Protein AF-0000000080409643 (afdb_homodimer)

Solvent-accessible surface area (backbone atoms only — not comparable to full-atom values): 53930 Å² total; per-residue (Å²): 129,81,74,78,46,47,53,56,42,57,51,46,26,50,49,46,37,49,52,47,44,53,49,33,52,52,52,39,49,53,45,35,53,53,47,36,52,54,44,49,50,52,54,33,50,47,38,15,47,49,12,43,49,51,27,49,50,52,28,45,50,51,31,52,52,51,40,51,53,56,36,53,59,74,39,71,50,64,76,38,48,70,49,26,20,55,49,41,38,46,46,30,71,54,40,66,46,41,69,40,41,34,34,28,36,69,79,25,32,22,63,22,12,35,90,51,59,64,45,72,39,73,44,48,86,36,62,57,41,61,55,4,65,86,41,68,30,77,46,67,78,41,71,47,68,83,50,52,81,72,46,91,54,88,82,68,56,83,54,39,27,30,36,43,12,34,41,33,67,55,98,89,39,74,45,20,27,43,30,32,32,28,40,47,64,50,57,54,49,51,52,52,57,53,38,56,71,48,53,92,51,34,86,59,46,47,56,33,35,25,37,57,84,71,39,28,21,72,40,48,60,77,92,47,43,74,34,62,58,93,64,83,86,58,74,37,54,53,75,46,68,48,94,85,70,50,48,27,38,33,6,22,22,68,35,75,32,37,90,93,33,70,52,78,38,39,27,20,39,30,33,23,44,38,76,66,66,41,40,68,43,54,53,48,41,51,51,38,50,51,52,32,52,54,50,37,54,54,49,38,53,51,38,45,53,53,27,47,64,64,35,49,51,55,51,50,50,48,51,46,52,56,34,32,75,70,64,76,41,87,71,64,87,76,80,66,65,29,34,63,58,44,51,44,40,49,52,50,42,52,49,52,52,52,31,53,53,30,45,52,50,22,54,52,22,42,47,53,30,32,30,30,86,84,54,64,33,30,15,53,58,29,47,52,50,50,50,59,59,45,40,75,36,97,52,50,33,34,35,36,29,34,37,51,40,60,47,66,57,45,25,73,72,64,29,61,70,52,38,47,54,49,49,33,51,47,42,53,56,50,66,63,55,87,50,66,75,53,47,54,28,44,64,49,97,61,32,33,35,37,35,26,54,38,86,82,60,48,57,67,54,53,50,48,52,47,51,52,48,32,54,60,60,32,43,75,40,82,48,98,91,49,74,46,66,34,40,28,22,26,1,26,17,50,35,51,28,92,47,67,65,68,59,27,54,50,41,4,47,52,17,22,52,49,14,51,72,72,70,38,67,36,69,26,72,20,75,75,46,62,118,131,82,76,78,47,48,52,56,41,56,53,46,27,52,50,46,36,51,52,47,44,53,49,32,52,50,51,38,48,54,45,37,53,54,47,36,53,54,43,49,49,51,52,32,49,46,36,15,45,50,12,42,50,50,26,49,50,51,26,44,50,50,32,53,52,51,40,51,53,55,37,54,59,75,41,71,50,65,77,38,48,69,48,25,21,54,49,40,38,46,45,30,72,54,40,64,45,42,68,39,40,35,33,26,36,69,79,24,31,22,62,21,12,35,88,53,60,63,45,72,39,71,42,46,88,36,61,56,42,61,54,5,66,86,41,68,30,76,45,66,77,39,70,47,67,83,51,53,82,72,46,91,55,89,83,70,54,82,55,38,27,32,35,42,13,34,40,32,67,55,100,88,37,75,45,22,28,43,29,33,32,27,38,45,63,50,56,54,49,52,49,52,57,52,40,58,70,49,52,92,51,33,86,58,46,48,57,31,35,26,38,57,85,72,38,29,21,71,40,48,60,78,93,47,44,75,34,62,57,92,63,84,87,60,74,37,53,51,76,46,69,47,95,85,70,49,48,26,38,34,6,23,22,68,35,75,31,36,90,91,32,68,53,78,39,38,27,20,38,29,33,23,44,38,75,65,67,42,40,67,44,54,54,50,42,51,50,38,50,51,52,33,52,54,50,36,54,54,51,39,53,50,38,42,53,52,26,47,65,64,37,47,54,54,52,51,52,50,50,45,52,56,33,33,74,70,64,75,41,87,71,62,87,74,79,67,65,29,33,64,57,42,51,43,41,48,52,50,42,52,49,51,52,52,31,52,53,32,46,53,51,24,55,53,21,41,47,52,30,31,30,30,85,84,56,62,34,30,14,54,60,30,47,52,49,50,49,61,59,45,39,75,37,97,53,51,31,35,36,37,31,33,37,52,38,60,47,66,58,44,24,72,72,65,29,60,68,55,38,47,54,50,49,34,52,48,42,52,58,52,65,64,53,88,50,67,74,52,47,56,28,44,65,49,96,61,32,33,34,37,34,27,52,38,87,83,61,48,56,68,53,53,51,47,53,46,50,51,46,32,55,60,59,32,44,74,42,84,48,96,89,50,76,45,67,34,42,28,22,26,1,26,18,50,33,50,29,92,47,64,67,66,60,29,53,51,41,5,47,52,18,22,51,50,14,52,72,72,69,38,66,36,70,27,73,20,75,76,46,64,116

Foldseek 3Di:
DPPPDDQLLVVLLVVLLVVLLVVLVVVLVVVLVVVLVVLLQVLQQVQQVLQVVLLVVVLVVVVVVLVVQVVVLPDCLCVDQVSVQVVQQVVCVVPVQWQKKFWAFPQQATCHMHVCPRHRHGPNVPCLFVVAQPAKDKADKDFDDSCQVPGDDPVPDTWIWIKIKHFRADPRHTTTMIITTGTCVVVVVSVVVSLVVVPPCSVFKWKFKAAQPQQATCDTDPVRHRHHAQDDQDATWDWDQGPVRFIKIKHKDWHCHDDVGRDRGIMMIMIGGPCSSSVVSVVVSVVSVVVSVVSSVVSSVVSSVVSCLVSVLVVQLVVLLVCVVVPNHQARDQPSPDDVSNVVRVVSNVVSVVVVVVVVVVVVVVQVQFADPLQRAGEPRVVVVVLVVCLVPQFKKKKKKKFKACLVVCCVPPNVVQSSQLQNVLSVLQVPDDAAPWGKYDYDRRIIMIMGTCVVPALVRVQVSVLVSQVSSQPWDDTVPGIDGIGMFIFMFMDGSPDDPVVRVVQRVVQSVVCVVVPHRGYGYGPRRVD/DPPPDDALLVVLLVVLLVVLLVVLVVVLVVVLVVVLVVLLQVLQQVQQVLQVVLLVVVLVVVVVVLVVQVVVLPDCLCVDQVSNQVVQQVVCVVPVQWQKKFWAFPQQATCHMHVCPRHRHGPCVPCLFVVAQPAKDKADKDFDDSCQVPGDDPVPDTWIWIKIKHFRDDPRDTTTMIITTGTCVVVVVSVVVSLVVVPPCSVFKWKFKAQQPQQATCDTDPVRHRHHAQDDQDATWDWDQGPVRFIKIKHKDWHCHDDPGRDRGIMMIMIGGPCSSSVVSVVVSVVSVVVSVVSSVVSSVVSSVVSCLVSVLVVQLVVLLVCVVVPNHQARDQPSPDDVSNVVRVVSNVVSVVVVVVVVVVVVVVQVQFADPLQRAGEPRVVVVVLVVCLVPQFKKKKKKKFKACLVVCCVVPNVVQSSVLVNVLSVLQVPDDAAPWGKYDYDRRIIMIMGTCVVPALVRVQVSVLVSQVSSQPWDDTVPGIDGIGMFIFMFMDRSPDDPVVRVVQRVVQSVVCVVVPHRGYGYGPRRVD

Secondary structure (DSSP, 8-state):
-----B-HHHHHHHHHHHHHHHHHHHHHHHHHHHHHHHHHHHHHHHHHHHHHHHHHHHHHHHHHHHHHHHHHHT-GGGGSHHHHHHHHHHHHHH-TTEEEEEEE-TTSBEEEEGGGTTTT-B-TTSHHHHTTSSS-EEEEEEE-SGGGTTS--TT-SPPEEEEEEEEEEETTEEEEEEEEEEETHHHHHHHHHHHHHTGGGGGG-EEEEE-TTT-BEEESSTTTTTSB-SS---SEEEEEE-TTS-EEEEEEEE---BTTB-----EEEEEEEHHHHTHHHHHHHHHHHHHHHHHHHHHHHHHHHHHHHHHHHHHHHHHHHHHHHTT-------TT-BHHHHHHHHHHHHHHHHHHHHHHHHHHHHHHHHB-TTT-SB-HHHHHHHHHHHTTS--EEEEEEEEEETHHHHHHHH-HHHHHHHHHHHHHHHHT---TT-EEEEEETTEEEEEEE-TT--HHHHHHHHHHHHHHHTS-EEETTEEE--EEEEEEEEEETTS-HHHHHHHHHHHHHHHHHTTSSSEEE-HHHH-/-----B-HHHHHHHHHHHHHHHHHHHHHHHHHHHHHHHHHHHHHHHHHHHHHHHHHHHHHHHHHHHHHHHHHHT-GGGGSHHHHHHHHHHHHHH-TTEEEEEEE-TTSBEEEEGGGTTTT-B-TTSHHHHTSSSS-EEEEEEE-SGGGTTS--TT-SPPEEEEEEEEEEETTEEEEEEEEEEETHHHHHHHHHHHHHTGGGGGG-EEEEE-TTT-BEEESSTTTTTSB-SS---SEEEEEE-TTS-EEEEEEEE---BTTB-----EEEEEEEHHHHTHHHHHHHHHHHHHHHHHHHHHHHHHHHHHHHHHHHHHHHHHHHHHHHTT-------TT-BHHHHHHHHHHHHHHHHHHHHHHHHHHHHHHHHB-TTT-SB-HHHHHHHHHHHTTS--EEEEEEEEEETHHHHHHHH-HHHHHHHHHHHHHHHHT---TT-EEEEEETTEEEEEEE-TT--HHHHHHHHHHHHHHHTS-EEETTEEE--EEEEEEEEEETTS-HHHHHHHHHHHHHHHHHTTSSSEEE-HHHH-

Structure (mmCIF, N/CA/C/O backbone):
data_AF-0000000080409643-model_v1
#
loop_
_entity.id
_entity.type
_entity.pdbx_description
1 polymer 'GGDEF domain-containing protein'
#
loop_
_atom_site.group_PDB
_atom_site.id
_atom_site.type_symbol
_atom_site.label_atom_id
_atom_site.label_alt_id
_atom_site.label_comp_id
_atom_site.label_asym_id
_atom_site.label_entity_id
_atom_site.label_seq_id
_atom_site.pdbx_PDB_ins_code
_atom_site.Cartn_x
_atom_site.Cartn_y
_atom_site.Cartn_z
_atom_site.occupancy
_atom_site.B_iso_or_equiv
_atom_site.auth_seq_id
_atom_site.auth_comp_id
_atom_site.auth_asym_id
_atom_site.auth_atom_id
_atom_site.pdbx_PDB_model_num
ATOM 1 N N . MET A 1 1 ? -25.953 35.125 15.586 1 29.91 1 MET A N 1
ATOM 2 C CA . MET A 1 1 ? -25.531 33.75 15.336 1 29.91 1 MET A CA 1
ATOM 3 C C . MET A 1 1 ? -24.062 33.562 15.727 1 29.91 1 MET A C 1
ATOM 5 O O . MET A 1 1 ? -23.188 34.281 15.242 1 29.91 1 MET A O 1
ATOM 9 N N . LYS A 1 2 ? -23.906 33.031 16.766 1 43.56 2 LYS A N 1
ATOM 10 C CA . LYS A 1 2 ? -22.641 32.844 17.484 1 43.56 2 LYS A CA 1
ATOM 11 C C . LYS A 1 2 ? -21.656 32.031 16.672 1 43.56 2 LYS A C 1
ATOM 13 O O . LYS A 1 2 ? -21.922 30.859 16.375 1 43.56 2 LYS A O 1
ATOM 18 N N . SER A 1 3 ? -21.062 32.531 15.719 1 44.47 3 SER A N 1
ATOM 19 C CA . SER A 1 3 ? -20.141 31.891 14.797 1 44.47 3 SER A CA 1
ATOM 20 C C . SER A 1 3 ? -19.219 30.938 15.531 1 44.47 3 SER A C 1
ATOM 22 O O . SER A 1 3 ? -18.578 31.297 16.531 1 44.47 3 SER A O 1
ATOM 24 N N . PHE A 1 4 ? -19.578 29.734 15.547 1 43.56 4 PHE A N 1
ATOM 25 C CA . PHE A 1 4 ? -18.891 28.609 16.141 1 43.56 4 PHE A CA 1
ATOM 26 C C . PHE A 1 4 ? -17.406 28.625 15.805 1 43.56 4 PHE A C 1
ATOM 28 O O . PHE A 1 4 ? -17.031 28.469 14.641 1 43.56 4 PHE A O 1
ATOM 35 N N . SER A 1 5 ? -16.578 29.359 16.406 1 57.09 5 SER A N 1
ATOM 36 C CA . SER A 1 5 ? -15.141 29.391 16.203 1 57.09 5 SER A CA 1
ATOM 37 C C . SER A 1 5 ? -14.461 28.172 16.797 1 57.09 5 SER A C 1
ATOM 39 O O . SER A 1 5 ? -14.773 27.766 17.922 1 57.09 5 SER A O 1
ATOM 41 N N . MET A 1 6 ? -13.945 27.156 15.914 1 63.22 6 MET A N 1
ATOM 42 C CA . MET A 1 6 ? -13.25 25.953 16.359 1 63.22 6 MET A CA 1
ATOM 43 C C . MET A 1 6 ? -11.82 26.281 16.781 1 63.22 6 MET A C 1
ATOM 45 O O . MET A 1 6 ? -11.211 27.219 16.266 1 63.22 6 MET A O 1
ATOM 49 N N . ARG A 1 7 ? -11.422 25.5 17.797 1 71.44 7 ARG A N 1
ATOM 50 C CA . ARG A 1 7 ? -10.055 25.641 18.281 1 71.44 7 ARG A CA 1
ATOM 51 C C . ARG A 1 7 ? -9.055 25.281 17.172 1 71.44 7 ARG A C 1
ATOM 53 O O . ARG A 1 7 ? -9.25 24.312 16.438 1 71.44 7 ARG A O 1
ATOM 60 N N . LEU A 1 8 ? -8.164 26.109 16.875 1 71.81 8 LEU A N 1
ATOM 61 C CA . LEU A 1 8 ? -7.152 25.938 15.836 1 71.81 8 LEU A CA 1
ATOM 62 C C . LEU A 1 8 ? -6.488 24.578 15.945 1 71.81 8 LEU A C 1
ATOM 64 O O . LEU A 1 8 ? -6.262 23.906 14.93 1 71.81 8 LEU A O 1
ATOM 68 N N . GLY A 1 9 ? -6.258 24.172 17.156 1 69.19 9 GLY A N 1
ATOM 69 C CA . GLY A 1 9 ? -5.625 22.875 17.375 1 69.19 9 GLY A CA 1
ATOM 70 C C . GLY A 1 9 ? -6.465 21.719 16.875 1 69.19 9 GLY A C 1
ATOM 71 O O . GLY A 1 9 ? -5.941 20.797 16.25 1 69.19 9 GLY A O 1
ATOM 72 N N . LEU A 1 10 ? -7.738 21.75 17.141 1 70.81 10 LEU A N 1
ATOM 73 C CA . LEU A 1 10 ? -8.648 20.688 16.719 1 70.81 10 LEU A CA 1
ATOM 74 C C . LEU A 1 10 ? -8.812 20.672 15.203 1 70.81 10 LEU A C 1
ATOM 76 O O . LEU A 1 10 ? -8.828 19.594 14.586 1 70.81 10 LEU A O 1
ATOM 80 N N . ILE A 1 11 ? -8.875 21.844 14.664 1 73.25 11 ILE A N 1
ATOM 81 C CA . ILE A 1 11 ? -9.023 21.938 13.211 1 73.25 11 ILE A CA 1
ATOM 82 C C . ILE A 1 11 ? -7.785 21.359 12.531 1 73.25 11 ILE A C 1
ATOM 84 O O . ILE A 1 11 ? -7.895 20.594 11.578 1 73.25 11 ILE A O 1
ATOM 88 N N . LEU A 1 12 ? -6.641 21.781 13.078 1 76.81 12 LEU A N 1
ATOM 89 C CA . LEU A 1 12 ? -5.391 21.297 12.5 1 76.81 12 LEU A CA 1
ATOM 90 C C . LEU A 1 12 ? -5.262 19.781 12.68 1 76.81 12 LEU A C 1
ATOM 92 O O . LEU A 1 12 ? -4.895 19.078 11.742 1 76.81 12 LEU A O 1
ATOM 96 N N . ALA A 1 13 ? -5.621 19.359 13.836 1 74.69 13 ALA A N 1
ATOM 97 C CA . ALA A 1 13 ? -5.535 17.922 14.125 1 74.69 13 ALA A CA 1
ATOM 98 C C . ALA A 1 13 ? -6.48 17.125 13.234 1 74.69 13 ALA A C 1
ATOM 100 O O . ALA A 1 13 ? -6.09 16.109 12.656 1 74.69 13 ALA A O 1
ATOM 101 N N . LEU A 1 14 ? -7.707 17.562 13.086 1 76.25 14 LEU A N 1
ATOM 102 C CA . LEU A 1 14 ? -8.703 16.859 12.281 1 76.25 14 LEU A CA 1
ATOM 103 C C . LEU A 1 14 ? -8.328 16.891 10.805 1 76.25 14 LEU A C 1
ATOM 105 O O . LEU A 1 14 ? -8.539 15.922 10.078 1 76.25 14 LEU A O 1
ATOM 109 N N . SER A 1 15 ? -7.801 18.062 10.43 1 78.81 15 SER A N 1
ATOM 110 C CA . SER A 1 15 ? -7.41 18.172 9.031 1 78.81 15 SER A CA 1
ATOM 111 C C . SER A 1 15 ? -6.266 17.219 8.695 1 78.81 15 SER A C 1
ATOM 113 O O . SER A 1 15 ? -6.281 16.562 7.656 1 78.81 15 SER A O 1
ATOM 115 N N . ILE A 1 16 ? -5.312 17.203 9.555 1 80.19 16 ILE A N 1
ATOM 116 C CA . ILE A 1 16 ? -4.18 16.312 9.352 1 80.19 16 ILE A CA 1
ATOM 117 C C . ILE A 1 16 ? -4.656 14.859 9.375 1 80.19 16 ILE A C 1
ATOM 119 O O . ILE A 1 16 ? -4.273 14.062 8.523 1 80.19 16 ILE A O 1
ATOM 123 N N . ALA A 1 17 ? -5.527 14.547 10.336 1 78.31 17 ALA A N 1
ATOM 124 C CA . ALA A 1 17 ? -6.066 13.195 10.461 1 78.31 17 ALA A CA 1
ATOM 125 C C . ALA A 1 17 ? -6.832 12.789 9.203 1 78.31 17 ALA A C 1
ATOM 127 O O . ALA A 1 17 ? -6.684 11.664 8.711 1 78.31 17 ALA A O 1
ATOM 128 N N . THR A 1 18 ? -7.602 13.672 8.742 1 78.94 18 THR A N 1
ATOM 129 C CA . THR A 1 18 ? -8.391 13.391 7.543 1 78.94 18 THR A CA 1
ATOM 130 C C . THR A 1 18 ? -7.484 13.188 6.336 1 78.94 18 THR A C 1
ATOM 132 O O . THR A 1 18 ? -7.719 12.289 5.52 1 78.94 18 THR A O 1
ATOM 135 N N . LEU A 1 19 ? -6.488 14.008 6.223 1 82.44 19 LEU A N 1
ATOM 136 C CA . LEU A 1 19 ? -5.555 13.891 5.109 1 82.44 19 LEU A CA 1
ATOM 137 C C . LEU A 1 19 ? -4.82 12.555 5.156 1 82.44 19 LEU A C 1
ATOM 139 O O . LEU A 1 19 ? -4.695 11.875 4.137 1 82.44 19 LEU A O 1
ATOM 143 N N . VAL A 1 20 ? -4.387 12.211 6.273 1 81.5 20 VAL A N 1
ATOM 144 C CA . VAL A 1 20 ? -3.662 10.961 6.473 1 81.5 20 VAL A CA 1
ATOM 145 C C . VAL A 1 20 ? -4.582 9.781 6.184 1 81.5 20 VAL A C 1
ATOM 147 O O . VAL A 1 20 ? -4.176 8.812 5.535 1 81.5 20 VAL A O 1
ATOM 150 N N . PHE A 1 21 ? -5.781 9.828 6.633 1 83.06 21 PHE A N 1
ATOM 151 C CA . PHE A 1 21 ? -6.758 8.766 6.43 1 83.06 21 PHE A CA 1
ATOM 152 C C . PHE A 1 21 ? -7.051 8.578 4.945 1 83.06 21 PHE A C 1
ATOM 154 O O . PHE A 1 21 ? -7.082 7.453 4.449 1 83.06 21 PHE A O 1
ATOM 161 N N . LEU A 1 22 ? -7.277 9.641 4.332 1 81.19 22 LEU A N 1
ATOM 162 C CA . LEU A 1 22 ? -7.578 9.586 2.904 1 81.19 22 LEU A CA 1
ATOM 163 C C . LEU A 1 22 ? -6.402 9.008 2.123 1 81.19 22 LEU A C 1
ATOM 165 O O . LEU A 1 22 ? -6.594 8.203 1.205 1 81.19 22 LEU A O 1
ATOM 169 N N . LEU A 1 23 ? -5.207 9.406 2.5 1 85.75 23 LEU A N 1
ATOM 170 C CA . LEU A 1 23 ? -4.012 8.883 1.845 1 85.75 23 LEU A CA 1
ATOM 171 C C . LEU A 1 23 ? -3.871 7.387 2.09 1 85.75 23 LEU A C 1
ATOM 173 O O . LEU A 1 23 ? -3.607 6.621 1.158 1 85.75 23 LEU A O 1
ATOM 177 N N . THR A 1 24 ? -4.074 7.004 3.264 1 86.19 24 THR A N 1
ATOM 178 C CA . THR A 1 24 ? -3.92 5.602 3.629 1 86.19 24 THR A CA 1
ATOM 179 C C . THR A 1 24 ? -4.949 4.738 2.906 1 86.19 24 THR A C 1
ATOM 181 O O . THR A 1 24 ? -4.609 3.688 2.355 1 86.19 24 THR A O 1
ATOM 184 N N . ILE A 1 25 ? -6.195 5.195 2.891 1 84.94 25 ILE A N 1
ATOM 185 C CA . ILE A 1 25 ? -7.27 4.43 2.271 1 84.94 25 ILE A CA 1
ATOM 186 C C . ILE A 1 25 ? -7.02 4.309 0.77 1 84.94 25 ILE A C 1
ATOM 188 O O . ILE A 1 25 ? -7.184 3.232 0.191 1 84.94 25 ILE A O 1
ATOM 192 N N . THR A 1 26 ? -6.598 5.375 0.203 1 86 26 THR A N 1
ATOM 193 C CA . THR A 1 26 ? -6.363 5.379 -1.237 1 86 26 THR A CA 1
ATOM 194 C C . THR A 1 26 ? -5.184 4.48 -1.594 1 86 26 THR A C 1
ATOM 196 O O . THR A 1 26 ? -5.27 3.666 -2.514 1 86 26 THR A O 1
ATOM 199 N N . LEU A 1 27 ? -4.117 4.605 -0.861 1 89.06 27 LEU A N 1
ATOM 200 C CA . LEU A 1 27 ? -2.922 3.812 -1.123 1 89.06 27 LEU A CA 1
ATOM 201 C C . LEU A 1 27 ? -3.186 2.332 -0.876 1 89.06 27 LEU A C 1
ATOM 203 O O . LEU A 1 27 ? -2.797 1.484 -1.683 1 89.06 27 LEU A O 1
ATOM 207 N N . THR A 1 28 ? -3.812 2.086 0.246 1 88.75 28 THR A N 1
ATOM 208 C CA . THR A 1 28 ? -4.117 0.701 0.586 1 88.75 28 THR A CA 1
ATOM 209 C C . THR A 1 28 ? -5.059 0.085 -0.448 1 88.75 28 THR A C 1
ATOM 211 O O . THR A 1 28 ? -4.852 -1.05 -0.882 1 88.75 28 THR A O 1
ATOM 214 N N . TYR A 1 29 ? -6.008 0.827 -0.921 1 89.25 29 TYR A N 1
ATOM 215 C CA . TYR A 1 29 ? -6.969 0.329 -1.901 1 89.25 29 TYR A CA 1
ATOM 216 C C . TYR A 1 29 ? -6.293 0.072 -3.244 1 89.25 29 TYR A C 1
ATOM 218 O O . TYR A 1 29 ? -6.449 -1.002 -3.83 1 89.25 29 TYR A O 1
ATOM 226 N N . MET A 1 30 ? -5.543 1.009 -3.707 1 89.12 30 MET A N 1
ATOM 227 C CA . MET A 1 30 ? -4.902 0.9 -5.016 1 89.12 30 MET A CA 1
ATOM 228 C C . MET A 1 30 ? -3.875 -0.227 -5.027 1 89.12 30 MET A C 1
ATOM 230 O O . MET A 1 30 ? -3.82 -1.016 -5.973 1 89.12 30 MET A O 1
ATOM 234 N N . THR A 1 31 ? -3.094 -0.301 -4.02 1 91.25 31 THR A N 1
ATOM 235 C CA . THR A 1 31 ? -2.086 -1.351 -3.936 1 91.25 31 THR A CA 1
ATOM 236 C C . THR A 1 31 ? -2.742 -2.721 -3.787 1 91.25 31 THR A C 1
ATOM 238 O O . THR A 1 31 ? -2.271 -3.705 -4.363 1 91.25 31 THR A O 1
ATOM 241 N N . SER A 1 32 ? -3.814 -2.754 -3.004 1 91.25 32 SER A N 1
ATOM 242 C CA . SER A 1 32 ? -4.547 -4.004 -2.82 1 91.25 32 SER A CA 1
ATOM 243 C C . SER A 1 32 ? -5.121 -4.508 -4.141 1 91.25 32 SER A C 1
ATOM 245 O O . SER A 1 32 ? -4.98 -5.684 -4.477 1 91.25 32 SER A O 1
ATOM 247 N N . GLN A 1 33 ? -5.707 -3.617 -4.891 1 92.19 33 GLN A N 1
ATOM 248 C CA . GLN A 1 33 ? -6.309 -4 -6.164 1 92.19 33 GLN A CA 1
ATOM 249 C C . GLN A 1 33 ? -5.25 -4.5 -7.145 1 92.19 33 GLN A C 1
ATOM 251 O O . GLN A 1 33 ? -5.449 -5.516 -7.812 1 92.19 33 GLN A O 1
ATOM 256 N N . ARG A 1 34 ? -4.18 -3.848 -7.246 1 91.38 34 ARG A N 1
ATOM 257 C CA . ARG A 1 34 ? -3.111 -4.227 -8.164 1 91.38 34 ARG A CA 1
ATOM 258 C C . ARG A 1 34 ? -2.486 -5.559 -7.762 1 91.38 34 ARG A C 1
ATOM 260 O O . ARG A 1 34 ? -2.252 -6.422 -8.609 1 91.38 34 ARG A O 1
ATOM 267 N N . SER A 1 35 ? -2.18 -5.707 -6.488 1 93 35 SER A N 1
ATOM 268 C CA . SER A 1 35 ? -1.594 -6.941 -5.98 1 93 35 SER A CA 1
ATOM 269 C C . SER A 1 35 ? -2.547 -8.117 -6.164 1 93 35 SER A C 1
ATOM 271 O O . SER A 1 35 ? -2.123 -9.211 -6.547 1 93 35 SER A O 1
ATOM 273 N N . ALA A 1 36 ? -3.783 -7.848 -5.891 1 93.19 36 ALA A N 1
ATOM 274 C CA . ALA A 1 36 ? -4.797 -8.891 -6.059 1 93.19 36 ALA A CA 1
ATOM 275 C C . ALA A 1 36 ? -4.875 -9.344 -7.512 1 93.19 36 ALA A C 1
ATOM 277 O O . ALA A 1 36 ? -4.875 -10.547 -7.793 1 93.19 36 ALA A O 1
ATOM 278 N N . ALA A 1 37 ? -4.91 -8.398 -8.398 1 93.38 37 ALA A N 1
ATOM 279 C CA . ALA A 1 37 ? -5.004 -8.711 -9.82 1 93.38 37 ALA A CA 1
ATOM 280 C C . ALA A 1 37 ? -3.805 -9.539 -10.289 1 93.38 37 ALA A C 1
ATOM 282 O O . ALA A 1 37 ? -3.957 -10.492 -11.047 1 93.38 37 ALA A O 1
ATOM 283 N N . SER A 1 38 ? -2.641 -9.148 -9.852 1 93.62 38 SER A N 1
ATOM 284 C CA . SER A 1 38 ? -1.425 -9.867 -10.227 1 93.62 38 SER A CA 1
ATOM 285 C C . SER A 1 38 ? -1.421 -11.281 -9.672 1 93.62 38 SER A C 1
ATOM 287 O O . SER A 1 38 ? -1.05 -12.227 -10.367 1 93.62 38 SER A O 1
ATOM 289 N N . LEU A 1 39 ? -1.793 -11.422 -8.469 1 92.75 39 LEU A N 1
ATOM 290 C CA . LEU A 1 39 ? -1.83 -12.734 -7.828 1 92.75 39 LEU A CA 1
ATOM 291 C C . LEU A 1 39 ? -2.902 -13.617 -8.461 1 92.75 39 LEU A C 1
ATOM 293 O O . LEU A 1 39 ? -2.672 -14.797 -8.711 1 92.75 39 LEU A O 1
ATOM 297 N N . GLU A 1 40 ? -4.035 -13.055 -8.734 1 94.56 40 GLU A N 1
ATOM 298 C CA . GLU A 1 40 ? -5.105 -13.781 -9.414 1 94.56 40 GLU A CA 1
ATOM 299 C C . GLU A 1 40 ? -4.652 -14.281 -10.781 1 94.56 40 GLU A C 1
ATOM 301 O O . GLU A 1 40 ? -4.957 -15.414 -11.164 1 94.56 40 GLU A O 1
ATOM 306 N N . ALA A 1 41 ? -3.977 -13.461 -11.484 1 92.69 41 ALA A N 1
ATOM 307 C CA . ALA A 1 41 ? -3.477 -13.836 -12.805 1 92.69 41 ALA A CA 1
ATOM 308 C C . ALA A 1 41 ? -2.512 -15.016 -12.711 1 92.69 41 ALA A C 1
ATOM 310 O O . ALA A 1 41 ? -2.564 -15.938 -13.523 1 92.69 41 ALA A O 1
ATOM 311 N N . GLU A 1 42 ? -1.661 -14.938 -11.75 1 91.38 42 GLU A N 1
ATOM 312 C CA . GLU A 1 42 ? -0.703 -16.016 -11.562 1 91.38 42 GLU A CA 1
ATOM 313 C C . GLU A 1 42 ? -1.41 -17.328 -11.203 1 91.38 42 GLU A C 1
ATOM 315 O O . GLU A 1 42 ? -1.053 -18.391 -11.711 1 91.38 42 GLU A O 1
ATOM 320 N N . ILE A 1 43 ? -2.383 -17.281 -10.352 1 93 43 ILE A N 1
ATOM 321 C CA . ILE A 1 43 ? -3.16 -18.453 -9.953 1 93 43 ILE A CA 1
ATOM 322 C C . ILE A 1 43 ? -3.92 -19 -11.164 1 93 43 ILE A C 1
ATOM 324 O O . ILE A 1 43 ? -3.967 -20.203 -11.375 1 93 43 ILE A O 1
ATOM 328 N N . GLY A 1 44 ? -4.504 -18.078 -11.875 1 92.88 44 GLY A N 1
ATOM 329 C CA . GLY A 1 44 ? -5.191 -18.484 -13.086 1 92.88 44 GLY A CA 1
ATOM 330 C C . GLY A 1 44 ? -4.277 -19.172 -14.086 1 92.88 44 GLY A C 1
ATOM 331 O O . GLY A 1 44 ? -4.641 -20.203 -14.656 1 92.88 44 GLY A O 1
ATOM 332 N N . GLU A 1 45 ? -3.113 -18.609 -14.305 1 89.69 45 GLU A N 1
ATOM 333 C CA . GLU A 1 45 ? -2.141 -19.203 -15.211 1 89.69 45 GLU A CA 1
ATOM 334 C C . GLU A 1 45 ? -1.72 -20.594 -14.742 1 89.69 45 GLU A C 1
ATOM 336 O O . GLU A 1 45 ? -1.509 -21.5 -15.555 1 89.69 45 GLU A O 1
ATOM 341 N N . ARG A 1 46 ? -1.547 -20.75 -13.492 1 89.19 46 ARG A N 1
ATOM 342 C CA . ARG A 1 46 ? -1.212 -22.047 -12.93 1 89.19 46 ARG A CA 1
ATOM 343 C C . ARG A 1 46 ? -2.285 -23.078 -13.266 1 89.19 46 ARG A C 1
ATOM 345 O O . ARG A 1 46 ? -1.971 -24.203 -13.664 1 89.19 46 ARG A O 1
ATOM 352 N N . LEU A 1 47 ? -3.498 -22.656 -13.094 1 91.25 47 LEU A N 1
ATOM 353 C CA . LEU A 1 47 ? -4.59 -23.578 -13.383 1 91.25 47 LEU A CA 1
ATOM 354 C C . LEU A 1 47 ? -4.652 -23.906 -14.867 1 91.25 47 LEU A C 1
ATOM 356 O O . LEU A 1 47 ? -4.906 -25.047 -15.25 1 91.25 47 LEU A O 1
ATOM 360 N N . SER A 1 48 ? -4.465 -22.938 -15.672 1 91.5 48 SER A N 1
ATOM 361 C CA . SER A 1 48 ? -4.418 -23.156 -17.109 1 91.5 48 SER A CA 1
ATOM 362 C C . SER A 1 48 ? -3.301 -24.109 -17.5 1 91.5 48 SER A C 1
ATOM 364 O O . SER A 1 48 ? -3.502 -25.016 -18.328 1 91.5 48 SER A O 1
ATOM 366 N N . MET A 1 49 ? -2.18 -23.938 -16.906 1 87.69 49 MET A N 1
ATOM 367 C CA . MET A 1 49 ? -1.048 -24.828 -17.172 1 87.69 49 MET A CA 1
ATOM 368 C C . MET A 1 49 ? -1.363 -26.25 -16.75 1 87.69 49 MET A C 1
ATOM 370 O O . MET A 1 49 ? -0.958 -27.203 -17.422 1 87.69 49 MET A O 1
ATOM 374 N N . THR A 1 50 ? -1.994 -26.328 -15.664 1 89.38 50 THR A N 1
ATOM 375 C CA . THR A 1 50 ? -2.416 -27.656 -15.195 1 89.38 50 THR A CA 1
ATOM 376 C C . THR A 1 50 ? -3.297 -28.344 -16.234 1 89.38 50 THR A C 1
ATOM 378 O O . THR A 1 50 ? -3.125 -29.531 -16.516 1 89.38 50 THR A O 1
ATOM 381 N N . SER A 1 51 ? -4.195 -27.641 -16.797 1 92.56 51 SER A N 1
ATOM 382 C CA . SER A 1 51 ? -5.055 -28.172 -17.859 1 92.56 51 SER A CA 1
ATOM 383 C C . SER A 1 51 ? -4.234 -28.609 -19.062 1 92.56 51 SER A C 1
ATOM 385 O O . SER A 1 51 ? -4.484 -29.672 -19.641 1 92.56 51 SER A O 1
ATOM 387 N N . HIS A 1 52 ? -3.275 -27.812 -19.391 1 90 52 HIS A N 1
ATOM 388 C CA . HIS A 1 52 ? -2.424 -28.141 -20.531 1 90 52 HIS A CA 1
ATOM 389 C C . HIS A 1 52 ? -1.63 -29.422 -20.266 1 90 52 HIS A C 1
ATOM 391 O O . HIS A 1 52 ? -1.482 -30.25 -21.172 1 90 52 HIS A O 1
ATOM 397 N N . GLN A 1 53 ? -1.204 -29.547 -19.094 1 87 53 GLN A N 1
ATOM 398 C CA . GLN A 1 53 ? -0.42 -30.719 -18.734 1 87 53 GLN A CA 1
ATOM 399 C C . GLN A 1 53 ? -1.288 -31.984 -18.734 1 87 53 GLN A C 1
ATOM 401 O O . GLN A 1 53 ? -0.854 -33.031 -19.172 1 87 53 GLN A O 1
ATOM 406 N N . LEU A 1 54 ? -2.434 -31.828 -18.25 1 90.06 54 LEU A N 1
ATOM 407 C CA . LEU A 1 54 ? -3.33 -32.969 -18.188 1 90.06 54 LEU A CA 1
ATOM 408 C C . LEU A 1 54 ? -3.736 -33.406 -19.578 1 90.06 54 LEU A C 1
ATOM 410 O O . LEU A 1 54 ? -3.756 -34.625 -19.875 1 90.06 54 LEU A O 1
ATOM 414 N N . VAL A 1 55 ? -4.062 -32.469 -20.406 1 91.81 55 VAL A N 1
ATOM 415 C CA . VAL A 1 55 ? -4.473 -32.875 -21.75 1 91.81 55 VAL A CA 1
ATOM 416 C C . VAL A 1 55 ? -3.291 -33.5 -22.484 1 91.81 55 VAL A C 1
ATOM 418 O O . VAL A 1 55 ? -3.465 -34.438 -23.266 1 91.81 55 VAL A O 1
ATOM 421 N N . ASP A 1 56 ? -2.139 -32.969 -22.266 1 87.81 56 ASP A N 1
ATOM 422 C CA . ASP A 1 56 ? -0.939 -33.562 -22.844 1 87.81 56 ASP A CA 1
ATOM 423 C C . ASP A 1 56 ? -0.743 -35 -22.359 1 87.81 56 ASP A C 1
ATOM 425 O O . ASP A 1 56 ? -0.34 -35.875 -23.141 1 87.81 56 ASP A O 1
ATOM 429 N N . LYS A 1 57 ? -0.962 -35.188 -21.109 1 86.94 57 LYS A N 1
ATOM 430 C CA . LYS A 1 57 ? -0.858 -36.531 -20.547 1 86.94 57 LYS A CA 1
ATOM 431 C C . LYS A 1 57 ? -1.864 -37.469 -21.203 1 86.94 57 LYS A C 1
ATOM 433 O O . LYS A 1 57 ? -1.537 -38.625 -21.516 1 86.94 57 LYS A O 1
ATOM 438 N N . LEU A 1 58 ? -3.037 -37.031 -21.406 1 90.69 58 LEU A N 1
ATOM 439 C CA . LEU A 1 58 ? -4.062 -37.844 -22.062 1 90.69 58 LEU A CA 1
ATOM 440 C C . LEU A 1 58 ? -3.658 -38.188 -23.5 1 90.69 58 LEU A C 1
ATOM 442 O O . LEU A 1 58 ? -3.793 -39.312 -23.938 1 90.69 58 LEU A O 1
ATOM 446 N N . ASP A 1 59 ? -3.197 -37.188 -24.156 1 90.06 59 ASP A N 1
ATOM 447 C CA . ASP A 1 59 ? -2.742 -37.406 -25.531 1 90.06 59 ASP A CA 1
ATOM 448 C C . ASP A 1 59 ? -1.6 -38.406 -25.594 1 90.06 59 ASP A C 1
ATOM 450 O O . ASP A 1 59 ? -1.556 -39.25 -26.484 1 90.06 59 ASP A O 1
ATOM 454 N N . PHE A 1 60 ? -0.767 -38.281 -24.641 1 85.12 60 PHE A N 1
ATOM 455 C CA . PHE A 1 60 ? 0.353 -39.219 -24.562 1 85.12 60 PHE A CA 1
ATOM 456 C C . PHE A 1 60 ? -0.14 -40.625 -24.328 1 85.12 60 PHE A C 1
ATOM 458 O O . PHE A 1 60 ? 0.377 -41.594 -24.938 1 85.12 60 PHE A O 1
ATOM 465 N N . TYR A 1 61 ? -1.026 -40.781 -23.5 1 86.06 61 TYR A N 1
ATOM 466 C CA . TYR A 1 61 ? -1.599 -42.094 -23.219 1 86.06 61 TYR A CA 1
ATOM 467 C C . TYR A 1 61 ? -2.223 -42.688 -24.469 1 86.06 61 TYR A C 1
ATOM 469 O O . TYR A 1 61 ? -1.979 -43.844 -24.812 1 86.06 61 TYR A O 1
ATOM 477 N N . MET A 1 62 ? -2.984 -41.938 -25.141 1 90.56 62 MET A N 1
ATOM 478 C CA . MET A 1 62 ? -3.639 -42.406 -26.359 1 90.56 62 MET A CA 1
ATOM 479 C C . MET A 1 62 ? -2.611 -42.781 -27.422 1 90.56 62 MET A C 1
ATOM 481 O O . MET A 1 62 ? -2.762 -43.781 -28.109 1 90.56 62 MET A O 1
ATOM 485 N N . TRP A 1 63 ? -1.68 -41.938 -27.484 1 87.12 63 TRP A N 1
ATOM 486 C CA . TRP A 1 63 ? -0.603 -42.219 -28.438 1 87.12 63 TRP A CA 1
ATOM 487 C C . TRP A 1 63 ? 0.078 -43.531 -28.109 1 87.12 63 TRP A C 1
ATOM 489 O O . TRP A 1 63 ? 0.375 -44.312 -29.016 1 87.12 63 TRP A O 1
ATOM 499 N N . SER A 1 64 ? 0.32 -43.75 -26.844 1 83.62 64 SER A N 1
ATOM 500 C CA . SER A 1 64 ? 0.963 -44.969 -26.422 1 83.62 64 SER A CA 1
ATOM 501 C C . SER A 1 64 ? 0.119 -46.188 -26.781 1 83.62 64 SER A C 1
ATOM 503 O O . SER A 1 64 ? 0.64 -47.188 -27.281 1 83.62 64 SER A O 1
ATOM 505 N N . ARG A 1 65 ? -1.138 -46.156 -26.578 1 88.25 65 ARG A N 1
ATOM 506 C CA . ARG A 1 65 ? -2.037 -47.25 -26.922 1 88.25 65 ARG A CA 1
ATOM 507 C C . ARG A 1 65 ? -2.1 -47.469 -28.422 1 88.25 65 ARG A C 1
ATOM 509 O O . ARG A 1 65 ? -2.129 -48.594 -28.906 1 88.25 65 ARG A O 1
ATOM 516 N N . TYR A 1 66 ? -2.164 -46.406 -29.078 1 89.69 66 TYR A N 1
ATOM 517 C CA . TYR A 1 66 ? -2.174 -46.469 -30.531 1 89.69 66 TYR A CA 1
ATOM 518 C C . TYR A 1 66 ? -0.935 -47.188 -31.062 1 89.69 66 TYR A C 1
ATOM 520 O O . TYR A 1 66 ? -1.03 -48.031 -31.953 1 89.69 66 TYR A O 1
ATOM 528 N N . GLN A 1 67 ? 0.196 -46.875 -30.484 1 83.62 67 GLN A N 1
ATOM 529 C CA . GLN A 1 67 ? 1.449 -47.5 -30.891 1 83.62 67 GLN A CA 1
ATOM 530 C C . GLN A 1 67 ? 1.441 -49 -30.578 1 83.62 67 GLN A C 1
ATOM 532 O O . GLN A 1 67 ? 1.987 -49.812 -31.344 1 83.62 67 GLN A O 1
ATOM 537 N N . GLU A 1 68 ? 0.838 -49.312 -29.562 1 84.5 68 GLU A N 1
ATOM 538 C CA . GLU A 1 68 ? 0.75 -50.719 -29.188 1 84.5 68 GLU A CA 1
ATOM 539 C C . GLU A 1 68 ? -0.104 -51.5 -30.188 1 84.5 68 GLU A C 1
ATOM 541 O O . GLU A 1 68 ? 0.255 -52.625 -30.578 1 84.5 68 GLU A O 1
ATOM 546 N N . VAL A 1 69 ? -1.171 -50.969 -30.562 1 90.94 69 VAL A N 1
ATOM 547 C CA . VAL A 1 69 ? -2.037 -51.625 -31.547 1 90.94 69 VAL A CA 1
ATOM 548 C C . VAL A 1 69 ? -1.308 -51.719 -32.875 1 90.94 69 VAL A C 1
ATOM 550 O O . VAL A 1 69 ? -1.39 -52.75 -33.562 1 90.94 69 VAL A O 1
ATOM 553 N N . GLN A 1 70 ? -0.611 -50.75 -33.219 1 87.25 70 GLN A N 1
ATOM 554 C CA . GLN A 1 70 ? 0.164 -50.781 -34.469 1 87.25 70 GLN A CA 1
ATOM 555 C C . GLN A 1 70 ? 1.229 -51.875 -34.406 1 87.25 70 GLN A C 1
ATOM 557 O O . GLN A 1 70 ? 1.505 -52.5 -35.438 1 87.25 70 GLN A O 1
ATOM 562 N N . LEU A 1 71 ? 1.76 -52 -33.25 1 81.69 71 LEU A N 1
ATOM 563 C CA . LEU A 1 71 ? 2.748 -53.062 -33.062 1 81.69 71 LEU A CA 1
ATOM 564 C C . LEU A 1 71 ? 2.135 -54.438 -33.344 1 81.69 71 LEU A C 1
ATOM 566 O O . LEU A 1 71 ? 2.746 -55.281 -34 1 81.69 71 LEU A O 1
ATOM 570 N N . LEU A 1 72 ? 0.973 -54.656 -32.906 1 86.56 72 LEU A N 1
ATOM 571 C CA . LEU A 1 72 ? 0.301 -55.969 -33.062 1 86.56 72 LEU A CA 1
ATOM 572 C C . LEU A 1 72 ? -0.004 -56.219 -34.531 1 86.56 72 LEU A C 1
ATOM 574 O O . LEU A 1 72 ? 0.027 -57.375 -34.969 1 86.56 72 LEU A O 1
ATOM 578 N N . GLN A 1 73 ? -0.291 -55.188 -35.188 1 85.19 73 GLN A N 1
ATOM 579 C CA . GLN A 1 73 ? -0.618 -55.281 -36.594 1 85.19 73 GLN A CA 1
ATOM 580 C C . GLN A 1 73 ? 0.463 -56.031 -37.375 1 85.19 73 GLN A C 1
ATOM 582 O O . GLN A 1 73 ? 0.164 -56.781 -38.312 1 85.19 73 GLN A O 1
ATOM 587 N N . GLY A 1 74 ? 1.669 -55.938 -37.031 1 77.12 74 GLY A N 1
ATOM 588 C CA . GLY A 1 74 ? 2.785 -56.5 -37.75 1 77.12 74 GLY A CA 1
ATOM 589 C C . GLY A 1 74 ? 3.15 -57.906 -37.281 1 77.12 74 GLY A C 1
ATOM 590 O O . GLY A 1 74 ? 4.047 -58.531 -37.844 1 77.12 74 GLY A O 1
ATOM 591 N N . LEU A 1 75 ? 2.359 -58.406 -36.406 1 80.62 75 LEU A N 1
ATOM 592 C CA . LEU A 1 75 ? 2.73 -59.719 -35.844 1 80.62 75 LEU A CA 1
ATOM 593 C C . LEU A 1 75 ? 2.086 -60.844 -36.625 1 80.62 75 LEU A C 1
ATOM 595 O O . LEU A 1 75 ? 0.886 -60.812 -36.906 1 80.62 75 LEU A O 1
ATOM 599 N N . ASP A 1 76 ? 2.799 -61.906 -36.938 1 79.19 76 ASP A N 1
ATOM 600 C CA . ASP A 1 76 ? 2.336 -63.031 -37.688 1 79.19 76 ASP A CA 1
ATOM 601 C C . ASP A 1 76 ? 1.308 -63.844 -36.906 1 79.19 76 ASP A C 1
ATOM 603 O O . ASP A 1 76 ? 0.524 -64.625 -37.5 1 79.19 76 ASP A O 1
ATOM 607 N N . ALA A 1 77 ? 1.362 -63.688 -35.625 1 78.88 77 ALA A N 1
ATOM 608 C CA . ALA A 1 77 ? 0.43 -64.438 -34.781 1 78.88 77 ALA A CA 1
ATOM 609 C C . ALA A 1 77 ? -1.016 -64.125 -35.125 1 78.88 77 ALA A C 1
ATOM 611 O O . ALA A 1 77 ? -1.929 -64.875 -34.844 1 78.88 77 ALA A O 1
ATOM 612 N N . LEU A 1 78 ? -1.231 -63.062 -35.844 1 87.06 78 LEU A N 1
ATOM 613 C CA . LEU A 1 78 ? -2.588 -62.625 -36.156 1 87.06 78 LEU A CA 1
ATOM 614 C C . LEU A 1 78 ? -3.098 -63.312 -37.438 1 87.06 78 LEU A C 1
ATOM 616 O O . LEU A 1 78 ? -4.254 -63.125 -37.812 1 87.06 78 LEU A O 1
ATOM 620 N N . ASN A 1 79 ? -2.273 -64.125 -37.969 1 84.44 79 ASN A N 1
ATOM 621 C CA . ASN A 1 79 ? -2.643 -64.75 -39.219 1 84.44 79 ASN A CA 1
ATOM 622 C C . ASN A 1 79 ? -3.482 -66 -39 1 84.44 79 ASN A C 1
ATOM 624 O O . ASN A 1 79 ? -4.137 -66.5 -39.906 1 84.44 79 ASN A O 1
ATOM 628 N N . ASP A 1 80 ? -3.375 -66.562 -37.781 1 88.75 80 ASP A N 1
ATOM 629 C CA . ASP A 1 80 ? -4.141 -67.75 -37.406 1 88.75 80 ASP A CA 1
ATOM 630 C C . ASP A 1 80 ? -5.094 -67.438 -36.25 1 88.75 80 ASP A C 1
ATOM 632 O O . ASP A 1 80 ? -4.711 -66.75 -35.281 1 88.75 80 ASP A O 1
ATOM 636 N N . PRO A 1 81 ? -6.359 -67.875 -36.344 1 91.44 81 PRO A N 1
ATOM 637 C CA . PRO A 1 81 ? -7.355 -67.5 -35.344 1 91.44 81 PRO A CA 1
ATOM 638 C C . PRO A 1 81 ? -6.949 -67.938 -33.938 1 91.44 81 PRO A C 1
ATOM 640 O O . PRO A 1 81 ? -7.102 -67.188 -32.969 1 91.44 81 PRO A O 1
ATOM 643 N N . ALA A 1 82 ? -6.434 -69.125 -33.844 1 89.69 82 ALA A N 1
ATOM 644 C CA . ALA A 1 82 ? -6.074 -69.625 -32.531 1 89.69 82 ALA A CA 1
ATOM 645 C C . ALA A 1 82 ? -4.93 -68.812 -31.922 1 89.69 82 ALA A C 1
ATOM 647 O O . ALA A 1 82 ? -4.992 -68.438 -30.75 1 89.69 82 ALA A O 1
ATOM 648 N N . SER A 1 83 ? -3.947 -68.562 -32.75 1 88.81 83 SER A N 1
ATOM 649 C CA . SER A 1 83 ? -2.812 -67.812 -32.25 1 88.81 83 SER A CA 1
ATOM 650 C C . SER A 1 83 ? -3.211 -66.375 -31.984 1 88.81 83 SER A C 1
ATOM 652 O O . SER A 1 83 ? -2.695 -65.75 -31.062 1 88.81 83 SER A O 1
ATOM 654 N N . SER A 1 84 ? -4.117 -65.938 -32.781 1 92.81 84 SER A N 1
ATOM 655 C CA . SER A 1 84 ? -4.617 -64.562 -32.594 1 92.81 84 SER A CA 1
ATOM 656 C C . SER A 1 84 ? -5.309 -64.438 -31.234 1 92.81 84 SER A C 1
ATOM 658 O O . SER A 1 84 ? -5.031 -63.5 -30.484 1 92.81 84 SER A O 1
ATOM 660 N N . ARG A 1 85 ? -6.137 -65.312 -30.938 1 93.62 85 ARG A N 1
ATOM 661 C CA . ARG A 1 85 ? -6.863 -65.25 -29.672 1 93.62 85 ARG A CA 1
ATOM 662 C C . ARG A 1 85 ? -5.902 -65.312 -28.484 1 93.62 85 ARG A C 1
ATOM 664 O O . ARG A 1 85 ? -6.043 -64.5 -27.531 1 93.62 85 ARG A O 1
ATOM 671 N N . ALA A 1 86 ? -5 -66.188 -28.578 1 87.88 86 ALA A N 1
ATOM 672 C CA . ALA A 1 86 ? -4.031 -66.312 -27.484 1 87.88 86 ALA A CA 1
ATOM 673 C C . ALA A 1 86 ? -3.248 -65.062 -27.281 1 87.88 86 ALA A C 1
ATOM 675 O O . ALA A 1 86 ? -3.033 -64.625 -26.141 1 87.88 86 ALA A O 1
ATOM 676 N N . LEU A 1 87 ? -2.875 -64.5 -28.391 1 87.06 87 LEU A N 1
ATOM 677 C CA . LEU A 1 87 ? -2.137 -63.219 -28.328 1 87.06 87 LEU A CA 1
ATOM 678 C C . LEU A 1 87 ? -2.994 -62.125 -27.734 1 87.06 87 LEU A C 1
ATOM 680 O O . LEU A 1 87 ? -2.547 -61.406 -26.844 1 87.06 87 LEU A O 1
ATOM 684 N N . LEU A 1 88 ? -4.168 -61.969 -28.172 1 93.69 88 LEU A N 1
ATOM 685 C CA . LEU A 1 88 ? -5.062 -60.906 -27.719 1 93.69 88 LEU A CA 1
ATOM 686 C C . LEU A 1 88 ? -5.395 -61.094 -26.25 1 93.69 88 LEU A C 1
ATOM 688 O O . LEU A 1 88 ? -5.473 -60.094 -25.5 1 93.69 88 LEU A O 1
ATOM 692 N N . ASP A 1 89 ? -5.559 -62.312 -25.859 1 91.25 89 ASP A N 1
ATOM 693 C CA . ASP A 1 89 ? -5.809 -62.594 -24.438 1 91.25 89 ASP A CA 1
ATOM 694 C C . ASP A 1 89 ? -4.613 -62.156 -23.578 1 91.25 89 ASP A C 1
ATOM 696 O O . ASP A 1 89 ? -4.789 -61.594 -22.5 1 91.25 89 ASP A O 1
ATOM 700 N N . GLN A 1 90 ? -3.494 -62.438 -24.078 1 83.62 90 GLN A N 1
ATOM 701 C CA . GLN A 1 90 ? -2.281 -62.062 -23.344 1 83.62 90 GLN A CA 1
ATOM 702 C C . GLN A 1 90 ? -2.139 -60.531 -23.25 1 83.62 90 GLN A C 1
ATOM 704 O O . GLN A 1 90 ? -1.763 -60.031 -22.188 1 83.62 90 GLN A O 1
ATOM 709 N N . VAL A 1 91 ? -2.396 -59.875 -24.359 1 87.5 91 VAL A N 1
ATOM 710 C CA . VAL A 1 91 ? -2.322 -58.406 -24.375 1 87.5 91 VAL A CA 1
ATOM 711 C C . VAL A 1 91 ? -3.318 -57.812 -23.375 1 87.5 91 VAL A C 1
ATOM 713 O O . VAL A 1 91 ? -2.975 -56.938 -22.578 1 87.5 91 VAL A O 1
ATOM 716 N N . GLN A 1 92 ? -4.484 -58.281 -23.359 1 88.44 92 GLN A N 1
ATOM 717 C CA . GLN A 1 92 ? -5.52 -57.781 -22.469 1 88.44 92 GLN A CA 1
ATOM 718 C C . GLN A 1 92 ? -5.137 -58 -21 1 88.44 92 GLN A C 1
ATOM 720 O O . GLN A 1 92 ? -5.406 -57.156 -20.156 1 88.44 92 GLN A O 1
ATOM 725 N N . THR A 1 93 ? -4.566 -59.125 -20.719 1 82.81 93 THR A N 1
ATOM 726 C CA . THR A 1 93 ? -4.16 -59.438 -19.359 1 82.81 93 THR A CA 1
ATOM 727 C C . THR A 1 93 ? -3.07 -58.5 -18.875 1 82.81 93 THR A C 1
ATOM 729 O O . THR A 1 93 ? -3.066 -58.094 -17.703 1 82.81 93 THR A O 1
ATOM 732 N N . ASN A 1 94 ? -2.229 -58.094 -19.734 1 76.44 94 ASN A N 1
ATOM 733 C CA . ASN A 1 94 ? -1.095 -57.25 -19.375 1 76.44 94 ASN A CA 1
ATOM 734 C C . ASN A 1 94 ? -1.466 -55.781 -19.391 1 76.44 94 ASN A C 1
ATOM 736 O O . ASN A 1 94 ? -0.919 -55 -18.625 1 76.44 94 ASN A O 1
ATOM 740 N N . ILE A 1 95 ? -2.32 -55.438 -20.312 1 80.81 95 ILE A N 1
ATOM 741 C CA . ILE A 1 95 ? -2.795 -54.062 -20.438 1 80.81 95 ILE A CA 1
ATOM 742 C C . ILE A 1 95 ? -4.316 -54.031 -20.281 1 80.81 95 ILE A C 1
ATOM 744 O O . ILE A 1 95 ? -5.039 -54.031 -21.281 1 80.81 95 ILE A O 1
ATOM 748 N N . PRO A 1 96 ? -4.68 -53.844 -19.094 1 77 96 PRO A N 1
ATOM 749 C CA . PRO A 1 96 ? -6.109 -54 -18.812 1 77 96 PRO A CA 1
ATOM 750 C C . PRO A 1 96 ? -6.941 -52.875 -19.438 1 77 96 PRO A C 1
ATOM 752 O O . PRO A 1 96 ? -8.172 -52.969 -19.484 1 77 96 PRO A O 1
ATOM 755 N N . ALA A 1 97 ? -6.273 -51.906 -19.938 1 82.5 97 ALA A N 1
ATOM 756 C CA . ALA A 1 97 ? -7.012 -50.812 -20.609 1 82.5 97 ALA A CA 1
ATOM 757 C C . ALA A 1 97 ? -7.75 -51.344 -21.844 1 82.5 97 ALA A C 1
ATOM 759 O O . ALA A 1 97 ? -8.781 -50.812 -22.234 1 82.5 97 ALA A O 1
ATOM 760 N N . PHE A 1 98 ? -7.262 -52.375 -22.438 1 89.19 98 PHE A N 1
ATOM 761 C CA . PHE A 1 98 ? -7.938 -53 -23.562 1 89.19 98 PHE A CA 1
ATOM 762 C C . PHE A 1 98 ? -9.086 -53.906 -23.078 1 89.19 98 PHE A C 1
ATOM 764 O O . PHE A 1 98 ? -8.867 -55 -22.625 1 89.19 98 PHE A O 1
ATOM 771 N N . SER A 1 99 ? -10.234 -53.469 -23.25 1 89.25 99 SER A N 1
ATOM 772 C CA . SER A 1 99 ? -11.414 -54.219 -22.828 1 89.25 99 SER A CA 1
ATOM 773 C C . SER A 1 99 ? -11.742 -55.344 -23.812 1 89.25 99 SER A C 1
ATOM 775 O O . SER A 1 99 ? -12.242 -56.375 -23.422 1 89.25 99 SER A O 1
ATOM 777 N N . TRP A 1 100 ? -11.516 -55 -25.094 1 93.38 100 TRP A N 1
ATOM 778 C CA . TRP A 1 100 ? -11.812 -55.969 -26.141 1 93.38 100 TRP A CA 1
ATOM 779 C C . TRP A 1 100 ? -10.945 -55.75 -27.375 1 93.38 100 TRP A C 1
ATOM 781 O O . TRP A 1 100 ? -10.734 -54.594 -27.766 1 93.38 100 TRP A O 1
ATOM 791 N N . MET A 1 101 ? -10.445 -56.781 -27.844 1 95.94 101 MET A N 1
ATOM 792 C CA . MET A 1 101 ? -9.727 -56.75 -29.125 1 95.94 101 MET A CA 1
ATOM 793 C C . MET A 1 101 ? -10.227 -57.875 -30.031 1 95.94 101 MET A C 1
ATOM 795 O O . MET A 1 101 ? -10.508 -59 -29.562 1 95.94 101 MET A O 1
ATOM 799 N N . GLY A 1 102 ? -10.359 -57.625 -31.312 1 96.25 102 GLY A N 1
ATOM 800 C CA . GLY A 1 102 ? -10.828 -58.594 -32.25 1 96.25 102 GLY A CA 1
ATOM 801 C C . GLY A 1 102 ? -10.203 -58.469 -33.625 1 96.25 102 GLY A C 1
ATOM 802 O O . GLY A 1 102 ? -9.977 -57.344 -34.094 1 96.25 102 GLY A O 1
ATOM 803 N N . VAL A 1 103 ? -9.93 -59.625 -34.219 1 97 103 VAL A N 1
ATOM 804 C CA . VAL A 1 103 ? -9.461 -59.688 -35.594 1 97 103 VAL A CA 1
ATOM 805 C C . VAL A 1 103 ? -10.609 -60.125 -36.5 1 97 103 VAL A C 1
ATOM 807 O O . VAL A 1 103 ? -11.32 -61.094 -36.219 1 97 103 VAL A O 1
ATOM 810 N N . THR A 1 104 ? -10.742 -59.375 -37.531 1 96.81 104 THR A N 1
ATOM 811 C CA . THR A 1 104 ? -11.812 -59.719 -38.469 1 96.81 104 THR A CA 1
ATOM 812 C C . THR A 1 104 ? -11.242 -60.25 -39.781 1 96.81 104 THR A C 1
ATOM 814 O O . THR A 1 104 ? -10.055 -60.062 -40.062 1 96.81 104 THR A O 1
ATOM 817 N N . ASP A 1 105 ? -12.133 -60.906 -40.562 1 95.94 105 ASP A N 1
ATOM 818 C CA . ASP A 1 105 ? -11.805 -61.219 -41.938 1 95.94 105 ASP A CA 1
ATOM 819 C C . ASP A 1 105 ? -12.156 -60.031 -42.844 1 95.94 105 ASP A C 1
ATOM 821 O O . ASP A 1 105 ? -12.523 -58.969 -42.375 1 95.94 105 ASP A O 1
ATOM 825 N N . ALA A 1 106 ? -11.945 -60.219 -44.188 1 95.69 106 ALA A N 1
ATOM 826 C CA . ALA A 1 106 ? -12.133 -59.156 -45.156 1 95.69 106 ALA A CA 1
ATOM 827 C C . ALA A 1 106 ? -13.602 -58.719 -45.219 1 95.69 106 ALA A C 1
ATOM 829 O O . ALA A 1 106 ? -13.914 -57.625 -45.656 1 95.69 106 ALA A O 1
ATOM 830 N N . SER A 1 107 ? -14.492 -59.594 -44.75 1 95.38 107 SER A N 1
ATOM 831 C CA . SER A 1 107 ? -15.922 -59.312 -44.844 1 95.38 107 SER A CA 1
ATOM 832 C C . SER A 1 107 ? -16.438 -58.688 -43.531 1 95.38 107 SER A C 1
ATOM 834 O O . SER A 1 107 ? -17.609 -58.344 -43.438 1 95.38 107 SER A O 1
ATOM 836 N N . GLY A 1 108 ? -15.578 -58.594 -42.5 1 96 108 GLY A N 1
ATOM 837 C CA . GLY A 1 108 ? -15.969 -57.938 -41.281 1 96 108 GLY A CA 1
ATOM 838 C C . GLY A 1 108 ? -16.438 -58.906 -40.188 1 96 108 GLY A C 1
ATOM 839 O O . GLY A 1 108 ? -17 -58.5 -39.188 1 96 108 GLY A O 1
ATOM 840 N N . ASN A 1 109 ? -16.234 -60.25 -40.406 1 96.62 109 ASN A N 1
ATOM 841 C CA . ASN A 1 109 ? -16.562 -61.219 -39.406 1 96.62 109 ASN A CA 1
ATOM 842 C C . ASN A 1 109 ? -15.414 -61.438 -38.406 1 96.62 109 ASN A C 1
ATOM 844 O O . ASN A 1 109 ? -14.258 -61.562 -38.812 1 96.62 109 ASN A O 1
ATOM 848 N N . VAL A 1 110 ? -15.742 -61.438 -37.156 1 96.75 110 VAL A N 1
ATOM 849 C CA . VAL A 1 110 ? -14.719 -61.625 -36.125 1 96.75 110 VAL A CA 1
ATOM 850 C C . VAL A 1 110 ? -14.234 -63.062 -36.125 1 96.75 110 VAL A C 1
ATOM 852 O O . VAL A 1 110 ? -15.008 -63.969 -35.875 1 96.75 110 VAL A O 1
ATOM 855 N N . VAL A 1 111 ? -13 -63.25 -36.375 1 96.94 111 VAL A N 1
ATOM 856 C CA . VAL A 1 111 ? -12.438 -64.625 -36.5 1 96.94 111 VAL A CA 1
ATOM 857 C C . VAL A 1 111 ? -11.781 -65 -35.188 1 96.94 111 VAL A C 1
ATOM 859 O O . VAL A 1 111 ? -11.742 -66.188 -34.812 1 96.94 111 VAL A O 1
ATOM 862 N N . ALA A 1 112 ? -11.258 -64.062 -34.469 1 96.88 112 ALA A N 1
ATOM 863 C CA . ALA A 1 112 ? -10.641 -64.25 -33.156 1 96.88 112 ALA A CA 1
ATOM 864 C C . ALA A 1 112 ? -10.797 -62.969 -32.281 1 96.88 112 ALA A C 1
ATOM 866 O O . ALA A 1 112 ? -10.742 -61.844 -32.812 1 96.88 112 ALA A O 1
ATOM 867 N N . SER A 1 113 ? -11.016 -63.188 -31.094 1 96.19 113 SER A N 1
ATOM 868 C CA . SER A 1 113 ? -11.172 -62.062 -30.172 1 96.19 113 SER A CA 1
ATOM 869 C C . SER A 1 113 ? -10.773 -62.438 -28.75 1 96.19 113 SER A C 1
ATOM 871 O O . SER A 1 113 ? -10.539 -63.625 -28.469 1 96.19 113 SER A O 1
ATOM 873 N N . THR A 1 114 ? -10.633 -61.438 -27.969 1 94.5 114 THR A N 1
ATOM 874 C CA . THR A 1 114 ? -10.328 -61.656 -26.562 1 94.5 114 THR A CA 1
ATOM 875 C C . THR A 1 114 ? -11.398 -62.531 -25.906 1 94.5 114 THR A C 1
ATOM 877 O O . THR A 1 114 ? -12.578 -62.188 -25.922 1 94.5 114 THR A O 1
ATOM 880 N N . ASN A 1 115 ? -10.961 -63.656 -25.359 1 91.88 115 ASN A N 1
ATOM 881 C CA . ASN A 1 115 ? -11.812 -64.625 -24.656 1 91.88 115 ASN A CA 1
ATOM 882 C C . ASN A 1 115 ? -12.906 -65.188 -25.547 1 91.88 115 ASN A C 1
ATOM 884 O O . ASN A 1 115 ? -13.938 -65.625 -25.062 1 91.88 115 ASN A O 1
ATOM 888 N N . GLY A 1 116 ? -12.805 -64.938 -26.797 1 93.75 116 GLY A N 1
ATOM 889 C CA . GLY A 1 116 ? -13.742 -65.5 -27.766 1 93.75 116 GLY A CA 1
ATOM 890 C C . GLY A 1 116 ? -15.023 -64.688 -27.891 1 93.75 116 GLY A C 1
ATOM 891 O O . GLY A 1 116 ? -15.977 -65.125 -28.531 1 93.75 116 GLY A O 1
ATOM 892 N N . ILE A 1 117 ? -15.031 -63.594 -27.281 1 92.56 117 ILE A N 1
ATOM 893 C CA . ILE A 1 117 ? -16.234 -62.781 -27.234 1 92.56 117 ILE A CA 1
ATOM 894 C C . ILE A 1 117 ? -16.5 -62.188 -28.625 1 92.56 117 ILE A C 1
ATOM 896 O O . ILE A 1 117 ? -15.648 -61.531 -29.203 1 92.56 117 ILE A O 1
ATOM 900 N N . LEU A 1 118 ? -17.703 -62.438 -29.219 1 92.12 118 LEU A N 1
ATOM 901 C CA . LEU A 1 118 ? -18.203 -61.906 -30.484 1 92.12 118 LEU A CA 1
ATOM 902 C C . LEU A 1 118 ? -17.578 -62.656 -31.656 1 92.12 118 LEU A C 1
ATOM 904 O O . LEU A 1 118 ? -17.641 -62.188 -32.781 1 92.12 118 LEU A O 1
ATOM 908 N N . GLU A 1 119 ? -16.859 -63.719 -31.422 1 94.69 119 GLU A N 1
ATOM 909 C CA . GLU A 1 119 ? -16.359 -64.5 -32.531 1 94.69 119 GLU A CA 1
ATOM 910 C C . GLU A 1 119 ? -17.5 -65.062 -33.406 1 94.69 119 GLU A C 1
ATOM 912 O O . GLU A 1 119 ? -18.5 -65.562 -32.875 1 94.69 119 GLU A O 1
ATOM 917 N N . GLY A 1 120 ? -17.359 -64.938 -34.625 1 93.81 120 GLY A N 1
ATOM 918 C CA . GLY A 1 120 ? -18.406 -65.375 -35.531 1 93.81 120 GLY A CA 1
ATOM 919 C C . GLY A 1 120 ? -19.406 -64.25 -35.875 1 93.81 120 GLY A C 1
ATOM 920 O O . GLY A 1 120 ? -20.094 -64.312 -36.875 1 93.81 120 GLY A O 1
ATOM 921 N N . ALA A 1 121 ? -19.453 -63.25 -35.062 1 93.56 121 ALA A N 1
ATOM 922 C CA . ALA A 1 121 ? -20.344 -62.125 -35.312 1 93.56 121 ALA A CA 1
ATOM 923 C C . ALA A 1 121 ? -19.75 -61.156 -36.375 1 93.56 121 ALA A C 1
ATOM 925 O O . ALA A 1 121 ? -18.531 -61.094 -36.5 1 93.56 121 ALA A O 1
ATOM 926 N N . SER A 1 122 ? -20.625 -60.5 -37.031 1 94.81 122 SER A N 1
ATOM 927 C CA . SER A 1 122 ? -20.188 -59.5 -38.031 1 94.81 122 SER A CA 1
ATOM 928 C C . SER A 1 122 ? -20.188 -58.094 -37.438 1 94.81 122 SER A C 1
ATOM 930 O O . SER A 1 122 ? -21.156 -57.688 -36.812 1 94.81 122 SER A O 1
ATOM 932 N N . ILE A 1 123 ? -19.094 -57.406 -37.594 1 93.81 123 ILE A N 1
ATOM 933 C CA . ILE A 1 123 ? -19.031 -56.031 -37.219 1 93.81 123 ILE A CA 1
ATOM 934 C C . ILE A 1 123 ? -18.75 -55.125 -38.438 1 93.81 123 ILE A C 1
ATOM 936 O O . ILE A 1 123 ? -18.094 -54.094 -38.312 1 93.81 123 ILE A O 1
ATOM 940 N N . LYS A 1 124 ? -19.188 -55.562 -39.562 1 94.06 124 LYS A N 1
ATOM 941 C CA . LYS A 1 124 ? -18.953 -54.906 -40.844 1 94.06 124 LYS A CA 1
ATOM 942 C C . LYS A 1 124 ? -19.531 -53.5 -40.875 1 94.06 124 LYS A C 1
ATOM 944 O O . LYS A 1 124 ? -19 -52.625 -41.562 1 94.06 124 LYS A O 1
ATOM 949 N N . GLU A 1 125 ? -20.562 -53.281 -40.094 1 92.44 125 GLU A N 1
ATOM 950 C CA . GLU A 1 125 ? -21.25 -52 -40.125 1 92.44 125 GLU A CA 1
ATOM 951 C C . GLU A 1 125 ? -20.734 -51.062 -39.062 1 92.44 125 GLU A C 1
ATOM 953 O O . GLU A 1 125 ? -21.141 -49.906 -38.969 1 92.44 125 GLU A O 1
ATOM 958 N N . ARG A 1 126 ? -19.859 -51.531 -38.281 1 92 126 ARG A N 1
ATOM 959 C CA . ARG A 1 126 ? -19.344 -50.75 -37.188 1 92 126 ARG A CA 1
ATOM 960 C C . ARG A 1 126 ? -18.172 -49.875 -37.625 1 92 126 ARG A C 1
ATOM 962 O O . ARG A 1 126 ? -17.344 -50.312 -38.438 1 92 126 ARG A O 1
ATOM 969 N N . PRO A 1 127 ? -18.031 -48.719 -37.094 1 92.38 127 PRO A N 1
ATOM 970 C CA . PRO A 1 127 ? -16.953 -47.812 -37.5 1 92.38 127 PRO A CA 1
ATOM 971 C C . PRO A 1 127 ? -15.57 -48.438 -37.375 1 92.38 127 PRO A C 1
ATOM 973 O O . PRO A 1 127 ? -14.672 -48.156 -38.156 1 92.38 127 PRO A O 1
ATOM 976 N N . VAL A 1 128 ? -15.328 -49.281 -36.375 1 93 128 VAL A N 1
ATOM 977 C CA . VAL A 1 128 ? -14.016 -49.875 -36.125 1 93 128 VAL A CA 1
ATOM 978 C C . VAL A 1 128 ? -13.578 -50.688 -37.344 1 93 128 VAL A C 1
ATOM 980 O O . VAL A 1 128 ? -12.375 -50.906 -37.562 1 93 128 VAL A O 1
ATOM 983 N N . PHE A 1 129 ? -14.523 -51.219 -38.094 1 95.06 129 PHE A N 1
ATOM 984 C CA . PHE A 1 129 ? -14.195 -51.938 -39.312 1 95.06 129 PHE A CA 1
ATOM 985 C C . PHE A 1 129 ? -14.266 -51.031 -40.531 1 95.06 129 PHE A C 1
ATOM 987 O O . PHE A 1 129 ? -13.336 -50.969 -41.312 1 95.06 129 PHE A O 1
ATOM 994 N N . LEU A 1 130 ? -15.32 -50.219 -40.625 1 94.5 130 LEU A N 1
ATOM 995 C CA . LEU A 1 130 ? -15.609 -49.375 -41.781 1 94.5 130 LEU A CA 1
ATOM 996 C C . LEU A 1 130 ? -14.5 -48.375 -42 1 94.5 130 LEU A C 1
ATOM 998 O O . LEU A 1 130 ? -14.094 -48.125 -43.156 1 94.5 130 LEU A O 1
ATOM 1002 N N . GLU A 1 131 ? -14.039 -47.812 -40.969 1 94.38 131 GLU A N 1
ATOM 1003 C CA . GLU A 1 131 ? -13.125 -46.688 -41.062 1 94.38 131 GLU A CA 1
ATOM 1004 C C . GLU A 1 131 ? -11.672 -47.156 -41.031 1 94.38 131 GLU A C 1
ATOM 1006 O O . GLU A 1 131 ? -10.758 -46.375 -41.312 1 94.38 131 GLU A O 1
ATOM 1011 N N . ALA A 1 132 ? -11.383 -48.438 -40.781 1 95.38 132 ALA A N 1
ATOM 1012 C CA . ALA A 1 132 ? -10.016 -48.906 -40.562 1 95.38 132 ALA A CA 1
ATOM 1013 C C . ALA A 1 132 ? -9.57 -49.781 -41.719 1 95.38 132 ALA A C 1
ATOM 1015 O O . ALA A 1 132 ? -8.633 -50.594 -41.594 1 95.38 132 ALA A O 1
ATOM 1016 N N . GLN A 1 133 ? -10.25 -49.719 -42.812 1 93.81 133 GLN A N 1
ATOM 1017 C CA . GLN A 1 133 ? -9.945 -50.625 -43.906 1 93.81 133 GLN A CA 1
ATOM 1018 C C . GLN A 1 133 ? -8.688 -50.188 -44.656 1 93.81 133 GLN A C 1
ATOM 1020 O O . GLN A 1 133 ? -7.938 -51 -45.188 1 93.81 133 GLN A O 1
ATOM 1025 N N . THR A 1 134 ? -8.422 -48.875 -44.719 1 91.31 134 THR A N 1
ATOM 1026 C CA . THR A 1 134 ? -7.285 -48.375 -45.469 1 91.31 134 THR A CA 1
ATOM 1027 C C . THR A 1 134 ? -6.25 -47.75 -44.531 1 91.31 134 THR A C 1
ATOM 1029 O O . THR A 1 134 ? -5.051 -47.812 -44.812 1 91.31 134 THR A O 1
ATOM 1032 N N . GLU A 1 135 ? -6.703 -47.094 -43.5 1 92.5 135 GLU A N 1
ATOM 1033 C CA . GLU A 1 135 ? -5.836 -46.438 -42.531 1 92.5 135 GLU A CA 1
ATOM 1034 C C . GLU A 1 135 ? -6.328 -46.656 -41.125 1 92.5 135 GLU A C 1
ATOM 1036 O O . GLU A 1 135 ? -7.484 -47.031 -40.906 1 92.5 135 GLU A O 1
ATOM 1041 N N . PRO A 1 136 ? -5.422 -46.531 -40.25 1 94.75 136 PRO A N 1
ATOM 1042 C CA . PRO A 1 136 ? -5.852 -46.719 -38.875 1 94.75 136 PRO A CA 1
ATOM 1043 C C . PRO A 1 136 ? -6.984 -45.75 -38.469 1 94.75 136 PRO A C 1
ATOM 1045 O O . PRO A 1 136 ? -7.066 -44.656 -39 1 94.75 136 PRO A O 1
ATOM 1048 N N . PHE A 1 137 ? -7.805 -46.219 -37.594 1 94.88 137 PHE A N 1
ATOM 1049 C CA . PHE A 1 137 ? -8.961 -45.438 -37.125 1 94.88 137 PHE A CA 1
ATOM 1050 C C . PHE A 1 137 ? -8.93 -45.312 -35.594 1 94.88 137 PHE A C 1
ATOM 1052 O O . PHE A 1 137 ? -8.703 -46.281 -34.906 1 94.88 137 PHE A O 1
ATOM 1059 N N . ILE A 1 138 ? -9.055 -44.062 -35.188 1 94.31 138 ILE A N 1
ATOM 1060 C CA . ILE A 1 138 ? -9.242 -43.812 -33.75 1 94.31 138 ILE A CA 1
ATOM 1061 C C . ILE A 1 138 ? -10.594 -43.125 -33.531 1 94.31 138 ILE A C 1
ATOM 1063 O O . ILE A 1 138 ? -10.844 -42.031 -34.031 1 94.31 138 ILE A O 1
ATOM 1067 N N . GLY A 1 139 ? -11.43 -43.844 -32.844 1 91.81 139 GLY A N 1
ATOM 1068 C CA . GLY A 1 139 ? -12.773 -43.344 -32.594 1 91.81 139 GLY A CA 1
ATOM 1069 C C . GLY A 1 139 ? -12.938 -42.75 -31.203 1 91.81 139 GLY A C 1
ATOM 1070 O O . GLY A 1 139 ? -12.344 -43.219 -30.234 1 91.81 139 GLY A O 1
ATOM 1071 N N . ASP A 1 140 ? -13.75 -41.781 -31.094 1 89.81 140 ASP A N 1
ATOM 1072 C CA . ASP A 1 140 ? -13.992 -41.062 -29.859 1 89.81 140 ASP A CA 1
ATOM 1073 C C . ASP A 1 140 ? -14.82 -41.875 -28.891 1 89.81 140 ASP A C 1
ATOM 1075 O O . ASP A 1 140 ? -15.328 -42.938 -29.25 1 89.81 140 ASP A O 1
ATOM 1079 N N . VAL A 1 141 ? -14.875 -41.375 -27.703 1 87.94 141 VAL A N 1
ATOM 1080 C CA . VAL A 1 141 ? -15.578 -42.062 -26.625 1 87.94 141 VAL A CA 1
ATOM 1081 C C . VAL A 1 141 ? -17.031 -42.344 -27.031 1 87.94 141 VAL A C 1
ATOM 1083 O O . VAL A 1 141 ? -17.688 -41.438 -27.562 1 87.94 141 VAL A O 1
ATOM 1086 N N . HIS A 1 142 ? -17.516 -43.469 -26.906 1 83.81 142 HIS A N 1
ATOM 1087 C CA . HIS A 1 142 ? -18.891 -43.844 -27.188 1 83.81 142 HIS A CA 1
ATOM 1088 C C . HIS A 1 142 ? -19.359 -45 -26.281 1 83.81 142 HIS A C 1
ATOM 1090 O O . HIS A 1 142 ? -18.547 -45.688 -25.688 1 83.81 142 HIS A O 1
ATOM 1096 N N . GLU A 1 143 ? -20.625 -45.156 -26.172 1 80.38 143 GLU A N 1
ATOM 1097 C CA . GLU A 1 143 ? -21.203 -46.188 -25.344 1 80.38 143 GLU A CA 1
ATOM 1098 C C . GLU A 1 143 ? -21 -47.562 -25.984 1 80.38 143 GLU A C 1
ATOM 1100 O O . GLU A 1 143 ? -20.984 -47.688 -27.219 1 80.38 143 GLU A O 1
ATOM 1105 N N . ALA A 1 144 ? -20.859 -48.438 -25.031 1 74.56 144 ALA A N 1
ATOM 1106 C CA . ALA A 1 144 ? -20.781 -49.812 -25.531 1 74.56 144 ALA A CA 1
ATOM 1107 C C . ALA A 1 144 ? -22.109 -50.281 -26.109 1 74.56 144 ALA A C 1
ATOM 1109 O O . ALA A 1 144 ? -23.156 -50.062 -25.5 1 74.56 144 ALA A O 1
ATOM 1110 N N . VAL A 1 145 ? -22.141 -50.75 -27.281 1 73.69 145 VAL A N 1
ATOM 1111 C CA . VAL A 1 145 ? -23.375 -51.219 -27.922 1 73.69 145 VAL A CA 1
ATOM 1112 C C . VAL A 1 145 ? -23.453 -52.75 -27.828 1 73.69 145 VAL A C 1
ATOM 1114 O O . VAL A 1 145 ? -24.109 -53.281 -26.938 1 73.69 145 VAL A O 1
ATOM 1117 N N . LEU A 1 146 ? -22.625 -53.438 -28.609 1 72.12 146 LEU A N 1
ATOM 1118 C CA . LEU A 1 146 ? -22.656 -54.906 -28.656 1 72.12 146 LEU A CA 1
ATOM 1119 C C . LEU A 1 146 ? -22.016 -55.5 -27.406 1 72.12 146 LEU A C 1
ATOM 1121 O O . LEU A 1 146 ? -22.469 -56.531 -26.922 1 72.12 146 LEU A O 1
ATOM 1125 N N . LEU A 1 147 ? -21.109 -54.719 -26.859 1 76.62 147 LEU A N 1
ATOM 1126 C CA . LEU A 1 147 ? -20.281 -55.281 -25.797 1 76.62 147 LEU A CA 1
ATOM 1127 C C . LEU A 1 147 ? -20.891 -54.969 -24.422 1 76.62 147 LEU A C 1
ATOM 1129 O O . LEU A 1 147 ? -20.453 -55.5 -23.422 1 76.62 147 LEU A O 1
ATOM 1133 N N . ALA A 1 148 ? -21.906 -54.156 -24.375 1 72.81 148 ALA A N 1
ATOM 1134 C CA . ALA A 1 148 ? -22.484 -53.688 -23.109 1 72.81 148 ALA A CA 1
ATOM 1135 C C . ALA A 1 148 ? -22.984 -54.875 -22.281 1 72.81 148 ALA A C 1
ATOM 1137 O O . ALA A 1 148 ? -22.828 -54.906 -21.062 1 72.81 148 ALA A O 1
ATOM 1138 N N . GLU A 1 149 ? -23.453 -55.906 -23.016 1 71.88 149 GLU A N 1
ATOM 1139 C CA . GLU A 1 149 ? -24.047 -57.031 -22.312 1 71.88 149 GLU A CA 1
ATOM 1140 C C . GLU A 1 149 ? -23.031 -58.188 -22.125 1 71.88 149 GLU A C 1
ATOM 1142 O O . GLU A 1 149 ? -23.234 -59.062 -21.297 1 71.88 149 GLU A O 1
ATOM 1147 N N . LEU A 1 150 ? -21.953 -58 -22.844 1 76.38 150 LEU A N 1
ATOM 1148 C CA . LEU A 1 150 ? -21.062 -59.156 -22.875 1 76.38 150 LEU A CA 1
ATOM 1149 C C . LEU A 1 150 ? -19.875 -58.938 -21.938 1 76.38 150 LEU A C 1
ATOM 1151 O O . LEU A 1 150 ? -19.234 -59.906 -21.516 1 76.38 150 LEU A O 1
ATOM 1155 N N . LEU A 1 151 ? -19.594 -57.75 -21.594 1 77.25 151 LEU A N 1
ATOM 1156 C CA . LEU A 1 151 ? -18.438 -57.469 -20.75 1 77.25 151 LEU A CA 1
ATOM 1157 C C . LEU A 1 151 ? -18.891 -57.188 -19.312 1 77.25 151 LEU A C 1
ATOM 1159 O O . LEU A 1 151 ? -19.969 -56.625 -19.094 1 77.25 151 LEU A O 1
ATOM 1163 N N . PRO A 1 152 ? -18 -57.625 -18.344 1 67.56 152 PRO A N 1
ATOM 1164 C CA . PRO A 1 152 ? -18.344 -57.344 -16.938 1 67.56 152 PRO A CA 1
ATOM 1165 C C . PRO A 1 152 ? -18.375 -55.844 -16.656 1 67.56 152 PRO A C 1
ATOM 1167 O O . PRO A 1 152 ? -17.578 -55.062 -17.219 1 67.56 152 PRO A O 1
ATOM 1170 N N . ASN A 1 153 ? -19.531 -55.5 -16.094 1 66.12 153 ASN A N 1
ATOM 1171 C CA . ASN A 1 153 ? -19.688 -54.094 -15.688 1 66.12 153 ASN A CA 1
ATOM 1172 C C . ASN A 1 153 ? -19.938 -53.969 -14.18 1 66.12 153 ASN A C 1
ATOM 1174 O O . ASN A 1 153 ? -21.047 -53.688 -13.75 1 66.12 153 ASN A O 1
ATOM 1178 N N . PRO A 1 154 ? -18.797 -54.125 -13.484 1 56.75 154 PRO A N 1
ATOM 1179 C CA . PRO A 1 154 ? -19.016 -54.156 -12.031 1 56.75 154 PRO A CA 1
ATOM 1180 C C . PRO A 1 154 ? -19.547 -52.844 -11.508 1 56.75 154 PRO A C 1
ATOM 1182 O O . PRO A 1 154 ? -20.281 -52.812 -10.508 1 56.75 154 PRO A O 1
ATOM 1185 N N . SER A 1 155 ? -19.234 -51.75 -12.031 1 60.66 155 SER A N 1
ATOM 1186 C CA . SER A 1 155 ? -19.594 -50.438 -11.484 1 60.66 155 SER A CA 1
ATOM 1187 C C . SER A 1 155 ? -21.016 -50.062 -11.883 1 60.66 155 SER A C 1
ATOM 1189 O O . SER A 1 155 ? -21.625 -49.188 -11.25 1 60.66 155 SER A O 1
ATOM 1191 N N . GLY A 1 156 ? -21.594 -50.875 -12.773 1 60.62 156 GLY A N 1
ATOM 1192 C CA . GLY A 1 156 ? -22.953 -50.594 -13.227 1 60.62 156 GLY A CA 1
ATOM 1193 C C . GLY A 1 156 ? -23.016 -49.375 -14.133 1 60.62 156 GLY A C 1
ATOM 1194 O O . GLY A 1 156 ? -24.062 -49.062 -14.695 1 60.62 156 GLY A O 1
ATOM 1195 N N . GLU A 1 157 ? -21.906 -48.719 -14.195 1 64.38 157 GLU A N 1
ATOM 1196 C CA . GLU A 1 157 ? -21.891 -47.531 -15.031 1 64.38 157 GLU A CA 1
ATOM 1197 C C . GLU A 1 157 ? -21.781 -47.875 -16.516 1 64.38 157 GLU A C 1
ATOM 1199 O O . GLU A 1 157 ? -21.328 -48.969 -16.844 1 64.38 157 GLU A O 1
ATOM 1204 N N . VAL A 1 158 ? -22.344 -47.031 -17.266 1 68.69 158 VAL A N 1
ATOM 1205 C CA . VAL A 1 158 ? -22.312 -47.25 -18.719 1 68.69 158 VAL A CA 1
ATOM 1206 C C . VAL A 1 158 ? -20.875 -47.406 -19.188 1 68.69 158 VAL A C 1
ATOM 1208 O O . VAL A 1 158 ? -20.047 -46.531 -18.922 1 68.69 158 VAL A O 1
ATOM 1211 N N . LEU A 1 159 ? -20.672 -48.594 -19.703 1 77.06 159 LEU A N 1
ATOM 1212 C CA . LEU A 1 159 ? -19.328 -48.844 -20.234 1 77.06 159 LEU A CA 1
ATOM 1213 C C . LEU A 1 159 ? -19.031 -47.938 -21.438 1 77.06 159 LEU A C 1
ATOM 1215 O O . LEU A 1 159 ? -19.844 -47.875 -22.359 1 77.06 159 LEU A O 1
ATOM 1219 N N . GLN A 1 160 ? -18.062 -47.156 -21.312 1 84.25 160 GLN A N 1
ATOM 1220 C CA . GLN A 1 160 ? -17.625 -46.312 -22.406 1 84.25 160 GLN A CA 1
ATOM 1221 C C . GLN A 1 160 ? -16.25 -46.75 -22.938 1 84.25 160 GLN A C 1
ATOM 1223 O O . GLN A 1 160 ? -15.414 -47.219 -22.172 1 84.25 160 GLN A O 1
ATOM 1228 N N . PHE A 1 161 ? -16.172 -46.688 -24.312 1 88.81 161 PHE A N 1
ATOM 1229 C CA . PHE A 1 161 ? -14.945 -47.125 -24.938 1 88.81 161 PHE A CA 1
ATOM 1230 C C . PHE A 1 161 ? -14.375 -46.062 -25.875 1 88.81 161 PHE A C 1
ATOM 1232 O O . PHE A 1 161 ? -15.117 -45.219 -26.359 1 88.81 161 PHE A O 1
ATOM 1239 N N . VAL A 1 162 ? -13.117 -46.125 -26 1 91.5 162 VAL A N 1
ATOM 1240 C CA . VAL A 1 162 ? -12.414 -45.469 -27.109 1 91.5 162 VAL A CA 1
ATOM 1241 C C . VAL A 1 162 ? -11.898 -46.531 -28.062 1 91.5 162 VAL A C 1
ATOM 1243 O O . VAL A 1 162 ? -11.422 -47.594 -27.641 1 91.5 162 VAL A O 1
ATOM 1246 N N . ASP A 1 163 ? -12.016 -46.281 -29.344 1 94 163 ASP A N 1
ATOM 1247 C CA . ASP A 1 163 ? -11.703 -47.312 -30.328 1 94 163 ASP A CA 1
ATOM 1248 C C . ASP A 1 163 ? -10.367 -47.031 -31.016 1 94 163 ASP A C 1
ATOM 1250 O O . ASP A 1 163 ? -10.031 -45.875 -31.281 1 94 163 ASP A O 1
ATOM 1254 N N . ILE A 1 164 ? -9.664 -48 -31.203 1 95.25 164 ILE A N 1
ATOM 1255 C CA . ILE A 1 164 ? -8.5 -48 -32.094 1 95.25 164 ILE A CA 1
ATOM 1256 C C . ILE A 1 164 ? -8.523 -49.219 -33 1 95.25 164 ILE A C 1
ATOM 1258 O O . ILE A 1 164 ? -8.602 -50.375 -32.5 1 95.25 164 ILE A O 1
ATOM 1262 N N . SER A 1 165 ? -8.453 -49.062 -34.281 1 97 165 SER A N 1
ATOM 1263 C CA . SER A 1 165 ? -8.43 -50.156 -35.219 1 97 165 SER A CA 1
ATOM 1264 C C . SER A 1 165 ? -7.406 -49.906 -36.344 1 97 165 SER A C 1
ATOM 1266 O O . SER A 1 165 ? -7.148 -48.781 -36.719 1 97 165 SER A O 1
ATOM 1268 N N . VAL A 1 166 ? -6.805 -50.969 -36.75 1 95.69 166 VAL A N 1
ATOM 1269 C CA . VAL A 1 166 ? -5.805 -50.875 -37.812 1 95.69 166 VAL A CA 1
ATOM 1270 C C . VAL A 1 166 ? -6.078 -51.938 -38.875 1 95.69 166 VAL A C 1
ATOM 1272 O O . VAL A 1 166 ? -6.582 -53.031 -38.562 1 95.69 166 VAL A O 1
ATOM 1275 N N . PRO A 1 167 ? -5.73 -51.688 -40.094 1 96.19 167 PRO A N 1
ATOM 1276 C CA . PRO A 1 167 ? -5.926 -52.688 -41.156 1 96.19 167 PRO A CA 1
ATOM 1277 C C . PRO A 1 167 ? -4.867 -53.781 -41.156 1 96.19 167 PRO A C 1
ATOM 1279 O O . PRO A 1 167 ? -3.703 -53.531 -40.844 1 96.19 167 PRO A O 1
ATOM 1282 N N . LEU A 1 168 ? -5.324 -54.906 -41.375 1 95 168 LEU A N 1
ATOM 1283 C CA . LEU A 1 168 ? -4.418 -56.062 -41.562 1 95 168 LEU A CA 1
ATOM 1284 C C . LEU A 1 168 ? -4.223 -56.344 -43.031 1 95 168 LEU A C 1
ATOM 1286 O O . LEU A 1 168 ? -5.164 -56.781 -43.719 1 95 168 LEU A O 1
ATOM 1290 N N . VAL A 1 169 ? -3.043 -56.094 -43.5 1 91.31 169 VAL A N 1
ATOM 1291 C CA . VAL A 1 169 ? -2.723 -56.281 -44.938 1 91.31 169 VAL A CA 1
ATOM 1292 C C . VAL A 1 169 ? -1.61 -57.344 -45.062 1 91.31 169 VAL A C 1
ATOM 1294 O O . VAL A 1 169 ? -0.614 -57.281 -44.344 1 91.31 169 VAL A O 1
ATOM 1297 N N . ARG A 1 170 ? -1.789 -58.312 -45.875 1 86.56 170 ARG A N 1
ATOM 1298 C CA . ARG A 1 170 ? -0.787 -59.312 -46.188 1 86.56 170 ARG A CA 1
ATOM 1299 C C . ARG A 1 170 ? -0.521 -59.375 -47.688 1 86.56 170 ARG A C 1
ATOM 1301 O O . ARG A 1 170 ? -1.439 -59.625 -48.469 1 86.56 170 ARG A O 1
ATOM 1308 N N . ASP A 1 171 ? 0.749 -59.281 -48 1 84.44 171 ASP A N 1
ATOM 1309 C CA . ASP A 1 171 ? 1.177 -59.312 -49.406 1 84.44 171 ASP A CA 1
ATOM 1310 C C . ASP A 1 171 ? 0.347 -58.375 -50.25 1 84.44 171 ASP A C 1
ATOM 1312 O O . ASP A 1 171 ? -0.13 -58.75 -51.312 1 84.44 171 ASP A O 1
ATOM 1316 N N . GLY A 1 172 ? -0.111 -57.188 -49.688 1 86.44 172 GLY A N 1
ATOM 1317 C CA . GLY A 1 172 ? -0.808 -56.125 -50.406 1 86.44 172 GLY A CA 1
ATOM 1318 C C . GLY A 1 172 ? -2.314 -56.312 -50.406 1 86.44 172 GLY A C 1
ATOM 1319 O O . GLY A 1 172 ? -3.041 -55.469 -50.969 1 86.44 172 GLY A O 1
ATOM 1320 N N . THR A 1 173 ? -2.744 -57.438 -49.875 1 91.19 173 THR A N 1
ATOM 1321 C CA . THR A 1 173 ? -4.18 -57.688 -49.875 1 91.19 173 THR A CA 1
ATOM 1322 C C . THR A 1 173 ? -4.781 -57.469 -48.5 1 91.19 173 THR A C 1
ATOM 1324 O O . THR A 1 173 ? -4.215 -57.906 -47.5 1 91.19 173 THR A O 1
ATOM 1327 N N . PHE A 1 174 ? -5.902 -56.844 -48.5 1 94.5 174 PHE A N 1
ATOM 1328 C CA . PHE A 1 174 ? -6.641 -56.594 -47.281 1 94.5 174 PHE A CA 1
ATOM 1329 C C . PHE A 1 174 ? -7.23 -57.875 -46.719 1 94.5 174 PHE A C 1
ATOM 1331 O O . PHE A 1 174 ? -8.008 -58.562 -47.406 1 94.5 174 PHE A O 1
ATOM 1338 N N . GLN A 1 175 ? -6.898 -58.25 -45.5 1 94.31 175 GLN A N 1
ATOM 1339 C CA . GLN A 1 175 ? -7.355 -59.5 -44.906 1 94.31 175 GLN A CA 1
ATOM 1340 C C . GLN A 1 175 ? -8.406 -59.25 -43.844 1 94.31 175 GLN A C 1
ATOM 1342 O O . GLN A 1 175 ? -9.172 -60.156 -43.469 1 94.31 175 GLN A O 1
ATOM 1347 N N . GLY A 1 176 ? -8.422 -57.969 -43.281 1 96.19 176 GLY A N 1
ATOM 1348 C CA . GLY A 1 176 ? -9.328 -57.594 -42.188 1 96.19 176 GLY A CA 1
ATOM 1349 C C . GLY A 1 176 ? -8.781 -56.469 -41.344 1 96.19 176 GLY A C 1
ATOM 1350 O O . GLY A 1 176 ? -7.973 -55.656 -41.781 1 96.19 176 GLY A O 1
ATOM 1351 N N . VAL A 1 177 ? -9.383 -56.375 -40.188 1 96.75 177 VAL A N 1
ATOM 1352 C CA . VAL A 1 177 ? -8.93 -55.312 -39.281 1 96.75 177 VAL A CA 1
ATOM 1353 C C . VAL A 1 177 ? -8.68 -55.875 -37.906 1 96.75 177 VAL A C 1
ATOM 1355 O O . VAL A 1 177 ? -9.234 -56.938 -37.531 1 96.75 177 VAL A O 1
ATOM 1358 N N . LEU A 1 178 ? -7.754 -55.312 -37.219 1 97.06 178 LEU A N 1
ATOM 1359 C CA . LEU A 1 178 ? -7.645 -55.469 -35.75 1 97.06 178 LEU A CA 1
ATOM 1360 C C . LEU A 1 178 ? -8.406 -54.375 -35.031 1 97.06 178 LEU A C 1
ATOM 1362 O O . LEU A 1 178 ? -7.977 -53.219 -35.031 1 97.06 178 LEU A O 1
ATOM 1366 N N . ALA A 1 179 ? -9.484 -54.688 -34.469 1 96.19 179 ALA A N 1
ATOM 1367 C CA . ALA A 1 179 ? -10.328 -53.719 -33.75 1 96.19 179 ALA A CA 1
ATOM 1368 C C . ALA A 1 179 ? -10.117 -53.812 -32.25 1 96.19 179 ALA A C 1
ATOM 1370 O O . ALA A 1 179 ? -10.094 -54.938 -31.688 1 96.19 179 ALA A O 1
ATOM 1371 N N . THR A 1 180 ? -9.953 -52.656 -31.672 1 95.38 180 THR A N 1
ATOM 1372 C CA . THR A 1 180 ? -9.742 -52.656 -30.219 1 95.38 180 THR A CA 1
ATOM 1373 C C . THR A 1 180 ? -10.664 -51.625 -29.547 1 95.38 180 THR A C 1
ATOM 1375 O O . THR A 1 180 ? -10.914 -50.562 -30.094 1 95.38 180 THR A O 1
ATOM 1378 N N . HIS A 1 181 ? -11.188 -52.031 -28.453 1 93.06 181 HIS A N 1
ATOM 1379 C CA . HIS A 1 181 ? -11.93 -51.125 -27.562 1 93.06 181 HIS A CA 1
ATOM 1380 C C . HIS A 1 181 ? -11.18 -50.906 -26.25 1 93.06 181 HIS A C 1
ATOM 1382 O O . HIS A 1 181 ? -10.891 -51.875 -25.516 1 93.06 181 HIS A O 1
ATOM 1388 N N . LEU A 1 182 ? -10.867 -49.688 -26.031 1 91.38 182 LEU A N 1
ATOM 1389 C CA . LEU A 1 182 ? -10.219 -49.281 -24.797 1 91.38 182 LEU A CA 1
ATOM 1390 C C . LEU A 1 182 ? -11.242 -48.844 -23.766 1 91.38 182 LEU A C 1
ATOM 1392 O O . LEU A 1 182 ? -12.109 -48 -24.062 1 91.38 182 LEU A O 1
ATOM 1396 N N . SER A 1 183 ? -11.07 -49.469 -22.578 1 86.75 183 SER A N 1
ATOM 1397 C CA . SER A 1 183 ? -11.953 -49 -21.5 1 86.75 183 SER A CA 1
ATOM 1398 C C . SER A 1 183 ? -11.703 -47.562 -21.156 1 86.75 183 SER A C 1
ATOM 1400 O O . SER A 1 183 ? -10.555 -47.125 -21.062 1 86.75 183 SER A O 1
ATOM 1402 N N . TRP A 1 184 ? -12.727 -46.812 -20.984 1 83.81 184 TRP A N 1
ATOM 1403 C CA . TRP A 1 184 ? -12.617 -45.406 -20.625 1 83.81 184 TRP A CA 1
ATOM 1404 C C . TRP A 1 184 ? -12.266 -45.25 -19.141 1 83.81 184 TRP A C 1
ATOM 1406 O O . TRP A 1 184 ? -11.922 -44.156 -18.688 1 83.81 184 TRP A O 1
ATOM 1416 N N . GLU A 1 185 ? -12.18 -46.344 -18.438 1 80.25 185 GLU A N 1
ATOM 1417 C CA . GLU A 1 185 ? -11.773 -46.344 -17.047 1 80.25 185 GLU A CA 1
ATOM 1418 C C . GLU A 1 185 ? -10.328 -45.844 -16.891 1 80.25 185 GLU A C 1
ATOM 1420 O O . GLU A 1 185 ? -9.961 -45.281 -15.859 1 80.25 185 GLU A O 1
ATOM 1425 N N . TRP A 1 186 ? -9.555 -46.031 -17.953 1 80.62 186 TRP A N 1
ATOM 1426 C CA . TRP A 1 186 ? -8.18 -45.562 -17.906 1 80.62 186 TRP A CA 1
ATOM 1427 C C . TRP A 1 186 ? -8.141 -44.031 -17.766 1 80.62 186 TRP A C 1
ATOM 1429 O O . TRP A 1 186 ? -7.223 -43.5 -17.141 1 80.62 186 TRP A O 1
ATOM 1439 N N . GLY A 1 187 ? -9.062 -43.344 -18.422 1 83.12 187 GLY A N 1
ATOM 1440 C CA . GLY A 1 187 ? -9.156 -41.906 -18.25 1 83.12 187 GLY A CA 1
ATOM 1441 C C . GLY A 1 187 ? -9.312 -41.5 -16.797 1 83.12 187 GLY A C 1
ATOM 1442 O O . GLY A 1 187 ? -8.664 -40.562 -16.344 1 83.12 187 GLY A O 1
ATOM 1443 N N . ASN A 1 188 ? -10.133 -42.25 -16.156 1 84.75 188 ASN A N 1
ATOM 1444 C CA . ASN A 1 188 ? -10.336 -41.969 -14.727 1 84.75 188 ASN A CA 1
ATOM 1445 C C . ASN A 1 188 ? -9.055 -42.219 -13.93 1 84.75 188 ASN A C 1
ATOM 1447 O O . ASN A 1 188 ? -8.773 -41.5 -12.977 1 84.75 188 ASN A O 1
ATOM 1451 N N . GLU A 1 189 ? -8.367 -43.188 -14.328 1 80.56 189 GLU A N 1
ATOM 1452 C CA . GLU A 1 189 ? -7.117 -43.5 -13.641 1 80.56 189 GLU A CA 1
ATOM 1453 C C . GLU A 1 189 ? -6.094 -42.375 -13.836 1 80.56 189 GLU A C 1
ATOM 1455 O O . GLU A 1 189 ? -5.387 -42 -12.898 1 80.56 189 GLU A O 1
ATOM 1460 N N . VAL A 1 190 ? -6.066 -41.906 -15.047 1 83.31 190 VAL A N 1
ATOM 1461 C CA . VAL A 1 190 ? -5.16 -40.812 -15.344 1 83.31 190 VAL A CA 1
ATOM 1462 C C . VAL A 1 190 ? -5.535 -39.594 -14.508 1 83.31 190 VAL A C 1
ATOM 1464 O O . VAL A 1 190 ? -4.668 -38.938 -13.906 1 83.31 190 VAL A O 1
ATOM 1467 N N . LEU A 1 191 ? -6.789 -39.281 -14.43 1 84.88 191 LEU A N 1
ATOM 1468 C CA . LEU A 1 191 ? -7.254 -38.125 -13.664 1 84.88 191 LEU A CA 1
ATOM 1469 C C . LEU A 1 191 ? -6.945 -38.312 -12.18 1 84.88 191 LEU A C 1
ATOM 1471 O O . LEU A 1 191 ? -6.52 -37.344 -11.516 1 84.88 191 LEU A O 1
ATOM 1475 N N . ARG A 1 192 ? -7.125 -39.5 -11.742 1 81.94 192 ARG A N 1
ATOM 1476 C CA . ARG A 1 192 ? -6.891 -39.75 -10.328 1 81.94 192 ARG A CA 1
ATOM 1477 C C . ARG A 1 192 ? -5.414 -39.594 -9.977 1 81.94 192 ARG A C 1
ATOM 1479 O O . ARG A 1 192 ? -5.078 -39 -8.953 1 81.94 192 ARG A O 1
ATOM 1486 N N . HIS A 1 193 ? -4.59 -40.156 -10.789 1 77.06 193 HIS A N 1
ATOM 1487 C CA . HIS A 1 193 ? -3.16 -40.031 -10.539 1 77.06 193 HIS A CA 1
ATOM 1488 C C . HIS A 1 193 ? -2.715 -38.562 -10.625 1 77.06 193 HIS A C 1
ATOM 1490 O O . HIS A 1 193 ? -1.897 -38.125 -9.828 1 77.06 193 HIS A O 1
ATOM 1496 N N . PHE A 1 194 ? -3.266 -37.938 -11.586 1 80.19 194 PHE A N 1
ATOM 1497 C CA . PHE A 1 194 ? -2.928 -36.531 -11.766 1 80.19 194 PHE A CA 1
ATOM 1498 C C . PHE A 1 194 ? -3.383 -35.688 -10.57 1 80.19 194 PHE A C 1
ATOM 1500 O O . PHE A 1 194 ? -2.66 -34.812 -10.109 1 80.19 194 PHE A O 1
ATOM 1507 N N . ASN A 1 195 ? -4.531 -36 -10.117 1 79.44 195 ASN A N 1
ATOM 1508 C CA . ASN A 1 195 ? -5.09 -35.281 -8.977 1 79.44 195 ASN A CA 1
ATOM 1509 C C . ASN A 1 195 ? -4.211 -35.438 -7.742 1 79.44 195 ASN A C 1
ATOM 1511 O O . ASN A 1 195 ? -4.078 -34.5 -6.953 1 79.44 195 ASN A O 1
ATOM 1515 N N . ARG A 1 196 ? -3.602 -36.469 -7.613 1 77.19 196 ARG A N 1
ATOM 1516 C CA . ARG A 1 196 ? -2.729 -36.719 -6.469 1 77.19 196 ARG A CA 1
ATOM 1517 C C . ARG A 1 196 ? -1.51 -35.812 -6.508 1 77.19 196 ARG A C 1
ATOM 1519 O O . ARG A 1 196 ? -0.989 -35.406 -5.461 1 77.19 196 ARG A O 1
ATOM 1526 N N . THR A 1 197 ? -1.162 -35.531 -7.715 1 73.5 197 THR A N 1
ATOM 1527 C CA . THR A 1 197 ? 0.009 -34.656 -7.863 1 73.5 197 THR A CA 1
ATOM 1528 C C . THR A 1 197 ? -0.315 -33.219 -7.457 1 73.5 197 THR A C 1
ATOM 1530 O O . THR A 1 197 ? 0.59 -32.438 -7.211 1 73.5 197 THR A O 1
ATOM 1533 N N . LEU A 1 198 ? -1.609 -32.969 -7.336 1 76.75 198 LEU A N 1
ATOM 1534 C CA . LEU A 1 198 ? -2.025 -31.609 -6.965 1 76.75 198 LEU A CA 1
ATOM 1535 C C . LEU A 1 198 ? -1.983 -31.422 -5.453 1 76.75 198 LEU A C 1
ATOM 1537 O O . LEU A 1 198 ? -2.176 -30.312 -4.953 1 76.75 198 LEU A O 1
ATOM 1541 N N . HIS A 1 199 ? -1.61 -32.5 -4.773 1 66.75 199 HIS A N 1
ATOM 1542 C CA . HIS A 1 199 ? -1.42 -32.5 -3.326 1 66.75 199 HIS A CA 1
ATOM 1543 C C . HIS A 1 199 ? -2.602 -31.859 -2.611 1 66.75 199 HIS A C 1
ATOM 1545 O O . HIS A 1 199 ? -3.742 -32.312 -2.764 1 66.75 199 HIS A O 1
ATOM 1551 N N . HIS A 1 200 ? -2.338 -30.719 -1.853 1 60.66 200 HIS A N 1
ATOM 1552 C CA . HIS A 1 200 ? -3.271 -30.078 -0.932 1 60.66 200 HIS A CA 1
ATOM 1553 C C . HIS A 1 200 ? -4.43 -29.438 -1.683 1 60.66 200 HIS A C 1
ATOM 1555 O O . HIS A 1 200 ? -5.484 -29.172 -1.1 1 60.66 200 HIS A O 1
ATOM 1561 N N . GLN A 1 201 ? -4.309 -29.375 -2.959 1 67.44 201 GLN A N 1
ATOM 1562 C CA . GLN A 1 201 ? -5.355 -28.672 -3.695 1 67.44 201 GLN A CA 1
ATOM 1563 C C . GLN A 1 201 ? -6.312 -29.656 -4.363 1 67.44 201 GLN A C 1
ATOM 1565 O O . GLN A 1 201 ? -7.324 -29.25 -4.941 1 67.44 201 GLN A O 1
ATOM 1570 N N . SER A 1 202 ? -6.109 -30.859 -4.062 1 69.88 202 SER A N 1
ATOM 1571 C CA . SER A 1 202 ? -6.844 -31.891 -4.785 1 69.88 202 SER A CA 1
ATOM 1572 C C . SER A 1 202 ? -8.297 -31.953 -4.332 1 69.88 202 SER A C 1
ATOM 1574 O O . SER A 1 202 ? -9.203 -32.188 -5.145 1 69.88 202 SER A O 1
ATOM 1576 N N . GLU A 1 203 ? -8.477 -31.641 -3.082 1 76.88 203 GLU A N 1
ATOM 1577 C CA . GLU A 1 203 ? -9.812 -31.828 -2.52 1 76.88 203 GLU A CA 1
ATOM 1578 C C . GLU A 1 203 ? -10.797 -30.812 -3.105 1 76.88 203 GLU A C 1
ATOM 1580 O O . GLU A 1 203 ? -11.984 -31.125 -3.25 1 76.88 203 GLU A O 1
ATOM 1585 N N . TYR A 1 204 ? -10.305 -29.766 -3.596 1 83.88 204 TYR A N 1
ATOM 1586 C CA . TYR A 1 204 ? -11.211 -28.719 -4.039 1 83.88 204 TYR A CA 1
ATOM 1587 C C . TYR A 1 204 ? -11.039 -28.438 -5.527 1 83.88 204 TYR A C 1
ATOM 1589 O O . TYR A 1 204 ? -11.43 -27.375 -6.012 1 83.88 204 TYR A O 1
ATOM 1597 N N . THR A 1 205 ? -10.414 -29.328 -6.176 1 90.88 205 THR A N 1
ATOM 1598 C CA . THR A 1 205 ? -10.188 -29.156 -7.605 1 90.88 205 THR A CA 1
ATOM 1599 C C . THR A 1 205 ? -10.984 -30.172 -8.414 1 90.88 205 THR A C 1
ATOM 1601 O O . THR A 1 205 ? -10.914 -31.375 -8.148 1 90.88 205 THR A O 1
ATOM 1604 N N . ASP A 1 206 ? -11.75 -29.719 -9.289 1 92.56 206 ASP A N 1
ATOM 1605 C CA . ASP A 1 206 ? -12.469 -30.578 -10.211 1 92.56 206 ASP A CA 1
ATOM 1606 C C . ASP A 1 206 ? -11.773 -30.656 -11.562 1 92.56 206 ASP A C 1
ATOM 1608 O O . ASP A 1 206 ? -11.336 -29.641 -12.102 1 92.56 206 ASP A O 1
ATOM 1612 N N . LEU A 1 207 ? -11.672 -31.844 -12.023 1 93.44 207 LEU A N 1
ATOM 1613 C CA . LEU A 1 207 ? -11.094 -32.062 -13.336 1 93.44 207 LEU A CA 1
ATOM 1614 C C . LEU A 1 207 ? -12.148 -32.594 -14.312 1 93.44 207 LEU A C 1
ATOM 1616 O O . LEU A 1 207 ? -12.953 -33.469 -13.969 1 93.44 207 LEU A O 1
ATOM 1620 N N . PHE A 1 208 ? -12.195 -31.984 -15.5 1 93.31 208 PHE A N 1
ATOM 1621 C CA . PHE A 1 208 ? -13.133 -32.406 -16.547 1 93.31 208 PHE A CA 1
ATOM 1622 C C . PHE A 1 208 ? -12.391 -32.75 -17.828 1 93.31 208 PHE A C 1
ATOM 1624 O O . PHE A 1 208 ? -11.422 -32.062 -18.188 1 93.31 208 PHE A O 1
ATOM 1631 N N . VAL A 1 209 ? -12.805 -33.781 -18.406 1 94.75 209 VAL A N 1
ATOM 1632 C CA . VAL A 1 209 ? -12.469 -34.031 -19.812 1 94.75 209 VAL A CA 1
ATOM 1633 C C . VAL A 1 209 ? -13.727 -33.906 -20.672 1 94.75 209 VAL A C 1
ATOM 1635 O O . VAL A 1 209 ? -14.742 -34.531 -20.422 1 94.75 209 VAL A O 1
ATOM 1638 N N . VAL A 1 210 ? -13.633 -33.062 -21.609 1 94.62 210 VAL A N 1
ATOM 1639 C CA . VAL A 1 210 ? -14.805 -32.719 -22.406 1 94.62 210 VAL A CA 1
ATOM 1640 C C . VAL A 1 210 ? -14.562 -33.062 -23.875 1 94.62 210 VAL A C 1
ATOM 1642 O O . VAL A 1 210 ? -13.461 -32.812 -24.406 1 94.62 210 VAL A O 1
ATOM 1645 N N . SER A 1 211 ? -15.594 -33.594 -24.484 1 91.81 211 SER A N 1
ATOM 1646 C CA . SER A 1 211 ? -15.516 -33.938 -25.891 1 91.81 211 SER A CA 1
ATOM 1647 C C . SER A 1 211 ? -15.477 -32.688 -26.766 1 91.81 211 SER A C 1
ATOM 1649 O O . SER A 1 211 ? -16.188 -31.719 -26.5 1 91.81 211 SER A O 1
ATOM 1651 N N . GLY A 1 212 ? -14.625 -32.656 -27.734 1 87 212 GLY A N 1
ATOM 1652 C CA . GLY A 1 212 ? -14.547 -31.562 -28.672 1 87 212 GLY A CA 1
ATOM 1653 C C . GLY A 1 212 ? -15.703 -31.531 -29.656 1 87 212 GLY A C 1
ATOM 1654 O O . GLY A 1 212 ? -15.945 -30.516 -30.297 1 87 212 GLY A O 1
ATOM 1655 N N . ARG A 1 213 ? -16.453 -32.5 -29.734 1 84.75 213 ARG A N 1
ATOM 1656 C CA . ARG A 1 213 ? -17.5 -32.656 -30.734 1 84.75 213 ARG A CA 1
ATOM 1657 C C . ARG A 1 213 ? -18.781 -31.953 -30.281 1 84.75 213 ARG A C 1
ATOM 1659 O O . ARG A 1 213 ? -19.406 -31.219 -31.047 1 84.75 213 ARG A O 1
ATOM 1666 N N . ASP A 1 214 ? -19.141 -32.219 -29.047 1 87.12 214 ASP A N 1
ATOM 1667 C CA . ASP A 1 214 ? -20.438 -31.703 -28.609 1 87.12 214 ASP A CA 1
ATOM 1668 C C . ASP A 1 214 ? -20.328 -31.094 -27.203 1 87.12 214 ASP A C 1
ATOM 1670 O O . ASP A 1 214 ? -21.344 -30.844 -26.547 1 87.12 214 ASP A O 1
ATOM 1674 N N . ASN A 1 215 ? -19.172 -30.984 -26.656 1 90.75 215 ASN A N 1
ATOM 1675 C CA . ASN A 1 215 ? -18.891 -30.391 -25.359 1 90.75 215 ASN A CA 1
ATOM 1676 C C . ASN A 1 215 ? -19.5 -31.219 -24.234 1 90.75 215 ASN A C 1
ATOM 1678 O O . ASN A 1 215 ? -19.875 -30.672 -23.188 1 90.75 215 ASN A O 1
ATOM 1682 N N . THR A 1 216 ? -19.656 -32.531 -24.516 1 91.25 216 THR A N 1
ATOM 1683 C CA . THR A 1 216 ? -20.156 -33.406 -23.469 1 91.25 216 THR A CA 1
ATOM 1684 C C . THR A 1 216 ? -19.031 -33.781 -22.516 1 91.25 216 THR A C 1
ATOM 1686 O O . THR A 1 216 ? -17.906 -34.062 -22.938 1 91.25 216 THR A O 1
ATOM 1689 N N . VAL A 1 217 ? -19.406 -33.812 -21.234 1 92.75 217 VAL A N 1
ATOM 1690 C CA . VAL A 1 217 ? -18.438 -34.188 -20.219 1 92.75 217 VAL A CA 1
ATOM 1691 C C . VAL A 1 217 ? -18.203 -35.688 -20.281 1 92.75 217 VAL A C 1
ATOM 1693 O O . VAL A 1 217 ? -19.125 -36.469 -20.031 1 92.75 217 VAL A O 1
ATOM 1696 N N . LEU A 1 218 ? -17 -36.031 -20.625 1 91.12 218 LEU A N 1
ATOM 1697 C CA . LEU A 1 218 ? -16.625 -37.438 -20.703 1 91.12 218 LEU A CA 1
ATOM 1698 C C . LEU A 1 218 ? -16.203 -37.969 -19.344 1 91.12 218 LEU A C 1
ATOM 1700 O O . LEU A 1 218 ? -16.531 -39.094 -18.969 1 91.12 218 LEU A O 1
ATOM 1704 N N . LEU A 1 219 ? -15.398 -37.156 -18.625 1 91.44 219 LEU A N 1
ATOM 1705 C CA . LEU A 1 219 ? -14.969 -37.469 -17.266 1 91.44 219 LEU A CA 1
ATOM 1706 C C . LEU A 1 219 ? -15.117 -36.25 -16.359 1 91.44 219 LEU A C 1
ATOM 1708 O O . LEU A 1 219 ? -14.93 -35.125 -16.812 1 91.44 219 LEU A O 1
ATOM 1712 N N . GLY A 1 220 ? -15.406 -36.438 -15.148 1 89.75 220 GLY A N 1
ATOM 1713 C CA . GLY A 1 220 ? -15.617 -35.406 -14.164 1 89.75 220 GLY A CA 1
ATOM 1714 C C . GLY A 1 220 ? -16.484 -35.844 -12.992 1 89.75 220 GLY A C 1
ATOM 1715 O O . GLY A 1 220 ? -16.625 -37.062 -12.75 1 89.75 220 GLY A O 1
ATOM 1716 N N . PRO A 1 221 ? -16.953 -34.875 -12.266 1 87.5 221 PRO A N 1
ATOM 1717 C CA . PRO A 1 221 ? -17.891 -35.281 -11.195 1 87.5 221 PRO A CA 1
ATOM 1718 C C . PRO A 1 221 ? -19.094 -36.031 -11.719 1 87.5 221 PRO A C 1
ATOM 1720 O O . PRO A 1 221 ? -19.625 -35.719 -12.781 1 87.5 221 PRO A O 1
ATOM 1723 N N . ASP A 1 222 ? -19.562 -37 -10.938 1 85.75 222 ASP A N 1
ATOM 1724 C CA . ASP A 1 222 ? -20.547 -37.969 -11.352 1 85.75 222 ASP A CA 1
ATOM 1725 C C . ASP A 1 222 ? -21.828 -37.312 -11.852 1 85.75 222 ASP A C 1
ATOM 1727 O O . ASP A 1 222 ? -22.406 -37.75 -12.852 1 85.75 222 ASP A O 1
ATOM 1731 N N . HIS A 1 223 ? -22.188 -36.25 -11.227 1 85.69 223 HIS A N 1
ATOM 1732 C CA . HIS A 1 223 ? -23.469 -35.656 -11.547 1 85.69 223 HIS A CA 1
ATOM 1733 C C . HIS A 1 223 ? -23.406 -34.844 -12.844 1 85.69 223 HIS A C 1
ATOM 1735 O O . HIS A 1 223 ? -24.438 -34.469 -13.398 1 85.69 223 HIS A O 1
ATOM 1741 N N . LEU A 1 224 ? -22.234 -34.719 -13.445 1 88.62 224 LEU A N 1
ATOM 1742 C CA . LEU A 1 224 ? -22.109 -33.906 -14.633 1 88.62 224 LEU A CA 1
ATOM 1743 C C . LEU A 1 224 ? -21.688 -34.719 -15.836 1 88.62 224 LEU A C 1
ATOM 1745 O O . LEU A 1 224 ? -21.781 -34.281 -16.984 1 88.62 224 LEU A O 1
ATOM 1749 N N . VAL A 1 225 ? -21.266 -35.906 -15.641 1 88.81 225 VAL A N 1
ATOM 1750 C CA . VAL A 1 225 ? -20.781 -36.781 -16.719 1 88.81 225 VAL A CA 1
ATOM 1751 C C . VAL A 1 225 ? -21.922 -37.094 -17.688 1 88.81 225 VAL A C 1
ATOM 1753 O O . VAL A 1 225 ? -23.031 -37.406 -17.25 1 88.81 225 VAL A O 1
ATOM 1756 N N . GLY A 1 226 ? -21.672 -36.969 -18.922 1 87.62 226 GLY A N 1
ATOM 1757 C CA . GLY A 1 226 ? -22.672 -37.25 -19.938 1 87.62 226 GLY A CA 1
ATOM 1758 C C . GLY A 1 226 ? -23.484 -36.031 -20.344 1 87.62 226 GLY A C 1
ATOM 1759 O O . GLY A 1 226 ? -24.266 -36.094 -21.297 1 87.62 226 GLY A O 1
ATOM 1760 N N . LYS A 1 227 ? -23.328 -35 -19.625 1 89.19 227 LYS A N 1
ATOM 1761 C CA . LYS A 1 227 ? -24.047 -33.75 -19.906 1 89.19 227 LYS A CA 1
ATOM 1762 C C . LYS A 1 227 ? -23.125 -32.719 -20.547 1 89.19 227 LYS A C 1
ATOM 1764 O O . LYS A 1 227 ? -21.906 -32.781 -20.359 1 89.19 227 LYS A O 1
ATOM 1769 N N . PRO A 1 228 ? -23.75 -31.906 -21.359 1 89.44 228 PRO A N 1
ATOM 1770 C CA . PRO A 1 228 ? -22.922 -30.828 -21.906 1 89.44 228 PRO A CA 1
ATOM 1771 C C . PRO A 1 228 ? -22.391 -29.891 -20.828 1 89.44 228 PRO A C 1
ATOM 1773 O O . PRO A 1 228 ? -23.078 -29.594 -19.844 1 89.44 228 PRO A O 1
ATOM 1776 N N . LEU A 1 229 ? -21.156 -29.438 -20.969 1 87.44 229 LEU A N 1
ATOM 1777 C CA . LEU A 1 229 ? -20.562 -28.5 -20.016 1 87.44 229 LEU A CA 1
ATOM 1778 C C . LEU A 1 229 ? -21.328 -27.172 -20 1 87.44 229 LEU A C 1
ATOM 1780 O O . LEU A 1 229 ? -21.578 -26.594 -21.062 1 87.44 229 LEU A O 1
ATOM 1784 N N . PRO A 1 230 ? -21.703 -26.656 -18.938 1 75.94 230 PRO A N 1
ATOM 1785 C CA . PRO A 1 230 ? -22.578 -25.5 -18.812 1 75.94 230 PRO A CA 1
ATOM 1786 C C . PRO A 1 230 ? -21.859 -24.188 -19.109 1 75.94 230 PRO A C 1
ATOM 1788 O O . PRO A 1 230 ? -22.453 -23.109 -18.984 1 75.94 230 PRO A O 1
ATOM 1791 N N . THR A 1 231 ? -20.578 -24.219 -19.469 1 75.44 231 THR A N 1
ATOM 1792 C CA . THR A 1 231 ? -19.828 -22.984 -19.656 1 75.44 231 THR A CA 1
ATOM 1793 C C . THR A 1 231 ? -19.016 -23.047 -20.953 1 75.44 231 THR A C 1
ATOM 1795 O O . THR A 1 231 ? -18.938 -24.094 -21.594 1 75.44 231 THR A O 1
ATOM 1798 N N . SER A 1 232 ? -18.438 -21.797 -21.219 1 76.88 232 SER A N 1
ATOM 1799 C CA . SER A 1 232 ? -17.641 -21.672 -22.422 1 76.88 232 SER A CA 1
ATOM 1800 C C . SER A 1 232 ? -16.266 -22.328 -22.25 1 76.88 232 SER A C 1
ATOM 1802 O O . SER A 1 232 ? -15.711 -22.328 -21.156 1 76.88 232 SER A O 1
ATOM 1804 N N . LEU A 1 233 ? -15.891 -22.984 -23.328 1 83.31 233 LEU A N 1
ATOM 1805 C CA . LEU A 1 233 ? -14.578 -23.641 -23.359 1 83.31 233 LEU A CA 1
ATOM 1806 C C . LEU A 1 233 ? -13.531 -22.719 -23.953 1 83.31 233 LEU A C 1
ATOM 1808 O O . LEU A 1 233 ? -12.852 -23.078 -24.922 1 83.31 233 LEU A O 1
ATOM 1812 N N . LYS A 1 234 ? -13.414 -21.578 -23.438 1 85.88 234 LYS A N 1
ATOM 1813 C CA . LYS A 1 234 ? -12.367 -20.672 -23.922 1 85.88 234 LYS A CA 1
ATOM 1814 C C . LYS A 1 234 ? -11.008 -21.047 -23.328 1 85.88 234 LYS A C 1
ATOM 1816 O O . LYS A 1 234 ? -10.875 -21.219 -22.109 1 85.88 234 LYS A O 1
ATOM 1821 N N . GLU A 1 235 ? -9.992 -21.203 -24.203 1 91.19 235 GLU A N 1
ATOM 1822 C CA . GLU A 1 235 ? -8.641 -21.562 -23.766 1 91.19 235 GLU A CA 1
ATOM 1823 C C . GLU A 1 235 ? -8.086 -20.516 -22.797 1 91.19 235 GLU A C 1
ATOM 1825 O O . GLU A 1 235 ? -8.352 -19.328 -22.953 1 91.19 235 GLU A O 1
ATOM 1830 N N . GLY A 1 236 ? -7.305 -21.031 -21.891 1 92 236 GLY A N 1
ATOM 1831 C CA . GLY A 1 236 ? -6.762 -20.141 -20.875 1 92 236 GLY A CA 1
ATOM 1832 C C . GLY A 1 236 ? -7.5 -20.219 -19.562 1 92 236 GLY A C 1
ATOM 1833 O O . GLY A 1 236 ? -8.039 -21.266 -19.203 1 92 236 GLY A O 1
ATOM 1834 N N . TRP A 1 237 ? -7.367 -19.188 -18.734 1 94.25 237 TRP A N 1
ATOM 1835 C CA . TRP A 1 237 ? -8.07 -19.188 -17.453 1 94.25 237 TRP A CA 1
ATOM 1836 C C . TRP A 1 237 ? -9.125 -18.094 -17.406 1 94.25 237 TRP A C 1
ATOM 1838 O O . TRP A 1 237 ? -8.953 -17.031 -18.031 1 94.25 237 TRP A O 1
ATOM 1848 N N . HIS A 1 238 ? -10.281 -18.328 -16.828 1 94.62 238 HIS A N 1
ATOM 1849 C CA . HIS A 1 238 ? -11.352 -17.359 -16.641 1 94.62 238 HIS A CA 1
ATOM 1850 C C . HIS A 1 238 ? -12.164 -17.656 -15.383 1 94.62 238 HIS A C 1
ATOM 1852 O O . HIS A 1 238 ? -12.141 -18.781 -14.883 1 94.62 238 HIS A O 1
ATOM 1858 N N . VAL A 1 239 ? -12.82 -16.734 -14.875 1 94.31 239 VAL A N 1
ATOM 1859 C CA . VAL A 1 239 ? -13.742 -16.891 -13.75 1 94.31 239 VAL A CA 1
ATOM 1860 C C . VAL A 1 239 ? -15.18 -16.875 -14.258 1 94.31 239 VAL A C 1
ATOM 1862 O O . VAL A 1 239 ? -15.602 -15.914 -14.922 1 94.31 239 VAL A O 1
ATOM 1865 N N . ASP A 1 240 ? -15.867 -17.906 -14.008 1 90.44 240 ASP A N 1
ATOM 1866 C CA . ASP A 1 240 ? -17.25 -18 -14.445 1 90.44 240 ASP A CA 1
ATOM 1867 C C . ASP A 1 240 ? -18.156 -18.531 -13.32 1 90.44 240 ASP A C 1
ATOM 1869 O O . ASP A 1 240 ? -17.688 -19.266 -12.445 1 90.44 240 ASP A O 1
ATOM 1873 N N . THR A 1 241 ? -19.375 -18.094 -13.375 1 91.75 241 THR A N 1
ATOM 1874 C CA . THR A 1 241 ? -20.391 -18.656 -12.477 1 91.75 241 THR A CA 1
ATOM 1875 C C . THR A 1 241 ? -21.094 -19.828 -13.133 1 91.75 241 THR A C 1
ATOM 1877 O O . THR A 1 241 ? -21.609 -19.719 -14.242 1 91.75 241 THR A O 1
ATOM 1880 N N . TRP A 1 242 ? -21.047 -20.922 -12.5 1 90.56 242 TRP A N 1
ATOM 1881 C CA . TRP A 1 242 ? -21.609 -22.156 -13.055 1 90.56 242 TRP A CA 1
ATOM 1882 C C . TRP A 1 242 ? -23.078 -22.297 -12.664 1 90.56 242 TRP A C 1
ATOM 1884 O O . TRP A 1 242 ? -23.641 -21.422 -12.008 1 90.56 242 TRP A O 1
ATOM 1894 N N . GLN A 1 243 ? -23.812 -23.297 -13.117 1 86.25 243 GLN A N 1
ATOM 1895 C CA . GLN A 1 243 ? -25.25 -23.5 -12.969 1 86.25 243 GLN A CA 1
ATOM 1896 C C . GLN A 1 243 ? -25.641 -23.672 -11.5 1 86.25 243 GLN A C 1
ATOM 1898 O O . GLN A 1 243 ? -26.766 -23.375 -11.109 1 86.25 243 GLN A O 1
ATOM 1903 N N . ASP A 1 244 ? -24.672 -24.016 -10.68 1 87.56 244 ASP A N 1
ATOM 1904 C CA . ASP A 1 244 ? -24.953 -24.203 -9.258 1 87.56 244 ASP A CA 1
ATOM 1905 C C . ASP A 1 244 ? -24.891 -22.875 -8.508 1 87.56 244 ASP A C 1
ATOM 1907 O O . ASP A 1 244 ? -25.078 -22.844 -7.293 1 87.56 244 ASP A O 1
ATOM 1911 N N . GLY A 1 245 ? -24.562 -21.844 -9.219 1 91.31 245 GLY A N 1
ATOM 1912 C CA . GLY A 1 245 ? -24.547 -20.531 -8.617 1 91.31 245 GLY A CA 1
ATOM 1913 C C . GLY A 1 245 ? -23.188 -20.156 -8.023 1 91.31 245 GLY A C 1
ATOM 1914 O O . GLY A 1 245 ? -23 -19.047 -7.539 1 91.31 245 GLY A O 1
ATOM 1915 N N . THR A 1 246 ? -22.297 -21.094 -8.031 1 92.31 246 THR A N 1
ATOM 1916 C CA . THR A 1 246 ? -20.984 -20.859 -7.465 1 92.31 246 THR A CA 1
ATOM 1917 C C . THR A 1 246 ? -20.016 -20.359 -8.531 1 92.31 246 THR A C 1
ATOM 1919 O O . THR A 1 246 ? -20.062 -20.797 -9.68 1 92.31 246 THR A O 1
ATOM 1922 N N . SER A 1 247 ? -19.172 -19.375 -8.141 1 94.19 247 SER A N 1
ATOM 1923 C CA . SER A 1 247 ? -18.141 -18.875 -9.047 1 94.19 247 SER A CA 1
ATOM 1924 C C . SER A 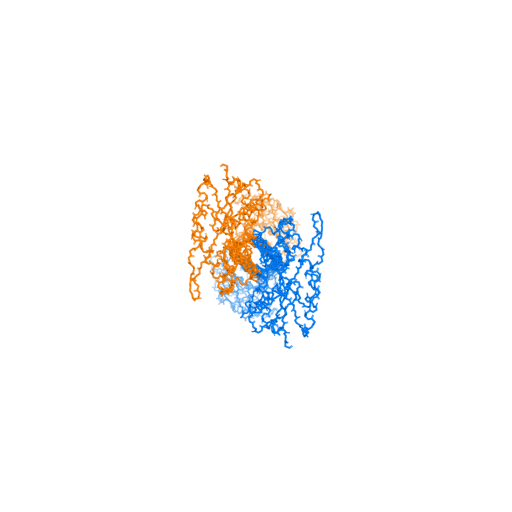1 247 ? -16.875 -19.734 -8.977 1 94.19 247 SER A C 1
ATOM 1926 O O . SER A 1 247 ? -16.391 -20.047 -7.887 1 94.19 247 SER A O 1
ATOM 1928 N N . TYR A 1 248 ? -16.438 -20.141 -10.148 1 94.31 248 TYR A N 1
ATOM 1929 C CA . TYR A 1 248 ? -15.25 -20.984 -10.219 1 94.31 248 TYR A CA 1
ATOM 1930 C C . TYR A 1 248 ? -14.164 -20.328 -11.062 1 94.31 248 TYR A C 1
ATOM 1932 O O . TYR A 1 248 ? -14.461 -19.656 -12.062 1 94.31 248 TYR A O 1
ATOM 1940 N N . LEU A 1 249 ? -12.945 -20.438 -10.57 1 95.25 249 LEU A N 1
ATOM 1941 C CA . LEU A 1 249 ? -11.805 -20.25 -11.461 1 95.25 249 LEU A CA 1
ATOM 1942 C C . LEU A 1 249 ? -11.57 -21.484 -12.32 1 95.25 249 LEU A C 1
ATOM 1944 O O . LEU A 1 249 ? -11.438 -22.594 -11.797 1 95.25 249 LEU A O 1
ATOM 1948 N N . THR A 1 250 ? -11.523 -21.281 -13.633 1 95.06 250 THR A N 1
ATOM 1949 C CA . THR A 1 250 ? -11.445 -22.422 -14.555 1 95.06 250 THR A CA 1
ATOM 1950 C C . THR A 1 250 ? -10.258 -22.266 -15.5 1 95.06 250 THR A C 1
ATOM 1952 O O . THR A 1 250 ? -10.008 -21.172 -16.016 1 95.06 250 THR A O 1
ATOM 1955 N N . GLY A 1 251 ? -9.445 -23.266 -15.586 1 94.56 251 GLY A N 1
ATOM 1956 C CA . GLY A 1 251 ? -8.438 -23.406 -16.625 1 94.56 251 GLY A CA 1
ATOM 1957 C C . GLY A 1 251 ? -8.82 -24.391 -17.719 1 94.56 251 GLY A C 1
ATOM 1958 O O . GLY A 1 251 ? -9.336 -25.469 -17.438 1 94.56 251 GLY A O 1
ATOM 1959 N N . VAL A 1 252 ? -8.648 -23.969 -18.938 1 94.94 252 VAL A N 1
ATOM 1960 C CA . VAL A 1 252 ? -9.086 -24.797 -20.062 1 94.94 252 VAL A CA 1
ATOM 1961 C C . VAL A 1 252 ? -7.938 -24.969 -21.047 1 94.94 252 VAL A C 1
ATOM 1963 O O . VAL A 1 252 ? -7.199 -24.031 -21.328 1 94.94 252 VAL A O 1
ATOM 1966 N N . ALA A 1 253 ? -7.762 -26.156 -21.5 1 93.44 253 ALA A N 1
ATOM 1967 C CA . ALA A 1 253 ? -6.816 -26.469 -22.562 1 93.44 253 ALA A CA 1
ATOM 1968 C C . ALA A 1 253 ? -7.367 -27.547 -23.5 1 93.44 253 ALA A C 1
ATOM 1970 O O . ALA A 1 253 ? -8.039 -28.484 -23.031 1 93.44 253 ALA A O 1
ATOM 1971 N N . THR A 1 254 ? -7.094 -27.438 -24.75 1 93.19 254 THR A N 1
ATOM 1972 C CA . THR A 1 254 ? -7.527 -28.406 -25.734 1 93.19 254 THR A CA 1
ATOM 1973 C C . THR A 1 254 ? -6.336 -29.203 -26.281 1 93.19 254 THR A C 1
ATOM 1975 O O . THR A 1 254 ? -5.27 -28.625 -26.531 1 93.19 254 THR A O 1
ATOM 1978 N N . GLY A 1 255 ? -6.562 -30.531 -26.406 1 90.88 255 GLY A N 1
ATOM 1979 C CA . GLY A 1 255 ? -5.5 -31.406 -26.891 1 90.88 255 GLY A CA 1
ATOM 1980 C C . GLY A 1 255 ? -5.184 -31.203 -28.359 1 90.88 255 GLY A C 1
ATOM 1981 O O . GLY A 1 255 ? -6.082 -30.953 -29.156 1 90.88 255 GLY A O 1
ATOM 1982 N N . GLU A 1 256 ? -3.891 -31.234 -28.672 1 87.5 256 GLU A N 1
ATOM 1983 C CA . GLU A 1 256 ? -3.445 -31.078 -30.047 1 87.5 256 GLU A CA 1
ATOM 1984 C C . GLU A 1 256 ? -2.811 -32.344 -30.578 1 87.5 256 GLU A C 1
ATOM 1986 O O . GLU A 1 256 ? -2.184 -32.344 -31.641 1 87.5 256 GLU A O 1
ATOM 1991 N N . GLY A 1 257 ? -2.996 -33.406 -29.828 1 89.38 257 GLY A N 1
ATOM 1992 C CA . GLY A 1 257 ? -2.398 -34.656 -30.234 1 89.38 257 GLY A CA 1
ATOM 1993 C C . GLY A 1 257 ? -0.98 -34.844 -29.734 1 89.38 257 GLY A C 1
ATOM 1994 O O . GLY A 1 257 ? -0.513 -34.094 -28.891 1 89.38 257 GLY A O 1
ATOM 1995 N N . TYR A 1 258 ? -0.356 -35.938 -30.109 1 86.56 258 TYR A N 1
ATOM 1996 C CA . TYR A 1 258 ? 1 -36.312 -29.719 1 86.56 258 TYR A CA 1
ATOM 1997 C C . TYR A 1 258 ? 1.688 -37.094 -30.828 1 86.56 258 TYR A C 1
ATOM 1999 O O . TYR A 1 258 ? 1.279 -38.219 -31.156 1 86.56 258 TYR A O 1
ATOM 2007 N N . GLU A 1 259 ? 2.686 -36.469 -31.469 1 83.25 259 GLU A N 1
ATOM 2008 C CA . GLU A 1 259 ? 3.42 -37.094 -32.562 1 83.25 259 GLU A CA 1
ATOM 2009 C C . GLU A 1 259 ? 2.479 -37.5 -33.688 1 83.25 259 GLU A C 1
ATOM 2011 O O . GLU A 1 259 ? 1.728 -36.656 -34.219 1 83.25 259 GLU A O 1
ATOM 2016 N N . ASP A 1 260 ? 2.285 -38.844 -33.938 1 85.94 260 ASP A N 1
ATOM 2017 C CA . ASP A 1 260 ? 1.473 -39.281 -35.062 1 85.94 260 ASP A CA 1
ATOM 2018 C C . ASP A 1 260 ? 0.023 -39.5 -34.656 1 85.94 260 ASP A C 1
ATOM 2020 O O . ASP A 1 260 ? -0.815 -39.875 -35.469 1 85.94 260 ASP A O 1
ATOM 2024 N N . TYR A 1 261 ? -0.25 -39.312 -33.406 1 90.06 261 TYR A N 1
ATOM 2025 C CA . TYR A 1 261 ? -1.627 -39.312 -32.938 1 90.06 261 TYR A CA 1
ATOM 2026 C C . TYR A 1 261 ? -2.23 -37.906 -33.031 1 90.06 261 TYR A C 1
ATOM 2028 O O . TYR A 1 261 ? -1.802 -37 -32.344 1 90.06 261 TYR A O 1
ATOM 2036 N N . ALA A 1 262 ? -3.166 -37.656 -33.844 1 90.69 262 ALA A N 1
ATOM 2037 C CA . ALA A 1 262 ? -3.721 -36.344 -34.156 1 90.69 262 ALA A CA 1
ATOM 2038 C C . ALA A 1 262 ? -4.586 -35.812 -33.031 1 90.69 262 ALA A C 1
ATOM 2040 O O . ALA A 1 262 ? -4.871 -34.594 -32.969 1 90.69 262 ALA A O 1
ATOM 2041 N N . GLY A 1 263 ? -4.953 -36.656 -32.156 1 91 263 GLY A N 1
ATOM 2042 C CA . GLY A 1 263 ? -5.816 -36.219 -31.062 1 91 263 GLY A CA 1
ATOM 2043 C C . GLY A 1 263 ? -7.293 -36.375 -31.375 1 91 263 GLY A C 1
ATOM 2044 O O . GLY A 1 263 ? -7.672 -36.5 -32.531 1 91 263 GLY A O 1
ATOM 2045 N N . LEU A 1 264 ? -8.172 -36.375 -30.422 1 91.69 264 LEU A N 1
ATOM 2046 C CA . LEU A 1 264 ? -9.617 -36.469 -30.578 1 91.69 264 LEU A CA 1
ATOM 2047 C C . LEU A 1 264 ? -10.312 -35.156 -30.234 1 91.69 264 LEU A C 1
ATOM 2049 O O . LEU A 1 264 ? -11.539 -35.094 -30.156 1 91.69 264 LEU A O 1
ATOM 2053 N N . GLY A 1 265 ? -9.43 -34.125 -29.969 1 91.69 265 GLY A N 1
ATOM 2054 C CA . GLY A 1 265 ? -9.977 -32.812 -29.656 1 91.69 265 GLY A CA 1
ATOM 2055 C C . GLY A 1 265 ? -10.555 -32.719 -28.266 1 91.69 265 GLY A C 1
ATOM 2056 O O . GLY A 1 265 ? -11.469 -31.906 -28.016 1 91.69 265 GLY A O 1
ATOM 2057 N N . TRP A 1 266 ? -10.125 -33.562 -27.359 1 94 266 TRP A N 1
ATOM 2058 C CA . TRP A 1 266 ? -10.578 -33.5 -25.969 1 94 266 TRP A CA 1
ATOM 2059 C C . TRP A 1 266 ? -10.102 -32.188 -25.312 1 94 266 TRP A C 1
ATOM 2061 O O . TRP A 1 266 ? -8.977 -31.75 -25.547 1 94 266 TRP A O 1
ATOM 2071 N N . SER A 1 267 ? -10.977 -31.594 -24.609 1 95 267 SER A N 1
ATOM 2072 C CA . SER A 1 267 ? -10.609 -30.453 -23.781 1 95 267 SER A CA 1
ATOM 2073 C C . SER A 1 267 ? -10.633 -30.812 -22.297 1 95 267 SER A C 1
ATOM 2075 O O . SER A 1 267 ? -11.492 -31.578 -21.859 1 95 267 SER A O 1
ATOM 2077 N N . VAL A 1 268 ? -9.648 -30.281 -21.656 1 95.19 268 VAL A N 1
ATOM 2078 C CA . VAL A 1 268 ? -9.594 -30.5 -20.219 1 95.19 268 VAL A CA 1
ATOM 2079 C C . VAL A 1 268 ? -9.945 -29.203 -19.484 1 95.19 268 VAL A C 1
ATOM 2081 O O . VAL A 1 268 ? -9.477 -28.125 -19.859 1 95.19 268 VAL A O 1
ATOM 2084 N N . VAL A 1 269 ? -10.797 -29.297 -18.516 1 95.12 269 VAL A N 1
ATOM 2085 C CA . VAL A 1 269 ? -11.203 -28.172 -17.688 1 95.12 269 VAL A CA 1
ATOM 2086 C C . VAL A 1 269 ? -10.859 -28.453 -16.219 1 95.12 269 VAL A C 1
ATOM 2088 O O . VAL A 1 269 ? -11.281 -29.469 -15.664 1 95.12 269 VAL A O 1
ATOM 2091 N N . VAL A 1 270 ? -10.062 -27.625 -15.711 1 93.94 270 VAL A N 1
ATOM 2092 C CA . VAL A 1 270 ? -9.742 -27.672 -14.289 1 93.94 270 VAL A CA 1
ATOM 2093 C C . VAL A 1 270 ? -10.383 -26.484 -13.57 1 93.94 270 VAL A C 1
ATOM 2095 O O . VAL A 1 270 ? -10.195 -25.344 -13.969 1 93.94 270 VAL A O 1
ATOM 2098 N N . ARG A 1 271 ? -11.156 -26.781 -12.531 1 94 271 ARG A N 1
ATOM 2099 C CA . ARG A 1 271 ? -11.812 -25.672 -11.867 1 94 271 ARG A CA 1
ATOM 2100 C C . ARG A 1 271 ? -11.688 -25.766 -10.352 1 94 271 ARG A C 1
ATOM 2102 O O . ARG A 1 271 ? -11.562 -26.875 -9.812 1 94 271 ARG A O 1
ATOM 2109 N N . GLN A 1 272 ? -11.695 -24.656 -9.719 1 94.25 272 GLN A N 1
ATOM 2110 C CA . GLN A 1 272 ? -11.703 -24.469 -8.273 1 94.25 272 GLN A CA 1
ATOM 2111 C C . GLN A 1 272 ? -12.648 -23.344 -7.867 1 94.25 272 GLN A C 1
ATOM 2113 O O . GLN A 1 272 ? -12.727 -22.312 -8.547 1 94.25 272 GLN A O 1
ATOM 2118 N N . PRO A 1 273 ? -13.406 -23.609 -6.773 1 94.62 273 PRO A N 1
ATOM 2119 C CA . PRO A 1 273 ? -14.18 -22.453 -6.289 1 94.62 273 PRO A CA 1
ATOM 2120 C C . PRO A 1 273 ? -13.305 -21.234 -6.016 1 94.62 273 PRO A C 1
ATOM 2122 O O . PRO A 1 273 ? -12.188 -21.375 -5.504 1 94.62 273 PRO A O 1
ATOM 2125 N N . THR A 1 274 ? -13.852 -20.141 -6.426 1 94.56 274 THR A N 1
ATOM 2126 C CA . THR A 1 274 ? -13.078 -18.922 -6.293 1 94.56 274 THR A CA 1
ATOM 2127 C C . THR A 1 274 ? -12.656 -18.703 -4.84 1 94.56 274 THR A C 1
ATOM 2129 O O . THR A 1 274 ? -11.578 -18.156 -4.578 1 94.56 274 THR A O 1
ATOM 2132 N N . GLU A 1 275 ? -13.508 -19.109 -3.861 1 92.06 275 GLU A N 1
ATOM 2133 C CA . GLU A 1 275 ? -13.195 -18.953 -2.445 1 92.06 275 GLU A CA 1
ATOM 2134 C C . GLU A 1 275 ? -11.93 -19.719 -2.064 1 92.06 275 GLU A C 1
ATOM 2136 O O . GLU A 1 275 ? -11.156 -19.281 -1.212 1 92.06 275 GLU A O 1
ATOM 2141 N N . VAL A 1 276 ? -11.742 -20.828 -2.738 1 91.25 276 VAL A N 1
ATOM 2142 C CA . VAL A 1 276 ? -10.578 -21.672 -2.467 1 91.25 276 VAL A CA 1
ATOM 2143 C C . VAL A 1 276 ? -9.398 -21.203 -3.311 1 91.25 276 VAL A C 1
ATOM 2145 O O . VAL A 1 276 ? -8.289 -21.016 -2.793 1 91.25 276 VAL A O 1
ATOM 2148 N N . ALA A 1 277 ? -9.648 -20.953 -4.586 1 92.44 277 ALA A N 1
ATOM 2149 C CA . ALA A 1 277 ? -8.586 -20.578 -5.523 1 92.44 277 ALA A CA 1
ATOM 2150 C C . ALA A 1 277 ? -7.949 -19.25 -5.129 1 92.44 277 ALA A C 1
ATOM 2152 O O . ALA A 1 277 ? -6.727 -19.094 -5.207 1 92.44 277 ALA A O 1
ATOM 2153 N N . PHE A 1 278 ? -8.742 -18.312 -4.656 1 93.44 278 PHE A N 1
ATOM 2154 C CA . PHE A 1 278 ? -8.25 -16.984 -4.379 1 93.44 278 PHE A CA 1
ATOM 2155 C C . PHE A 1 278 ? -8.047 -16.766 -2.881 1 93.44 278 PHE A C 1
ATOM 2157 O O . PHE A 1 278 ? -8 -15.641 -2.404 1 93.44 278 PHE A O 1
ATOM 2164 N N . ALA A 1 279 ? -7.984 -17.812 -2.133 1 91.88 279 ALA A N 1
ATOM 2165 C CA . ALA A 1 279 ? -7.711 -17.703 -0.702 1 91.88 279 ALA A CA 1
ATOM 2166 C C . ALA A 1 279 ? -6.449 -16.891 -0.443 1 91.88 279 ALA A C 1
ATOM 2168 O O . ALA A 1 279 ? -6.441 -15.992 0.406 1 91.88 279 ALA A O 1
ATOM 2169 N N . PRO A 1 280 ? -5.348 -17.094 -1.199 1 91.62 280 PRO A N 1
ATOM 2170 C CA . PRO A 1 280 ? -4.137 -16.297 -0.988 1 91.62 280 PRO A CA 1
ATOM 2171 C C . PRO A 1 280 ? -4.359 -14.812 -1.271 1 91.62 280 PRO A C 1
ATOM 2173 O O . PRO A 1 280 ? -3.719 -13.961 -0.649 1 91.62 280 PRO A O 1
ATOM 2176 N N . VAL A 1 281 ? -5.176 -14.523 -2.221 1 93.56 281 VAL A N 1
ATOM 2177 C CA . VAL A 1 281 ? -5.508 -13.141 -2.555 1 93.56 281 VAL A CA 1
ATOM 2178 C C . VAL A 1 281 ? -6.199 -12.477 -1.367 1 93.56 281 VAL A C 1
ATOM 2180 O O . VAL A 1 281 ? -5.844 -11.359 -0.981 1 93.56 281 VAL A O 1
ATOM 2183 N N . ILE A 1 282 ? -7.195 -13.141 -0.758 1 93.19 282 ILE A N 1
ATOM 2184 C CA . ILE A 1 282 ? -7.934 -12.617 0.389 1 93.19 282 ILE A CA 1
ATOM 2185 C C . ILE A 1 282 ? -6.977 -12.391 1.558 1 93.19 282 ILE A C 1
ATOM 2187 O O . ILE A 1 282 ? -7.055 -11.375 2.246 1 93.19 282 ILE A O 1
ATOM 2191 N N . GLU A 1 283 ? -6.105 -13.32 1.741 1 93.44 283 GLU A N 1
ATOM 2192 C CA . GLU A 1 283 ? -5.113 -13.188 2.805 1 93.44 283 GLU A CA 1
ATOM 2193 C C . GLU A 1 283 ? -4.223 -11.977 2.58 1 93.44 283 GLU A C 1
ATOM 2195 O O . GLU A 1 283 ? -3.926 -11.234 3.52 1 93.44 283 GLU A O 1
ATOM 2200 N N . LEU A 1 284 ? -3.826 -11.82 1.317 1 91.81 284 LEU A N 1
ATOM 2201 C CA . LEU A 1 284 ? -2.998 -10.672 0.969 1 91.81 284 LEU A CA 1
ATOM 2202 C C . LEU A 1 284 ? -3.758 -9.367 1.19 1 91.81 284 LEU A C 1
ATOM 2204 O O . LEU A 1 284 ? -3.225 -8.43 1.782 1 91.81 284 LEU A O 1
ATOM 2208 N N . GLU A 1 285 ? -4.949 -9.328 0.736 1 93.25 285 GLU A N 1
ATOM 2209 C CA . GLU A 1 285 ? -5.781 -8.141 0.908 1 93.25 285 GLU A CA 1
ATOM 2210 C C . GLU A 1 285 ? -5.957 -7.801 2.385 1 93.25 285 GLU A C 1
ATOM 2212 O O . GLU A 1 285 ? -5.883 -6.629 2.77 1 93.25 285 GLU A O 1
ATOM 2217 N N . ASN A 1 286 ? -6.238 -8.719 3.203 1 93.75 286 ASN A N 1
ATOM 2218 C CA . ASN A 1 286 ? -6.379 -8.516 4.641 1 93.75 286 ASN A CA 1
ATOM 2219 C C . ASN A 1 286 ? -5.09 -7.992 5.262 1 93.75 286 ASN A C 1
ATOM 2221 O O . ASN A 1 286 ? -5.121 -7.109 6.121 1 93.75 286 ASN A O 1
ATOM 2225 N N . SER A 1 287 ? -4.012 -8.562 4.844 1 93.94 287 SER A N 1
ATOM 2226 C CA . SER A 1 287 ? -2.723 -8.094 5.348 1 93.94 287 SER A CA 1
ATOM 2227 C C . SER A 1 287 ? -2.486 -6.633 4.996 1 93.94 287 SER A C 1
ATOM 2229 O O . SER A 1 287 ? -2.02 -5.855 5.832 1 93.94 287 SER A O 1
ATOM 2231 N N . ILE A 1 288 ? -2.777 -6.309 3.75 1 92.06 288 ILE A N 1
ATOM 2232 C CA . ILE A 1 288 ? -2.6 -4.934 3.287 1 92.06 288 ILE A CA 1
ATOM 2233 C C . ILE A 1 288 ? -3.514 -4.004 4.082 1 92.06 288 ILE A C 1
ATOM 2235 O O . ILE A 1 288 ? -3.104 -2.906 4.473 1 92.06 288 ILE A O 1
ATOM 2239 N N . LEU A 1 289 ? -4.758 -4.402 4.363 1 90.75 289 LEU A N 1
ATOM 2240 C CA . LEU A 1 289 ? -5.699 -3.609 5.145 1 90.75 289 LEU A CA 1
ATOM 2241 C C . LEU A 1 289 ? -5.164 -3.359 6.551 1 90.75 289 LEU A C 1
ATOM 2243 O O . LEU A 1 289 ? -5.242 -2.238 7.062 1 90.75 289 LEU A O 1
ATOM 2247 N N . TRP A 1 290 ? -4.617 -4.398 7.172 1 92 290 TRP A N 1
ATOM 2248 C CA . TRP A 1 290 ? -4.059 -4.258 8.516 1 92 290 TRP A CA 1
ATOM 2249 C C . TRP A 1 290 ? -2.865 -3.309 8.508 1 92 290 TRP A C 1
ATOM 2251 O O . TRP A 1 290 ? -2.707 -2.5 9.43 1 92 290 TRP A O 1
ATOM 2261 N N . ILE A 1 291 ? -2.031 -3.412 7.48 1 91.12 291 ILE A N 1
ATOM 2262 C CA . ILE A 1 291 ? -0.888 -2.518 7.352 1 91.12 291 ILE A CA 1
ATOM 2263 C C . ILE A 1 291 ? -1.373 -1.073 7.238 1 91.12 291 ILE A C 1
ATOM 2265 O O . ILE A 1 291 ? -0.848 -0.182 7.91 1 91.12 291 ILE A O 1
ATOM 2269 N N . GLY A 1 292 ? -2.375 -0.896 6.375 1 86.75 292 GLY A N 1
ATOM 2270 C CA . GLY A 1 292 ? -2.949 0.431 6.223 1 86.75 292 GLY A CA 1
ATOM 2271 C C . GLY A 1 292 ? -3.533 0.979 7.512 1 86.75 292 GLY A C 1
ATOM 2272 O O . GLY A 1 292 ? -3.312 2.143 7.852 1 86.75 292 GLY A O 1
ATOM 2273 N N . LEU A 1 293 ? -4.242 0.165 8.336 1 86.69 293 LEU A N 1
ATOM 2274 C CA . LEU A 1 293 ? -4.875 0.578 9.586 1 86.69 293 LEU A CA 1
ATOM 2275 C C . LEU A 1 293 ? -3.83 0.957 10.625 1 86.69 293 LEU A C 1
ATOM 2277 O O . LEU A 1 293 ? -3.947 1.995 11.281 1 86.69 293 LEU A O 1
ATOM 2281 N N . ILE A 1 294 ? -2.807 0.183 10.766 1 89.31 294 ILE A N 1
ATOM 2282 C CA . ILE A 1 294 ? -1.747 0.443 11.734 1 89.31 294 ILE A CA 1
ATOM 2283 C C . ILE A 1 294 ? -0.995 1.714 11.352 1 89.31 294 ILE A C 1
ATOM 2285 O O . ILE A 1 294 ? -0.736 2.572 12.195 1 89.31 294 ILE A O 1
ATOM 2289 N N . ALA A 1 295 ? -0.686 1.867 10.023 1 85.62 295 ALA A N 1
ATOM 2290 C CA . ALA A 1 295 ? 0.01 3.059 9.539 1 85.62 295 ALA A CA 1
ATOM 2291 C C . ALA A 1 295 ? -0.825 4.312 9.773 1 85.62 295 ALA A C 1
ATOM 2293 O O . ALA A 1 295 ? -0.295 5.355 10.172 1 85.62 295 ALA A O 1
ATOM 2294 N N . SER A 1 296 ? -2.098 4.211 9.555 1 82.44 296 SER A N 1
ATOM 2295 C CA . SER A 1 296 ? -3.006 5.336 9.766 1 82.44 296 SER A CA 1
ATOM 2296 C C . SER A 1 296 ? -3.045 5.742 11.234 1 82.44 296 SER A C 1
ATOM 2298 O O . SER A 1 296 ? -3.037 6.934 11.555 1 82.44 296 SER A O 1
ATOM 2300 N N . LEU A 1 297 ? -3.062 4.773 12.156 1 83.75 297 LEU A N 1
ATOM 2301 C CA . LEU A 1 297 ? -3.092 5.043 13.594 1 83.75 297 LEU A CA 1
ATOM 2302 C C . LEU A 1 297 ? -1.808 5.73 14.047 1 83.75 297 LEU A C 1
ATOM 2304 O O . LEU A 1 297 ? -1.854 6.715 14.789 1 83.75 297 LEU A O 1
ATOM 2308 N N . VAL A 1 298 ? -0.675 5.266 13.586 1 84.5 298 VAL A N 1
ATOM 2309 C CA . VAL A 1 298 ? 0.62 5.828 13.953 1 84.5 298 VAL A CA 1
ATOM 2310 C C . VAL A 1 298 ? 0.732 7.258 13.43 1 84.5 298 VAL A C 1
ATOM 2312 O O . VAL A 1 298 ? 1.113 8.172 14.172 1 84.5 298 VAL A O 1
ATOM 2315 N N . THR A 1 299 ? 0.361 7.461 12.164 1 82 299 THR A N 1
ATOM 2316 C CA . THR A 1 299 ? 0.494 8.781 11.555 1 82 299 THR A CA 1
ATOM 2317 C C . THR A 1 299 ? -0.492 9.766 12.18 1 82 299 THR A C 1
ATOM 2319 O O . THR A 1 299 ? -0.178 10.945 12.344 1 82 299 THR A O 1
ATOM 2322 N N . SER A 1 300 ? -1.664 9.25 12.484 1 79.5 300 SER A N 1
ATOM 2323 C CA . SER A 1 300 ? -2.645 10.094 13.156 1 79.5 300 SER A CA 1
ATOM 2324 C C . SER A 1 300 ? -2.139 10.555 14.516 1 79.5 300 SER A C 1
ATOM 2326 O O . SER A 1 300 ? -2.338 11.711 14.898 1 79.5 300 SER A O 1
ATOM 2328 N N . THR A 1 301 ? -1.511 9.734 15.258 1 83 301 THR A N 1
ATOM 2329 C CA . THR A 1 301 ? -0.941 10.062 16.562 1 83 301 THR A CA 1
ATOM 2330 C C . THR A 1 301 ? 0.187 11.078 16.406 1 83 301 THR A C 1
ATOM 2332 O O . THR A 1 301 ? 0.269 12.039 17.172 1 83 301 THR A O 1
ATOM 2335 N N . LEU A 1 302 ? 1 10.898 15.375 1 82.12 302 LEU A N 1
ATOM 2336 C CA . LEU A 1 302 ? 2.084 11.836 15.094 1 82.12 302 LEU A CA 1
ATOM 2337 C C . LEU A 1 302 ? 1.535 13.195 14.68 1 82.12 302 LEU A C 1
ATOM 2339 O O . LEU A 1 302 ? 2.064 14.234 15.078 1 82.12 302 LEU A O 1
ATOM 2343 N N . GLY A 1 303 ? 0.497 13.148 13.875 1 76.88 303 GLY A N 1
ATOM 2344 C CA . GLY A 1 303 ? -0.161 14.383 13.477 1 76.88 303 GLY A CA 1
ATOM 2345 C C . GLY A 1 303 ? -0.738 15.156 14.648 1 76.88 303 GLY A C 1
ATOM 2346 O O . GLY A 1 303 ? -0.623 16.375 14.703 1 76.88 303 GLY A O 1
ATOM 2347 N N . TRP A 1 304 ? -1.233 14.406 15.609 1 76.44 304 TRP A N 1
ATOM 2348 C CA . TRP A 1 304 ? -1.775 15.016 16.828 1 76.44 304 TRP A CA 1
ATOM 2349 C C . TRP A 1 304 ? -0.673 15.688 17.641 1 76.44 304 TRP A C 1
ATOM 2351 O O . TRP A 1 304 ? -0.853 16.797 18.141 1 76.44 304 TRP A O 1
ATOM 2361 N N . PHE A 1 305 ? 0.418 15.102 17.688 1 80.06 305 PHE A N 1
ATOM 2362 C CA . PHE A 1 305 ? 1.565 15.656 18.406 1 80.06 305 PHE A CA 1
ATOM 2363 C C . PHE A 1 305 ? 2.076 16.922 17.703 1 80.06 305 PHE A C 1
ATOM 2365 O O . PHE A 1 305 ? 2.402 17.906 18.375 1 80.06 305 PHE A O 1
ATOM 2372 N N . LEU A 1 306 ? 2.084 16.859 16.422 1 76.5 306 LEU A N 1
ATOM 2373 C CA . LEU A 1 306 ? 2.535 18.016 15.648 1 76.5 306 LEU A CA 1
ATOM 2374 C C . LEU A 1 306 ? 1.58 19.188 15.812 1 76.5 306 LEU A C 1
ATOM 2376 O O . LEU A 1 306 ? 2.018 20.328 15.945 1 76.5 306 LEU A O 1
ATOM 2380 N N . ALA A 1 307 ? 0.305 18.922 15.789 1 75 307 ALA A N 1
ATOM 2381 C CA . ALA A 1 307 ? -0.706 19.953 15.984 1 75 307 ALA A CA 1
ATOM 2382 C C . ALA A 1 307 ? -0.551 20.609 17.344 1 75 307 ALA A C 1
ATOM 2384 O O . ALA A 1 307 ? -0.675 21.844 17.469 1 75 307 ALA A O 1
ATOM 2385 N N . SER A 1 308 ? -0.119 19.875 18.297 1 74.88 308 SER A N 1
ATOM 2386 C CA . SER A 1 308 ? 0.012 20.375 19.656 1 74.88 308 SER A CA 1
ATOM 2387 C C . SER A 1 308 ? 1.228 21.281 19.797 1 74.88 308 SER A C 1
ATOM 2389 O O . SER A 1 308 ? 1.216 22.234 20.578 1 74.88 308 SER A O 1
ATOM 2391 N N . ILE A 1 309 ? 2.188 21.016 19.031 1 73 309 ILE A N 1
ATOM 2392 C CA . ILE A 1 309 ? 3.416 21.797 19.094 1 73 309 ILE A CA 1
ATOM 2393 C C . ILE A 1 309 ? 3.166 23.188 18.5 1 73 309 ILE A C 1
ATOM 2395 O O . ILE A 1 309 ? 3.705 24.188 19 1 73 309 ILE A O 1
ATOM 2399 N N . VAL A 1 310 ? 2.26 23.297 17.547 1 71.56 310 VAL A N 1
ATOM 2400 C CA . VAL A 1 310 ? 2.002 24.562 16.859 1 71.56 310 VAL A CA 1
ATOM 2401 C C . VAL A 1 310 ? 0.948 25.359 17.609 1 71.56 310 VAL A C 1
ATOM 2403 O O . VAL A 1 310 ? 1.031 26.578 17.703 1 71.56 310 VAL A O 1
ATOM 2406 N N . THR A 1 311 ? 0.039 24.703 18.297 1 72.62 311 THR A N 1
ATOM 2407 C CA . THR A 1 311 ? -1.107 25.391 18.891 1 72.62 311 THR A CA 1
ATOM 2408 C C . THR A 1 311 ? -0.822 25.781 20.328 1 72.62 311 THR A C 1
ATOM 2410 O O . THR A 1 311 ? -1.36 26.781 20.828 1 72.62 311 THR A O 1
ATOM 2413 N N . ARG A 1 312 ? 0.044 25.109 20.953 1 76.06 312 ARG A N 1
ATOM 2414 C CA . ARG A 1 312 ? 0.286 25.359 22.359 1 76.06 312 ARG A CA 1
ATOM 2415 C C . ARG A 1 312 ? 0.852 26.766 22.578 1 76.06 312 ARG A C 1
ATOM 2417 O O . ARG A 1 312 ? 0.367 27.516 23.438 1 76.06 312 ARG A O 1
ATOM 2424 N N . PRO A 1 313 ? 1.825 27.078 21.812 1 71.5 313 PRO A N 1
ATOM 2425 C CA . PRO A 1 313 ? 2.357 28.422 22.016 1 71.5 313 PRO A CA 1
ATOM 2426 C C . PRO A 1 313 ? 1.324 29.516 21.75 1 71.5 313 PRO A C 1
ATOM 2428 O O . PRO A 1 313 ? 1.305 30.531 22.422 1 71.5 313 PRO A O 1
ATOM 2431 N N . LEU A 1 314 ? 0.43 29.312 20.844 1 70.62 314 LEU A N 1
ATOM 2432 C CA . LEU A 1 314 ? -0.602 30.281 20.516 1 70.62 314 LEU A CA 1
ATOM 2433 C C . LEU A 1 314 ? -1.597 30.438 21.656 1 70.62 314 LEU A C 1
ATOM 2435 O O . LEU A 1 314 ? -2.043 31.547 21.953 1 70.62 314 LEU A O 1
ATOM 2439 N N . GLN A 1 315 ? -1.848 29.375 22.25 1 72.25 315 GLN A N 1
ATOM 2440 C CA . GLN A 1 315 ? -2.756 29.406 23.391 1 72.25 315 GLN A CA 1
ATOM 2441 C C . GLN A 1 315 ? -2.127 30.141 24.578 1 72.25 315 GLN A C 1
ATOM 2443 O O . GLN A 1 315 ? -2.809 30.891 25.281 1 72.25 315 GLN A O 1
ATOM 2448 N N . ARG A 1 316 ? -0.904 29.938 24.734 1 74.69 316 ARG A N 1
ATOM 2449 C CA . ARG A 1 316 ? -0.199 30.594 25.812 1 74.69 316 ARG A CA 1
ATOM 2450 C C . ARG A 1 316 ? -0.187 32.125 25.625 1 74.69 316 ARG A C 1
ATOM 2452 O O . ARG A 1 316 ? -0.354 32.875 26.578 1 74.69 316 ARG A O 1
ATOM 2459 N N . ILE A 1 317 ? -0.011 32.438 24.438 1 71.56 317 ILE A N 1
ATOM 2460 C CA . ILE A 1 317 ? 0.036 33.875 24.141 1 71.56 317 ILE A CA 1
ATOM 2461 C C . ILE A 1 317 ? -1.338 34.5 24.375 1 71.56 317 ILE A C 1
ATOM 2463 O O . ILE A 1 317 ? -1.441 35.594 24.922 1 71.56 317 ILE A O 1
ATOM 2467 N N . THR A 1 318 ? -2.373 33.781 24.031 1 68.81 318 THR A N 1
ATOM 2468 C CA . THR A 1 318 ? -3.729 34.281 24.219 1 68.81 318 THR A CA 1
ATOM 2469 C C . THR A 1 318 ? -4.055 34.406 25.703 1 68.81 318 THR A C 1
ATOM 2471 O O . THR A 1 318 ? -4.691 35.375 26.141 1 68.81 318 THR A O 1
ATOM 2474 N N . GLU A 1 319 ? -3.568 33.5 26.422 1 73.44 319 GLU A N 1
ATOM 2475 C CA . GLU A 1 319 ? -3.82 33.5 27.859 1 73.44 319 GLU A CA 1
ATOM 2476 C C . GLU A 1 319 ? -3.053 34.625 28.531 1 73.44 319 GLU A C 1
ATOM 2478 O O . GLU A 1 319 ? -3.584 35.312 29.422 1 73.44 319 GLU A O 1
ATOM 2483 N N . THR A 1 320 ? -1.867 34.812 28.125 1 73.19 320 THR A N 1
ATOM 2484 C CA . THR A 1 320 ? -1.054 35.875 28.719 1 73.19 320 THR A CA 1
ATOM 2485 C C . THR A 1 320 ? -1.622 37.25 28.359 1 73.19 320 THR A C 1
ATOM 2487 O O . THR A 1 320 ? -1.586 38.156 29.188 1 73.19 320 THR A O 1
ATOM 2490 N N . ALA A 1 321 ? -2.141 37.344 27.219 1 69.19 321 ALA A N 1
ATOM 2491 C CA . ALA A 1 321 ? -2.771 38.594 26.797 1 69.19 321 ALA A CA 1
ATOM 2492 C C . ALA A 1 321 ? -3.961 38.906 27.703 1 69.19 321 ALA A C 1
ATOM 2494 O O . ALA A 1 321 ? -4.168 40.094 28.062 1 69.19 321 ALA A O 1
ATOM 2495 N N . ALA A 1 322 ? -4.648 37.844 28.062 1 68.69 322 ALA A N 1
ATOM 2496 C CA . ALA A 1 322 ? -5.801 38.031 28.938 1 68.69 322 ALA A CA 1
ATOM 2497 C C . ALA A 1 322 ? -5.359 38.469 30.328 1 68.69 322 ALA A C 1
ATOM 2499 O O . ALA A 1 322 ? -6.008 39.312 30.953 1 68.69 322 ALA A O 1
ATOM 2500 N N . LEU A 1 323 ? -4.242 37.969 30.734 1 71.25 323 LEU A N 1
ATOM 2501 C CA . LEU A 1 323 ? -3.705 38.344 32.062 1 71.25 323 LEU A CA 1
ATOM 2502 C C . LEU A 1 323 ? -3.156 39.75 32.062 1 71.25 323 LEU A C 1
ATOM 2504 O O . LEU A 1 323 ? -3.262 40.469 33.062 1 71.25 323 LEU A O 1
ATOM 2508 N N . MET A 1 324 ? -2.648 40.156 30.984 1 66.81 324 MET A N 1
ATOM 2509 C CA . MET A 1 324 ? -2.098 41.5 30.844 1 66.81 324 MET A CA 1
ATOM 2510 C C . MET A 1 324 ? -3.205 42.531 30.891 1 66.81 324 MET A C 1
ATOM 2512 O O . MET A 1 324 ? -3.02 43.625 31.453 1 66.81 324 MET A O 1
ATOM 2516 N N . LYS A 1 325 ? -4.312 42.062 30.281 1 64.88 325 LYS A N 1
ATOM 2517 C CA . LYS A 1 325 ? -5.473 42.969 30.328 1 64.88 325 LYS A CA 1
ATOM 2518 C C . LYS A 1 325 ? -5.898 43.219 31.766 1 64.88 325 LYS A C 1
ATOM 2520 O O . LYS A 1 325 ? -6.383 44.312 32.062 1 64.88 325 LYS A O 1
ATOM 2525 N N . GLN A 1 326 ? -5.551 42.281 32.562 1 62.22 326 GLN A N 1
ATOM 2526 C CA . GLN A 1 326 ? -5.918 42.406 33.969 1 62.22 326 GLN A CA 1
ATOM 2527 C C . GLN A 1 326 ? -4.77 42.969 34.781 1 62.22 326 GLN A C 1
ATOM 2529 O O . GLN A 1 326 ? -4.902 43.188 35.969 1 62.22 326 GLN A O 1
ATOM 2534 N N . GLY A 1 327 ? -3.664 43.188 34.062 1 60.94 327 GLY A N 1
ATOM 2535 C CA . GLY A 1 327 ? -2.512 43.781 34.75 1 60.94 327 GLY A CA 1
ATOM 2536 C C . GLY A 1 327 ? -1.657 42.75 35.469 1 60.94 327 GLY A C 1
ATOM 2537 O O . GLY A 1 327 ? -0.792 43.125 36.25 1 60.94 327 GLY A O 1
ATOM 2538 N N . LYS A 1 328 ? -1.938 41.656 35.312 1 66.81 328 LYS A N 1
ATOM 2539 C CA . LYS A 1 328 ? -1.29 40.594 36.094 1 66.81 328 LYS A CA 1
ATOM 2540 C C . LYS A 1 328 ? -0.034 40.094 35.375 1 66.81 328 LYS A C 1
ATOM 2542 O O . LYS A 1 328 ? 0.729 39.281 35.938 1 66.81 328 LYS A O 1
ATOM 2547 N N . ALA A 1 329 ? 0.128 40.406 34.062 1 68.62 329 ALA A N 1
ATOM 2548 C CA . ALA A 1 329 ? 1.32 39.969 33.344 1 68.62 329 ALA A CA 1
ATOM 2549 C C . ALA A 1 329 ? 1.945 41.156 32.594 1 68.62 329 ALA A C 1
ATOM 2551 O O . ALA A 1 329 ? 1.232 42 32.062 1 68.62 329 ALA A O 1
ATOM 2552 N N . LYS A 1 330 ? 3.277 41.125 32.719 1 65.69 330 LYS A N 1
ATOM 2553 C CA . LYS A 1 330 ? 3.943 42.25 32.094 1 65.69 330 LYS A CA 1
ATOM 2554 C C . LYS A 1 330 ? 4.656 41.844 30.812 1 65.69 330 LYS A C 1
ATOM 2556 O O . LYS A 1 330 ? 4.859 42.656 29.922 1 65.69 330 LYS A O 1
ATOM 2561 N N . THR A 1 331 ? 4.996 40.531 30.703 1 68.19 331 THR A N 1
ATOM 2562 C CA . THR A 1 331 ? 5.793 40.125 29.562 1 68.19 331 THR A CA 1
ATOM 2563 C C . THR A 1 331 ? 5.258 38.844 28.953 1 68.19 331 THR A C 1
ATOM 2565 O O . THR A 1 331 ? 4.629 38.031 29.656 1 68.19 331 THR A O 1
ATOM 2568 N N . PHE A 1 332 ? 5.277 38.875 27.609 1 69 332 PHE A N 1
ATOM 2569 C CA . PHE A 1 332 ? 4.902 37.656 26.906 1 69 332 PHE A CA 1
ATOM 2570 C C . PHE A 1 332 ? 6.051 36.656 26.906 1 69 332 PHE A C 1
ATOM 2572 O O . PHE A 1 332 ? 7.219 37.031 26.875 1 69 332 PHE A O 1
ATOM 2579 N N . PRO A 1 333 ? 5.738 35.406 27.078 1 62.5 333 PRO A N 1
ATOM 2580 C CA . PRO A 1 333 ? 6.789 34.406 26.938 1 62.5 333 PRO A CA 1
ATOM 2581 C C . PRO A 1 333 ? 7.375 34.375 25.531 1 62.5 333 PRO A C 1
ATOM 2583 O O . PRO A 1 333 ? 6.629 34.438 24.547 1 62.5 333 PRO A O 1
ATOM 2586 N N . HIS A 1 334 ? 8.703 34.781 25.266 1 61.56 334 HIS A N 1
ATOM 2587 C CA . HIS A 1 334 ? 9.367 34.938 23.984 1 61.56 334 HIS A CA 1
ATOM 2588 C C . HIS A 1 334 ? 9.836 33.594 23.438 1 61.56 334 HIS A C 1
ATOM 2590 O O . HIS A 1 334 ? 10.469 33.531 22.391 1 61.56 334 HIS A O 1
ATOM 2596 N N . GLN A 1 335 ? 9.523 32.562 23.906 1 59.97 335 GLN A N 1
ATOM 2597 C CA . GLN A 1 335 ? 10.219 31.344 23.516 1 59.97 335 GLN A CA 1
ATOM 2598 C C . GLN A 1 335 ? 9.312 30.422 22.688 1 59.97 335 GLN A C 1
ATOM 2600 O O . GLN A 1 335 ? 9.086 29.266 23.062 1 59.97 335 GLN A O 1
ATOM 2605 N N . SER A 1 336 ? 8.664 30.844 21.609 1 61.09 336 SER A N 1
ATOM 2606 C CA . SER A 1 336 ? 7.84 29.906 20.859 1 61.09 336 SER A CA 1
ATOM 2607 C C . SER A 1 336 ? 8.602 29.328 19.672 1 61.09 336 SER A C 1
ATOM 2609 O O . SER A 1 336 ? 8.281 28.25 19.188 1 61.09 336 SER A O 1
ATOM 2611 N N . GLY A 1 337 ? 9.742 29.969 19.328 1 62.72 337 GLY A N 1
ATOM 2612 C CA . GLY A 1 337 ? 10.469 29.531 18.156 1 62.72 337 GLY A CA 1
ATOM 2613 C C . GLY A 1 337 ? 9.727 29.797 16.859 1 62.72 337 GLY A C 1
ATOM 2614 O O . GLY A 1 337 ? 10.234 29.516 15.773 1 62.72 337 GLY A O 1
ATOM 2615 N N . ILE A 1 338 ? 8.492 30.281 16.875 1 71.06 338 ILE A N 1
ATOM 2616 C CA . ILE A 1 338 ? 7.672 30.594 15.719 1 71.06 338 ILE A CA 1
ATOM 2617 C C . ILE A 1 338 ? 7.602 32.125 15.523 1 71.06 338 ILE A C 1
ATOM 2619 O O . ILE A 1 338 ? 7.121 32.844 16.406 1 71.06 338 ILE A O 1
ATOM 2623 N N . HIS A 1 339 ? 7.98 32.469 14.375 1 69.69 339 HIS A N 1
ATOM 2624 C CA . HIS A 1 339 ? 8.156 33.875 14.07 1 69.69 339 HIS A CA 1
ATOM 2625 C C . HIS A 1 339 ? 6.848 34.656 14.25 1 69.69 339 HIS A C 1
ATOM 2627 O O . HIS A 1 339 ? 6.828 35.719 14.852 1 69.69 339 HIS A O 1
ATOM 2633 N N . GLU A 1 340 ? 5.781 34.094 13.672 1 69.25 340 GLU A N 1
ATOM 2634 C CA . GLU A 1 340 ? 4.504 34.812 13.719 1 69.25 340 GLU A CA 1
ATOM 2635 C C . GLU A 1 340 ? 4.023 34.969 15.156 1 69.25 340 GLU A C 1
ATOM 2637 O O . GLU A 1 340 ? 3.479 36.031 15.516 1 69.25 340 GLU A O 1
ATOM 2642 N N . ILE A 1 341 ? 4.352 34.031 15.93 1 70.31 341 ILE A N 1
ATOM 2643 C CA . ILE A 1 341 ? 3.92 34.062 17.328 1 70.31 341 ILE A CA 1
ATOM 2644 C C . ILE A 1 341 ? 4.766 35.062 18.094 1 70.31 341 ILE A C 1
ATOM 2646 O O . ILE A 1 341 ? 4.238 35.844 18.906 1 70.31 341 ILE A O 1
ATOM 2650 N N . GLU A 1 342 ? 5.965 35.031 17.797 1 72.19 342 GLU A N 1
ATOM 2651 C CA . GLU A 1 342 ? 6.867 35.969 18.469 1 72.19 342 GLU A CA 1
ATOM 2652 C C . GLU A 1 342 ? 6.562 37.406 18.078 1 72.19 342 GLU A C 1
ATOM 2654 O O . GLU A 1 342 ? 6.566 38.312 18.938 1 72.19 342 GLU A O 1
ATOM 2659 N N . SER A 1 343 ? 6.293 37.5 16.844 1 71.12 343 SER A N 1
ATOM 2660 C CA . SER A 1 343 ? 5.98 38.844 16.359 1 71.12 343 SER A CA 1
ATOM 2661 C C . SER A 1 343 ? 4.703 39.375 17 1 71.12 343 SER A C 1
ATOM 2663 O O . SER A 1 343 ? 4.617 40.562 17.328 1 71.12 343 SER A O 1
ATOM 2665 N N . LEU A 1 344 ? 3.803 38.531 17.094 1 72.38 344 LEU A N 1
ATOM 2666 C CA . LEU A 1 344 ? 2.545 38.938 17.719 1 72.38 344 LEU A CA 1
ATOM 2667 C C . LEU A 1 344 ? 2.744 39.25 19.203 1 72.38 344 LEU A C 1
ATOM 2669 O O . LEU A 1 344 ? 2.174 40.219 19.719 1 72.38 344 LEU A O 1
ATOM 2673 N N . ALA A 1 345 ? 3.518 38.469 19.812 1 72.94 345 ALA A N 1
ATOM 2674 C CA . ALA A 1 345 ? 3.824 38.688 21.234 1 72.94 345 ALA A CA 1
ATOM 2675 C C . ALA A 1 345 ? 4.516 40.031 21.438 1 72.94 345 ALA A C 1
ATOM 2677 O O . ALA A 1 345 ? 4.172 40.75 22.359 1 72.94 345 ALA A O 1
ATOM 2678 N N . PHE A 1 346 ? 5.34 40.281 20.562 1 72.19 346 PHE A N 1
ATOM 2679 C CA . PHE A 1 346 ? 6.078 41.531 20.656 1 72.19 346 PHE A CA 1
ATOM 2680 C C . PHE A 1 346 ? 5.152 42.719 20.422 1 72.19 346 PHE A C 1
ATOM 2682 O O . PHE A 1 346 ? 5.277 43.75 21.094 1 72.19 346 PHE A O 1
ATOM 2689 N N . ALA A 1 347 ? 4.367 42.562 19.438 1 71.81 347 ALA A N 1
ATOM 2690 C CA . ALA A 1 347 ? 3.424 43.625 19.141 1 71.81 347 ALA A CA 1
ATOM 2691 C C . ALA A 1 347 ? 2.504 43.875 20.328 1 71.81 347 ALA A C 1
ATOM 2693 O O . ALA A 1 347 ? 2.248 45.031 20.688 1 71.81 347 ALA A O 1
ATOM 2694 N N . LEU A 1 348 ? 2.082 42.875 20.891 1 75.12 348 LEU A N 1
ATOM 2695 C CA . LEU A 1 348 ? 1.19 43 22.047 1 75.12 348 LEU A CA 1
ATOM 2696 C C . LEU A 1 348 ? 1.907 43.625 23.234 1 75.12 348 LEU A C 1
ATOM 2698 O O . LEU A 1 348 ? 1.335 44.438 23.938 1 75.12 348 LEU A O 1
ATOM 2702 N N . GLU A 1 349 ? 3.066 43.25 23.422 1 75.5 349 GLU A N 1
ATOM 2703 C CA . GLU A 1 349 ? 3.879 43.812 24.516 1 75.5 349 GLU A CA 1
ATOM 2704 C C . GLU A 1 349 ? 4.098 45.312 24.328 1 75.5 349 GLU A C 1
ATOM 2706 O O . GLU A 1 349 ? 4.043 46.062 25.297 1 75.5 349 GLU A O 1
ATOM 2711 N N . SER A 1 350 ? 4.383 45.594 23.141 1 76.81 350 SER A N 1
ATOM 2712 C CA . SER A 1 350 ? 4.605 47 22.828 1 76.81 350 SER A CA 1
ATOM 2713 C C . SER A 1 350 ? 3.355 47.844 23.094 1 76.81 350 SER A C 1
ATOM 2715 O O . SER A 1 350 ? 3.443 48.969 23.594 1 76.81 350 SER A O 1
ATOM 2717 N N . LEU A 1 351 ? 2.256 47.312 22.766 1 74.62 351 LEU A N 1
ATOM 2718 C CA . LEU A 1 351 ? 0.993 48 22.984 1 74.62 351 LEU A CA 1
ATOM 2719 C C . LEU A 1 351 ? 0.69 48.156 24.469 1 74.62 351 LEU A C 1
ATOM 2721 O O . LEU A 1 351 ? 0.236 49.219 24.906 1 74.62 351 LEU A O 1
ATOM 2725 N N . VAL A 1 352 ? 0.958 47.156 25.172 1 75.06 352 VAL A N 1
ATOM 2726 C CA . VAL A 1 352 ? 0.71 47.188 26.609 1 75.06 352 VAL A CA 1
ATOM 2727 C C . VAL A 1 352 ? 1.633 48.219 27.266 1 75.06 352 VAL A C 1
ATOM 2729 O O . VAL A 1 352 ? 1.209 48.938 28.156 1 75.06 352 VAL A O 1
ATOM 2732 N N . SER A 1 353 ? 2.84 48.188 26.844 1 76.19 353 SER A N 1
ATOM 2733 C CA . SER A 1 353 ? 3.801 49.156 27.391 1 76.19 353 SER A CA 1
ATOM 2734 C C . SER A 1 353 ? 3.377 50.594 27.109 1 76.19 353 SER A C 1
ATOM 2736 O O . SER A 1 353 ? 3.445 51.438 27.984 1 76.19 353 SER A O 1
ATOM 2738 N N . SER A 1 354 ? 2.947 50.812 25.891 1 76.62 354 SER A N 1
ATOM 2739 C CA . SER A 1 354 ? 2.502 52.125 25.5 1 76.62 354 SER A CA 1
ATOM 2740 C C . SER A 1 354 ? 1.278 52.562 26.297 1 76.62 354 SER A C 1
ATOM 2742 O O . SER A 1 354 ? 1.147 53.75 26.656 1 76.62 354 SER A O 1
ATOM 2744 N N . LEU A 1 355 ? 0.437 51.656 26.516 1 75.94 355 LEU A N 1
ATOM 2745 C CA . LEU A 1 355 ? -0.767 51.938 27.297 1 75.94 355 LEU A CA 1
ATOM 2746 C C . LEU A 1 355 ? -0.418 52.281 28.734 1 75.94 355 LEU A C 1
ATOM 2748 O O . LEU A 1 355 ? -0.988 53.219 29.297 1 75.94 355 LEU A O 1
ATOM 2752 N N . THR A 1 356 ? 0.481 51.594 29.312 1 75.88 356 THR A N 1
ATOM 2753 C CA . THR A 1 356 ? 0.903 51.812 30.688 1 75.88 356 THR A CA 1
ATOM 2754 C C . THR A 1 356 ? 1.555 53.188 30.812 1 75.88 356 THR A C 1
ATOM 2756 O O . THR A 1 356 ? 1.294 53.938 31.781 1 75.88 356 THR A O 1
ATOM 2759 N N . GLU A 1 357 ? 2.359 53.531 29.906 1 81.5 357 GLU A N 1
ATOM 2760 C CA . GLU A 1 357 ? 3.02 54.844 29.891 1 81.5 357 GLU A CA 1
ATOM 2761 C C . GLU A 1 357 ? 2.006 55.969 29.766 1 81.5 357 GLU A C 1
ATOM 2763 O O . GLU A 1 357 ? 2.094 56.969 30.469 1 81.5 357 GLU A O 1
ATOM 2768 N N . SER A 1 358 ? 1.062 55.781 28.844 1 80.94 358 SER A N 1
ATOM 2769 C CA . SER A 1 358 ? 0.037 56.781 28.625 1 80.94 358 SER A CA 1
ATOM 2770 C C . SER A 1 358 ? -0.827 56.969 29.875 1 80.94 358 SER A C 1
ATOM 2772 O O . SER A 1 358 ? -1.221 58.094 30.188 1 80.94 358 SER A O 1
ATOM 2774 N N . GLU A 1 359 ? -1.062 55.906 30.531 1 81.06 359 GLU A N 1
ATOM 2775 C CA . GLU A 1 359 ? -1.864 55.969 31.75 1 81.06 359 GLU A CA 1
ATOM 2776 C C . GLU A 1 359 ? -1.117 56.688 32.875 1 81.06 359 GLU A C 1
ATOM 2778 O O . GLU A 1 359 ? -1.712 57.469 33.625 1 81.06 359 GLU A O 1
ATOM 2783 N N . THR A 1 360 ? 0.125 56.531 33 1 79.75 360 THR A N 1
ATOM 2784 C CA . THR A 1 360 ? 0.944 57.188 34.031 1 79.75 360 THR A CA 1
ATOM 2785 C C . THR A 1 360 ? 0.995 58.688 33.75 1 79.75 360 THR A C 1
ATOM 2787 O O . THR A 1 360 ? 0.872 59.5 34.688 1 79.75 360 THR A O 1
ATOM 2790 N N . GLU A 1 361 ? 1.171 59 32.531 1 82.12 361 GLU A N 1
ATOM 2791 C CA . GLU A 1 361 ? 1.197 60.438 32.156 1 82.12 361 GLU A CA 1
ATOM 2792 C C . GLU A 1 361 ? -0.156 61.094 32.375 1 82.12 361 GLU A C 1
ATOM 2794 O O . GLU A 1 361 ? -0.222 62.219 32.812 1 82.12 361 GLU A O 1
ATOM 2799 N N . ARG A 1 362 ? -1.125 60.344 32.094 1 79.75 362 ARG A N 1
ATOM 2800 C CA . ARG A 1 362 ? -2.479 60.844 32.312 1 79.75 362 ARG A CA 1
ATOM 2801 C C . ARG A 1 362 ? -2.703 61.188 33.812 1 79.75 362 ARG A C 1
ATOM 2803 O O . ARG A 1 362 ? -3.225 62.25 34.125 1 79.75 362 ARG A O 1
ATOM 2810 N N . VAL A 1 363 ? -2.314 60.344 34.656 1 77.94 363 VAL A N 1
ATOM 2811 C CA . VAL A 1 363 ? -2.471 60.531 36.094 1 77.94 363 VAL A CA 1
ATOM 2812 C C . VAL A 1 363 ? -1.65 61.75 36.562 1 77.94 363 VAL A C 1
ATOM 2814 O O . VAL A 1 363 ? -2.107 62.562 37.375 1 77.94 363 VAL A O 1
ATOM 2817 N N . HIS A 1 364 ? -0.49 61.938 36 1 80.25 364 HIS A N 1
ATOM 2818 C CA . HIS A 1 364 ? 0.387 63.062 36.344 1 80.25 364 HIS A CA 1
ATOM 2819 C C . HIS A 1 364 ? -0.249 64.375 35.938 1 80.25 364 HIS A C 1
ATOM 2821 O O . HIS A 1 364 ? -0.351 65.312 36.75 1 80.25 364 HIS A O 1
ATOM 2827 N N . TYR A 1 365 ? -0.81 64.438 34.75 1 80 365 TYR A N 1
ATOM 2828 C CA . TYR A 1 365 ? -1.396 65.688 34.25 1 80 365 TYR A CA 1
ATOM 2829 C C . TYR A 1 365 ? -2.73 66 34.938 1 80 365 TYR A C 1
ATOM 2831 O O . TYR A 1 365 ? -3.084 67.125 35.156 1 80 365 TYR A O 1
ATOM 2839 N N . GLU A 1 366 ? -3.359 65 35.25 1 79.94 366 GLU A N 1
ATOM 2840 C CA . GLU A 1 366 ? -4.586 65.125 36.031 1 79.94 366 GLU A CA 1
ATOM 2841 C C . GLU A 1 366 ? -4.305 65.812 37.375 1 79.94 366 GLU A C 1
ATOM 2843 O O . GLU A 1 366 ? -5.031 66.688 37.812 1 79.94 366 GLU A O 1
ATOM 2848 N N . SER A 1 367 ? -3.262 65.375 38 1 78.31 367 SER A N 1
ATOM 2849 C CA . SER A 1 367 ? -2.865 65.938 39.281 1 78.31 367 SER A CA 1
ATOM 2850 C C . SER A 1 367 ? -2.455 67.375 39.125 1 78.31 367 SER A C 1
ATOM 2852 O O . SER A 1 367 ? -2.859 68.188 39.938 1 78.31 367 SER A O 1
ATOM 2854 N N . LEU A 1 368 ? -1.693 67.688 38.125 1 77.19 368 LEU A N 1
ATOM 2855 C CA . LEU A 1 368 ? -1.224 69.062 37.875 1 77.19 368 LEU A CA 1
ATOM 2856 C C . LEU A 1 368 ? -2.387 70 37.531 1 77.19 368 LEU A C 1
ATOM 2858 O O . LEU A 1 368 ? -2.361 71.188 37.875 1 77.19 368 LEU A O 1
ATOM 2862 N N . ALA A 1 369 ? -3.377 69.375 37 1 78.19 369 ALA A N 1
ATOM 2863 C CA . ALA A 1 369 ? -4.527 70.188 36.562 1 78.19 369 ALA A CA 1
ATOM 2864 C C . ALA A 1 369 ? -5.469 70.438 37.719 1 78.19 369 ALA A C 1
ATOM 2866 O O . ALA A 1 369 ? -6.176 71.5 37.719 1 78.19 369 ALA A O 1
ATOM 2867 N N . ASN A 1 370 ? -5.387 69.625 38.719 1 83.12 370 ASN A N 1
ATOM 2868 C CA . ASN A 1 370 ? -6.453 69.688 39.719 1 83.12 370 ASN A CA 1
ATOM 2869 C C . ASN A 1 370 ? -5.906 70.062 41.094 1 83.12 370 ASN A C 1
ATOM 2871 O O . ASN A 1 370 ? -6.664 70.125 42.062 1 83.12 370 ASN A O 1
ATOM 2875 N N . ARG A 1 371 ? -4.645 70.312 41.219 1 85.25 371 ARG A N 1
ATOM 2876 C CA . ARG A 1 371 ? -4.059 70.625 42.531 1 85.25 371 ARG A CA 1
ATOM 2877 C C . ARG A 1 371 ? -3.207 71.938 42.469 1 85.25 371 ARG A C 1
ATOM 2879 O O . ARG A 1 371 ? -2.607 72.188 41.438 1 85.25 371 ARG A O 1
ATOM 2886 N N . ASP A 1 372 ? -3.275 72.688 43.594 1 81.5 372 ASP A N 1
ATOM 2887 C CA . ASP A 1 372 ? -2.379 73.875 43.75 1 81.5 372 ASP A CA 1
ATOM 2888 C C . ASP A 1 372 ? -0.952 73.375 44.031 1 81.5 372 ASP A C 1
ATOM 2890 O O . ASP A 1 372 ? -0.717 72.625 45 1 81.5 372 ASP A O 1
ATOM 2894 N N . VAL A 1 373 ? -0.087 73.812 43.25 1 77.19 373 VAL A N 1
ATOM 2895 C CA . VAL A 1 373 ? 1.282 73.312 43.281 1 77.19 373 VAL A CA 1
ATOM 2896 C C . VAL A 1 373 ? 1.959 73.75 44.594 1 77.19 373 VAL A C 1
ATOM 2898 O O . VAL A 1 373 ? 2.781 73 45.125 1 77.19 373 VAL A O 1
ATOM 2901 N N . LEU A 1 374 ? 1.57 74.875 45.156 1 80.62 374 LEU A N 1
ATOM 2902 C CA . LEU A 1 374 ? 2.234 75.375 46.344 1 80.62 374 LEU A CA 1
ATOM 2903 C C . LEU A 1 374 ? 1.741 74.688 47.594 1 80.62 374 LEU A C 1
ATOM 2905 O O . LEU A 1 374 ? 2.545 74.188 48.438 1 80.62 374 LEU A O 1
ATOM 2909 N N . THR A 1 375 ? 0.487 74.562 47.75 1 89.88 375 THR A N 1
ATOM 2910 C CA . THR A 1 375 ? -0.09 74.125 49 1 89.88 375 THR A CA 1
ATOM 2911 C C . THR A 1 375 ? -0.567 72.688 48.906 1 89.88 375 THR A C 1
ATOM 2913 O O . THR A 1 375 ? -0.799 72 49.906 1 89.88 375 THR A O 1
ATOM 2916 N N . GLY A 1 376 ? -0.734 72.125 47.625 1 88.06 376 GLY A N 1
ATOM 2917 C CA . GLY A 1 376 ? -1.241 70.812 47.438 1 88.06 376 GLY A CA 1
ATOM 2918 C C . GLY A 1 376 ? -2.752 70.688 47.531 1 88.06 376 GLY A C 1
ATOM 2919 O O . GLY A 1 376 ? -3.336 69.688 47.25 1 88.06 376 GLY A O 1
ATOM 2920 N N . LEU A 1 377 ? -3.445 71.812 47.938 1 91.19 377 LEU A N 1
ATOM 2921 C CA . LEU A 1 377 ? -4.902 71.875 48 1 91.19 377 LEU A CA 1
ATOM 2922 C C . LEU A 1 377 ? -5.5 71.812 46.594 1 91.19 377 LEU A C 1
ATOM 2924 O O . LEU A 1 377 ? -4.793 72.062 45.594 1 91.19 377 LEU A O 1
ATOM 2928 N N . ALA A 1 378 ? -6.707 71.438 46.5 1 91.44 378 ALA A N 1
ATOM 2929 C CA . ALA A 1 378 ? -7.426 71.625 45.25 1 91.44 378 ALA A CA 1
ATOM 2930 C C . ALA A 1 378 ? -7.363 73.062 44.719 1 91.44 378 ALA A C 1
ATOM 2932 O O . ALA A 1 378 ? -7.309 74 45.531 1 91.44 378 ALA A O 1
ATOM 2933 N N . ASN A 1 379 ? -7.277 73.062 43.438 1 86.62 379 ASN A N 1
ATOM 2934 C CA . ASN A 1 379 ? -7.234 74.375 42.875 1 86.62 379 ASN A CA 1
ATOM 2935 C C . ASN A 1 379 ? -8.594 74.812 42.312 1 86.62 379 ASN A C 1
ATOM 2937 O O . ASN A 1 379 ? -9.594 74.125 42.531 1 86.62 379 ASN A O 1
ATOM 2941 N N . ARG A 1 380 ? -8.641 76 41.844 1 81.75 380 ARG A N 1
ATOM 2942 C CA . ARG A 1 380 ? -9.883 76.562 41.312 1 81.75 380 ARG A CA 1
ATOM 2943 C C . ARG A 1 380 ? -10.508 75.688 40.281 1 81.75 380 ARG A C 1
ATOM 2945 O O . ARG A 1 380 ? -11.727 75.5 40.219 1 81.75 380 ARG A O 1
ATOM 2952 N N . THR A 1 381 ? -9.617 75.062 39.469 1 80.44 381 THR A N 1
ATOM 2953 C CA . THR A 1 381 ? -10.102 74.188 38.438 1 80.44 381 THR A CA 1
ATOM 2954 C C . THR A 1 381 ? -10.75 72.938 39.062 1 80.44 381 THR A C 1
ATOM 2956 O O . THR A 1 381 ? -11.82 72.5 38.625 1 80.44 381 THR A O 1
ATOM 2959 N N . ALA A 1 382 ? -10.109 72.438 39.969 1 86.44 382 ALA A N 1
ATOM 2960 C CA . ALA A 1 382 ? -10.641 71.312 40.688 1 86.44 382 ALA A CA 1
ATOM 2961 C C . ALA A 1 382 ? -11.977 71.625 41.344 1 86.44 382 ALA A C 1
ATOM 2963 O O . ALA A 1 382 ? -12.883 70.75 41.375 1 86.44 382 ALA A O 1
ATOM 2964 N N . LEU A 1 383 ? -12 72.75 41.938 1 87.38 383 LEU A N 1
ATOM 2965 C CA . LEU A 1 383 ? -13.25 73.188 42.562 1 87.38 383 LEU A CA 1
ATOM 2966 C C . LEU A 1 383 ? -14.383 73.188 41.531 1 87.38 383 LEU A C 1
ATOM 2968 O O . LEU A 1 383 ? -15.484 72.75 41.812 1 87.38 383 LEU A O 1
ATOM 2972 N N . ARG A 1 384 ? -14.102 73.75 40.438 1 81.62 384 ARG A N 1
ATOM 2973 C CA . ARG A 1 384 ? -15.109 73.812 39.375 1 81.62 384 ARG A CA 1
ATOM 2974 C C . ARG A 1 384 ? -15.594 72.438 39 1 81.62 384 ARG A C 1
ATOM 2976 O O . ARG A 1 384 ? -16.797 72.188 38.812 1 81.62 384 ARG A O 1
ATOM 2983 N N . HIS A 1 385 ? -14.672 71.625 38.906 1 82.88 385 HIS A N 1
ATOM 2984 C CA . HIS A 1 385 ? -15.016 70.25 38.562 1 82.88 385 HIS A CA 1
ATOM 2985 C C . HIS A 1 385 ? -15.852 69.625 39.656 1 82.88 385 HIS A C 1
ATOM 2987 O O . HIS A 1 385 ? -16.828 68.938 39.375 1 82.88 385 HIS A O 1
ATOM 2993 N N . TYR A 1 386 ? -15.406 69.75 40.781 1 85.12 386 TYR A N 1
ATOM 2994 C CA . TYR A 1 386 ? -16.109 69.188 41.938 1 85.12 386 TYR A CA 1
ATOM 2995 C C . TYR A 1 386 ? -17.531 69.75 42.031 1 85.12 386 TYR A C 1
ATOM 2997 O O . TYR A 1 386 ? -18.469 69 42.281 1 85.12 386 TYR A O 1
ATOM 3005 N N . LEU A 1 387 ? -17.688 71 41.812 1 87.06 387 LEU A N 1
ATOM 3006 C CA . LEU A 1 387 ? -18.984 71.688 41.875 1 87.06 387 LEU A CA 1
ATOM 3007 C C . LEU A 1 387 ? -19.906 71.125 40.781 1 87.06 387 LEU A C 1
ATOM 3009 O O . LEU A 1 387 ? -21.094 70.938 41.031 1 87.06 387 LEU A O 1
ATOM 3013 N N . ASN A 1 388 ? -19.328 70.938 39.656 1 83.94 388 ASN A N 1
ATOM 3014 C CA . ASN A 1 388 ? -20.109 70.375 38.562 1 83.94 388 ASN A CA 1
ATOM 3015 C C . ASN A 1 388 ? -20.594 68.938 38.875 1 83.94 388 ASN A C 1
ATOM 3017 O O . ASN A 1 388 ? -21.719 68.625 38.531 1 83.94 388 ASN A O 1
ATOM 3021 N N . GLU A 1 389 ? -19.797 68.312 39.406 1 83.12 389 GLU A N 1
ATOM 3022 C CA . GLU A 1 389 ? -20.141 66.938 39.781 1 83.12 389 GLU A CA 1
ATOM 3023 C C . GLU A 1 389 ? -21.156 66.938 40.906 1 83.12 389 GLU A C 1
ATOM 3025 O O . GLU A 1 389 ? -22.062 66.062 40.938 1 83.12 389 GLU A O 1
ATOM 3030 N N . ALA A 1 390 ? -20.953 67.75 41.812 1 82.44 390 ALA A N 1
ATOM 3031 C CA . ALA A 1 390 ? -21.828 67.812 43 1 82.44 390 ALA A CA 1
ATOM 3032 C C . ALA A 1 390 ? -23.203 68.375 42.625 1 82.44 390 ALA A C 1
ATOM 3034 O O . ALA A 1 390 ? -24.172 68.125 43.344 1 82.44 390 ALA A O 1
ATOM 3035 N N . GLN A 1 391 ? -23.203 69.188 41.625 1 81.5 391 GLN A N 1
ATOM 3036 C CA . GLN A 1 391 ? -24.469 69.75 41.188 1 81.5 391 GLN A CA 1
ATOM 3037 C C . GLN A 1 391 ? -25.5 68.688 40.938 1 81.5 391 GLN A C 1
ATOM 3039 O O . GLN A 1 391 ? -26.703 68.875 41.094 1 81.5 391 GLN A O 1
ATOM 3044 N N . ALA A 1 392 ? -25.016 67.5 40.594 1 78.12 392 ALA A N 1
ATOM 3045 C CA . ALA A 1 392 ? -25.891 66.375 40.281 1 78.12 392 ALA A CA 1
ATOM 3046 C C . ALA A 1 392 ? -26.438 65.75 41.562 1 78.12 392 ALA A C 1
ATOM 3048 O O . ALA A 1 392 ? -27.438 65.062 41.531 1 78.12 392 ALA A O 1
ATOM 3049 N N . THR A 1 393 ? -25.828 66.25 42.625 1 77.62 393 THR A N 1
ATOM 3050 C CA . THR A 1 393 ? -26.266 65.688 43.875 1 77.62 393 THR A CA 1
ATOM 3051 C C . THR A 1 393 ? -27.297 66.625 44.531 1 77.62 393 THR A C 1
ATOM 3053 O O . THR A 1 393 ? -27.328 67.812 44.281 1 77.62 393 THR A O 1
ATOM 3056 N N . LYS A 1 394 ? -28.391 66.188 45.062 1 79.38 394 LYS A N 1
ATOM 3057 C CA . LYS A 1 394 ? -29.438 67 45.75 1 79.38 394 LYS A CA 1
ATOM 3058 C C . LYS A 1 394 ? -29.047 67.312 47.156 1 79.38 394 LYS A C 1
ATOM 3060 O O . LYS A 1 394 ? -29.859 67.25 48.094 1 79.38 394 LYS A O 1
ATOM 3065 N N . ASN A 1 395 ? -27.766 67.875 47.375 1 84.81 395 ASN A N 1
ATOM 3066 C CA . ASN A 1 395 ? -27.312 68.188 48.719 1 84.81 395 ASN A CA 1
ATOM 3067 C C . ASN A 1 395 ? -27.109 69.688 48.906 1 84.81 395 ASN A C 1
ATOM 3069 O O . ASN A 1 395 ? -27.094 70.438 47.906 1 84.81 395 ASN A O 1
ATOM 3073 N N . GLU A 1 396 ? -27.125 70.188 50.219 1 90.56 396 GLU A N 1
ATOM 3074 C CA . GLU A 1 396 ? -26.812 71.562 50.562 1 90.56 396 GLU A CA 1
ATOM 3075 C C . GLU A 1 396 ? -25.375 71.688 51.031 1 90.56 396 GLU A C 1
ATOM 3077 O O . GLU A 1 396 ? -24.922 70.875 51.875 1 90.56 396 GLU A O 1
ATOM 3082 N N . TYR A 1 397 ? -24.703 72.688 50.469 1 93.12 397 TYR A N 1
ATOM 3083 C CA . TYR A 1 397 ? -23.328 72.875 50.875 1 93.12 397 TYR A CA 1
ATOM 3084 C C . TYR A 1 397 ? -23.156 74.312 51.438 1 93.12 397 TYR A C 1
ATOM 3086 O O . TYR A 1 397 ? -23.875 75.25 51.062 1 93.12 397 TYR A O 1
ATOM 3094 N N . VAL A 1 398 ? -22.328 74.5 52.438 1 94.94 398 VAL A N 1
ATOM 3095 C CA . VAL A 1 398 ? -21.906 75.75 52.969 1 94.94 398 VAL A CA 1
ATOM 3096 C C . VAL A 1 398 ? -20.578 76.188 52.312 1 94.94 398 VAL A C 1
ATOM 3098 O O . VAL A 1 398 ? -19.672 75.312 52.156 1 94.94 398 VAL A O 1
ATOM 3101 N N . CYS A 1 399 ? -20.5 77.375 51.812 1 95.5 399 CYS A N 1
ATOM 3102 C CA . CYS A 1 399 ? -19.297 77.938 51.219 1 95.5 399 CYS A CA 1
ATOM 3103 C C . CYS A 1 399 ? -18.625 78.938 52.125 1 95.5 399 CYS A C 1
ATOM 3105 O O . CYS A 1 399 ? -19.25 79.938 52.5 1 95.5 399 CYS A O 1
ATOM 3107 N N . PHE A 1 400 ? -17.406 78.688 52.469 1 96.12 400 PHE A N 1
ATOM 3108 C CA . PHE A 1 400 ? -16.594 79.688 53.188 1 96.12 400 PHE A CA 1
ATOM 3109 C C . PHE A 1 400 ? -15.578 80.312 52.219 1 96.12 400 PHE A C 1
ATOM 3111 O O . PHE A 1 400 ? -14.711 79.625 51.688 1 96.12 400 PHE A O 1
ATOM 3118 N N . TYR A 1 401 ? -15.727 81.5 51.938 1 95.25 401 TYR A N 1
ATOM 3119 C CA . TYR A 1 401 ? -14.688 82.312 51.281 1 95.25 401 TYR A CA 1
ATOM 3120 C C . TYR A 1 401 ? -13.734 82.938 52.281 1 95.25 401 TYR A C 1
ATOM 3122 O O . TYR A 1 401 ? -14.164 83.688 53.125 1 95.25 401 TYR A O 1
ATOM 3130 N N . ILE A 1 402 ? -12.531 82.562 52.219 1 96 402 ILE A N 1
ATOM 3131 C CA . ILE A 1 402 ? -11.57 82.938 53.25 1 96 402 ILE A CA 1
ATOM 3132 C C . ILE A 1 402 ? -10.484 83.812 52.656 1 96 402 ILE A C 1
ATOM 3134 O O . ILE A 1 402 ? -9.93 83.5 51.594 1 96 402 ILE A O 1
ATOM 3138 N N . ASP A 1 403 ? -10.164 84.812 53.219 1 93.69 403 ASP A N 1
ATOM 3139 C CA . ASP A 1 403 ? -9.062 85.688 52.844 1 93.69 403 ASP A CA 1
ATOM 3140 C C . ASP A 1 403 ? -8.164 86 54.062 1 93.69 403 ASP A C 1
ATOM 3142 O O . ASP A 1 403 ? -8.648 86.188 55.156 1 93.69 403 ASP A O 1
ATOM 3146 N N . LEU A 1 404 ? -6.926 86.062 53.844 1 95.12 404 LEU A N 1
ATOM 3147 C CA . LEU A 1 404 ? -5.98 86.25 54.938 1 95.12 404 LEU A CA 1
ATOM 3148 C C . LEU A 1 404 ? -5.75 87.75 55.156 1 95.12 404 LEU A C 1
ATOM 3150 O O . LEU A 1 404 ? -5.449 88.5 54.219 1 95.12 404 LEU A O 1
ATOM 3154 N N . ASP A 1 405 ? -5.902 88.188 56.469 1 93.56 405 ASP A N 1
ATOM 315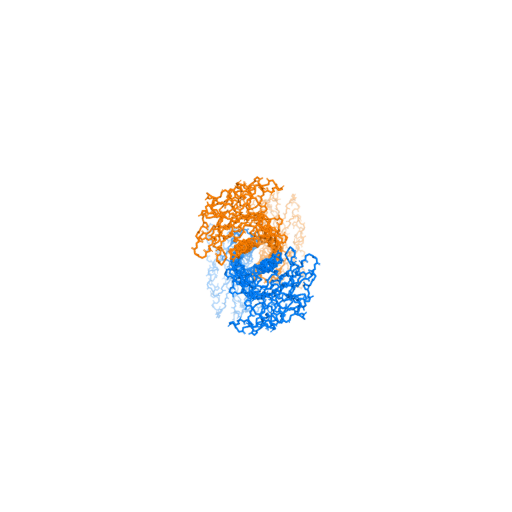5 C CA . ASP A 1 405 ? -5.684 89.562 56.844 1 93.56 405 ASP A CA 1
ATOM 3156 C C . ASP A 1 405 ? -4.215 89.812 57.188 1 93.56 405 ASP A C 1
ATOM 3158 O O . ASP A 1 405 ? -3.623 89.125 58 1 93.56 405 ASP A O 1
ATOM 3162 N N . GLY A 1 406 ? -3.66 90.812 56.5 1 90.31 406 GLY A N 1
ATOM 3163 C CA . GLY A 1 406 ? -2.297 91.188 56.812 1 90.31 406 GLY A CA 1
ATOM 3164 C C . GLY A 1 406 ? -1.254 90.375 56.094 1 90.31 406 GLY A C 1
ATOM 3165 O O . GLY A 1 406 ? -0.069 90.438 56.438 1 90.31 406 GLY A O 1
ATOM 3166 N N . PHE A 1 407 ? -1.687 89.562 55.156 1 90.56 407 PHE A N 1
ATOM 3167 C CA . PHE A 1 407 ? -0.749 88.75 54.438 1 90.56 407 PHE A CA 1
ATOM 3168 C C . PHE A 1 407 ? 0.228 89.562 53.625 1 90.56 407 PHE A C 1
ATOM 3170 O O . PHE A 1 407 ? 1.411 89.25 53.531 1 90.56 407 PHE A O 1
ATOM 3177 N N . LYS A 1 408 ? -0.278 90.5 53 1 80.75 408 LYS A N 1
ATOM 3178 C CA . LYS A 1 408 ? 0.589 91.375 52.219 1 80.75 408 LYS A CA 1
ATOM 3179 C C . LYS A 1 408 ? 1.688 91.938 53.094 1 80.75 408 LYS A C 1
ATOM 3181 O O . LYS A 1 408 ? 2.83 92.062 52.656 1 80.75 408 LYS A O 1
ATOM 3186 N N . ALA A 1 409 ? 1.341 92.375 54.281 1 86.31 409 ALA A N 1
ATOM 3187 C CA . ALA A 1 409 ? 2.311 92.938 55.219 1 86.31 409 ALA A CA 1
ATOM 3188 C C . ALA A 1 409 ? 3.404 91.875 55.531 1 86.31 409 ALA A C 1
ATOM 3190 O O . ALA A 1 409 ? 4.566 92.25 55.75 1 86.31 409 ALA A O 1
ATOM 3191 N N . VAL A 1 410 ? 3.01 90.688 55.594 1 90.44 410 VAL A N 1
ATOM 3192 C CA . VAL A 1 410 ? 3.973 89.625 55.844 1 90.44 410 VAL A CA 1
ATOM 3193 C C . VAL A 1 410 ? 4.945 89.562 54.656 1 90.44 410 VAL A C 1
ATOM 3195 O O . VAL A 1 410 ? 6.156 89.438 54.844 1 90.44 410 VAL 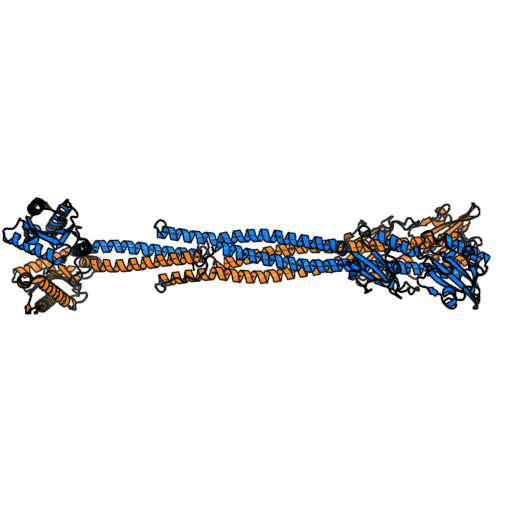A O 1
ATOM 3198 N N . ASN A 1 411 ? 4.449 89.562 53.5 1 81.75 411 ASN A N 1
ATOM 3199 C CA . ASN A 1 411 ? 5.285 89.562 52.312 1 81.75 411 ASN A CA 1
ATOM 3200 C C . ASN A 1 411 ? 6.234 90.75 52.25 1 81.75 411 ASN A C 1
ATOM 3202 O O . ASN A 1 411 ? 7.398 90.562 51.875 1 81.75 411 ASN A O 1
ATOM 3206 N N . ASP A 1 412 ? 5.672 91.812 52.562 1 75.75 412 ASP A N 1
ATOM 3207 C CA . ASP A 1 412 ? 6.438 93.062 52.469 1 75.75 412 ASP A CA 1
ATOM 3208 C C . ASP A 1 412 ? 7.551 93.062 53.531 1 75.75 412 ASP A C 1
ATOM 3210 O O . ASP A 1 412 ? 8.625 93.625 53.281 1 75.75 412 ASP A O 1
ATOM 3214 N N . THR A 1 413 ? 7.227 92.5 54.625 1 83.44 413 THR A N 1
ATOM 3215 C CA . THR A 1 413 ? 8.156 92.562 55.75 1 83.44 413 THR A CA 1
ATOM 3216 C C . THR A 1 413 ? 9.195 91.438 55.656 1 83.44 413 THR A C 1
ATOM 3218 O O . THR A 1 413 ? 10.383 91.688 55.875 1 83.44 413 THR A O 1
ATOM 3221 N N . TYR A 1 414 ? 8.688 90.312 55.219 1 86.25 414 TYR A N 1
ATOM 3222 C CA . TYR A 1 414 ? 9.57 89.125 55.375 1 86.25 414 TYR A CA 1
ATOM 3223 C C . TYR A 1 414 ? 9.922 88.562 54 1 86.25 414 TYR A C 1
ATOM 3225 O O . TYR A 1 414 ? 10.773 87.688 53.875 1 86.25 414 TYR A O 1
ATOM 3233 N N . GLY A 1 415 ? 9.234 88.938 53.094 1 79.44 415 GLY A N 1
ATOM 3234 C CA . GLY A 1 415 ? 9.492 88.438 51.75 1 79.44 415 GLY A CA 1
ATOM 3235 C C . GLY A 1 415 ? 8.469 87.438 51.281 1 79.44 415 GLY A C 1
ATOM 3236 O O . GLY A 1 415 ? 7.762 86.812 52.094 1 79.44 415 GLY A O 1
ATOM 3237 N N . HIS A 1 416 ? 8.453 87.125 50 1 77.56 416 HIS A N 1
ATOM 3238 C CA . HIS A 1 416 ? 7.457 86.25 49.375 1 77.56 416 HIS A CA 1
ATOM 3239 C C . HIS A 1 416 ? 7.691 84.812 49.75 1 77.56 416 HIS A C 1
ATOM 3241 O O . HIS A 1 416 ? 6.746 84 49.844 1 77.56 416 HIS A O 1
ATOM 3247 N N . ALA A 1 417 ? 8.859 84.438 49.906 1 81.5 417 ALA A N 1
ATOM 3248 C CA . ALA A 1 417 ? 9.164 83.062 50.312 1 81.5 417 ALA A CA 1
ATOM 3249 C C . ALA A 1 417 ? 8.523 82.75 51.656 1 81.5 417 ALA A C 1
ATOM 3251 O O . ALA A 1 417 ? 8 81.625 51.844 1 81.5 417 ALA A O 1
ATOM 3252 N N . THR A 1 418 ? 8.711 83.688 52.5 1 86.81 418 THR A N 1
ATOM 3253 C CA . THR A 1 418 ? 8.078 83.562 53.781 1 86.81 418 THR A CA 1
ATOM 3254 C C . THR A 1 418 ? 6.559 83.5 53.656 1 86.81 418 THR A C 1
ATOM 3256 O O . THR A 1 418 ? 5.879 82.812 54.375 1 86.81 418 THR A O 1
ATOM 3259 N N . GLY A 1 419 ? 6.078 84.312 52.75 1 88.94 419 GLY A N 1
ATOM 3260 C CA . GLY A 1 419 ? 4.652 84.25 52.469 1 88.94 419 GLY A CA 1
ATOM 3261 C C . GLY A 1 419 ? 4.18 82.875 52 1 88.94 419 GLY A C 1
ATOM 3262 O O . GLY A 1 419 ? 3.107 82.438 52.406 1 88.94 419 GLY A O 1
ATOM 3263 N N . ASP A 1 420 ? 4.965 82.312 51.281 1 87.5 420 ASP A N 1
ATOM 3264 C CA . ASP A 1 420 ? 4.648 80.938 50.781 1 87.5 420 ASP A CA 1
ATOM 3265 C C . ASP A 1 420 ? 4.559 79.938 51.938 1 87.5 420 ASP A C 1
ATOM 3267 O O . ASP A 1 420 ? 3.674 79.062 51.938 1 87.5 420 ASP A O 1
ATOM 3271 N N . ASP A 1 421 ? 5.469 80 52.75 1 91.94 421 ASP A N 1
ATOM 3272 C CA . ASP A 1 421 ? 5.465 79.125 53.906 1 91.94 421 ASP A CA 1
ATOM 3273 C C . ASP A 1 421 ? 4.195 79.312 54.75 1 91.94 421 ASP A C 1
ATOM 3275 O O . ASP A 1 421 ? 3.654 78.375 55.281 1 91.94 421 ASP A O 1
ATOM 3279 N N . VAL A 1 422 ? 3.805 80.562 54.844 1 94.06 422 VAL A N 1
ATOM 3280 C CA . VAL A 1 422 ? 2.584 80.938 55.562 1 94.06 422 VAL A CA 1
ATOM 3281 C C . VAL A 1 422 ? 1.383 80.25 54.875 1 94.06 422 VAL A C 1
ATOM 3283 O O . VAL A 1 422 ? 0.528 79.688 55.531 1 94.06 422 VAL A O 1
ATOM 3286 N N . LEU A 1 423 ? 1.392 80.375 53.594 1 93.81 423 LEU A N 1
ATOM 3287 C CA . LEU A 1 423 ? 0.294 79.812 52.812 1 93.81 423 LEU A CA 1
ATOM 3288 C C . LEU A 1 423 ? 0.25 78.312 53 1 93.81 423 LEU A C 1
ATOM 3290 O O . LEU A 1 423 ? -0.83 77.75 53.094 1 93.81 423 LEU A O 1
ATOM 3294 N N . ILE A 1 424 ? 1.339 77.75 53 1 94.38 424 ILE A N 1
ATOM 3295 C CA . ILE A 1 424 ? 1.443 76.25 53.156 1 94.38 424 ILE A CA 1
ATOM 3296 C C . ILE A 1 424 ? 0.883 75.875 54.531 1 94.38 424 ILE A C 1
ATOM 3298 O O . ILE A 1 424 ? 0.134 74.875 54.625 1 94.38 424 ILE A O 1
ATOM 3302 N N . GLU A 1 425 ? 1.295 76.562 55.469 1 95.06 425 GLU A N 1
ATOM 3303 C CA . GLU A 1 425 ? 0.817 76.25 56.812 1 95.06 425 GLU A CA 1
ATOM 3304 C C . GLU A 1 425 ? -0.692 76.438 56.906 1 95.06 425 GLU A C 1
ATOM 3306 O O . GLU A 1 425 ? -1.381 75.688 57.594 1 95.06 425 GLU A O 1
ATOM 3311 N N . ILE A 1 426 ? -1.178 77.5 56.375 1 95.25 426 ILE A N 1
ATOM 3312 C CA . ILE A 1 426 ? -2.613 77.75 56.344 1 95.25 426 ILE A CA 1
ATOM 3313 C C . ILE A 1 426 ? -3.344 76.562 55.688 1 95.25 426 ILE A C 1
ATOM 3315 O O . ILE A 1 426 ? -4.387 76.125 56.156 1 95.25 426 ILE A O 1
ATOM 3319 N N . ALA A 1 427 ? -2.77 76.125 54.594 1 95.38 427 ALA A N 1
ATOM 3320 C CA . ALA A 1 427 ? -3.357 75.062 53.875 1 95.38 427 ALA A CA 1
ATOM 3321 C C . ALA A 1 427 ? -3.404 73.75 54.75 1 95.38 427 ALA A C 1
ATOM 3323 O O . ALA A 1 427 ? -4.387 73.062 54.719 1 95.38 427 ALA A O 1
ATOM 3324 N N . GLU A 1 428 ? -2.432 73.562 55.406 1 95.25 428 GLU A N 1
ATOM 3325 C CA . GLU A 1 428 ? -2.373 72.375 56.312 1 95.25 428 GLU A CA 1
ATOM 3326 C C . GLU A 1 428 ? -3.439 72.5 57.406 1 95.25 428 GLU A C 1
ATOM 3328 O O . GLU A 1 428 ? -4.043 71.438 57.75 1 95.25 428 GLU A O 1
ATOM 3333 N N . ARG A 1 429 ? -3.59 73.625 57.906 1 95.25 429 ARG A N 1
ATOM 3334 C CA . ARG A 1 429 ? -4.613 73.812 58.938 1 95.25 429 ARG A CA 1
ATOM 3335 C C . ARG A 1 429 ? -6.012 73.625 58.375 1 95.25 429 ARG A C 1
ATOM 3337 O O . ARG A 1 429 ? -6.887 73.062 59.031 1 95.25 429 ARG A O 1
ATOM 3344 N N . LEU A 1 430 ? -6.133 74 57.188 1 94.56 430 LEU A N 1
ATOM 3345 C CA . LEU A 1 430 ? -7.422 73.812 56.531 1 94.56 430 LEU A CA 1
ATOM 3346 C C . LEU A 1 430 ? -7.691 72.375 56.281 1 94.56 430 LEU A C 1
ATOM 3348 O O . LEU A 1 430 ? -8.836 71.875 56.344 1 94.56 430 LEU A O 1
ATOM 3352 N N . LYS A 1 431 ? -6.695 71.688 55.969 1 92.69 431 LYS A N 1
ATOM 3353 C CA . LYS A 1 431 ? -6.812 70.312 55.688 1 92.69 431 LYS A CA 1
ATOM 3354 C C . LYS A 1 431 ? -7.211 69.5 56.938 1 92.69 431 LYS A C 1
ATOM 3356 O O . LYS A 1 431 ? -7.832 68.438 56.844 1 92.69 431 LYS A O 1
ATOM 3361 N N . ARG A 1 432 ? -6.879 69.938 57.906 1 90.06 432 ARG A N 1
ATOM 3362 C CA . ARG A 1 432 ? -7.117 69.312 59.188 1 90.06 432 ARG A CA 1
ATOM 3363 C C . ARG A 1 432 ? -8.531 69.562 59.688 1 90.06 432 ARG A C 1
ATOM 3365 O O . ARG A 1 432 ? -8.984 68.938 60.656 1 90.06 432 ARG A O 1
ATOM 3372 N N . VAL A 1 433 ? -9.195 70.438 59.062 1 87.25 433 VAL A N 1
ATOM 3373 C CA . VAL A 1 433 ? -10.57 70.75 59.469 1 87.25 433 VAL A CA 1
ATOM 3374 C C . VAL A 1 433 ? -11.438 69.5 59.25 1 87.25 433 VAL A C 1
ATOM 3376 O O . VAL A 1 433 ? -11.422 68.938 58.156 1 87.25 433 VAL A O 1
ATOM 3379 N N . THR A 1 434 ? -12.023 68.938 60.281 1 84.75 434 THR A N 1
ATOM 3380 C CA . THR A 1 434 ? -12.836 67.75 60.219 1 84.75 434 THR A CA 1
ATOM 3381 C C . THR A 1 434 ? -14.312 68.062 60.062 1 84.75 434 THR A C 1
ATOM 3383 O O . THR A 1 434 ? -15.008 68.312 61.031 1 84.75 434 THR A O 1
ATOM 3386 N N . LEU A 1 435 ? -14.812 68.5 59 1 88.19 435 LEU A N 1
ATOM 3387 C CA . LEU A 1 435 ? -16.203 68.688 58.625 1 88.19 435 LEU A CA 1
ATOM 3388 C C . LEU A 1 435 ? -16.656 67.688 57.594 1 88.19 435 LEU A C 1
ATOM 3390 O O . LEU A 1 435 ? -15.836 67.25 56.781 1 88.19 435 LEU A O 1
ATOM 3394 N N . ASP A 1 436 ? -17.812 67.188 57.688 1 87.5 436 ASP A N 1
ATOM 3395 C CA . ASP A 1 436 ? -18.344 66.25 56.719 1 87.5 436 ASP A CA 1
ATOM 3396 C C . ASP A 1 436 ? -18.234 66.812 55.281 1 87.5 436 ASP A C 1
ATOM 3398 O O . ASP A 1 436 ? -18.766 67.875 55 1 87.5 436 ASP A O 1
ATOM 3402 N N . GLY A 1 437 ? -17.453 66 54.469 1 86.75 437 GLY A N 1
ATOM 3403 C CA . GLY A 1 437 ? -17.359 66.375 53.062 1 86.75 437 GLY A CA 1
ATOM 3404 C C . GLY A 1 437 ? -16.547 67.688 52.844 1 86.75 437 GLY A C 1
ATOM 3405 O O . GLY A 1 437 ? -16.719 68.375 51.812 1 86.75 437 GLY A O 1
ATOM 3406 N N . ALA A 1 438 ? -15.742 68.125 53.75 1 92.12 438 ALA A N 1
ATOM 3407 C CA . ALA A 1 438 ? -14.93 69.312 53.625 1 92.12 438 ALA A CA 1
ATOM 3408 C C . ALA A 1 438 ? -14.023 69.188 52.406 1 92.12 438 ALA A C 1
ATOM 3410 O O . ALA A 1 438 ? -13.43 68.188 52.125 1 92.12 438 ALA A O 1
ATOM 3411 N N . TYR A 1 439 ? -14.023 70.188 51.656 1 93.06 439 TYR A N 1
ATOM 3412 C CA . TYR A 1 439 ? -13.227 70.312 50.438 1 93.06 439 TYR A CA 1
ATOM 3413 C C . TYR A 1 439 ? -12.484 71.625 50.406 1 93.06 439 TYR A C 1
ATOM 3415 O O . TYR A 1 439 ? -12.977 72.625 49.844 1 93.06 439 TYR A O 1
ATOM 3423 N N . PRO A 1 440 ? -11.328 71.688 50.969 1 95.5 440 PRO A N 1
ATOM 3424 C CA . PRO A 1 440 ? -10.539 72.938 51 1 95.5 440 PRO A CA 1
ATOM 3425 C C . PRO A 1 440 ? -9.898 73.188 49.625 1 95.5 440 PRO A C 1
ATOM 3427 O O . PRO A 1 440 ? -9.43 72.312 48.938 1 95.5 440 PRO A O 1
ATOM 3430 N N . VAL A 1 441 ? -9.938 74.438 49.281 1 94.69 441 VAL A N 1
ATOM 3431 C CA . VAL A 1 441 ? -9.445 74.875 47.969 1 94.69 441 VAL A CA 1
ATOM 3432 C C . VAL A 1 441 ? -8.625 76.125 48.156 1 94.69 441 VAL A C 1
ATOM 3434 O O . VAL A 1 441 ? -8.945 77 49 1 94.69 441 VAL A O 1
ATOM 3437 N N . ARG A 1 442 ? -7.562 76.25 47.438 1 93 442 ARG A N 1
ATOM 3438 C CA . ARG A 1 442 ? -6.883 77.562 47.312 1 93 442 ARG A CA 1
ATOM 3439 C C . ARG A 1 442 ? -7.238 78.25 46 1 93 442 ARG A C 1
ATOM 3441 O O . ARG A 1 442 ? -6.984 77.688 44.906 1 93 442 ARG A O 1
ATOM 3448 N N . LEU A 1 443 ? -7.883 79.375 46.094 1 85.38 443 LEU A N 1
ATOM 3449 C CA . LEU A 1 443 ? -8.352 80.062 44.906 1 85.38 443 LEU A CA 1
ATOM 3450 C C . LEU A 1 443 ? -7.23 80.875 44.25 1 85.38 443 LEU A C 1
ATOM 3452 O O . LEU A 1 443 ? -7.02 80.812 43.062 1 85.38 443 LEU A O 1
ATOM 3456 N N . SER A 1 444 ? -6.621 81.688 44.969 1 78.56 444 SER A N 1
ATOM 3457 C CA . SER A 1 444 ? -5.512 82.5 44.5 1 78.56 444 SER A CA 1
ATOM 3458 C C . SER A 1 444 ? -4.836 83.25 45.656 1 78.56 444 SER A C 1
ATOM 3460 O O . SER A 1 444 ? -5.488 83.625 46.656 1 78.56 444 SER A O 1
ATOM 3462 N N . GLY A 1 445 ? -3.566 83.438 45.531 1 81.12 445 GLY A N 1
ATOM 3463 C CA . GLY A 1 445 ? -2.838 84.25 46.531 1 81.12 445 GLY A CA 1
ATOM 3464 C C . GLY A 1 445 ? -3.127 83.875 47.938 1 81.12 445 GLY A C 1
ATOM 3465 O O . GLY A 1 445 ? -2.713 82.812 48.406 1 81.12 445 GLY A O 1
ATOM 3466 N N . ASP A 1 446 ? -3.891 84.812 48.562 1 89.19 446 ASP A N 1
ATOM 3467 C CA . ASP A 1 446 ? -4.223 84.625 49.969 1 89.19 446 ASP A CA 1
ATOM 3468 C C . ASP A 1 446 ? -5.695 84.25 50.156 1 89.19 446 ASP A C 1
ATOM 3470 O O . ASP A 1 446 ? -6.238 84.375 51.25 1 89.19 446 ASP A O 1
ATOM 3474 N N . GLU A 1 447 ? -6.312 83.875 49.031 1 90.94 447 GLU A N 1
ATOM 3475 C CA . GLU A 1 447 ? -7.73 83.5 49.062 1 90.94 447 GLU A CA 1
ATOM 3476 C C . GLU A 1 447 ? -7.926 82 49.062 1 90.94 447 GLU A C 1
ATOM 3478 O O . GLU A 1 447 ? -7.309 81.25 48.281 1 90.94 447 GLU A O 1
ATOM 3483 N N . PHE A 1 448 ? -8.68 81.562 50.031 1 95.56 448 PHE A N 1
ATOM 3484 C CA . PHE A 1 448 ? -9.016 80.125 50.188 1 95.56 448 PHE A CA 1
ATOM 3485 C C . PHE A 1 448 ? -10.523 79.938 50.156 1 95.56 448 PHE A C 1
ATOM 3487 O O . PHE A 1 448 ? -11.289 80.875 50.312 1 95.56 448 PHE A O 1
ATOM 3494 N N . PHE A 1 449 ? -10.898 78.75 49.875 1 94 449 PHE A N 1
ATOM 3495 C CA . PHE A 1 449 ? -12.305 78.375 49.812 1 94 449 PHE A CA 1
ATOM 3496 C C . PHE A 1 449 ? -12.516 77.062 50.531 1 94 449 PHE A C 1
ATOM 3498 O O . PHE A 1 449 ? -11.68 76.125 50.438 1 94 449 PHE A O 1
ATOM 3505 N N . LEU A 1 450 ? -13.492 76.938 51.312 1 95.88 450 LEU A N 1
ATOM 3506 C CA . LEU A 1 450 ? -13.844 75.688 52 1 95.88 450 LEU A CA 1
ATOM 3507 C C . LEU A 1 450 ? -15.312 75.375 51.781 1 95.88 450 LEU A C 1
ATOM 3509 O O . LEU A 1 450 ? -16.188 76.125 52.094 1 95.88 450 LEU A O 1
ATOM 3513 N N . LEU A 1 451 ? -15.508 74.25 51.188 1 94.12 451 LEU A N 1
ATOM 3514 C CA . LEU A 1 451 ? -16.859 73.75 50.938 1 94.12 451 LEU A CA 1
ATOM 3515 C C . LEU A 1 451 ? -17.141 72.562 51.875 1 94.12 451 LEU A C 1
ATOM 3517 O O . LEU A 1 451 ? -16.281 71.688 52.094 1 94.12 451 LEU A O 1
ATOM 3521 N N . PHE A 1 452 ? -18.25 72.5 52.562 1 94.06 452 PHE A N 1
ATOM 3522 C CA . PHE A 1 452 ? -18.641 71.375 53.344 1 94.06 452 PHE A CA 1
ATOM 3523 C C . PHE A 1 452 ? -20.172 71.25 53.375 1 94.06 452 PHE A C 1
ATOM 3525 O O . PHE A 1 452 ? -20.891 72.188 53.094 1 94.06 452 PHE A O 1
ATOM 3532 N N . GLU A 1 453 ? -20.672 70.125 53.719 1 93.62 453 GLU A N 1
ATOM 3533 C CA . GLU A 1 453 ? -22.109 69.812 53.75 1 93.62 453 GLU A CA 1
ATOM 3534 C C . GLU A 1 453 ? -22.797 70.562 54.906 1 93.62 453 GLU A C 1
ATOM 3536 O O . GLU A 1 453 ? -22.281 70.562 56.031 1 93.62 453 GLU A O 1
ATOM 3541 N N . ARG A 1 454 ? -23.844 71.188 54.656 1 92.69 454 ARG A N 1
ATOM 3542 C CA . ARG A 1 454 ? -24.609 71.812 55.688 1 92.69 454 ARG A CA 1
ATOM 3543 C C . ARG A 1 454 ? -25.156 70.812 56.688 1 92.69 454 ARG A C 1
ATOM 3545 O O . ARG A 1 454 ? -25.141 71.062 57.906 1 92.69 454 ARG A O 1
ATOM 3552 N N . ASN A 1 455 ? -25.609 69.625 56.219 1 89.69 455 ASN A N 1
ATOM 3553 C CA . ASN A 1 455 ? -26.188 68.562 57 1 89.69 455 ASN A CA 1
ATOM 3554 C C . ASN A 1 455 ? -27 69.062 58.188 1 89.69 455 ASN A C 1
ATOM 3556 O O . ASN A 1 455 ? -26.812 68.688 59.312 1 89.69 455 ASN A O 1
ATOM 3560 N N . GLY A 1 456 ? -27.812 70.062 57.969 1 85.88 456 GLY A N 1
ATOM 3561 C CA . GLY A 1 456 ? -28.75 70.562 58.969 1 85.88 456 GLY A CA 1
ATOM 3562 C C . GLY A 1 456 ? -28.094 71.5 59.938 1 85.88 456 GLY A C 1
ATOM 3563 O O . GLY A 1 456 ? -28.734 71.938 60.938 1 85.88 456 GLY A O 1
ATOM 3564 N N . LYS A 1 457 ? -26.875 71.875 59.781 1 89.62 457 LYS A N 1
ATOM 3565 C CA . LYS A 1 457 ? -26.188 72.812 60.688 1 89.62 457 LYS A CA 1
ATOM 3566 C C . LYS A 1 457 ? -26.875 74.125 60.75 1 89.62 457 LYS A C 1
ATOM 3568 O O . LYS A 1 457 ? -27.281 74.688 59.719 1 89.62 457 LYS A O 1
ATOM 3573 N N . SER A 1 458 ? -27.078 74.625 61.969 1 91.06 458 SER A N 1
ATOM 3574 C CA . SER A 1 458 ? -27.734 75.938 62.188 1 91.06 458 SER A CA 1
ATOM 3575 C C . SER A 1 458 ? -26.781 77.125 61.906 1 91.06 458 SER A C 1
ATOM 3577 O O . SER A 1 458 ? -25.578 76.938 61.812 1 91.06 458 SER A O 1
ATOM 3579 N N . GLU A 1 459 ? -27.438 78.25 61.812 1 91.62 459 GLU A N 1
ATOM 3580 C CA . GLU A 1 459 ? -26.672 79.5 61.625 1 91.62 459 GLU A CA 1
ATOM 3581 C C . GLU A 1 459 ? -25.641 79.688 62.719 1 91.62 459 GLU A C 1
ATOM 3583 O O . GLU A 1 459 ? -24.516 80.125 62.438 1 91.62 459 GLU A O 1
ATOM 3588 N N . ARG A 1 460 ? -26.047 79.438 63.938 1 93 460 ARG A N 1
ATOM 3589 C CA . ARG A 1 460 ? -25.156 79.625 65.062 1 93 460 ARG A CA 1
ATOM 3590 C C . ARG A 1 460 ? -23.953 78.688 65 1 93 460 ARG A C 1
ATOM 3592 O O . ARG A 1 460 ? -22.828 79.125 65.312 1 93 460 ARG A O 1
ATOM 3599 N N . LEU A 1 461 ? -24.312 77.562 64.562 1 93.25 461 LEU A N 1
ATOM 3600 C CA . LEU A 1 461 ? -23.234 76.562 64.5 1 93.25 461 LEU A CA 1
ATOM 3601 C C . LEU A 1 461 ? -22.266 76.938 63.344 1 93.25 461 LEU A C 1
ATOM 3603 O O . LEU A 1 461 ? -21.047 76.75 63.5 1 93.25 461 LEU A O 1
ATOM 3607 N N . ILE A 1 462 ? -22.719 77.312 62.219 1 95.12 462 ILE A N 1
ATOM 3608 C CA . ILE A 1 462 ? -21.891 77.688 61.094 1 95.12 462 ILE A CA 1
ATOM 3609 C C . ILE A 1 462 ? -21 78.875 61.5 1 95.12 462 ILE A C 1
ATOM 3611 O O . ILE A 1 462 ? -19.828 78.938 61.125 1 95.12 462 ILE A O 1
ATOM 3615 N N . THR A 1 463 ? -21.562 79.812 62.25 1 95.31 463 THR A N 1
ATOM 3616 C CA . THR A 1 463 ? -20.797 80.938 62.75 1 95.31 463 THR A CA 1
ATOM 3617 C C . THR A 1 463 ? -19.688 80.5 63.688 1 95.31 463 THR A C 1
ATOM 3619 O O . THR A 1 463 ? -18.562 81 63.625 1 95.31 463 THR A O 1
ATOM 3622 N N . GLN A 1 464 ? -20.047 79.5 64.5 1 94.94 464 GLN A N 1
ATOM 3623 C CA . GLN A 1 464 ? -19.047 79 65.438 1 94.94 464 GLN A CA 1
ATOM 3624 C C . GLN A 1 464 ? -17.922 78.312 64.688 1 94.94 464 GLN A C 1
ATOM 3626 O O . GLN A 1 464 ? -16.75 78.438 65.062 1 94.94 464 GLN A O 1
ATOM 3631 N N . ILE A 1 465 ? -18.281 77.562 63.625 1 94.62 465 ILE A N 1
ATOM 3632 C CA . ILE A 1 465 ? -17.281 76.875 62.812 1 94.62 465 ILE A CA 1
ATOM 3633 C C . ILE A 1 465 ? -16.344 77.938 62.188 1 94.62 465 ILE A C 1
ATOM 3635 O O . ILE A 1 465 ? -15.125 77.75 62.156 1 94.62 465 ILE A O 1
ATOM 3639 N N . GLY A 1 466 ? -16.875 78.938 61.656 1 96.38 466 GLY A N 1
ATOM 3640 C CA . GLY A 1 466 ? -16.078 80 61.062 1 96.38 466 GLY A CA 1
ATOM 3641 C C . GLY A 1 466 ? -15.164 80.688 62.062 1 96.38 466 GLY A C 1
ATOM 3642 O O . GLY A 1 466 ? -14 80.938 61.75 1 96.38 466 GLY A O 1
ATOM 3643 N N . GLN A 1 467 ? -15.711 80.938 63.25 1 95.56 467 GLN A N 1
ATOM 3644 C CA . GLN A 1 467 ? -14.914 81.562 64.312 1 95.56 467 GLN A CA 1
ATOM 3645 C C . GLN A 1 467 ? -13.766 80.688 64.75 1 95.56 467 GLN A C 1
ATOM 3647 O O . GLN A 1 467 ? -12.648 81.125 64.938 1 95.56 467 GLN A O 1
ATOM 3652 N N . ASP A 1 468 ? -14.102 79.438 64.875 1 95.5 468 ASP A N 1
ATOM 3653 C CA . ASP A 1 468 ? -13.062 78.438 65.25 1 95.5 468 ASP A CA 1
ATOM 3654 C C . ASP A 1 468 ? -11.969 78.438 64.188 1 95.5 468 ASP A C 1
ATOM 3656 O O . ASP A 1 468 ? -10.789 78.25 64.5 1 95.5 468 ASP A O 1
ATOM 3660 N N . LEU A 1 469 ? -12.398 78.438 62.938 1 95.75 469 LEU A N 1
ATOM 3661 C CA . LEU A 1 469 ? -11.453 78.375 61.844 1 95.75 469 LEU A CA 1
ATOM 3662 C C . LEU A 1 469 ? -10.562 79.625 61.844 1 95.75 469 LEU A C 1
ATOM 3664 O O . LEU A 1 469 ? -9.352 79.562 61.656 1 95.75 469 LEU A O 1
ATOM 3668 N N . ILE A 1 470 ? -11.141 80.812 62.062 1 96.31 470 ILE A N 1
ATOM 3669 C CA . ILE A 1 470 ? -10.383 82.062 62.125 1 96.31 470 ILE A CA 1
ATOM 3670 C C . ILE A 1 470 ? -9.344 81.938 63.219 1 96.31 470 ILE A C 1
ATOM 3672 O O . ILE A 1 470 ? -8.195 82.375 63.062 1 96.31 470 ILE A O 1
ATOM 3676 N N . THR A 1 471 ? -9.805 81.438 64.375 1 95.38 471 THR A N 1
ATOM 3677 C CA . THR A 1 471 ? -8.898 81.312 65.5 1 95.38 471 THR A CA 1
ATOM 3678 C C . THR A 1 471 ? -7.73 80.375 65.125 1 95.38 471 THR A C 1
ATOM 3680 O O . THR A 1 471 ? -6.574 80.688 65.438 1 95.38 471 THR A O 1
ATOM 3683 N N . SER A 1 472 ? -8.078 79.375 64.5 1 95.44 472 SER A N 1
ATOM 3684 C CA . SER A 1 472 ? -7.062 78.375 64.125 1 95.44 472 SER A CA 1
ATOM 3685 C C . SER A 1 472 ? -6.094 78.938 63.094 1 95.44 472 SER A C 1
ATOM 3687 O O . SER A 1 472 ? -4.883 78.75 63.188 1 95.44 472 SER A O 1
ATOM 3689 N N . LEU A 1 473 ? -6.551 79.625 62.094 1 95.75 473 LEU A N 1
ATOM 3690 C CA . LEU A 1 473 ? -5.742 80.188 61.031 1 95.75 473 LEU A CA 1
ATOM 3691 C C . LEU A 1 473 ? -4.887 81.375 61.531 1 95.75 473 LEU A C 1
ATOM 3693 O O . LEU A 1 473 ? -3.818 81.625 61 1 95.75 473 LEU A O 1
ATOM 3697 N N . SER A 1 474 ? -5.352 81.938 62.656 1 94.44 474 SER A N 1
ATOM 3698 C CA . SER A 1 474 ? -4.68 83.125 63.188 1 94.44 474 SER A CA 1
ATOM 3699 C C . SER A 1 474 ? -3.621 82.812 64.188 1 94.44 474 SER A C 1
ATOM 3701 O O . SER A 1 474 ? -2.945 83.688 64.75 1 94.44 474 SER A O 1
ATOM 3703 N N . GLU A 1 475 ? -3.555 81.562 64.438 1 94.81 475 GLU A N 1
ATOM 3704 C CA . GLU A 1 475 ? -2.504 81.125 65.375 1 94.81 475 GLU A CA 1
ATOM 3705 C C . GLU A 1 475 ? -1.122 81.5 64.875 1 94.81 475 GLU A C 1
ATOM 3707 O O . GLU A 1 475 ? -0.9 81.5 63.625 1 94.81 475 GLU A O 1
ATOM 3712 N N . PRO A 1 476 ? -0.232 81.812 65.688 1 94.81 476 PRO A N 1
ATOM 3713 C CA . PRO A 1 476 ? 1.117 82.188 65.25 1 94.81 476 PRO A CA 1
ATOM 3714 C C . PRO A 1 476 ? 1.786 81.062 64.438 1 94.81 476 PRO A C 1
ATOM 3716 O O . PRO A 1 476 ? 1.633 79.875 64.75 1 94.81 476 PRO A O 1
ATOM 3719 N N . ILE A 1 477 ? 2.48 81.5 63.406 1 94.12 477 ILE A N 1
ATOM 3720 C CA . ILE A 1 477 ? 3.168 80.625 62.5 1 94.12 477 ILE A CA 1
ATOM 3721 C C . ILE A 1 477 ? 4.676 80.812 62.625 1 94.12 477 ILE A C 1
ATOM 3723 O O . ILE A 1 477 ? 5.168 81.938 62.625 1 94.12 477 ILE A O 1
ATOM 3727 N N . ALA A 1 478 ? 5.406 79.688 62.656 1 92.69 478 ALA A N 1
ATOM 3728 C CA . ALA A 1 478 ? 6.863 79.75 62.75 1 92.69 478 ALA A CA 1
ATOM 3729 C C . ALA A 1 478 ? 7.484 80 61.375 1 92.69 478 ALA A C 1
ATOM 3731 O O . ALA A 1 478 ? 7.164 79.312 60.406 1 92.69 478 ALA A O 1
ATOM 3732 N N . ILE A 1 479 ? 8.164 81.062 61.25 1 89.25 479 ILE A N 1
ATOM 3733 C CA . ILE A 1 479 ? 8.883 81.312 60 1 89.25 479 ILE A CA 1
ATOM 3734 C C . ILE A 1 479 ? 10.383 81.438 60.312 1 89.25 479 ILE A C 1
ATOM 3736 O O . ILE A 1 479 ? 10.797 81.375 61.469 1 89.25 479 ILE A O 1
ATOM 3740 N N . GLU A 1 480 ? 11.133 81.438 59.219 1 82.56 480 GLU A N 1
ATOM 3741 C CA . GLU A 1 480 ? 12.57 81.625 59.438 1 82.56 480 GLU A CA 1
ATOM 3742 C C . GLU A 1 480 ? 12.875 83 60.062 1 82.56 480 GLU A C 1
ATOM 3744 O O . GLU A 1 480 ? 12.609 84.062 59.469 1 82.56 480 GLU A O 1
ATOM 3749 N N . GLY A 1 481 ? 13.281 83.062 61.25 1 79.38 481 GLY A N 1
ATOM 3750 C CA . GLY A 1 481 ? 13.688 84.25 61.938 1 79.38 481 GLY A CA 1
ATOM 3751 C C . GLY A 1 481 ? 12.688 84.688 62.969 1 79.38 481 GLY A C 1
ATOM 3752 O O . GLY A 1 481 ? 12.883 85.75 63.625 1 79.38 481 GLY A O 1
ATOM 3753 N N . GLY A 1 482 ? 11.547 84 63.188 1 86.56 482 GLY A N 1
ATOM 3754 C CA . GLY A 1 482 ? 10.625 84.375 64.25 1 86.56 482 GLY A CA 1
ATOM 3755 C C . GLY A 1 482 ? 9.242 83.812 64.062 1 86.56 482 GLY A C 1
ATOM 3756 O O . GLY A 1 482 ? 9.094 82.625 63.625 1 86.56 482 GLY A O 1
ATOM 3757 N N . MET A 1 483 ? 8.281 84.5 64.688 1 91.44 483 MET A N 1
ATOM 3758 C CA . MET A 1 483 ? 6.875 84.125 64.562 1 91.44 483 MET A CA 1
ATOM 3759 C C . MET A 1 483 ? 6.062 85.25 63.906 1 91.44 483 MET A C 1
ATOM 3761 O O . MET A 1 483 ? 6.355 86.438 64.062 1 91.44 483 MET A O 1
ATOM 3765 N N . THR A 1 484 ? 5.191 84.875 63.062 1 91.62 484 THR A N 1
ATOM 3766 C CA . THR A 1 484 ? 4.254 85.812 62.469 1 91.62 484 THR A CA 1
ATOM 3767 C C . THR A 1 484 ? 2.824 85.312 62.562 1 91.62 484 THR A C 1
ATOM 3769 O O . THR A 1 484 ? 2.607 84.125 62.938 1 91.62 484 THR A O 1
ATOM 3772 N N . SER A 1 485 ? 1.922 86.25 62.531 1 92.62 485 SER A N 1
ATOM 3773 C CA . SER A 1 485 ? 0.52 85.812 62.531 1 92.62 485 SER A CA 1
ATOM 3774 C C . SER A 1 485 ? -0.283 86.625 61.5 1 92.62 485 SER A C 1
ATOM 3776 O O . SER A 1 485 ? 0.035 87.75 61.156 1 92.62 485 SER A O 1
ATOM 3778 N N . VAL A 1 486 ? -1.158 85.875 60.875 1 93.56 486 VAL A N 1
ATOM 3779 C CA . VAL A 1 486 ? -2.111 86.5 59.969 1 93.56 486 VAL A CA 1
ATOM 3780 C C . VAL A 1 486 ? -3.533 86.25 60.469 1 93.56 486 VAL A C 1
ATOM 3782 O O . VAL A 1 486 ? -3.799 85.312 61.219 1 93.56 486 VAL A O 1
ATOM 3785 N N . GLY A 1 487 ? -4.418 87.188 60.281 1 93.5 487 GLY A N 1
ATOM 3786 C CA . GLY A 1 487 ? -5.832 87 60.562 1 93.5 487 GLY A CA 1
ATOM 3787 C C . GLY A 1 487 ? -6.586 86.438 59.375 1 93.5 487 GLY A C 1
ATOM 3788 O O . GLY A 1 487 ? -5.996 86.125 58.312 1 93.5 487 GLY A O 1
ATOM 3789 N N . ALA A 1 488 ? -7.777 86.25 59.594 1 96.12 488 ALA A N 1
ATOM 3790 C CA . ALA A 1 488 ? -8.625 85.75 58.5 1 96.12 488 ALA A CA 1
ATOM 3791 C C . ALA A 1 488 ? -10.023 86.375 58.594 1 96.12 488 ALA A C 1
ATOM 3793 O O . ALA A 1 488 ? -10.531 86.625 59.688 1 96.12 488 ALA A O 1
ATOM 3794 N N . SER A 1 489 ? -10.539 86.625 57.5 1 97.06 489 SER A N 1
ATOM 3795 C CA . SER A 1 489 ? -11.938 87.062 57.344 1 97.06 489 SER A CA 1
ATOM 3796 C C . SER A 1 489 ? -12.703 86.062 56.469 1 97.06 489 SER A C 1
ATOM 3798 O O . SER A 1 489 ? -12.164 85.5 55.5 1 97.06 489 SER A O 1
ATOM 3800 N N . ILE A 1 490 ? -13.891 85.75 56.875 1 96.75 490 ILE A N 1
ATOM 3801 C CA . ILE A 1 490 ? -14.656 84.75 56.188 1 96.75 490 ILE A CA 1
ATOM 3802 C C . ILE A 1 490 ? -16.016 85.312 55.75 1 96.75 490 ILE A C 1
ATOM 3804 O O . ILE A 1 490 ? -16.641 86.062 56.5 1 96.75 490 ILE A O 1
ATOM 3808 N N . GLY A 1 491 ? -16.359 85 54.5 1 96.25 491 GLY A N 1
ATOM 3809 C CA . GLY A 1 491 ? -17.734 85.125 54.031 1 96.25 491 GLY A CA 1
ATOM 3810 C C . GLY A 1 491 ? -18.406 83.812 53.75 1 96.25 491 GLY A C 1
ATOM 3811 O O . GLY A 1 491 ? -17.828 82.938 53.125 1 96.25 491 GLY A O 1
ATOM 3812 N N . ALA A 1 492 ? -19.578 83.625 54.281 1 96.44 492 ALA A N 1
ATOM 3813 C CA . ALA A 1 492 ? -20.266 82.375 54.188 1 96.44 492 ALA A CA 1
ATOM 3814 C C . ALA A 1 492 ? -21.562 82.5 53.406 1 96.44 492 ALA A C 1
ATOM 3816 O O . ALA A 1 492 ? -22.281 83.5 53.531 1 96.44 492 ALA A O 1
ATOM 3817 N N . SER A 1 493 ? -21.766 81.562 52.625 1 95.12 493 SER A N 1
ATOM 3818 C CA . SER A 1 493 ? -23.016 81.438 51.875 1 95.12 493 SER A CA 1
ATOM 3819 C C . SER A 1 493 ? -23.516 80 51.781 1 95.12 493 SER A C 1
ATOM 3821 O O . SER A 1 493 ? -22.781 79.062 52.062 1 95.12 493 SER A O 1
ATOM 3823 N N . LEU A 1 494 ? -24.797 79.875 51.469 1 93.62 494 LEU A N 1
ATOM 3824 C CA . LEU A 1 494 ? -25.406 78.562 51.25 1 93.62 494 LEU A CA 1
ATOM 3825 C C . LEU A 1 494 ? -25.516 78.25 49.75 1 93.62 494 LEU A C 1
ATOM 3827 O O . LEU A 1 494 ? -25.891 79.125 48.969 1 93.62 494 LEU A O 1
ATOM 3831 N N . TRP A 1 495 ? -25.031 77.125 49.469 1 91.56 495 TRP A N 1
ATOM 3832 C CA . TRP A 1 495 ? -25.203 76.625 48.094 1 91.56 495 TRP A CA 1
ATOM 3833 C C . TRP A 1 495 ? -26.156 75.438 48.031 1 91.56 495 TRP A C 1
ATOM 3835 O O . TRP A 1 495 ? -25.875 74.375 48.562 1 91.56 495 TRP A O 1
ATOM 3845 N N . GLN A 1 496 ? -27.312 75.688 47.406 1 86.25 496 GLN A N 1
ATOM 3846 C CA . GLN A 1 496 ? -28.219 74.625 47.062 1 86.25 496 GLN A CA 1
ATOM 3847 C C . GLN A 1 496 ? -27.953 74.062 45.656 1 86.25 496 GLN A C 1
ATOM 3849 O O . GLN A 1 496 ? -28.031 74.812 44.688 1 86.25 496 GLN A O 1
ATOM 3854 N N . THR A 1 497 ? -27.688 72.875 45.562 1 77.69 497 THR A N 1
ATOM 3855 C CA . THR A 1 497 ? -27.156 72.25 44.344 1 77.69 497 THR A CA 1
ATOM 3856 C C . THR A 1 497 ? -28.125 72.438 43.188 1 77.69 497 THR A C 1
ATOM 3858 O O . THR A 1 497 ? -27.734 72.312 42.031 1 77.69 497 THR A O 1
ATOM 3861 N N . GLU A 1 498 ? -29.297 72.812 43.469 1 75.44 498 GLU A N 1
ATOM 3862 C CA . GLU A 1 498 ? -30.266 73.062 42.406 1 75.44 498 GLU A CA 1
ATOM 3863 C C . GLU A 1 498 ? -29.938 74.375 41.688 1 75.44 498 GLU A C 1
ATOM 3865 O O . GLU A 1 498 ? -30.375 74.562 40.531 1 75.44 498 GLU A O 1
ATOM 3870 N N . THR A 1 499 ? -29.078 75.25 42.344 1 76.25 499 THR A N 1
ATOM 3871 C CA . THR A 1 499 ? -28.734 76.5 41.75 1 76.25 499 THR A CA 1
ATOM 3872 C C . THR A 1 499 ? -27.312 76.438 41.188 1 76.25 499 THR A C 1
ATOM 3874 O O . THR A 1 499 ? -26.547 75.562 41.469 1 76.25 499 THR A O 1
ATOM 3877 N N . VAL A 1 500 ? -27 77.375 40.438 1 80 500 VAL A N 1
ATOM 3878 C CA . VAL A 1 500 ? -25.672 77.438 39.844 1 80 500 VAL A CA 1
ATOM 3879 C C . VAL A 1 500 ? -24.641 77.75 40.906 1 80 500 VAL A C 1
ATOM 3881 O O . VAL A 1 500 ? -24.859 78.625 41.75 1 80 500 VAL A O 1
ATOM 3884 N N . PRO A 1 501 ? -23.578 77 40.906 1 83.25 501 PRO A N 1
ATOM 3885 C CA . PRO A 1 501 ? -22.562 77.125 41.938 1 83.25 501 PRO A CA 1
ATOM 3886 C C . PRO A 1 501 ? -21.938 78.562 41.969 1 83.25 501 PRO A C 1
ATOM 3888 O O . PRO A 1 501 ? -21.594 79.062 43.031 1 83.25 501 PRO A O 1
ATOM 3891 N N . HIS A 1 502 ? -21.828 79.188 40.875 1 80.06 502 HIS A N 1
ATOM 3892 C CA . HIS A 1 502 ? -21.188 80.5 40.75 1 80.06 502 HIS A CA 1
ATOM 3893 C C . HIS A 1 502 ? -21.891 81.562 41.594 1 80.06 502 HIS A C 1
ATOM 3895 O O . HIS A 1 502 ? -21.234 82.438 42.156 1 80.06 502 HIS A O 1
ATOM 3901 N N . ALA A 1 503 ? -23.188 81.438 41.719 1 82.62 503 ALA A N 1
ATOM 3902 C CA . ALA A 1 503 ? -23.953 82.375 42.531 1 82.62 503 ALA A CA 1
ATOM 3903 C C . ALA A 1 503 ? -23.609 82.25 44 1 82.62 503 ALA A C 1
ATOM 3905 O O . ALA A 1 503 ? -23.5 83.25 44.688 1 82.62 503 ALA A O 1
ATOM 3906 N N . ALA A 1 504 ? -23.453 81.125 44.438 1 87.75 504 ALA A N 1
ATOM 3907 C CA . ALA A 1 504 ? -23.109 80.875 45.844 1 87.75 504 ALA A CA 1
ATOM 3908 C C . ALA A 1 504 ? -21.719 81.438 46.156 1 87.75 504 ALA A C 1
ATOM 3910 O O . ALA A 1 504 ? -21.5 81.938 47.25 1 87.75 504 ALA A O 1
ATOM 3911 N N . ILE A 1 505 ? -20.828 81.25 45.25 1 87.31 505 ILE A N 1
ATOM 3912 C CA . ILE A 1 505 ? -19.469 81.688 45.438 1 87.31 505 ILE A CA 1
ATOM 3913 C C . ILE A 1 505 ? -19.453 83.25 45.469 1 87.31 505 ILE A C 1
ATOM 3915 O O . ILE A 1 505 ? -18.75 83.812 46.312 1 87.31 505 ILE A O 1
ATOM 3919 N N . GLU A 1 506 ? -20.172 83.812 44.656 1 82.62 506 GLU A N 1
ATOM 3920 C CA . GLU A 1 506 ? -20.281 85.25 44.625 1 82.62 506 GLU A CA 1
ATOM 3921 C C . GLU A 1 506 ? -20.859 85.812 45.906 1 82.62 506 GLU A C 1
ATOM 3923 O O . GLU A 1 506 ? -20.422 86.875 46.406 1 82.62 506 GLU A O 1
ATOM 3928 N N . ARG A 1 507 ? -21.875 85.188 46.406 1 89.31 507 ARG A N 1
ATOM 3929 C CA . ARG A 1 507 ? -22.5 85.625 47.656 1 89.31 507 ARG A CA 1
ATOM 3930 C C . ARG A 1 507 ? -21.516 85.5 48.812 1 89.31 507 ARG A C 1
ATOM 3932 O O . ARG A 1 507 ? -21.484 86.375 49.688 1 89.31 507 ARG A O 1
ATOM 3939 N N . ALA A 1 508 ? -20.797 84.438 48.812 1 93.06 508 ALA A N 1
ATOM 3940 C CA . ALA A 1 508 ? -19.781 84.312 49.844 1 93.06 508 ALA A CA 1
ATOM 3941 C C . ALA A 1 508 ? -18.703 85.375 49.75 1 93.06 508 ALA A C 1
ATOM 3943 O O . ALA A 1 508 ? -18.219 85.875 50.75 1 93.06 508 ALA A O 1
ATOM 3944 N N . ASP A 1 509 ? -18.344 85.688 48.562 1 86.56 509 ASP A N 1
ATOM 3945 C CA . ASP A 1 509 ? -17.359 86.75 48.312 1 86.56 509 ASP A CA 1
ATOM 3946 C C . ASP A 1 509 ? -17.875 88.125 48.812 1 86.56 509 ASP A C 1
ATOM 3948 O O . ASP A 1 509 ? -17.125 88.875 49.406 1 86.56 509 ASP A O 1
ATOM 3952 N N . GLN A 1 510 ? -19.109 88.312 48.531 1 85.62 510 GLN A N 1
ATOM 3953 C CA . GLN A 1 510 ? -19.734 89.562 49 1 85.62 510 GLN A CA 1
ATOM 3954 C C . GLN A 1 510 ? -19.766 89.625 50.531 1 85.62 510 GLN A C 1
ATOM 3956 O O . GLN A 1 510 ? -19.531 90.688 51.125 1 85.62 510 GLN A O 1
ATOM 3961 N N . ALA A 1 511 ? -20.094 88.562 51.062 1 93.44 511 ALA A N 1
ATOM 3962 C CA . ALA A 1 511 ? -20.094 88.438 52.531 1 93.44 511 ALA A CA 1
ATOM 3963 C C . ALA A 1 511 ? -18.688 88.688 53.094 1 93.44 511 ALA A C 1
ATOM 3965 O O . ALA A 1 511 ? -18.516 89.25 54.156 1 93.44 511 ALA A O 1
ATOM 3966 N N . LEU A 1 512 ? -17.734 88.188 52.406 1 93.44 512 LEU A N 1
ATOM 3967 C CA . LEU A 1 512 ? -16.344 88.375 52.812 1 93.44 512 LEU A CA 1
ATOM 3968 C C . LEU A 1 512 ? -16.016 89.875 52.781 1 93.44 512 LEU A C 1
ATOM 3970 O O . LEU A 1 512 ? -15.328 90.375 53.656 1 93.44 512 LEU A O 1
ATOM 3974 N N . TYR A 1 513 ? -16.406 90.5 51.75 1 86.5 513 TYR A N 1
ATOM 3975 C CA . TYR A 1 513 ? -16.188 91.938 51.625 1 86.5 513 TYR A CA 1
ATOM 3976 C C . TYR A 1 513 ? -16.766 92.688 52.844 1 86.5 513 TYR A C 1
ATOM 3978 O O . TYR A 1 513 ? -16.172 93.625 53.344 1 86.5 513 TYR A O 1
ATOM 3986 N N . ARG A 1 514 ? -17.891 92.25 53.312 1 92.12 514 ARG A N 1
ATOM 3987 C CA . ARG A 1 514 ? -18.516 92.875 54.5 1 92.12 514 ARG A CA 1
ATOM 3988 C C . ARG A 1 514 ? -17.703 92.562 55.75 1 92.12 514 ARG A C 1
ATOM 3990 O O . ARG A 1 514 ? -17.594 93.438 56.625 1 92.12 514 ARG A O 1
ATOM 3997 N N . SER A 1 515 ? -17.156 91.438 55.812 1 94.62 515 SER A N 1
ATOM 3998 C CA . SER A 1 515 ? -16.297 91.125 56.938 1 94.62 515 SER A CA 1
ATOM 3999 C C . SER A 1 515 ? -15.086 92 57 1 94.62 515 SER A C 1
ATOM 4001 O O . SER A 1 515 ? -14.703 92.5 58.062 1 94.62 515 SER A O 1
ATOM 4003 N N . LYS A 1 516 ? -14.484 92.25 55.844 1 90.75 516 LYS A N 1
ATOM 4004 C CA . LYS A 1 516 ? -13.312 93.125 55.781 1 90.75 516 LYS A CA 1
ATOM 4005 C C . LYS A 1 516 ? -13.688 94.562 56.094 1 90.75 516 LYS A C 1
ATOM 4007 O O . LYS A 1 516 ? -12.938 95.25 56.75 1 90.75 516 LYS A O 1
ATOM 4012 N N . ALA A 1 517 ? -14.836 95 55.625 1 88.5 517 ALA A N 1
ATOM 4013 C CA . ALA A 1 517 ? -15.305 96.312 55.844 1 88.5 517 ALA A CA 1
ATOM 4014 C C . ALA A 1 517 ? -15.656 96.562 57.312 1 88.5 517 ALA A C 1
ATOM 4016 O O . ALA A 1 517 ? -15.5 97.688 57.812 1 88.5 517 ALA A O 1
ATOM 4017 N N . ASN A 1 518 ? -16.062 95.625 58 1 91.81 518 ASN A N 1
ATOM 4018 C CA . ASN A 1 518 ? -16.516 95.75 59.375 1 91.81 518 ASN A CA 1
ATOM 4019 C C . ASN A 1 518 ? -15.383 95.5 60.375 1 91.81 518 ASN A C 1
ATOM 4021 O O . ASN A 1 518 ? -15.625 95.188 61.531 1 91.81 518 ASN A O 1
ATOM 4025 N N . GLY A 1 519 ? -14.117 95.562 59.906 1 88.88 519 GLY A N 1
ATOM 4026 C CA . GLY A 1 519 ? -13.008 95.562 60.844 1 88.88 519 GLY A CA 1
ATOM 4027 C C . GLY A 1 519 ? -12.148 94.312 60.719 1 88.88 519 GLY A C 1
ATOM 4028 O O . GLY A 1 519 ? -11.195 94.125 61.469 1 88.88 519 GLY A O 1
ATOM 4029 N N . LYS A 1 520 ? -12.406 93.438 59.844 1 92.69 520 LYS A N 1
ATOM 4030 C CA . LYS A 1 520 ? -11.609 92.25 59.594 1 92.69 520 LYS A CA 1
ATOM 4031 C C . LYS A 1 520 ? -11.648 91.312 60.75 1 92.69 520 LYS A C 1
ATOM 4033 O O . LYS A 1 520 ? -12.352 91.562 61.75 1 92.69 520 LYS A O 1
ATOM 4038 N N . HIS A 1 521 ? -11.211 90.125 60.625 1 93.81 521 HIS A N 1
ATOM 4039 C CA . HIS A 1 521 ? -11.078 89.062 61.656 1 93.81 521 HIS A CA 1
ATOM 4040 C C . HIS A 1 521 ? -12.445 88.625 62.156 1 93.81 521 HIS A C 1
ATOM 4042 O O . HIS A 1 521 ? -12.672 88.562 63.375 1 93.81 521 HIS A O 1
ATOM 4048 N N . GLN A 1 522 ? -13.32 88.438 61.219 1 95 522 GLN A N 1
ATOM 4049 C CA . GLN A 1 522 ? -14.656 88 61.594 1 95 522 GLN A CA 1
ATOM 4050 C C . GLN A 1 522 ? -15.328 87.25 60.438 1 95 522 GLN A C 1
ATOM 4052 O O . GLN A 1 522 ? -14.797 87.188 59.344 1 95 522 GLN A O 1
ATOM 4057 N N . ILE A 1 523 ? -16.422 86.562 60.688 1 96.38 523 ILE A N 1
ATOM 4058 C CA . ILE A 1 523 ? -17.234 85.875 59.719 1 96.38 523 ILE A CA 1
ATOM 4059 C C . ILE A 1 523 ? -18.562 86.625 59.531 1 96.38 523 ILE A C 1
ATOM 4061 O O . ILE A 1 523 ? -19.141 87.125 60.5 1 96.38 523 ILE A O 1
ATOM 4065 N N . THR A 1 524 ? -18.953 86.812 58.312 1 96.38 524 THR A N 1
ATOM 4066 C CA . THR A 1 524 ? -20.266 87.375 57.969 1 96.38 524 THR A CA 1
ATOM 4067 C C . THR A 1 524 ? -21.062 86.375 57.125 1 96.38 524 THR A C 1
ATOM 4069 O O . THR A 1 524 ? -20.531 85.812 56.219 1 96.38 524 THR A O 1
ATOM 4072 N N . LEU A 1 525 ? -22.281 86.125 57.562 1 95.5 525 LEU A N 1
ATOM 4073 C CA . LEU A 1 525 ? -23.156 85.188 56.812 1 95.5 525 LEU A CA 1
ATOM 4074 C C . LEU A 1 525 ? -23.969 85.938 55.781 1 95.5 525 LEU A C 1
ATOM 4076 O O . LEU A 1 525 ? -24.453 87.062 56.031 1 95.5 525 LEU A O 1
ATOM 4080 N N . ASP A 1 526 ? -24.016 85.312 54.625 1 91.56 526 ASP A N 1
ATOM 4081 C CA . ASP A 1 526 ? -24.906 85.875 53.562 1 91.56 526 ASP A CA 1
ATOM 4082 C C . ASP A 1 526 ? -26.375 85.625 53.969 1 91.56 526 ASP A C 1
ATOM 4084 O O . ASP A 1 526 ? -26.672 84.812 54.844 1 91.56 526 ASP A O 1
ATOM 4088 N N . GLU A 1 527 ? -27.281 86.312 53.375 1 85.94 527 GLU A N 1
ATOM 4089 C CA . GLU A 1 527 ? -28.703 86.25 53.688 1 85.94 527 GLU A CA 1
ATOM 4090 C C . GLU A 1 527 ? -29.25 84.875 53.562 1 85.94 527 GLU A C 1
ATOM 4092 O O . GLU A 1 527 ? -30.234 84.5 54.219 1 85.94 527 GLU A O 1
ATOM 4097 N N . THR A 1 528 ? -28.625 84.062 52.781 1 82.06 528 THR A N 1
ATOM 4098 C CA . THR A 1 528 ? -29.094 82.75 52.5 1 82.06 528 THR A CA 1
ATOM 4099 C C . THR A 1 528 ? -28.922 81.875 53.75 1 82.06 528 THR A C 1
ATOM 4101 O O . THR A 1 528 ? -29.562 80.812 53.875 1 82.06 528 THR A O 1
ATOM 4104 N N . LEU A 1 529 ? -28.047 82.188 54.594 1 82.94 529 LEU A N 1
ATOM 4105 C CA . LEU A 1 529 ? -27.75 81.375 55.812 1 82.94 529 LEU A CA 1
ATOM 4106 C C . LEU A 1 529 ? -28.469 82 57.031 1 82.94 529 LEU A C 1
ATOM 4108 O O . LEU A 1 529 ? -28.438 81.375 58.094 1 82.94 529 LEU A O 1
ATOM 4112 N N . ILE A 1 530 ? -28.969 83.25 56.938 1 75 530 ILE A N 1
ATOM 4113 C CA . ILE A 1 530 ? -29.625 83.938 58.062 1 75 530 ILE A CA 1
ATOM 4114 C C . ILE A 1 530 ? -31.109 83.625 58.031 1 75 530 ILE A C 1
ATOM 4116 O O . ILE A 1 530 ? -31.797 83.812 59.062 1 75 530 ILE A O 1
ATOM 4120 N N . ALA A 1 531 ? -31.688 82.75 57.719 1 53.66 531 ALA A N 1
ATOM 4121 C CA . ALA A 1 531 ? -33.125 82.625 57.906 1 53.66 531 ALA A CA 1
ATOM 4122 C C . ALA A 1 531 ? -33.438 82 59.25 1 53.66 531 ALA A C 1
ATOM 4124 O O . ALA A 1 531 ? -32.656 81.188 59.781 1 53.66 531 ALA A O 1
ATOM 4125 N N . MET B 1 1 ? 22.562 35.781 19.375 1 29.69 1 MET B N 1
ATOM 4126 C CA . MET B 1 1 ? 22.25 34.75 18.391 1 29.69 1 MET B CA 1
ATOM 4127 C C . MET B 1 1 ? 20.812 34.844 17.938 1 29.69 1 MET B C 1
ATOM 4129 O O . MET B 1 1 ? 19.891 34.812 18.766 1 29.69 1 MET B O 1
ATOM 4133 N N . LYS B 1 2 ? 20.656 35.312 16.875 1 43.78 2 LYS B N 1
ATOM 4134 C CA . LYS B 1 2 ? 19.391 35.688 16.25 1 43.78 2 LYS B CA 1
ATOM 4135 C C . LYS B 1 2 ? 18.5 34.469 16.031 1 43.78 2 LYS B C 1
ATOM 4137 O O . LYS B 1 2 ? 18.875 33.562 15.281 1 43.78 2 LYS B O 1
ATOM 4142 N N . SER B 1 3 ? 17.891 33.969 16.969 1 44.88 3 SER B N 1
ATOM 4143 C CA . SER B 1 3 ? 17.062 32.781 16.969 1 44.88 3 SER B CA 1
ATOM 4144 C C . SER B 1 3 ? 16.203 32.719 15.711 1 44.88 3 SER B C 1
ATOM 4146 O O . SER B 1 3 ? 15.508 33.688 15.375 1 44.88 3 SER B O 1
ATOM 4148 N N . PHE B 1 4 ? 16.672 32.062 14.75 1 43.59 4 PHE B N 1
ATOM 4149 C CA . PHE B 1 4 ? 16.062 31.812 13.453 1 43.59 4 PHE B CA 1
ATOM 4150 C C . PHE B 1 4 ? 14.602 31.422 13.609 1 43.59 4 PHE B C 1
ATOM 4152 O O . PHE B 1 4 ? 14.289 30.359 14.141 1 43.59 4 PHE B O 1
ATOM 4159 N N . SER B 1 5 ? 13.688 32.25 13.805 1 57.5 5 SER B N 1
ATOM 4160 C CA . SER B 1 5 ? 12.258 31.984 13.891 1 57.5 5 SER B CA 1
ATOM 4161 C C . SER B 1 5 ? 11.672 31.672 12.516 1 57.5 5 SER B C 1
ATOM 4163 O O . SER B 1 5 ? 11.961 32.375 11.539 1 57.5 5 SER B O 1
ATOM 4165 N N . MET B 1 6 ? 11.273 30.328 12.227 1 62.97 6 MET B N 1
ATOM 4166 C CA . MET B 1 6 ? 10.664 29.922 10.969 1 62.97 6 MET B CA 1
ATOM 4167 C C . MET B 1 6 ? 9.195 30.328 10.906 1 62.97 6 MET B C 1
ATOM 4169 O O . MET B 1 6 ? 8.531 30.406 11.938 1 62.97 6 MET B O 1
ATOM 4173 N N . ARG B 1 7 ? 8.828 30.625 9.648 1 71.62 7 ARG B N 1
ATOM 4174 C CA . ARG B 1 7 ? 7.43 30.969 9.414 1 71.62 7 ARG B CA 1
ATOM 4175 C C . ARG B 1 7 ? 6.512 29.797 9.75 1 71.62 7 ARG B C 1
ATOM 4177 O O . ARG B 1 7 ? 6.82 28.641 9.438 1 71.62 7 ARG B O 1
ATOM 4184 N N . LEU B 1 8 ? 5.566 29.984 10.547 1 71.88 8 LEU B N 1
ATOM 4185 C CA . LEU B 1 8 ? 4.613 28.969 11 1 71.88 8 LEU B CA 1
ATOM 4186 C C . LEU B 1 8 ? 4.066 28.172 9.812 1 71.88 8 LEU B C 1
ATOM 4188 O O . LEU B 1 8 ? 3.938 26.953 9.891 1 71.88 8 LEU B O 1
ATOM 4192 N N . GLY B 1 9 ? 3.834 28.875 8.75 1 69.12 9 GLY B N 1
ATOM 4193 C CA . GLY B 1 9 ? 3.309 28.219 7.562 1 69.12 9 GLY B CA 1
ATOM 4194 C C . GLY B 1 9 ? 4.262 27.188 6.98 1 69.12 9 GLY B C 1
ATOM 4195 O O . GLY B 1 9 ? 3.844 26.094 6.605 1 69.12 9 GLY B O 1
ATOM 4196 N N . LEU B 1 10 ? 5.512 27.516 6.898 1 71.06 10 LEU B N 1
ATOM 4197 C CA . LEU B 1 10 ? 6.527 26.625 6.355 1 71.06 10 LEU B CA 1
ATOM 4198 C C . LEU B 1 10 ? 6.746 25.422 7.27 1 71.06 10 LEU B C 1
ATOM 4200 O O . LEU B 1 10 ? 6.879 24.281 6.797 1 71.06 10 LEU B O 1
ATOM 4204 N N . ILE B 1 11 ? 6.723 25.703 8.531 1 73.25 11 ILE B N 1
ATOM 4205 C CA . ILE B 1 11 ? 6.926 24.625 9.484 1 73.25 11 ILE B CA 1
ATOM 4206 C C . ILE B 1 11 ? 5.766 23.641 9.398 1 73.25 11 ILE B C 1
ATOM 4208 O O . ILE B 1 11 ? 5.977 22.422 9.367 1 73.25 11 ILE B O 1
ATOM 4212 N N . LEU B 1 12 ? 4.57 24.234 9.336 1 76.69 12 LEU B N 1
ATOM 4213 C CA . LEU B 1 12 ? 3.395 23.375 9.25 1 76.69 12 LEU B CA 1
ATOM 4214 C C . LEU B 1 12 ? 3.387 22.594 7.938 1 76.69 12 LEU B C 1
ATOM 4216 O O . LEU B 1 12 ? 3.123 21.391 7.93 1 76.69 12 LEU B O 1
ATOM 4220 N N . ALA B 1 13 ? 3.73 23.281 6.91 1 74.75 13 ALA B N 1
ATOM 4221 C CA . ALA B 1 13 ? 3.758 22.641 5.598 1 74.75 13 ALA B CA 1
ATOM 4222 C C . ALA B 1 13 ? 4.805 21.531 5.547 1 74.75 13 ALA B C 1
ATOM 4224 O O . ALA B 1 13 ? 4.527 20.438 5.07 1 74.75 13 ALA B O 1
ATOM 4225 N N . LEU B 1 14 ? 5.996 21.781 6.023 1 76.38 14 LEU B N 1
ATOM 4226 C CA . LEU B 1 14 ? 7.082 20.797 6.008 1 76.38 14 LEU B CA 1
ATOM 4227 C C . LEU B 1 14 ? 6.762 19.609 6.914 1 76.38 14 LEU B C 1
ATOM 4229 O O . LEU B 1 14 ? 7.086 18.469 6.586 1 76.38 14 LEU B O 1
ATOM 4233 N N . SER B 1 15 ? 6.152 19.969 8.039 1 78.75 15 SER B N 1
ATOM 4234 C CA . SER B 1 15 ? 5.812 18.891 8.969 1 78.75 15 SER B CA 1
ATOM 4235 C C . SER B 1 15 ? 4.766 17.969 8.367 1 78.75 15 SER B C 1
ATOM 4237 O O . SER B 1 15 ? 4.883 16.734 8.469 1 78.75 15 SER B O 1
ATOM 4239 N N . ILE B 1 16 ? 3.791 18.562 7.797 1 80.25 16 ILE B N 1
ATOM 4240 C CA . ILE B 1 16 ? 2.75 17.766 7.16 1 80.25 16 ILE B CA 1
ATOM 4241 C C . ILE B 1 16 ? 3.348 16.953 6.012 1 80.25 16 ILE B C 1
ATOM 4243 O O . ILE B 1 16 ? 3.072 15.766 5.875 1 80.25 16 ILE B O 1
ATOM 4247 N N . ALA B 1 17 ? 4.195 17.609 5.207 1 78.38 17 ALA B N 1
ATOM 4248 C CA . ALA B 1 17 ? 4.84 16.938 4.086 1 78.38 17 ALA B CA 1
ATOM 4249 C C . ALA B 1 17 ? 5.688 15.758 4.562 1 78.38 17 ALA B C 1
ATOM 4251 O O . ALA B 1 17 ? 5.66 14.68 3.965 1 78.38 17 ALA B O 1
ATOM 4252 N N . THR B 1 18 ? 6.41 15.969 5.578 1 78.75 18 THR B N 1
ATOM 4253 C CA . THR B 1 18 ? 7.27 14.922 6.113 1 78.75 18 THR B CA 1
ATOM 4254 C C . THR B 1 18 ? 6.434 13.758 6.648 1 78.75 18 THR B C 1
ATOM 4256 O O . THR B 1 18 ? 6.781 12.594 6.441 1 78.75 18 THR B O 1
ATOM 4259 N N . LEU B 1 19 ? 5.379 14.086 7.324 1 82.44 19 LEU B N 1
ATOM 4260 C CA . LEU B 1 19 ? 4.508 13.047 7.863 1 82.44 19 LEU B CA 1
ATOM 4261 C C . LEU B 1 19 ? 3.887 12.219 6.746 1 82.44 19 LEU B C 1
ATOM 4263 O O . LEU B 1 19 ? 3.867 10.992 6.816 1 82.44 19 LEU B O 1
ATOM 4267 N N . VAL B 1 20 ? 3.436 12.875 5.777 1 81.38 20 VAL B N 1
ATOM 4268 C CA . VAL B 1 20 ? 2.812 12.219 4.633 1 81.38 20 VAL B CA 1
ATOM 4269 C C . VAL B 1 20 ? 3.842 11.352 3.908 1 81.38 20 VAL B C 1
ATOM 4271 O O . VAL B 1 20 ? 3.549 10.219 3.52 1 81.38 20 VAL B O 1
ATOM 4274 N N . PHE B 1 21 ? 5.012 11.828 3.727 1 82.94 21 PHE B N 1
ATOM 4275 C CA . PHE B 1 21 ? 6.082 11.102 3.049 1 82.94 21 PHE B CA 1
ATOM 4276 C C . PHE B 1 21 ? 6.453 9.836 3.818 1 82.94 21 PHE B C 1
ATOM 4278 O O . PHE B 1 21 ? 6.598 8.766 3.229 1 82.94 21 PHE B O 1
ATOM 4285 N N . LEU B 1 22 ? 6.609 10.016 5.043 1 81.12 22 LEU B N 1
ATOM 4286 C CA . LEU B 1 22 ? 6.977 8.883 5.879 1 81.12 22 LEU B CA 1
ATOM 4287 C C . LEU B 1 22 ? 5.887 7.812 5.852 1 81.12 22 LEU B C 1
ATOM 4289 O O . LEU B 1 22 ? 6.184 6.617 5.781 1 81.12 22 LEU B O 1
ATOM 4293 N N . LEU B 1 23 ? 4.645 8.258 5.895 1 85.69 23 LEU B N 1
ATOM 4294 C CA . LEU B 1 23 ? 3.531 7.316 5.832 1 85.69 23 LEU B CA 1
ATOM 4295 C C . LEU B 1 23 ? 3.506 6.594 4.488 1 85.69 23 LEU B C 1
ATOM 4297 O O . LEU B 1 23 ? 3.348 5.371 4.441 1 85.69 23 LEU B O 1
ATOM 4301 N N . THR B 1 24 ? 3.699 7.309 3.479 1 86.19 24 THR B N 1
ATOM 4302 C CA . THR B 1 24 ? 3.65 6.738 2.137 1 86.19 24 THR B CA 1
ATOM 4303 C C . THR B 1 24 ? 4.777 5.73 1.938 1 86.19 24 THR B C 1
ATOM 4305 O O . THR B 1 24 ? 4.551 4.629 1.429 1 86.19 24 THR B O 1
ATOM 4308 N N . ILE B 1 25 ? 5.98 6.098 2.359 1 85.06 25 ILE B N 1
ATOM 4309 C CA . ILE B 1 25 ? 7.145 5.234 2.176 1 85.06 25 ILE B CA 1
ATOM 4310 C C . ILE B 1 25 ? 6.965 3.949 2.984 1 85.06 25 ILE B C 1
ATOM 4312 O O . ILE B 1 25 ? 7.242 2.854 2.492 1 85.06 25 ILE B O 1
ATOM 4316 N N . THR B 1 26 ? 6.484 4.113 4.156 1 85.94 26 THR B N 1
ATOM 4317 C CA . THR B 1 26 ? 6.312 2.955 5.023 1 85.94 26 THR B CA 1
ATOM 4318 C C . THR B 1 26 ? 5.223 2.031 4.484 1 85.94 26 THR B C 1
ATOM 4320 O O . THR B 1 26 ? 5.418 0.817 4.398 1 85.94 26 THR B O 1
ATOM 4323 N N . LEU B 1 27 ? 4.117 2.598 4.102 1 89.12 27 LEU B N 1
ATOM 4324 C CA . LEU B 1 27 ? 3.006 1.81 3.582 1 89.12 27 LEU B CA 1
ATOM 4325 C C . LEU B 1 27 ? 3.383 1.131 2.271 1 89.12 27 LEU B C 1
ATOM 4327 O O . LEU B 1 27 ? 3.098 -0.052 2.074 1 89.12 27 LEU B O 1
ATOM 4331 N N . THR B 1 28 ? 3.992 1.93 1.416 1 88.75 28 THR B N 1
ATOM 4332 C CA . THR B 1 28 ? 4.398 1.387 0.124 1 88.75 28 THR B CA 1
ATOM 4333 C C . THR B 1 28 ? 5.43 0.276 0.305 1 88.75 28 THR B C 1
ATOM 4335 O O . THR B 1 28 ? 5.34 -0.772 -0.337 1 88.75 28 THR B O 1
ATOM 4338 N N . TYR B 1 29 ? 6.336 0.418 1.207 1 89.38 29 TYR B N 1
ATOM 4339 C CA . TYR B 1 29 ? 7.375 -0.576 1.448 1 89.38 29 TYR B CA 1
ATOM 4340 C C . TYR B 1 29 ? 6.785 -1.852 2.037 1 89.38 29 TYR B C 1
ATOM 4342 O O . TYR B 1 29 ? 7.059 -2.951 1.553 1 89.38 29 TYR B O 1
ATOM 4350 N N . MET B 1 30 ? 5.973 -1.713 3.025 1 89.31 30 MET B N 1
ATOM 4351 C CA . MET B 1 30 ? 5.402 -2.867 3.713 1 89.31 30 MET B CA 1
ATOM 4352 C C . MET B 1 30 ? 4.473 -3.646 2.789 1 89.31 30 MET B C 1
ATOM 4354 O O . MET B 1 30 ? 4.527 -4.875 2.738 1 89.31 30 MET B O 1
ATOM 4358 N N . THR B 1 31 ? 3.652 -2.961 2.098 1 91.25 31 THR B N 1
ATOM 4359 C CA . THR B 1 31 ? 2.73 -3.615 1.176 1 91.25 31 THR B CA 1
ATOM 4360 C C . THR B 1 31 ? 3.49 -4.27 0.026 1 91.25 31 THR B C 1
ATOM 4362 O O . THR B 1 31 ? 3.129 -5.359 -0.424 1 91.25 31 THR B O 1
ATOM 4365 N N . SER B 1 32 ? 4.531 -3.582 -0.444 1 91.25 32 SER B N 1
ATOM 4366 C CA . SER B 1 32 ? 5.355 -4.129 -1.516 1 91.25 32 SER B CA 1
ATOM 4367 C C . SER B 1 32 ? 6.027 -5.43 -1.087 1 91.25 32 SER B C 1
ATOM 4369 O O . SER B 1 32 ? 5.996 -6.422 -1.822 1 91.25 32 SER B O 1
ATOM 4371 N N . GLN B 1 33 ? 6.566 -5.441 0.11 1 92.31 33 GLN B N 1
ATOM 4372 C CA . GLN B 1 33 ? 7.25 -6.629 0.604 1 92.31 33 GLN B CA 1
ATOM 4373 C C . GLN B 1 33 ? 6.281 -7.797 0.767 1 92.31 33 GLN B C 1
ATOM 4375 O O . GLN B 1 33 ? 6.586 -8.922 0.38 1 92.31 33 GLN B O 1
ATOM 4380 N N . ARG B 1 34 ? 5.168 -7.562 1.296 1 91.44 34 ARG B N 1
ATOM 4381 C CA . ARG B 1 34 ? 4.176 -8.609 1.514 1 91.44 34 ARG B CA 1
ATOM 4382 C C . ARG B 1 34 ? 3.646 -9.148 0.188 1 91.44 34 ARG B C 1
ATOM 4384 O O . ARG B 1 34 ? 3.52 -10.359 0.011 1 91.44 34 ARG B O 1
ATOM 4391 N N . SER B 1 35 ? 3.301 -8.266 -0.719 1 92.94 35 SER B N 1
ATOM 4392 C CA . SER B 1 35 ? 2.801 -8.656 -2.031 1 92.94 35 SER B CA 1
ATOM 4393 C C . SER B 1 35 ? 3.852 -9.438 -2.814 1 92.94 35 SER B C 1
ATOM 4395 O O . SER B 1 35 ? 3.537 -10.438 -3.461 1 92.94 35 SER B O 1
ATOM 4397 N N . ALA B 1 36 ? 5.043 -8.961 -2.721 1 93.31 36 ALA B N 1
ATOM 4398 C CA . ALA B 1 36 ? 6.145 -9.641 -3.398 1 93.31 36 ALA B CA 1
ATOM 4399 C C . ALA B 1 36 ? 6.32 -11.062 -2.873 1 93.31 36 ALA B C 1
ATOM 4401 O O . ALA B 1 36 ? 6.43 -12.008 -3.652 1 93.31 36 ALA B O 1
ATOM 4402 N N . ALA B 1 37 ? 6.316 -11.188 -1.584 1 93.44 37 ALA B N 1
ATOM 4403 C CA . ALA B 1 37 ? 6.496 -12.5 -0.963 1 93.44 37 ALA B CA 1
ATOM 4404 C C . ALA B 1 37 ? 5.387 -13.461 -1.381 1 93.44 37 ALA B C 1
ATOM 4406 O O . ALA B 1 37 ? 5.648 -14.633 -1.667 1 93.44 37 ALA B O 1
ATOM 4407 N N . SER B 1 38 ? 4.172 -12.969 -1.389 1 93.62 38 SER B N 1
ATOM 4408 C CA . SER B 1 38 ? 3.037 -13.805 -1.773 1 93.62 38 SER B CA 1
ATOM 4409 C C . SER B 1 38 ? 3.127 -14.219 -3.236 1 93.62 38 SER B C 1
ATOM 4411 O O . SER B 1 38 ? 2.865 -15.375 -3.576 1 93.62 38 SER B O 1
ATOM 4413 N N . LEU B 1 39 ? 3.465 -13.32 -4.062 1 92.62 39 LEU B N 1
ATOM 4414 C CA . LEU B 1 39 ? 3.584 -13.609 -5.488 1 92.62 39 LEU B CA 1
ATOM 4415 C C . LEU B 1 39 ? 4.75 -14.555 -5.754 1 92.62 39 LEU B C 1
ATOM 4417 O O . LEU B 1 39 ? 4.629 -15.484 -6.555 1 92.62 39 LEU B O 1
ATOM 4421 N N . GLU B 1 40 ? 5.848 -14.336 -5.102 1 94.56 40 GLU B N 1
ATOM 4422 C CA . GLU B 1 40 ? 7 -15.227 -5.223 1 94.56 40 GLU B CA 1
ATOM 4423 C C . GLU B 1 40 ? 6.645 -16.641 -4.805 1 94.56 40 GLU B C 1
ATOM 4425 O O . GLU B 1 40 ? 7.062 -17.609 -5.449 1 94.56 40 GLU B O 1
ATOM 4430 N N . ALA B 1 41 ? 5.93 -16.766 -3.75 1 92.69 41 ALA B N 1
ATOM 4431 C CA . ALA B 1 41 ? 5.516 -18.078 -3.268 1 92.69 41 ALA B CA 1
ATOM 4432 C C . ALA B 1 41 ? 4.652 -18.797 -4.301 1 92.69 41 ALA B C 1
ATOM 4434 O O . ALA B 1 41 ? 4.816 -20 -4.531 1 92.69 41 ALA B O 1
ATOM 4435 N N . GLU B 1 42 ? 3.76 -18.062 -4.848 1 91.31 42 GLU B N 1
ATOM 4436 C CA . GLU B 1 42 ? 2.889 -18.656 -5.859 1 91.31 42 GLU B CA 1
ATOM 4437 C C . GLU B 1 42 ? 3.688 -19.094 -7.078 1 91.31 42 GLU B C 1
ATOM 4439 O O . GLU B 1 42 ? 3.441 -20.172 -7.629 1 91.31 42 GLU B O 1
ATOM 4444 N N . ILE B 1 43 ? 4.617 -18.312 -7.527 1 93.06 43 ILE B N 1
ATOM 4445 C CA . ILE B 1 43 ? 5.473 -18.641 -8.664 1 93.06 43 ILE B CA 1
ATOM 4446 C C . ILE B 1 43 ? 6.324 -19.859 -8.328 1 93.06 43 ILE B C 1
ATOM 4448 O O . ILE B 1 43 ? 6.477 -20.766 -9.156 1 93.06 43 ILE B O 1
ATOM 4452 N N . GLY B 1 44 ? 6.855 -19.828 -7.148 1 92.88 44 GLY B N 1
ATOM 4453 C CA . GLY B 1 44 ? 7.625 -20.984 -6.699 1 92.88 44 GLY B CA 1
ATOM 4454 C C . GLY B 1 44 ? 6.816 -22.266 -6.672 1 92.88 44 GLY B C 1
ATOM 4455 O O . GLY B 1 44 ? 7.285 -23.312 -7.129 1 92.88 44 GLY B O 1
ATOM 4456 N N . GLU B 1 45 ? 5.625 -22.188 -6.145 1 89.62 45 GLU B N 1
ATOM 4457 C CA . GLU B 1 45 ? 4.742 -23.359 -6.102 1 89.62 45 GLU B CA 1
ATOM 4458 C C . GLU B 1 45 ? 4.418 -23.859 -7.504 1 89.62 45 GLU B C 1
ATOM 4460 O O . GLU B 1 45 ? 4.312 -25.062 -7.73 1 89.62 45 GLU B O 1
ATOM 4465 N N . ARG B 1 46 ? 4.203 -22.969 -8.391 1 89.19 46 ARG B N 1
ATOM 4466 C CA . ARG B 1 46 ? 3.957 -23.344 -9.781 1 89.19 46 ARG B CA 1
ATOM 4467 C C . ARG B 1 46 ? 5.125 -24.141 -10.344 1 89.19 46 ARG B C 1
ATOM 4469 O O . ARG B 1 46 ? 4.922 -25.172 -11.008 1 89.19 46 ARG B O 1
ATOM 4476 N N . LEU B 1 47 ? 6.289 -23.656 -10.07 1 91.12 47 LEU B N 1
ATOM 4477 C CA . LEU B 1 47 ? 7.461 -24.344 -10.586 1 91.12 47 LEU B CA 1
ATOM 4478 C C . LEU B 1 47 ? 7.613 -25.719 -9.93 1 91.12 47 LEU B C 1
ATOM 4480 O O . LEU B 1 47 ? 7.977 -26.688 -10.586 1 91.12 47 LEU B O 1
ATOM 4484 N N . SER B 1 48 ? 7.387 -25.781 -8.688 1 91.5 48 SER B N 1
ATOM 4485 C CA . SER B 1 48 ? 7.422 -27.047 -7.973 1 91.5 48 SER B CA 1
ATOM 4486 C C . SER B 1 48 ? 6.402 -28.031 -8.547 1 91.5 48 SER B C 1
ATOM 4488 O O . SER B 1 48 ? 6.711 -29.203 -8.742 1 91.5 48 SER B O 1
ATOM 4490 N N . MET B 1 49 ? 5.246 -27.562 -8.805 1 87.69 49 MET B N 1
ATOM 4491 C CA . MET B 1 49 ? 4.207 -28.391 -9.391 1 87.69 49 MET B CA 1
ATOM 4492 C C . MET B 1 49 ? 4.621 -28.891 -10.766 1 87.69 49 MET B C 1
ATOM 4494 O O . MET B 1 49 ? 4.328 -30.031 -11.133 1 87.69 49 MET B O 1
ATOM 4498 N N . THR B 1 50 ? 5.207 -28.031 -11.477 1 89.31 50 THR B N 1
ATOM 4499 C CA . THR B 1 50 ? 5.715 -28.422 -12.781 1 89.31 50 THR B CA 1
ATOM 4500 C C . THR B 1 50 ? 6.695 -29.594 -12.656 1 89.31 50 THR B C 1
ATOM 4502 O O . THR B 1 50 ? 6.637 -30.547 -13.438 1 89.31 50 THR B O 1
ATOM 4505 N N . SER B 1 51 ? 7.555 -29.547 -11.719 1 92.62 51 SER B N 1
ATOM 4506 C CA . SER B 1 51 ? 8.5 -30.625 -11.461 1 92.62 51 SER B CA 1
ATOM 4507 C C . SER B 1 51 ? 7.77 -31.922 -11.109 1 92.62 51 SER B C 1
ATOM 4509 O O . SER B 1 51 ? 8.133 -33 -11.586 1 92.62 51 SER B O 1
ATOM 4511 N N . HIS B 1 52 ? 6.762 -31.781 -10.312 1 89.94 52 HIS B N 1
ATOM 4512 C CA . HIS B 1 52 ? 5.988 -32.938 -9.922 1 89.94 52 HIS B CA 1
ATOM 4513 C C . HIS B 1 52 ? 5.293 -33.594 -11.125 1 89.94 52 HIS B C 1
ATOM 4515 O O . HIS B 1 52 ? 5.254 -34.812 -11.25 1 89.94 52 HIS B O 1
ATOM 4521 N N . GLN B 1 53 ? 4.844 -32.75 -11.961 1 87 53 GLN B N 1
ATOM 4522 C CA . GLN B 1 53 ? 4.148 -33.25 -13.148 1 87 53 GLN B CA 1
ATOM 4523 C C . GLN B 1 53 ? 5.117 -33.938 -14.109 1 87 53 GLN B C 1
ATOM 4525 O O . GLN B 1 53 ? 4.793 -34.969 -14.703 1 87 53 GLN B O 1
ATOM 4530 N N . LEU B 1 54 ? 6.223 -33.375 -14.227 1 90.12 54 LEU B N 1
ATOM 4531 C CA . LEU B 1 54 ? 7.211 -33.938 -15.141 1 90.12 54 LEU B CA 1
ATOM 4532 C C . LEU B 1 54 ? 7.707 -35.281 -14.625 1 90.12 54 LEU B C 1
ATOM 4534 O O . LEU B 1 54 ? 7.84 -36.25 -15.391 1 90.12 54 LEU B O 1
ATOM 4538 N N . VAL B 1 55 ? 7.98 -35.344 -13.375 1 91.81 55 VAL B N 1
ATOM 4539 C CA . VAL B 1 55 ? 8.477 -36.594 -12.836 1 91.81 55 VAL B CA 1
ATOM 4540 C C . VAL B 1 55 ? 7.383 -37.656 -12.93 1 91.81 55 VAL B C 1
ATOM 4542 O O . VAL B 1 55 ? 7.668 -38.844 -13.188 1 91.81 55 VAL B O 1
ATOM 4545 N N . ASP B 1 56 ? 6.188 -37.25 -12.695 1 87.88 56 ASP B N 1
ATOM 4546 C CA . ASP B 1 56 ? 5.066 -38.188 -12.859 1 87.88 56 ASP B CA 1
ATOM 4547 C C . ASP B 1 56 ? 4.973 -38.688 -14.305 1 87.88 56 ASP B C 1
ATOM 4549 O O . ASP B 1 56 ? 4.676 -39.844 -14.539 1 87.88 56 ASP B O 1
ATOM 4553 N N . LYS B 1 57 ? 5.156 -37.781 -15.203 1 86.94 57 LYS B N 1
ATOM 4554 C CA . LYS B 1 57 ? 5.141 -38.156 -16.609 1 86.94 57 LYS B CA 1
ATOM 4555 C C . LYS B 1 57 ? 6.25 -39.156 -16.922 1 86.94 57 LYS B C 1
ATOM 4557 O O . LYS B 1 57 ? 6.031 -40.125 -17.656 1 86.94 57 LYS B O 1
ATOM 4562 N N . LEU B 1 58 ? 7.391 -38.969 -16.406 1 90.75 58 LEU B N 1
ATOM 4563 C CA . LEU B 1 58 ? 8.508 -39.906 -16.609 1 90.75 58 LEU B CA 1
ATOM 4564 C C . LEU B 1 58 ? 8.188 -41.25 -16.016 1 90.75 58 LEU B C 1
ATOM 4566 O O . LEU B 1 58 ? 8.438 -42.281 -16.656 1 90.75 58 LEU B O 1
ATOM 4570 N N . ASP B 1 59 ? 7.672 -41.219 -14.852 1 90.19 59 ASP B N 1
ATOM 4571 C CA . ASP B 1 59 ? 7.293 -42.469 -14.203 1 90.19 59 ASP B CA 1
ATOM 4572 C C . ASP B 1 59 ? 6.242 -43.219 -15.016 1 90.19 59 ASP B C 1
ATOM 4574 O O . ASP B 1 59 ? 6.309 -44.469 -15.148 1 90.19 59 ASP B O 1
ATOM 4578 N N . PHE B 1 60 ? 5.367 -42.469 -15.516 1 85.19 60 PHE B N 1
ATOM 4579 C CA . PHE B 1 60 ? 4.328 -43.062 -16.344 1 85.19 60 PHE B CA 1
ATOM 4580 C C . PHE B 1 60 ? 4.93 -43.719 -17.594 1 85.19 60 PHE B C 1
ATOM 4582 O O . PHE B 1 60 ? 4.52 -44.812 -18 1 85.19 60 PHE B O 1
ATOM 4589 N N . TYR B 1 61 ? 5.781 -43.062 -18.172 1 86.12 61 TYR B N 1
ATOM 4590 C CA . TYR B 1 61 ? 6.449 -43.594 -19.359 1 86.12 61 TYR B CA 1
ATOM 4591 C C . TYR B 1 61 ? 7.172 -44.875 -19.047 1 86.12 61 TYR B C 1
ATOM 4593 O O . TYR B 1 61 ? 7.039 -45.875 -19.766 1 86.12 61 TYR B O 1
ATOM 4601 N N . MET B 1 62 ? 7.902 -44.875 -18 1 90.56 62 MET B N 1
ATOM 4602 C CA . MET B 1 62 ? 8.641 -46.094 -17.609 1 90.56 62 MET B CA 1
ATOM 4603 C C . MET B 1 62 ? 7.695 -47.219 -17.297 1 90.56 62 MET B C 1
ATOM 4605 O O . MET B 1 62 ? 7.957 -48.375 -17.672 1 90.56 62 MET B O 1
ATOM 4609 N N . TRP B 1 63 ? 6.691 -46.875 -16.625 1 87 63 TRP B N 1
ATOM 4610 C CA . TRP B 1 63 ? 5.684 -47.875 -16.312 1 87 63 TRP B CA 1
ATOM 4611 C C . TRP B 1 63 ? 5.105 -48.469 -17.594 1 87 63 TRP B C 1
ATOM 4613 O O . TRP B 1 63 ? 4.914 -49.688 -17.672 1 87 63 TRP B O 1
ATOM 4623 N N . SER B 1 64 ? 4.824 -47.625 -18.547 1 83.69 64 SER B N 1
ATOM 4624 C CA . SER B 1 64 ? 4.273 -48.094 -19.812 1 83.69 64 SER B CA 1
ATOM 4625 C C . SER B 1 64 ? 5.23 -49.031 -20.516 1 83.69 64 SER B C 1
ATOM 4627 O O . SER B 1 64 ? 4.816 -50.094 -21.016 1 83.69 64 SER B O 1
ATOM 4629 N N . ARG B 1 65 ? 6.473 -48.75 -20.547 1 88.25 65 ARG B N 1
ATOM 4630 C CA . ARG B 1 65 ? 7.477 -49.594 -21.172 1 88.25 65 ARG B CA 1
ATOM 4631 C C . ARG B 1 65 ? 7.613 -50.906 -20.422 1 88.25 65 ARG B C 1
ATOM 4633 O O . ARG B 1 65 ? 7.762 -51.969 -21.031 1 88.25 65 ARG B O 1
ATOM 4640 N N . TYR B 1 66 ? 7.617 -50.781 -19.188 1 89.62 66 TYR B N 1
ATOM 4641 C CA . TYR B 1 66 ? 7.688 -51.969 -18.328 1 89.62 66 TYR B CA 1
ATOM 4642 C C . TYR B 1 66 ? 6.539 -52.938 -18.641 1 89.62 66 TYR B C 1
ATOM 4644 O O . TYR B 1 66 ? 6.742 -54.156 -18.766 1 89.62 66 TYR B O 1
ATOM 4652 N N . GLN B 1 67 ? 5.359 -52.406 -18.797 1 83.75 67 GLN B N 1
ATOM 4653 C CA . GLN B 1 67 ? 4.184 -53.188 -19.094 1 83.75 67 GLN B CA 1
ATOM 4654 C C . GLN B 1 67 ? 4.309 -53.844 -20.469 1 83.75 67 GLN B C 1
ATOM 4656 O O . GLN B 1 67 ? 3.865 -55 -20.656 1 83.75 67 GLN B O 1
ATOM 4661 N N . GLU B 1 68 ? 4.898 -53.188 -21.312 1 84.5 68 GLU B N 1
ATOM 4662 C CA . GLU B 1 68 ? 5.09 -53.75 -22.656 1 84.5 68 GLU B CA 1
ATOM 4663 C C . GLU B 1 68 ? 6.047 -54.938 -22.625 1 84.5 68 GLU B C 1
ATOM 4665 O O . GLU B 1 68 ? 5.805 -55.938 -23.281 1 84.5 68 GLU B O 1
ATOM 4670 N N . VAL B 1 69 ? 7.082 -54.812 -21.922 1 90.94 69 VAL B N 1
ATOM 4671 C CA . VAL B 1 69 ? 8.039 -55.906 -21.797 1 90.94 69 VAL B CA 1
ATOM 4672 C C . VAL B 1 69 ? 7.375 -57.094 -21.109 1 90.94 69 VAL B C 1
ATOM 4674 O O . VAL B 1 69 ? 7.574 -58.25 -21.516 1 90.94 69 VAL B O 1
ATOM 4677 N N . GLN B 1 70 ? 6.613 -56.812 -20.156 1 87.19 70 GLN B N 1
ATOM 4678 C CA . GLN B 1 70 ? 5.895 -57.875 -19.453 1 87.19 70 GLN B CA 1
ATOM 4679 C C . GLN B 1 70 ? 4.926 -58.594 -20.391 1 87.19 70 GLN B C 1
ATOM 4681 O O . GLN B 1 70 ? 4.746 -59.812 -20.297 1 87.19 70 GLN B O 1
ATOM 4686 N N . LEU B 1 71 ? 4.355 -57.812 -21.234 1 81.75 71 LEU B N 1
ATOM 4687 C CA . LEU B 1 71 ? 3.455 -58.406 -22.219 1 81.75 71 LEU B CA 1
ATOM 4688 C C . LEU B 1 71 ? 4.191 -59.375 -23.109 1 81.75 71 LEU B C 1
ATOM 4690 O O . LEU B 1 71 ? 3.682 -60.469 -23.406 1 81.75 71 LEU B O 1
ATOM 4694 N N . LEU B 1 72 ? 5.359 -59.094 -23.516 1 86.56 72 LEU B N 1
ATOM 4695 C CA . LEU B 1 72 ? 6.141 -59.938 -24.406 1 86.56 72 LEU B CA 1
ATOM 4696 C C . LEU B 1 72 ? 6.527 -61.219 -23.719 1 86.56 72 LEU B C 1
ATOM 4698 O O . LEU B 1 72 ? 6.617 -62.281 -24.359 1 86.56 72 LEU B O 1
ATOM 4702 N N . GLN B 1 73 ? 6.754 -61.094 -22.469 1 85.19 73 GLN B N 1
ATOM 4703 C CA . GLN B 1 73 ? 7.148 -62.25 -21.672 1 85.19 73 GLN B CA 1
ATOM 4704 C C . GLN B 1 73 ? 6.168 -63.406 -21.844 1 85.19 73 GLN B C 1
ATOM 4706 O O . GLN B 1 73 ? 6.57 -64.562 -21.844 1 85.19 73 GLN B O 1
ATOM 4711 N N . GLY B 1 74 ? 4.938 -63.188 -22.047 1 77.06 74 GLY B N 1
ATOM 4712 C CA . GLY B 1 74 ? 3.906 -64.188 -22.094 1 77.06 74 GLY B CA 1
ATOM 4713 C C . GLY B 1 74 ? 3.641 -64.688 -23.5 1 77.06 74 GLY B C 1
ATOM 4714 O O . GLY B 1 74 ? 2.828 -65.625 -23.688 1 77.06 74 GLY B O 1
ATOM 4715 N N . LEU B 1 75 ? 4.441 -64.25 -24.406 1 80.56 75 LEU B N 1
ATOM 4716 C CA . LEU B 1 75 ? 4.152 -64.625 -25.781 1 80.56 75 LEU B CA 1
ATOM 4717 C C . LEU B 1 75 ? 4.926 -65.875 -26.188 1 80.56 75 LEU B C 1
ATOM 4719 O O . LEU B 1 75 ? 6.133 -66 -25.938 1 80.56 75 LEU B O 1
ATOM 4723 N N . ASP B 1 76 ? 4.316 -66.812 -26.859 1 79.25 76 ASP B N 1
ATOM 4724 C CA . ASP B 1 76 ? 4.91 -68.062 -27.281 1 79.25 76 ASP B CA 1
ATOM 4725 C C . ASP B 1 76 ? 5.969 -67.875 -28.359 1 79.25 76 ASP B C 1
ATOM 4727 O O . ASP B 1 76 ? 6.836 -68.688 -28.562 1 79.25 76 ASP B O 1
ATOM 4731 N N . ALA B 1 77 ? 5.844 -66.75 -29 1 78.75 77 ALA B N 1
ATOM 4732 C CA . ALA B 1 77 ? 6.801 -66.438 -30.062 1 78.75 77 ALA B CA 1
ATOM 4733 C C . ALA B 1 77 ? 8.227 -66.375 -29.516 1 78.75 77 ALA B C 1
ATOM 4735 O O . ALA B 1 77 ? 9.188 -66.562 -30.266 1 78.75 77 ALA B O 1
ATOM 4736 N N . LEU B 1 78 ? 8.391 -66.312 -28.266 1 87.06 78 LEU B N 1
ATOM 4737 C CA . LEU B 1 78 ? 9.719 -66.188 -27.672 1 87.06 78 LEU B CA 1
ATOM 4738 C C . LEU B 1 78 ? 10.336 -67.562 -27.406 1 87.06 78 LEU B C 1
ATOM 4740 O O . LEU B 1 78 ? 11.484 -67.625 -26.969 1 87.06 78 LEU B O 1
ATOM 4744 N N . ASN B 1 79 ? 9.609 -68.562 -27.766 1 84.5 79 ASN B N 1
ATOM 4745 C CA . ASN B 1 79 ? 10.078 -69.875 -27.484 1 84.5 79 ASN B CA 1
ATOM 4746 C C . ASN B 1 79 ? 11.016 -70.375 -28.594 1 84.5 79 ASN B C 1
ATOM 4748 O O . ASN B 1 79 ? 11.75 -71.375 -28.391 1 84.5 79 ASN B O 1
ATOM 4752 N N . ASP B 1 80 ? 10.891 -69.75 -29.75 1 88.81 80 ASP B N 1
ATOM 4753 C CA . ASP B 1 80 ? 11.742 -70.125 -30.875 1 88.81 80 ASP B CA 1
ATOM 4754 C C . ASP B 1 80 ? 12.609 -68.938 -31.297 1 88.81 80 ASP B C 1
ATOM 4756 O O . ASP B 1 80 ? 12.133 -67.812 -31.406 1 88.81 80 ASP B O 1
ATOM 4760 N N . PRO B 1 81 ? 13.914 -69.188 -31.516 1 91.56 81 PRO B N 1
ATOM 4761 C CA . PRO B 1 81 ? 14.828 -68.062 -31.812 1 91.56 81 PRO B CA 1
ATOM 4762 C C . PRO B 1 81 ? 14.406 -67.25 -33.062 1 91.56 81 PRO B C 1
ATOM 4764 O O . PRO B 1 81 ? 14.453 -66.062 -33.031 1 91.56 81 PRO B O 1
ATOM 4767 N N . ALA B 1 82 ? 13.992 -67.938 -34.031 1 89.75 82 ALA B N 1
ATOM 4768 C CA . ALA B 1 82 ? 13.625 -67.25 -35.25 1 89.75 82 ALA B CA 1
ATOM 4769 C C . ALA B 1 82 ? 12.391 -66.375 -35.062 1 89.75 82 ALA B C 1
ATOM 4771 O O . ALA B 1 82 ? 12.375 -65.188 -35.469 1 89.75 82 ALA B O 1
ATOM 4772 N N . SER B 1 83 ? 11.43 -66.938 -34.406 1 88.75 83 SER B N 1
ATOM 4773 C CA . SER B 1 83 ? 10.211 -66.188 -34.156 1 88.75 83 SER B CA 1
ATOM 4774 C C . SER B 1 83 ? 10.469 -65.062 -33.156 1 88.75 83 SER B C 1
ATOM 4776 O O . SER B 1 83 ? 9.859 -64 -33.219 1 88.75 83 SER B O 1
ATOM 4778 N N . SER B 1 84 ? 11.367 -65.375 -32.281 1 92.75 84 SER B N 1
ATOM 4779 C CA . SER B 1 84 ? 11.734 -64.375 -31.312 1 92.75 84 SER B CA 1
ATOM 4780 C C . SER B 1 84 ? 12.359 -63.125 -31.984 1 92.75 84 SER B C 1
ATOM 4782 O O . SER B 1 84 ? 11.969 -62 -31.703 1 92.75 84 SER B O 1
ATOM 4784 N N . ARG B 1 85 ? 13.25 -63.344 -32.812 1 93.62 85 ARG B N 1
ATOM 4785 C CA . ARG B 1 85 ? 13.914 -62.25 -33.5 1 93.62 85 ARG B CA 1
ATOM 4786 C C . ARG B 1 85 ? 12.914 -61.438 -34.312 1 93.62 85 ARG B C 1
ATOM 4788 O O . ARG B 1 85 ? 12.953 -60.219 -34.281 1 93.62 85 ARG B O 1
ATOM 4795 N N . ALA B 1 86 ? 12.094 -62.125 -35.031 1 87.88 86 ALA B N 1
ATOM 4796 C CA . ALA B 1 86 ? 11.102 -61.438 -35.844 1 87.88 86 ALA B CA 1
ATOM 4797 C C . ALA B 1 86 ? 10.195 -60.562 -34.969 1 87.88 86 ALA B C 1
ATOM 4799 O O . ALA B 1 86 ? 9.906 -59.406 -35.344 1 87.88 86 ALA B O 1
ATOM 4800 N N . LEU B 1 87 ? 9.82 -61.125 -33.875 1 87.12 87 LEU B N 1
ATOM 4801 C CA . LEU B 1 87 ? 8.977 -60.375 -32.938 1 87.12 87 LEU B CA 1
ATOM 4802 C C . LEU B 1 87 ? 9.711 -59.156 -32.406 1 87.12 87 LEU B C 1
ATOM 4804 O O . LEU B 1 87 ? 9.172 -58.062 -32.406 1 87.12 87 LEU B O 1
ATOM 4808 N N . LEU B 1 88 ? 10.891 -59.344 -31.953 1 93.62 88 LEU B N 1
ATOM 4809 C CA . LEU B 1 88 ? 11.672 -58.25 -31.359 1 93.62 88 LEU B CA 1
ATOM 4810 C C . LEU B 1 88 ? 11.961 -57.156 -32.375 1 93.62 88 LEU B C 1
ATOM 4812 O O . LEU B 1 88 ? 11.922 -55.969 -32.062 1 93.62 88 LEU B O 1
ATOM 4816 N N . ASP B 1 89 ? 12.211 -57.594 -33.594 1 91.19 89 ASP B N 1
ATOM 4817 C CA . ASP B 1 89 ? 12.422 -56.594 -34.656 1 91.19 89 ASP B CA 1
ATOM 4818 C C . ASP B 1 89 ? 11.164 -55.781 -34.906 1 91.19 89 ASP B C 1
ATOM 4820 O O . ASP B 1 89 ? 11.25 -54.562 -35.094 1 91.19 89 ASP B O 1
ATOM 4824 N N . GLN B 1 90 ? 10.094 -56.406 -34.844 1 83.5 90 GLN B N 1
ATOM 4825 C CA . GLN B 1 90 ? 8.82 -55.719 -35.062 1 83.5 90 GLN B CA 1
ATOM 4826 C C . GLN B 1 90 ? 8.547 -54.719 -33.906 1 83.5 90 GLN B C 1
ATOM 4828 O O . GLN B 1 90 ? 8.094 -53.625 -34.156 1 83.5 90 GLN B O 1
ATOM 4833 N N . VAL B 1 91 ? 8.797 -55.188 -32.688 1 87.31 91 VAL B N 1
ATOM 4834 C CA . VAL B 1 91 ? 8.594 -54.312 -31.531 1 87.31 91 VAL B CA 1
ATOM 4835 C C . VAL B 1 91 ? 9.5 -53.094 -31.641 1 87.31 91 VAL B C 1
ATOM 4837 O O . VAL B 1 91 ? 9.047 -51.969 -31.438 1 87.31 91 VAL B O 1
ATOM 4840 N N . GLN B 1 92 ? 10.703 -53.281 -31.953 1 88.25 92 GLN B N 1
ATOM 4841 C CA . GLN B 1 92 ? 11.656 -52.156 -32.062 1 88.25 92 GLN B CA 1
ATOM 4842 C C . GLN B 1 92 ? 11.234 -51.188 -33.156 1 88.25 92 GLN B C 1
ATOM 4844 O O . GLN B 1 92 ? 11.398 -49.969 -33 1 88.25 92 GLN B O 1
ATOM 4849 N N . THR B 1 93 ? 10.742 -51.656 -34.25 1 82.69 93 THR B N 1
ATOM 4850 C CA . THR B 1 93 ? 10.312 -50.812 -35.344 1 82.69 93 THR B CA 1
ATOM 4851 C C . THR B 1 93 ? 9.125 -49.938 -34.938 1 82.69 93 THR B C 1
ATOM 4853 O O . THR B 1 93 ? 9.039 -48.781 -35.312 1 82.69 93 THR B O 1
ATOM 4856 N N . ASN B 1 94 ? 8.281 -50.469 -34.125 1 76.5 94 ASN B N 1
ATOM 4857 C CA . ASN B 1 94 ? 7.07 -49.781 -33.719 1 76.5 94 ASN B CA 1
ATOM 4858 C C . ASN B 1 94 ? 7.312 -48.875 -32.531 1 76.5 94 ASN B C 1
ATOM 4860 O O . ASN B 1 94 ? 6.672 -47.812 -32.375 1 76.5 94 ASN B O 1
ATOM 4864 N N . ILE B 1 95 ? 8.172 -49.312 -31.656 1 80.75 95 ILE B N 1
ATOM 4865 C CA . ILE B 1 95 ? 8.531 -48.531 -30.484 1 80.75 95 ILE B CA 1
ATOM 4866 C C . ILE B 1 95 ? 10.039 -48.281 -30.469 1 80.75 95 ILE B C 1
ATOM 4868 O O . ILE B 1 95 ? 10.797 -49 -29.812 1 80.75 95 ILE B O 1
ATOM 4872 N N . PRO B 1 96 ? 10.344 -47.188 -31.047 1 76.88 96 PRO B N 1
ATOM 4873 C CA . PRO B 1 96 ? 11.773 -46.938 -31.266 1 76.88 96 PRO B CA 1
ATOM 4874 C C . PRO B 1 96 ? 12.531 -46.688 -29.969 1 76.88 96 PRO B C 1
ATOM 4876 O O . PRO B 1 96 ? 13.766 -46.656 -29.969 1 76.88 96 PRO B O 1
ATOM 4879 N N . ALA B 1 97 ? 11.805 -46.531 -28.922 1 82.31 97 ALA B N 1
ATOM 4880 C CA . ALA B 1 97 ? 12.477 -46.344 -27.641 1 82.31 97 ALA B CA 1
ATOM 4881 C C . ALA B 1 97 ? 13.305 -47.562 -27.281 1 82.31 97 ALA B C 1
ATOM 4883 O O . ALA B 1 97 ? 14.297 -47.469 -26.547 1 82.31 97 ALA B O 1
ATOM 4884 N N . PHE B 1 98 ? 12.938 -48.719 -27.75 1 89 98 PHE B N 1
ATOM 4885 C CA . PHE B 1 98 ? 13.711 -49.938 -27.531 1 89 98 PHE B CA 1
ATOM 4886 C C . PHE B 1 98 ? 14.914 -50 -28.469 1 89 98 PHE B C 1
ATOM 4888 O O . PHE B 1 98 ? 14.766 -50.312 -29.656 1 89 98 PHE B O 1
ATOM 4895 N N . SER B 1 99 ? 16.016 -49.75 -27.984 1 89.19 99 SER B N 1
ATOM 4896 C CA . SER B 1 99 ? 17.234 -49.781 -28.781 1 89.19 99 SER B CA 1
ATOM 4897 C C . SER B 1 99 ? 17.703 -51.219 -29.047 1 89.19 99 SER B C 1
ATOM 4899 O O . SER B 1 99 ? 18.281 -51.5 -30.109 1 89.19 99 SER B O 1
ATOM 4901 N N . TRP B 1 100 ? 17.5 -52.031 -28.031 1 93.38 100 TRP B N 1
ATOM 4902 C CA . TRP B 1 100 ? 17.922 -53.438 -28.156 1 93.38 100 TRP B CA 1
ATOM 4903 C C . TRP B 1 100 ? 17.078 -54.344 -27.25 1 93.38 100 TRP B C 1
ATOM 4905 O O . TRP B 1 100 ? 16.797 -53.969 -26.094 1 93.38 100 TRP B O 1
ATOM 4915 N N . MET B 1 101 ? 16.688 -55.375 -27.781 1 95.94 101 MET B N 1
ATOM 4916 C CA . MET B 1 101 ? 16.031 -56.438 -27.031 1 95.94 101 MET B CA 1
ATOM 4917 C C . MET B 1 101 ? 16.656 -57.812 -27.344 1 95.94 101 MET B C 1
ATOM 4919 O O . MET B 1 101 ? 17 -58.094 -28.484 1 95.94 101 MET B O 1
ATOM 4923 N N . GLY B 1 102 ? 16.812 -58.656 -26.328 1 96.25 102 GLY B N 1
ATOM 4924 C CA . GLY B 1 102 ? 17.406 -59.969 -26.531 1 96.25 102 GLY B CA 1
ATOM 4925 C C . GLY B 1 102 ? 16.828 -61 -25.609 1 96.25 102 GLY B C 1
ATOM 4926 O O . GLY B 1 102 ? 16.531 -60.719 -24.438 1 96.25 102 GLY B O 1
ATOM 4927 N N . VAL B 1 103 ? 16.688 -62.188 -26.188 1 97 103 VAL B N 1
ATOM 4928 C CA . VAL B 1 103 ? 16.281 -63.375 -25.422 1 97 103 VAL B CA 1
ATOM 4929 C C . VAL B 1 103 ? 17.5 -64.25 -25.141 1 97 103 VAL B C 1
ATOM 4931 O O . VAL B 1 103 ? 18.281 -64.562 -26.062 1 97 103 VAL B O 1
ATOM 4934 N N . THR B 1 104 ? 17.609 -64.625 -23.938 1 96.81 104 THR B N 1
ATOM 4935 C CA . THR B 1 104 ? 18.734 -65.438 -23.578 1 96.81 104 THR B CA 1
ATOM 4936 C C . THR B 1 104 ? 18.281 -66.875 -23.234 1 96.81 104 THR B C 1
ATOM 4938 O O . THR B 1 104 ? 17.094 -67.062 -22.969 1 96.81 104 THR B O 1
ATOM 4941 N N . ASP B 1 105 ? 19.234 -67.812 -23.234 1 95.88 105 ASP B N 1
ATOM 4942 C CA . ASP B 1 105 ? 19 -69.125 -22.641 1 95.88 105 ASP B CA 1
ATOM 4943 C C . ASP B 1 105 ? 19.281 -69.125 -21.141 1 95.88 105 ASP B C 1
ATOM 4945 O O . ASP B 1 105 ? 19.531 -68.062 -20.562 1 95.88 105 ASP B O 1
ATOM 4949 N N . ALA B 1 106 ? 19.156 -70.312 -20.484 1 95.62 106 ALA B N 1
ATOM 4950 C CA . ALA B 1 106 ? 19.297 -70.375 -19.047 1 95.62 106 ALA B CA 1
ATOM 4951 C C . ALA B 1 106 ? 20.719 -70.062 -18.594 1 95.62 106 ALA B C 1
ATOM 4953 O O . ALA B 1 106 ? 20.953 -69.688 -17.438 1 95.62 106 ALA B O 1
ATOM 4954 N N . SER B 1 107 ? 21.672 -70.125 -19.531 1 95.38 107 SER B N 1
ATOM 4955 C CA . SER B 1 107 ? 23.062 -69.938 -19.203 1 95.38 107 SER B CA 1
ATOM 4956 C C . SER B 1 107 ? 23.469 -68.438 -19.484 1 95.38 107 SER B C 1
ATOM 4958 O O . SER B 1 107 ? 24.609 -68.062 -19.188 1 95.38 107 SER B O 1
ATOM 4960 N N . GLY B 1 108 ? 22.562 -67.688 -20.078 1 96.06 108 GLY B N 1
ATOM 4961 C CA . GLY B 1 108 ? 22.844 -66.25 -20.297 1 96.06 108 GLY B CA 1
ATOM 4962 C C . GLY B 1 108 ? 23.359 -65.938 -21.688 1 96.06 108 GLY B C 1
ATOM 4963 O O . GLY B 1 108 ? 23.828 -64.812 -21.953 1 96.06 108 GLY B O 1
ATOM 4964 N N . ASN B 1 109 ? 23.281 -66.938 -22.625 1 96.62 109 ASN B N 1
ATOM 4965 C CA . ASN B 1 109 ? 23.641 -66.688 -24.016 1 96.62 109 ASN B CA 1
ATOM 4966 C C . ASN B 1 109 ? 22.469 -66.125 -24.812 1 96.62 109 ASN B C 1
ATOM 4968 O O . ASN B 1 109 ? 21.359 -66.688 -24.734 1 96.62 109 ASN B O 1
ATOM 4972 N N . VAL B 1 110 ? 22.734 -65.125 -25.578 1 96.69 110 VAL B N 1
ATOM 4973 C CA . VAL B 1 110 ? 21.688 -64.5 -26.375 1 96.69 110 VAL B CA 1
ATOM 4974 C C . VAL B 1 110 ? 21.328 -65.438 -27.547 1 96.69 110 VAL B C 1
ATOM 4976 O O . VAL B 1 110 ? 22.172 -65.688 -28.406 1 96.69 110 VAL B O 1
ATOM 4979 N N . VAL B 1 111 ? 20.141 -65.875 -27.609 1 96.94 111 VAL B N 1
ATOM 4980 C CA . VAL B 1 111 ? 19.688 -66.812 -28.625 1 96.94 111 VAL B CA 1
ATOM 4981 C C . VAL B 1 111 ? 19.016 -66.062 -29.766 1 96.94 111 VAL B C 1
ATOM 4983 O O . VAL B 1 111 ? 19.062 -66.5 -30.922 1 96.94 111 VAL B O 1
ATOM 4986 N N . ALA B 1 112 ? 18.375 -64.938 -29.453 1 96.88 112 ALA B N 1
ATOM 4987 C CA . ALA B 1 112 ? 17.734 -64.062 -30.438 1 96.88 112 ALA B CA 1
ATOM 4988 C C . ALA B 1 112 ? 17.734 -62.625 -29.969 1 96.88 112 ALA B C 1
ATOM 4990 O O . ALA B 1 112 ? 17.609 -62.375 -28.766 1 96.88 112 ALA B O 1
ATOM 4991 N N . SER B 1 113 ? 17.922 -61.781 -30.844 1 96.19 113 SER B N 1
ATOM 4992 C CA . SER B 1 113 ? 17.953 -60.375 -30.5 1 96.19 113 SER B CA 1
ATOM 4993 C C . SER B 1 113 ? 17.531 -59.5 -31.688 1 96.19 113 SER B C 1
ATOM 4995 O O . SER B 1 113 ? 17.391 -60 -32.812 1 96.19 113 SER B O 1
ATOM 4997 N N . THR B 1 114 ? 17.281 -58.312 -31.391 1 94.5 114 THR B N 1
ATOM 4998 C CA . THR B 1 114 ? 16.938 -57.344 -32.438 1 94.5 114 THR B CA 1
ATOM 4999 C C . THR B 1 114 ? 18.047 -57.25 -33.469 1 94.5 114 THR B C 1
ATOM 5001 O O . THR B 1 114 ? 19.188 -56.969 -33.125 1 94.5 114 THR B O 1
ATOM 5004 N N . ASN B 1 115 ? 17.688 -57.562 -34.719 1 91.94 115 ASN B N 1
ATOM 5005 C CA . ASN B 1 115 ? 18.578 -57.469 -35.875 1 91.94 115 ASN B CA 1
ATOM 5006 C C . ASN B 1 115 ? 19.766 -58.438 -35.719 1 91.94 115 ASN B C 1
ATOM 5008 O O . ASN B 1 115 ? 20.812 -58.25 -36.344 1 91.94 115 ASN B O 1
ATOM 5012 N N . GLY B 1 116 ? 19.688 -59.312 -34.781 1 93.75 116 GLY B N 1
ATOM 5013 C CA . GLY B 1 116 ? 20.703 -60.312 -34.562 1 93.75 116 GLY B CA 1
ATOM 5014 C C . GLY B 1 116 ? 21.922 -59.812 -33.812 1 93.75 116 GLY B C 1
ATOM 5015 O O . GLY B 1 116 ? 22.922 -60.5 -33.688 1 93.75 116 GLY B O 1
ATOM 5016 N N . ILE B 1 117 ? 21.812 -58.688 -33.312 1 92.5 117 ILE B N 1
ATOM 5017 C CA . ILE B 1 117 ? 22.938 -58.031 -32.656 1 92.5 117 ILE B CA 1
ATOM 5018 C C . ILE B 1 117 ? 23.219 -58.75 -31.328 1 92.5 117 ILE B C 1
ATOM 5020 O O . ILE B 1 117 ? 22.328 -58.875 -30.484 1 92.5 117 ILE B O 1
ATOM 5024 N N . LEU B 1 118 ? 24.438 -59.281 -31.109 1 92.12 118 LEU B N 1
ATOM 5025 C CA . LEU B 1 118 ? 24.953 -59.938 -29.906 1 92.12 118 LEU B CA 1
ATOM 5026 C C . LEU B 1 118 ? 24.438 -61.344 -29.797 1 92.12 118 LEU B C 1
ATOM 5028 O O . LEU B 1 118 ? 24.516 -61.969 -28.719 1 92.12 118 LEU B O 1
ATOM 5032 N N . GLU B 1 119 ? 23.812 -61.875 -30.828 1 94.69 119 GLU B N 1
ATOM 5033 C CA . GLU B 1 119 ? 23.422 -63.281 -30.797 1 94.69 119 GLU B CA 1
ATOM 5034 C C . GLU B 1 119 ? 24.641 -64.188 -30.656 1 94.69 119 GLU B C 1
ATOM 5036 O O . GLU B 1 119 ? 25.656 -64 -31.312 1 94.69 119 GLU B O 1
ATOM 5041 N N . GLY B 1 120 ? 24.547 -65.125 -29.797 1 93.81 120 GLY B N 1
ATOM 5042 C CA . GLY B 1 120 ? 25.672 -66 -29.531 1 93.81 120 GLY B CA 1
ATOM 5043 C C . GLY B 1 120 ? 26.562 -65.5 -28.422 1 93.81 120 GLY B C 1
ATOM 5044 O O . GLY B 1 120 ? 27.312 -66.312 -27.828 1 93.81 120 GLY B O 1
ATOM 5045 N N . ALA B 1 121 ? 26.5 -64.25 -28.109 1 93.56 121 ALA B N 1
ATOM 5046 C CA . ALA B 1 121 ? 27.312 -63.719 -27.031 1 93.56 121 ALA B CA 1
ATOM 5047 C C . ALA B 1 121 ? 26.688 -64 -25.672 1 93.56 121 ALA B C 1
ATOM 5049 O O . ALA B 1 121 ? 25.469 -64.188 -25.562 1 93.56 121 ALA B O 1
ATOM 5050 N N . SER B 1 122 ? 27.516 -64.062 -24.688 1 94.81 122 SER B N 1
ATOM 5051 C CA . SER B 1 122 ? 27.047 -64.312 -23.312 1 94.81 122 SER B CA 1
ATOM 5052 C C . SER B 1 122 ? 26.891 -62.969 -22.562 1 94.81 122 SER B C 1
ATOM 5054 O O . SER B 1 122 ? 27.812 -62.125 -22.562 1 94.81 122 SER B O 1
ATOM 5056 N N . ILE B 1 123 ? 25.75 -62.781 -21.969 1 93.81 123 ILE B N 1
ATOM 5057 C CA . ILE B 1 123 ? 25.547 -61.625 -21.109 1 93.81 123 ILE B CA 1
ATOM 5058 C C . ILE B 1 123 ? 25.266 -62.062 -19.688 1 93.81 123 ILE B C 1
ATOM 5060 O O . ILE B 1 123 ? 24.516 -61.406 -18.953 1 93.81 123 ILE B O 1
ATOM 5064 N N . LYS B 1 124 ? 25.781 -63.188 -19.297 1 94 124 LYS B N 1
ATOM 5065 C CA . LYS B 1 124 ? 25.531 -63.844 -18.016 1 94 124 LYS B CA 1
ATOM 5066 C C . LYS B 1 124 ? 25.984 -62.938 -16.859 1 94 124 LYS B C 1
ATOM 5068 O O . LYS B 1 124 ? 25.422 -63 -15.766 1 94 124 LYS B O 1
ATOM 5073 N N . GLU B 1 125 ? 26.969 -62.094 -17.125 1 92.38 125 GLU B N 1
ATOM 5074 C CA . GLU B 1 125 ? 27.547 -61.312 -16.047 1 92.38 125 GLU B CA 1
ATOM 5075 C C . GLU B 1 125 ? 26.906 -59.906 -15.992 1 92.38 125 GLU B C 1
ATOM 5077 O O . GLU B 1 125 ? 27.219 -59.125 -15.102 1 92.38 125 GLU B O 1
ATOM 5082 N N . ARG B 1 126 ? 26.047 -59.688 -16.891 1 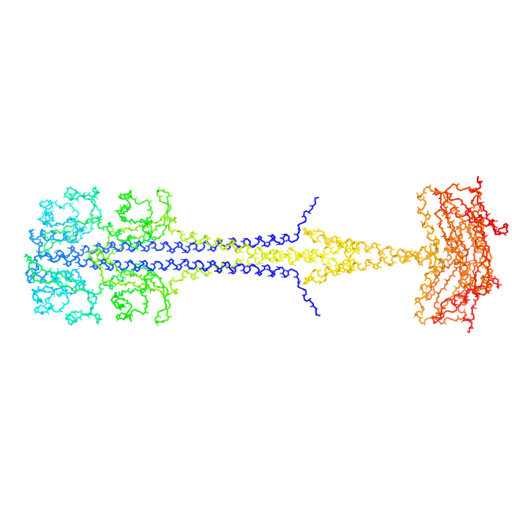91.94 126 ARG B N 1
ATOM 5083 C CA . ARG B 1 126 ? 25.422 -58.375 -16.938 1 91.94 126 ARG B CA 1
ATOM 5084 C C . ARG B 1 126 ? 24.203 -58.312 -16.031 1 91.94 126 ARG B C 1
ATOM 5086 O O . ARG B 1 126 ? 23.453 -59.281 -15.914 1 91.94 126 ARG B O 1
ATOM 5093 N N . PRO B 1 127 ? 23.938 -57.219 -15.445 1 92.38 127 PRO B N 1
ATOM 5094 C CA . PRO B 1 127 ? 22.797 -57.062 -14.523 1 92.38 127 PRO B CA 1
ATOM 5095 C C . PRO B 1 127 ? 21.469 -57.438 -15.164 1 92.38 127 PRO B C 1
ATOM 5097 O O . PRO B 1 127 ? 20.594 -58 -14.492 1 92.38 127 PRO B O 1
ATOM 5100 N N . VAL B 1 128 ? 21.266 -57.219 -16.438 1 93.06 128 VAL B N 1
ATOM 5101 C CA . VAL B 1 128 ? 20 -57.469 -17.109 1 93.06 128 VAL B CA 1
ATOM 5102 C C . VAL B 1 128 ? 19.688 -58.969 -17.062 1 93.06 128 VAL B C 1
ATOM 5104 O O . VAL B 1 128 ? 18.516 -59.344 -17.125 1 93.06 128 VAL B O 1
ATOM 5107 N N . PHE B 1 129 ? 20.703 -59.781 -16.953 1 94.88 129 PHE B N 1
ATOM 5108 C CA . PHE B 1 129 ? 20.484 -61.219 -16.812 1 94.88 129 PHE B CA 1
ATOM 5109 C C . PHE B 1 129 ? 20.531 -61.625 -15.336 1 94.88 129 PHE B C 1
ATOM 5111 O O . PHE B 1 129 ? 19.625 -62.312 -14.852 1 94.88 129 PHE B O 1
ATOM 5118 N N . LEU B 1 130 ? 21.516 -61.125 -14.602 1 94.38 130 LEU B N 1
ATOM 5119 C CA . LEU B 1 130 ? 21.781 -61.531 -13.227 1 94.38 130 LEU B CA 1
ATOM 5120 C C . LEU B 1 130 ? 20.609 -61.188 -12.32 1 94.38 130 LEU B C 1
ATOM 5122 O O . LEU B 1 130 ? 20.234 -61.969 -11.461 1 94.38 130 LEU B O 1
ATOM 5126 N N . GLU B 1 131 ? 20.062 -60.062 -12.555 1 94.31 131 GLU B N 1
ATOM 5127 C CA . GLU B 1 131 ? 19.062 -59.531 -11.617 1 94.31 131 GLU B CA 1
ATOM 5128 C C . GLU B 1 131 ? 17.656 -59.906 -12.062 1 94.31 131 GLU B C 1
ATOM 5130 O O . GLU B 1 131 ? 16.688 -59.719 -11.312 1 94.31 131 GLU B O 1
ATOM 5135 N N . ALA B 1 132 ? 17.469 -60.5 -13.273 1 95.38 132 ALA B N 1
ATOM 5136 C CA . ALA B 1 132 ? 16.125 -60.75 -13.82 1 95.38 132 ALA B CA 1
ATOM 5137 C C . ALA B 1 132 ? 15.82 -62.219 -13.844 1 95.38 132 ALA B C 1
ATOM 5139 O O . ALA B 1 132 ? 14.945 -62.688 -14.594 1 95.38 132 ALA B O 1
ATOM 5140 N N . GLN B 1 133 ? 16.531 -63 -13.102 1 93.81 133 GLN B N 1
ATOM 5141 C CA . GLN B 1 133 ? 16.344 -64.438 -13.141 1 93.81 133 GLN B CA 1
ATOM 5142 C C . GLN B 1 133 ? 15.078 -64.875 -12.398 1 93.81 133 GLN B C 1
ATOM 5144 O O . GLN B 1 133 ? 14.43 -65.812 -12.766 1 93.81 133 GLN B O 1
ATOM 5149 N N . THR B 1 134 ? 14.711 -64.125 -11.359 1 91.38 134 THR B N 1
ATOM 5150 C CA . THR B 1 134 ? 13.57 -64.5 -10.539 1 91.38 134 THR B CA 1
ATOM 5151 C C . THR B 1 134 ? 12.453 -63.5 -10.648 1 91.38 134 THR B C 1
ATOM 5153 O O . THR B 1 134 ? 11.273 -63.844 -10.602 1 91.38 134 THR B O 1
ATOM 5156 N N . GLU B 1 135 ? 12.805 -62.25 -10.742 1 92.5 135 GLU B N 1
ATOM 5157 C CA . GLU B 1 135 ? 11.844 -61.156 -10.844 1 92.5 135 GLU B CA 1
ATOM 5158 C C . GLU B 1 135 ? 12.297 -60.125 -11.875 1 92.5 135 GLU B C 1
ATOM 5160 O O . GLU B 1 135 ? 13.469 -60.094 -12.25 1 92.5 135 GLU B O 1
ATOM 5165 N N . PRO B 1 136 ? 11.352 -59.438 -12.336 1 94.69 136 PRO B N 1
ATOM 5166 C CA . PRO B 1 136 ? 11.734 -58.406 -13.305 1 94.69 136 PRO B CA 1
ATOM 5167 C C . PRO B 1 136 ? 12.773 -57.438 -12.742 1 94.69 136 PRO B C 1
ATOM 5169 O O . PRO B 1 136 ? 12.781 -57.156 -11.539 1 94.69 136 PRO B O 1
ATOM 5172 N N . PHE B 1 137 ? 13.57 -56.938 -13.586 1 94.69 137 PHE B N 1
ATOM 5173 C CA . PHE B 1 137 ? 14.641 -56 -13.227 1 94.69 137 PHE B CA 1
ATOM 5174 C C . PHE B 1 137 ? 14.539 -54.719 -14.047 1 94.69 137 PHE B C 1
ATOM 5176 O O . PHE B 1 137 ? 14.367 -54.781 -15.266 1 94.69 137 PHE B O 1
ATOM 5183 N N . ILE B 1 138 ? 14.539 -53.625 -13.328 1 94.25 138 ILE B N 1
ATOM 5184 C CA . ILE B 1 138 ? 14.633 -52.312 -13.961 1 94.25 138 ILE B CA 1
ATOM 5185 C C . ILE B 1 138 ? 15.922 -51.625 -13.516 1 94.25 138 ILE B C 1
ATOM 5187 O O . ILE B 1 138 ? 16.094 -51.312 -12.336 1 94.25 138 ILE B O 1
ATOM 5191 N N . GLY B 1 139 ? 16.781 -51.438 -14.445 1 91.75 139 GLY B N 1
ATOM 5192 C CA . GLY B 1 139 ? 18.078 -50.812 -14.148 1 91.75 139 GLY B CA 1
ATOM 5193 C C . GLY B 1 139 ? 18.125 -49.344 -14.516 1 91.75 139 GLY B C 1
ATOM 5194 O O . GLY B 1 139 ? 17.547 -48.938 -15.516 1 91.75 139 GLY B O 1
ATOM 5195 N N . ASP B 1 140 ? 18.844 -48.625 -13.773 1 89.56 140 ASP B N 1
ATOM 5196 C CA . ASP B 1 140 ? 18.984 -47.156 -13.953 1 89.56 140 ASP B CA 1
ATOM 5197 C C . ASP B 1 140 ? 19.844 -46.844 -15.164 1 89.56 140 ASP B C 1
ATOM 5199 O O . ASP B 1 140 ? 20.453 -47.719 -15.766 1 89.56 140 ASP B O 1
ATOM 5203 N N . VAL B 1 141 ? 19.812 -45.594 -15.5 1 87.94 141 VAL B N 1
ATOM 5204 C CA . VAL B 1 141 ? 20.516 -45.125 -16.672 1 87.94 141 VAL B CA 1
ATOM 5205 C C . VAL B 1 141 ? 22 -45.469 -16.562 1 87.94 141 VAL B C 1
ATOM 5207 O O . VAL B 1 141 ? 22.609 -45.281 -15.508 1 87.94 141 VAL B O 1
ATOM 5210 N N . HIS B 1 142 ? 22.578 -46 -17.531 1 83.81 142 HIS B N 1
ATOM 5211 C CA . HIS B 1 142 ? 23.984 -46.344 -17.594 1 83.81 142 HIS B CA 1
ATOM 5212 C C . HIS B 1 142 ? 24.516 -46.281 -19.031 1 83.81 142 HIS B C 1
ATOM 5214 O O . HIS B 1 142 ? 23.734 -46.281 -19.984 1 83.81 142 HIS B O 1
ATOM 5220 N N . GLU B 1 143 ? 25.781 -46.156 -19.156 1 80.25 143 GLU B N 1
ATOM 5221 C CA . GLU B 1 143 ? 26.391 -46.125 -20.484 1 80.25 143 GLU B CA 1
ATOM 5222 C C . GLU B 1 143 ? 26.344 -47.469 -21.172 1 80.25 143 GLU B C 1
ATOM 5224 O O . GLU B 1 143 ? 26.375 -48.5 -20.516 1 80.25 143 GLU B O 1
ATOM 5229 N N . ALA B 1 144 ? 26.234 -47.25 -22.453 1 74.62 144 ALA B N 1
ATOM 5230 C CA . ALA B 1 144 ? 26.281 -48.469 -23.25 1 74.62 144 ALA B CA 1
ATOM 5231 C C . ALA B 1 144 ? 27.672 -49.094 -23.203 1 74.62 144 ALA B C 1
ATOM 5233 O O . ALA B 1 144 ? 28.688 -48.406 -23.344 1 74.62 144 ALA B O 1
ATOM 5234 N N . VAL B 1 145 ? 27.797 -50.312 -22.844 1 74.19 145 VAL B N 1
ATOM 5235 C CA . VAL B 1 145 ? 29.078 -51 -22.781 1 74.19 145 VAL B CA 1
ATOM 5236 C C . VAL B 1 145 ? 29.281 -51.844 -24.047 1 74.19 145 VAL B C 1
ATOM 5238 O O . VAL B 1 145 ? 29.938 -51.406 -25 1 74.19 145 VAL B O 1
ATOM 5241 N N . LEU B 1 146 ? 28.562 -52.938 -24.156 1 71.81 146 LEU B N 1
ATOM 5242 C CA . LEU B 1 146 ? 28.719 -53.875 -25.281 1 71.81 146 LEU B CA 1
ATOM 5243 C C . LEU B 1 146 ? 28.078 -53.281 -26.531 1 71.81 146 LEU B C 1
ATOM 5245 O O . LEU B 1 146 ? 28.594 -53.469 -27.641 1 71.81 146 LEU B O 1
ATOM 5249 N N . LEU B 1 147 ? 27.094 -52.469 -26.297 1 76.56 147 LEU B N 1
ATOM 5250 C CA . LEU B 1 147 ? 26.266 -52.031 -27.422 1 76.56 147 LEU B CA 1
ATOM 5251 C C . LEU B 1 147 ? 26.797 -50.719 -27.984 1 76.56 147 LEU B C 1
ATOM 5253 O O . LEU B 1 147 ? 26.375 -50.281 -29.062 1 76.56 147 LEU B O 1
ATOM 5257 N N . ALA B 1 148 ? 27.719 -50.094 -27.328 1 72.62 148 ALA B N 1
ATOM 5258 C CA . ALA B 1 148 ? 28.219 -48.75 -27.734 1 72.62 148 ALA B CA 1
ATOM 5259 C C . ALA B 1 148 ? 28.781 -48.812 -29.156 1 72.62 148 ALA B C 1
ATOM 5261 O O . ALA B 1 148 ? 28.578 -47.875 -29.922 1 72.62 148 ALA B O 1
ATOM 5262 N N . GLU B 1 149 ? 29.359 -49.969 -29.484 1 72 149 GLU B N 1
ATOM 5263 C CA . GLU B 1 149 ? 30.031 -50.062 -30.781 1 72 149 GLU B CA 1
ATOM 5264 C C . GLU B 1 149 ? 29.125 -50.688 -31.828 1 72 149 GLU B C 1
ATOM 5266 O O . GLU B 1 149 ? 29.375 -50.531 -33.031 1 72 149 GLU B O 1
ATOM 5271 N N . LEU B 1 150 ? 28.047 -51.219 -31.312 1 76.44 150 LEU B N 1
ATOM 5272 C CA . LEU B 1 150 ? 27.25 -52 -32.25 1 76.44 150 LEU B CA 1
ATOM 5273 C C . LEU B 1 150 ? 26.031 -51.25 -32.719 1 76.44 150 LEU B C 1
ATOM 5275 O O . LEU B 1 150 ? 25.453 -51.562 -33.75 1 76.44 150 LEU B O 1
ATOM 5279 N N . LEU B 1 151 ? 25.641 -50.281 -31.984 1 77.06 151 LEU B N 1
ATOM 5280 C CA . LEU B 1 151 ? 24.438 -49.531 -32.312 1 77.06 151 LEU B CA 1
ATOM 5281 C C . LEU B 1 151 ? 24.781 -48.188 -32.938 1 77.06 151 LEU B C 1
ATOM 5283 O O . LEU B 1 151 ? 25.797 -47.562 -32.594 1 77.06 151 LEU B O 1
ATOM 5287 N N . PRO B 1 152 ? 23.906 -47.75 -33.938 1 67.56 152 PRO B N 1
ATOM 5288 C CA . PRO B 1 152 ? 24.156 -46.438 -34.531 1 67.56 152 PRO B CA 1
ATOM 5289 C C . PRO B 1 152 ? 24.047 -45.312 -33.531 1 67.56 152 PRO B C 1
ATOM 5291 O O . PRO B 1 152 ? 23.219 -45.344 -32.625 1 67.56 152 PRO B O 1
ATOM 5294 N N . ASN B 1 153 ? 25.141 -44.531 -33.531 1 66.19 153 ASN B N 1
ATOM 5295 C CA . ASN B 1 153 ? 25.156 -43.375 -32.656 1 66.19 153 ASN B CA 1
ATOM 5296 C C . ASN B 1 153 ? 25.312 -42.094 -33.469 1 66.19 153 ASN B C 1
ATOM 5298 O O . ASN B 1 153 ? 26.375 -41.469 -33.469 1 66.19 153 ASN B O 1
ATOM 5302 N N . PRO B 1 154 ? 24.172 -41.719 -34.094 1 56.81 154 PRO B N 1
ATOM 5303 C CA . PRO B 1 154 ? 24.328 -40.562 -35 1 56.81 154 PRO B CA 1
ATOM 5304 C C . PRO B 1 154 ? 24.719 -39.312 -34.25 1 56.81 154 PRO B C 1
ATOM 5306 O O . PRO B 1 154 ? 25.391 -38.438 -34.812 1 56.81 154 PRO B O 1
ATOM 5309 N N . SER B 1 155 ? 24.328 -39.094 -33.062 1 60.97 155 SER B N 1
ATOM 5310 C CA . SER B 1 155 ? 24.547 -37.844 -32.344 1 60.97 155 SER B CA 1
ATOM 5311 C C . SER B 1 155 ? 25.953 -37.812 -31.734 1 60.97 155 SER B C 1
ATOM 5313 O O . SER B 1 155 ? 26.453 -36.719 -31.406 1 60.97 155 SER B O 1
ATOM 5315 N N . GLY B 1 156 ? 26.656 -38.969 -31.828 1 60.88 156 GLY B N 1
ATOM 5316 C CA . GLY B 1 156 ? 28 -39 -31.25 1 60.88 156 GLY B CA 1
ATOM 5317 C C . GLY B 1 156 ? 28 -39 -29.734 1 60.88 156 GLY B C 1
ATOM 5318 O O . GLY B 1 156 ? 29.047 -39.156 -29.109 1 60.88 156 GLY B O 1
ATOM 5319 N N . GLU B 1 157 ? 26.844 -38.719 -29.219 1 64.62 157 GLU B N 1
ATOM 5320 C CA . GLU B 1 157 ? 26.75 -38.656 -27.766 1 64.62 157 GLU B CA 1
ATOM 5321 C C . GLU B 1 157 ? 26.734 -40.062 -27.156 1 64.62 157 GLU B C 1
ATOM 5323 O O . GLU B 1 157 ? 26.391 -41.031 -27.844 1 64.62 157 GLU B O 1
ATOM 5328 N N . VAL B 1 158 ? 27.266 -40.125 -26 1 69.06 158 VAL B N 1
ATOM 5329 C CA . VAL B 1 158 ? 27.328 -41.406 -25.312 1 69.06 158 VAL B CA 1
ATOM 5330 C C . VAL B 1 158 ? 25.922 -42 -25.203 1 69.06 158 VAL B C 1
ATOM 5332 O O . VAL B 1 158 ? 25 -41.312 -24.719 1 69.06 158 VAL B O 1
ATOM 5335 N N . LEU B 1 159 ? 25.844 -43.125 -25.812 1 77 159 LEU B N 1
ATOM 5336 C CA . LEU B 1 159 ? 24.547 -43.812 -25.766 1 77 159 LEU B CA 1
ATOM 5337 C C . LEU B 1 159 ? 24.219 -44.25 -24.344 1 77 159 LEU B C 1
ATOM 5339 O O . LEU B 1 159 ? 25.062 -44.875 -23.672 1 77 159 LEU B O 1
ATOM 5343 N N . GLN B 1 160 ? 23.188 -43.75 -23.828 1 84 160 GLN B N 1
ATOM 5344 C CA . GLN B 1 160 ? 22.719 -44.156 -22.5 1 84 160 GLN B CA 1
ATOM 5345 C C . GLN B 1 160 ? 21.422 -44.938 -22.594 1 84 160 GLN B C 1
ATOM 5347 O O . GLN B 1 160 ? 20.594 -44.688 -23.469 1 84 160 GLN B O 1
ATOM 5352 N N . PHE B 1 161 ? 21.391 -46 -21.688 1 88.81 161 PHE B N 1
ATOM 5353 C CA . PHE B 1 161 ? 20.219 -46.875 -21.719 1 88.81 161 PHE B CA 1
ATOM 5354 C C . PHE B 1 161 ? 19.609 -47.031 -20.344 1 88.81 161 PHE B C 1
ATOM 5356 O O . PHE B 1 161 ? 20.297 -46.812 -19.328 1 88.81 161 PHE B O 1
ATOM 5363 N N . VAL B 1 162 ? 18.375 -47.25 -20.359 1 91.38 162 VAL B N 1
ATOM 5364 C CA . VAL B 1 162 ? 17.656 -47.781 -19.219 1 91.38 162 VAL B CA 1
ATOM 5365 C C . VAL B 1 162 ? 17.266 -49.25 -19.484 1 91.38 162 VAL B C 1
ATOM 5367 O O . VAL B 1 162 ? 16.875 -49.594 -20.609 1 91.38 162 VAL B O 1
ATOM 5370 N N . ASP B 1 163 ? 17.422 -50.094 -18.469 1 93.81 163 ASP B N 1
ATOM 5371 C CA . ASP B 1 163 ? 17.25 -51.5 -18.703 1 93.81 163 ASP B CA 1
ATOM 5372 C C . ASP B 1 163 ? 15.922 -52 -18.125 1 93.81 163 ASP B C 1
ATOM 5374 O O . ASP B 1 163 ? 15.5 -51.531 -17.062 1 93.81 163 ASP B O 1
ATOM 5378 N N . ILE B 1 164 ? 15.312 -52.812 -18.828 1 95.25 164 ILE B N 1
ATOM 5379 C CA . ILE B 1 164 ? 14.188 -53.594 -18.328 1 95.25 164 ILE B CA 1
ATOM 5380 C C . ILE B 1 164 ? 14.352 -55.062 -18.75 1 95.25 164 ILE B C 1
ATOM 5382 O O . ILE B 1 164 ? 14.508 -55.344 -19.938 1 95.25 164 ILE B O 1
ATOM 5386 N N . SER B 1 165 ? 14.32 -55.969 -17.828 1 97 165 SER B N 1
ATOM 5387 C CA . SER B 1 165 ? 14.43 -57.406 -18.141 1 97 165 SER B CA 1
ATOM 5388 C C . SER B 1 165 ? 13.438 -58.219 -17.312 1 97 165 SER B C 1
ATOM 5390 O O . SER B 1 165 ? 13.094 -57.844 -16.188 1 97 165 SER B O 1
ATOM 5392 N N . VAL B 1 166 ? 12.945 -59.219 -17.891 1 95.69 166 VAL B N 1
ATOM 5393 C CA . VAL B 1 166 ? 11.992 -60.094 -17.234 1 95.69 166 VAL B CA 1
ATOM 5394 C C . VAL B 1 166 ? 12.398 -61.562 -17.422 1 95.69 166 VAL B C 1
ATOM 5396 O O . VAL B 1 166 ? 12.977 -61.938 -18.453 1 95.69 166 VAL B O 1
ATOM 5399 N N . PRO B 1 167 ? 12.07 -62.438 -16.469 1 96.19 167 PRO B N 1
ATOM 5400 C CA . PRO B 1 167 ? 12.398 -63.844 -16.609 1 96.19 167 PRO B CA 1
ATOM 5401 C C . PRO B 1 167 ? 11.43 -64.562 -17.531 1 96.19 167 PRO B C 1
ATOM 5403 O O . PRO B 1 167 ? 10.242 -64.25 -17.562 1 96.19 167 PRO B O 1
ATOM 5406 N N . LEU B 1 168 ? 12 -65.438 -18.281 1 95.06 168 LEU B N 1
ATOM 5407 C CA . LEU B 1 168 ? 11.195 -66.312 -19.109 1 95.06 168 LEU B CA 1
ATOM 5408 C C . LEU B 1 168 ? 11.094 -67.688 -18.453 1 95.06 168 LEU B C 1
ATOM 5410 O O . LEU B 1 168 ? 12.094 -68.375 -18.328 1 95.06 168 LEU B O 1
ATOM 5414 N N . VAL B 1 169 ? 9.914 -68 -18 1 91.38 169 VAL B N 1
ATOM 5415 C CA . VAL B 1 169 ? 9.672 -69.25 -17.312 1 91.38 169 VAL B CA 1
ATOM 5416 C C . VAL B 1 169 ? 8.656 -70.125 -18.094 1 91.38 169 VAL B C 1
ATOM 5418 O O . VAL B 1 169 ? 7.629 -69.562 -18.531 1 91.38 169 VAL B O 1
ATOM 5421 N N . ARG B 1 170 ? 8.969 -71.312 -18.359 1 86.56 170 ARG B N 1
ATOM 5422 C CA . ARG B 1 170 ? 8.07 -72.25 -19.016 1 86.56 170 ARG B CA 1
ATOM 5423 C C . ARG B 1 170 ? 7.875 -73.5 -18.172 1 86.56 170 ARG B C 1
ATOM 5425 O O . ARG B 1 170 ? 8.844 -74.188 -17.828 1 86.56 170 ARG B O 1
ATOM 5432 N N . ASP B 1 171 ? 6.617 -73.812 -17.938 1 84.44 171 ASP B N 1
ATOM 5433 C CA . ASP B 1 171 ? 6.254 -75 -17.125 1 84.44 171 ASP B CA 1
ATOM 5434 C C . ASP B 1 171 ? 7.035 -75 -15.82 1 84.44 171 ASP B C 1
ATOM 5436 O O . ASP B 1 171 ? 7.59 -76.062 -15.438 1 84.44 171 ASP B O 1
ATOM 5440 N N . GLY B 1 172 ? 7.359 -73.812 -15.203 1 86.56 172 GLY B N 1
ATOM 5441 C CA . GLY B 1 172 ? 7.996 -73.688 -13.906 1 86.56 172 GLY B CA 1
ATOM 5442 C C . GLY B 1 172 ? 9.508 -73.625 -13.977 1 86.56 172 GLY B C 1
ATOM 5443 O O . GLY B 1 172 ? 10.18 -73.5 -12.953 1 86.56 172 GLY B O 1
ATOM 5444 N N . THR B 1 173 ? 10.008 -73.875 -15.195 1 91.12 173 THR B N 1
ATOM 5445 C CA . THR B 1 173 ? 11.461 -73.875 -15.328 1 91.12 173 THR B CA 1
ATOM 5446 C C . THR B 1 173 ? 11.984 -72.625 -15.977 1 91.12 173 THR B C 1
ATOM 5448 O O . THR B 1 173 ? 11.414 -72.125 -16.953 1 91.12 173 THR B O 1
ATOM 5451 N N . PHE B 1 174 ? 13.039 -72.188 -15.414 1 94.56 174 PHE B N 1
ATOM 5452 C CA . PHE B 1 174 ? 13.703 -71 -15.938 1 94.56 174 PHE B CA 1
ATOM 5453 C C . PHE B 1 174 ? 14.375 -71.25 -17.266 1 94.56 174 PHE B C 1
ATOM 5455 O O . PHE B 1 174 ? 15.234 -72.125 -17.359 1 94.56 174 PHE B O 1
ATOM 5462 N N . GLN B 1 175 ? 14.031 -70.562 -18.328 1 94.31 175 GLN B N 1
ATOM 5463 C CA . GLN B 1 175 ? 14.562 -70.812 -19.672 1 94.31 175 GLN B CA 1
ATOM 5464 C C . GLN B 1 175 ? 15.547 -69.688 -20.078 1 94.31 175 GLN B C 1
ATOM 5466 O O . GLN B 1 175 ? 16.359 -69.875 -20.984 1 94.31 175 GLN B O 1
ATOM 5471 N N . GLY B 1 176 ? 15.422 -68.5 -19.406 1 96.12 176 GLY B N 1
ATOM 5472 C CA . GLY B 1 176 ? 16.234 -67.312 -19.719 1 96.12 176 GLY B CA 1
ATOM 5473 C C . GLY B 1 176 ? 15.562 -66 -19.391 1 96.12 176 GLY B C 1
ATOM 5474 O O . GLY B 1 176 ? 14.711 -65.938 -18.516 1 96.12 176 GLY B O 1
ATOM 5475 N N . VAL B 1 177 ? 16.109 -65 -19.984 1 96.75 177 VAL B N 1
ATOM 5476 C CA . VAL B 1 177 ? 15.539 -63.688 -19.703 1 96.75 177 VAL B CA 1
ATOM 5477 C C . VAL B 1 177 ? 15.281 -62.938 -21.016 1 96.75 177 VAL B C 1
ATOM 5479 O O . VAL B 1 177 ? 15.906 -63.25 -22.047 1 96.75 177 VAL B O 1
ATOM 5482 N N . LEU B 1 178 ? 14.273 -62.156 -21.031 1 97 178 LEU B N 1
ATOM 5483 C CA . LEU B 1 178 ? 14.117 -61.125 -22.047 1 97 178 LEU B CA 1
ATOM 5484 C C . LEU B 1 178 ? 14.75 -59.812 -21.594 1 97 178 LEU B C 1
ATOM 5486 O O . LEU B 1 178 ? 14.227 -59.125 -20.688 1 97 178 LEU B O 1
ATOM 5490 N N . ALA B 1 179 ? 15.828 -59.438 -22.125 1 96.19 179 ALA B N 1
ATOM 5491 C CA . ALA B 1 179 ? 16.562 -58.219 -21.766 1 96.19 179 ALA B CA 1
ATOM 5492 C C . ALA B 1 179 ? 16.297 -57.125 -22.781 1 96.19 179 ALA B C 1
ATOM 5494 O O . ALA B 1 179 ? 16.344 -57.344 -23.984 1 96.19 179 ALA B O 1
ATOM 5495 N N . THR B 1 180 ? 16 -55.969 -22.219 1 95.38 180 THR B N 1
ATOM 5496 C CA . THR B 1 180 ? 15.742 -54.844 -23.109 1 95.38 180 THR B CA 1
ATOM 5497 C C . THR B 1 180 ? 16.547 -53.625 -22.688 1 95.38 180 THR B C 1
ATOM 5499 O O . THR B 1 180 ? 16.734 -53.375 -21.484 1 95.38 180 THR B O 1
ATOM 5502 N N . HIS B 1 181 ? 17.047 -52.906 -23.625 1 92.94 181 HIS B N 1
ATOM 5503 C CA . HIS B 1 181 ? 17.688 -51.625 -23.438 1 92.94 181 HIS B CA 1
ATOM 5504 C C . HIS B 1 181 ? 16.859 -50.5 -24.078 1 92.94 181 HIS B C 1
ATOM 5506 O O . HIS B 1 181 ? 16.625 -50.531 -25.297 1 92.94 181 HIS B O 1
ATOM 5512 N N . LEU B 1 182 ? 16.438 -49.625 -23.25 1 91.19 182 LEU B N 1
ATOM 5513 C CA . LEU B 1 182 ? 15.703 -48.469 -23.734 1 91.19 182 LEU B CA 1
ATOM 5514 C C . LEU B 1 182 ? 16.641 -47.281 -23.953 1 91.19 182 LEU B C 1
ATOM 5516 O O . LEU B 1 182 ? 17.453 -46.969 -23.094 1 91.19 182 LEU B O 1
ATOM 5520 N N . SER B 1 183 ? 16.469 -46.75 -25.172 1 86.62 183 SER B N 1
ATOM 5521 C CA . SER B 1 183 ? 17.266 -45.562 -25.453 1 86.62 183 SER B CA 1
ATOM 5522 C C . SER B 1 183 ? 16.891 -44.406 -24.516 1 86.62 183 SER B C 1
ATOM 5524 O O . SER B 1 183 ? 15.703 -44.156 -24.266 1 86.62 183 SER B O 1
ATOM 5526 N N . TRP B 1 184 ? 17.828 -43.75 -23.984 1 83.69 184 TRP B N 1
ATOM 5527 C CA . TRP B 1 184 ? 17.594 -42.625 -23.094 1 83.69 184 TRP B CA 1
ATOM 5528 C C . TRP B 1 184 ? 17.172 -41.375 -23.891 1 83.69 184 TRP B C 1
ATOM 5530 O O . TRP B 1 184 ? 16.719 -40.406 -23.312 1 83.69 184 TRP B O 1
ATOM 5540 N N . GLU B 1 185 ? 17.156 -41.5 -25.203 1 80.12 185 GLU B N 1
ATOM 5541 C CA . GLU B 1 185 ? 16.688 -40.406 -26.047 1 80.12 185 GLU B CA 1
ATOM 5542 C C . GLU B 1 185 ? 15.211 -40.125 -25.828 1 80.12 185 GLU B C 1
ATOM 5544 O O . GLU B 1 185 ? 14.75 -39 -26.016 1 80.12 185 GLU B O 1
ATOM 5549 N N . TRP B 1 186 ? 14.5 -41.156 -25.344 1 80.56 186 TRP B N 1
ATOM 5550 C CA . TRP B 1 186 ? 13.086 -40.938 -25.062 1 80.56 186 TRP B CA 1
ATOM 5551 C C . TRP B 1 186 ? 12.906 -39.906 -23.953 1 80.56 186 TRP B C 1
ATOM 5553 O O . TRP B 1 186 ? 11.922 -39.156 -23.938 1 80.56 186 TRP B O 1
ATOM 5563 N N . GLY B 1 187 ? 13.797 -39.938 -22.953 1 83.19 187 GLY B N 1
ATOM 5564 C CA . GLY B 1 187 ? 13.758 -38.906 -21.922 1 83.19 187 GLY B CA 1
ATOM 5565 C C . GLY B 1 187 ? 13.82 -37.5 -22.469 1 83.19 187 GLY B C 1
ATOM 5566 O O . GLY B 1 187 ? 13.078 -36.625 -22.031 1 83.19 187 GLY B O 1
ATOM 5567 N N . ASN B 1 188 ? 14.68 -37.375 -23.422 1 84.94 188 ASN B N 1
ATOM 5568 C CA . ASN B 1 188 ? 14.797 -36.062 -24.062 1 84.94 188 ASN B CA 1
ATOM 5569 C C . ASN B 1 188 ? 13.508 -35.688 -24.797 1 84.94 188 ASN B C 1
ATOM 5571 O O . ASN B 1 188 ? 13.125 -34.531 -24.812 1 84.94 188 ASN B O 1
ATOM 5575 N N . GLU B 1 189 ? 12.93 -36.656 -25.359 1 80.69 189 GLU B N 1
ATOM 5576 C CA . GLU B 1 189 ? 11.68 -36.406 -26.078 1 80.69 189 GLU B CA 1
ATOM 5577 C C . GLU B 1 189 ? 10.57 -35.969 -25.109 1 80.69 189 GLU B C 1
ATOM 5579 O O . GLU B 1 189 ? 9.797 -35.062 -25.422 1 80.69 189 GLU B O 1
ATOM 5584 N N . VAL B 1 190 ? 10.562 -36.656 -24.016 1 83.38 190 VAL B N 1
ATOM 5585 C CA . VAL B 1 190 ? 9.57 -36.281 -23 1 83.38 190 VAL B CA 1
ATOM 5586 C C . VAL B 1 190 ? 9.812 -34.844 -22.516 1 83.38 190 VAL B C 1
ATOM 5588 O O . VAL B 1 190 ? 8.867 -34.062 -22.422 1 83.38 190 VAL B O 1
ATOM 5591 N N . LEU B 1 191 ? 11.023 -34.5 -22.266 1 85.06 191 LEU B N 1
ATOM 5592 C CA . LEU B 1 191 ? 11.359 -33.156 -21.797 1 85.06 191 LEU B CA 1
ATOM 5593 C C . LEU B 1 191 ? 11.008 -32.094 -22.859 1 85.06 191 LEU B C 1
ATOM 5595 O O . LEU B 1 191 ? 10.484 -31.047 -22.531 1 85.06 191 LEU B O 1
ATOM 5599 N N . ARG B 1 192 ? 11.273 -32.469 -24.062 1 81.88 192 ARG B N 1
ATOM 5600 C CA . ARG B 1 192 ? 11.008 -31.531 -25.156 1 81.88 192 ARG B CA 1
ATOM 5601 C C . ARG B 1 192 ? 9.508 -31.281 -25.297 1 81.88 192 ARG B C 1
ATOM 5603 O O . ARG B 1 192 ? 9.078 -30.141 -25.469 1 81.88 192 ARG B O 1
ATOM 5610 N N . HIS B 1 193 ? 8.773 -32.344 -25.281 1 77 193 HIS B N 1
ATOM 5611 C CA . HIS B 1 193 ? 7.328 -32.188 -25.391 1 77 193 HIS B CA 1
ATOM 5612 C C . HIS B 1 193 ? 6.766 -31.406 -24.203 1 77 193 HIS B C 1
ATOM 5614 O O . HIS B 1 193 ? 5.879 -30.562 -24.359 1 77 193 HIS B O 1
ATOM 5620 N N . PHE B 1 194 ? 7.297 -31.719 -23.078 1 80.06 194 PHE B N 1
ATOM 5621 C CA . PHE B 1 194 ? 6.848 -31.047 -21.875 1 80.06 194 PHE B CA 1
ATOM 5622 C C . PHE B 1 194 ? 7.184 -29.562 -21.938 1 80.06 194 PHE B C 1
ATOM 5624 O O . PHE B 1 194 ? 6.367 -28.719 -21.547 1 80.06 194 PHE B O 1
ATOM 5631 N N . ASN B 1 195 ? 8.328 -29.297 -22.391 1 79.5 195 ASN B N 1
ATOM 5632 C CA . ASN B 1 195 ? 8.773 -27.906 -22.5 1 79.5 195 ASN B CA 1
ATOM 5633 C C . ASN B 1 195 ? 7.863 -27.094 -23.406 1 79.5 195 ASN B C 1
ATOM 5635 O O . ASN B 1 195 ? 7.617 -25.906 -23.156 1 79.5 195 ASN B O 1
ATOM 5639 N N . ARG B 1 196 ? 7.348 -27.688 -24.359 1 76.94 196 ARG B N 1
ATOM 5640 C CA . ARG B 1 196 ? 6.453 -27 -25.281 1 76.94 196 ARG B CA 1
ATOM 5641 C C . ARG B 1 196 ? 5.164 -26.578 -24.594 1 76.94 196 ARG B C 1
ATOM 5643 O O . ARG B 1 196 ? 4.566 -25.562 -24.938 1 76.94 196 ARG B O 1
ATOM 5650 N N . THR B 1 197 ? 4.84 -27.375 -23.641 1 73.62 197 THR B N 1
ATOM 5651 C CA . THR B 1 197 ? 3.605 -27.078 -22.922 1 73.62 197 THR B CA 1
ATOM 5652 C C . THR B 1 197 ? 3.791 -25.859 -22.031 1 73.62 197 THR B C 1
ATOM 5654 O O . THR B 1 197 ? 2.812 -25.25 -21.594 1 73.62 197 THR B O 1
ATOM 5657 N N . LEU B 1 198 ? 5.047 -25.484 -21.812 1 76.94 198 LEU B N 1
ATOM 5658 C CA . LEU B 1 198 ? 5.332 -24.344 -20.953 1 76.94 198 LEU B CA 1
ATOM 5659 C C . LEU B 1 198 ? 5.219 -23.047 -21.734 1 76.94 198 LEU B C 1
ATOM 5661 O O . LEU B 1 198 ? 5.285 -21.953 -21.156 1 76.94 198 LEU B O 1
ATOM 5665 N N . HIS B 1 199 ? 4.906 -23.172 -23.016 1 66.75 199 HIS B N 1
ATOM 5666 C CA . HIS B 1 199 ? 4.66 -22.047 -23.906 1 66.75 199 HIS B CA 1
ATOM 5667 C C . HIS B 1 199 ? 5.758 -21 -23.781 1 66.75 199 HIS B C 1
ATOM 5669 O O . HIS B 1 199 ? 6.938 -21.297 -24 1 66.75 199 HIS B O 1
ATOM 5675 N N . HIS B 1 200 ? 5.371 -19.734 -23.375 1 60.5 200 HIS B N 1
ATOM 5676 C CA . HIS B 1 200 ? 6.211 -18.547 -23.391 1 60.5 200 HIS B CA 1
ATOM 5677 C C . HIS B 1 200 ? 7.34 -18.656 -22.359 1 60.5 200 HIS B C 1
ATOM 5679 O O . HIS B 1 200 ? 8.352 -17.969 -22.469 1 60.5 200 HIS B O 1
ATOM 5685 N N . GLN B 1 201 ? 7.254 -19.625 -21.531 1 67.5 201 GLN B N 1
ATOM 5686 C CA . GLN B 1 201 ? 8.258 -19.703 -20.469 1 67.5 201 GLN B CA 1
ATOM 5687 C C . GLN B 1 201 ? 9.32 -20.734 -20.812 1 67.5 201 GLN B C 1
ATOM 5689 O O . GLN B 1 201 ? 10.32 -20.859 -20.094 1 67.5 201 GLN B O 1
ATOM 5694 N N . SER B 1 202 ? 9.195 -21.25 -21.953 1 69.75 202 SER B N 1
ATOM 5695 C CA . SER B 1 202 ? 10.047 -22.391 -22.297 1 69.75 202 SER B CA 1
ATOM 5696 C C . SER B 1 202 ? 11.484 -21.953 -22.578 1 69.75 202 SER B C 1
ATOM 5698 O O . SER B 1 202 ? 12.43 -22.641 -22.203 1 69.75 202 SER B O 1
ATOM 5700 N N . GLU B 1 203 ? 11.578 -20.75 -23.062 1 76.81 203 GLU B N 1
ATOM 5701 C CA . GLU B 1 203 ? 12.898 -20.312 -23.5 1 76.81 203 GLU B CA 1
ATOM 5702 C C . GLU B 1 203 ? 13.82 -20.078 -22.312 1 76.81 203 GLU B C 1
ATOM 5704 O O . GLU B 1 203 ? 15.031 -20.266 -22.406 1 76.81 203 GLU B O 1
ATOM 5709 N N . TYR B 1 204 ? 13.266 -19.875 -21.203 1 83.94 204 TYR B N 1
ATOM 5710 C CA . TYR B 1 204 ? 14.094 -19.516 -20.062 1 83.94 204 TYR B CA 1
ATOM 5711 C C . TYR B 1 204 ? 13.961 -20.531 -18.938 1 83.94 204 TYR B C 1
ATOM 5713 O O . TYR B 1 204 ? 14.266 -20.234 -17.781 1 83.94 204 TYR B O 1
ATOM 5721 N N . THR B 1 205 ? 13.461 -21.641 -19.281 1 90.94 205 THR B N 1
ATOM 5722 C CA . THR B 1 205 ? 13.281 -22.688 -18.266 1 90.94 205 THR B CA 1
ATOM 5723 C C . THR B 1 205 ? 14.188 -23.875 -18.547 1 90.94 205 THR B C 1
ATOM 5725 O O . THR B 1 205 ? 14.211 -24.406 -19.672 1 90.94 205 THR B O 1
ATOM 5728 N N . ASP B 1 206 ? 14.945 -24.219 -17.625 1 92.56 206 ASP B N 1
ATOM 5729 C CA . ASP B 1 206 ? 15.781 -25.422 -17.719 1 92.56 206 ASP B CA 1
ATOM 5730 C C . ASP B 1 206 ? 15.148 -26.594 -16.984 1 92.56 206 ASP B C 1
ATOM 5732 O O . ASP B 1 206 ? 14.648 -26.438 -15.867 1 92.56 206 ASP B O 1
ATOM 5736 N N . LEU B 1 207 ? 15.164 -27.688 -17.656 1 93.38 207 LEU B N 1
ATOM 5737 C CA . LEU B 1 207 ? 14.664 -28.922 -17.062 1 93.38 207 LEU B CA 1
ATOM 5738 C C . LEU B 1 207 ? 15.797 -29.906 -16.828 1 93.38 207 LEU B C 1
ATOM 5740 O O . LEU B 1 207 ? 16.656 -30.094 -17.688 1 93.38 207 LEU B O 1
ATOM 5744 N N . PHE B 1 208 ? 15.836 -30.484 -15.625 1 93.31 208 PHE B N 1
ATOM 5745 C CA . PHE B 1 208 ? 16.844 -31.469 -15.281 1 93.31 208 PHE B CA 1
ATOM 5746 C C . PHE B 1 208 ? 16.203 -32.75 -14.797 1 93.31 208 PHE B C 1
ATOM 5748 O O . PHE B 1 208 ? 15.188 -32.719 -14.086 1 93.31 208 PHE B O 1
ATOM 5755 N N . VAL B 1 209 ? 16.719 -33.812 -15.234 1 94.62 209 VAL B N 1
ATOM 5756 C CA . VAL B 1 209 ? 16.469 -35.094 -14.602 1 94.62 209 VAL B CA 1
ATOM 5757 C C . VAL B 1 209 ? 17.75 -35.594 -13.906 1 94.62 209 VAL B C 1
ATOM 5759 O O . VAL B 1 209 ? 18.797 -35.719 -14.539 1 94.62 209 VAL B O 1
ATOM 5762 N N . VAL B 1 210 ? 17.609 -35.844 -12.68 1 94.5 210 VAL B N 1
ATOM 5763 C CA . VAL B 1 210 ? 18.781 -36.156 -11.867 1 94.5 210 VAL B CA 1
ATOM 5764 C C . VAL B 1 210 ? 18.625 -37.562 -11.25 1 94.5 210 VAL B C 1
ATOM 5766 O O . VAL B 1 210 ? 17.531 -37.938 -10.805 1 94.5 210 VAL B O 1
ATOM 5769 N N . SER B 1 211 ? 19.719 -38.281 -11.273 1 91.69 211 SER B N 1
ATOM 5770 C CA . SER B 1 211 ? 19.734 -39.594 -10.688 1 91.69 211 SER B CA 1
ATOM 5771 C C . SER B 1 211 ? 19.625 -39.531 -9.172 1 91.69 211 SER B C 1
ATOM 5773 O O . SER B 1 211 ? 20.234 -38.688 -8.531 1 91.69 211 SER B O 1
ATOM 5775 N N . GLY B 1 212 ? 18.812 -40.375 -8.602 1 86.94 212 GLY B N 1
ATOM 5776 C CA . GLY B 1 212 ? 18.672 -40.438 -7.152 1 86.94 212 GLY B CA 1
ATOM 5777 C C . GLY B 1 212 ? 19.859 -41.094 -6.48 1 86.94 212 GLY B C 1
ATOM 5778 O O . GLY B 1 212 ? 20.047 -40.969 -5.266 1 86.94 212 GLY B O 1
ATOM 5779 N N . ARG B 1 213 ? 20.703 -41.688 -7.18 1 84.5 213 ARG B N 1
ATOM 5780 C CA . ARG B 1 213 ? 21.812 -42.5 -6.629 1 84.5 213 ARG B CA 1
ATOM 5781 C C . ARG B 1 213 ? 23 -41.594 -6.309 1 84.5 213 ARG B C 1
ATOM 5783 O O . ARG B 1 213 ? 23.594 -41.719 -5.23 1 84.5 213 ARG B O 1
ATOM 5790 N N . ASP B 1 214 ? 23.328 -40.75 -7.258 1 87.06 214 ASP B N 1
ATOM 5791 C CA . ASP B 1 214 ? 24.547 -39.969 -7.062 1 87.06 214 ASP B CA 1
ATOM 5792 C C . ASP B 1 214 ? 24.344 -38.531 -7.445 1 87.06 214 ASP B C 1
ATOM 5794 O O . ASP B 1 214 ? 25.297 -37.781 -7.602 1 87.06 214 ASP B O 1
ATOM 5798 N N . ASN B 1 215 ? 23.156 -38.125 -7.727 1 90.62 215 ASN B N 1
ATOM 5799 C CA . ASN B 1 215 ? 22.781 -36.75 -8.062 1 90.62 215 ASN B CA 1
ATOM 5800 C C . ASN B 1 215 ? 23.406 -36.312 -9.383 1 90.62 215 ASN B C 1
ATOM 5802 O O . ASN B 1 215 ? 23.688 -35.125 -9.57 1 90.62 215 ASN B O 1
ATOM 5806 N N . THR B 1 216 ? 23.688 -37.312 -10.227 1 91.06 216 THR B N 1
ATOM 5807 C CA . THR B 1 216 ? 24.219 -37 -11.547 1 91.06 216 THR B CA 1
ATOM 5808 C C . THR B 1 216 ? 23.094 -36.562 -12.484 1 91.06 216 THR B C 1
ATOM 5810 O O . THR B 1 216 ? 22.016 -37.125 -12.484 1 91.06 216 THR B O 1
ATOM 5813 N N . VAL B 1 217 ? 23.406 -35.531 -13.258 1 92.62 217 VAL B N 1
ATOM 5814 C CA . VAL B 1 217 ? 22.438 -35.031 -14.227 1 92.62 217 VAL B CA 1
ATOM 5815 C C . VAL B 1 217 ? 22.328 -36 -15.391 1 92.62 217 VAL B C 1
ATOM 5817 O O . VAL B 1 217 ? 23.297 -36.219 -16.125 1 92.62 217 VAL B O 1
ATOM 5820 N N . LEU B 1 218 ? 21.172 -36.562 -15.477 1 91.06 218 LEU B N 1
ATOM 5821 C CA . LEU B 1 218 ? 20.938 -37.5 -16.562 1 91.06 218 LEU B CA 1
ATOM 5822 C C . LEU B 1 218 ? 20.5 -36.781 -17.828 1 91.06 218 LEU B C 1
ATOM 5824 O O . LEU B 1 218 ? 20.906 -37.156 -18.938 1 91.06 218 LEU B O 1
ATOM 5828 N N . LEU B 1 219 ? 19.594 -35.812 -17.656 1 91.44 219 LEU B N 1
ATOM 5829 C CA . LEU B 1 219 ? 19.141 -34.969 -18.75 1 91.44 219 LEU B CA 1
ATOM 5830 C C . LEU B 1 219 ? 19.141 -33.5 -18.328 1 91.44 219 LEU B C 1
ATOM 5832 O O . LEU B 1 219 ? 18.875 -33.188 -17.172 1 91.44 219 LEU B O 1
ATOM 5836 N N . GLY B 1 220 ? 19.406 -32.625 -19.219 1 89.69 220 GLY B N 1
ATOM 5837 C CA . GLY B 1 220 ? 19.484 -31.203 -19 1 89.69 220 GLY B CA 1
ATOM 5838 C C . GLY B 1 220 ? 20.328 -30.484 -20.031 1 89.69 220 GLY B C 1
ATOM 5839 O O . GLY B 1 220 ? 20.562 -31 -21.125 1 89.69 220 GLY B O 1
ATOM 5840 N N . PRO B 1 221 ? 20.703 -29.281 -19.688 1 87.44 221 PRO B N 1
ATOM 5841 C CA . PRO B 1 221 ? 21.609 -28.594 -20.609 1 87.44 221 PRO B CA 1
ATOM 5842 C C . PRO B 1 221 ? 22.906 -29.375 -20.844 1 87.44 221 PRO B C 1
ATOM 5844 O O . PRO B 1 221 ? 23.453 -29.969 -19.906 1 87.44 221 PRO B O 1
ATOM 5847 N N . ASP B 1 222 ? 23.406 -29.297 -22.047 1 85.62 222 ASP B N 1
ATOM 5848 C CA . ASP B 1 222 ? 24.5 -30.141 -22.531 1 85.62 222 ASP B CA 1
ATOM 5849 C C . ASP B 1 222 ? 25.734 -30.031 -21.641 1 85.62 222 ASP B C 1
ATOM 5851 O O . ASP B 1 222 ? 26.391 -31.031 -21.344 1 85.62 222 ASP B O 1
ATOM 5855 N N . HIS B 1 223 ? 25.969 -28.859 -21.188 1 85.56 223 HIS B N 1
ATOM 5856 C CA . HIS B 1 223 ? 27.203 -28.625 -20.453 1 85.56 223 HIS B CA 1
ATOM 5857 C C . HIS B 1 223 ? 27.125 -29.188 -19.031 1 85.56 223 HIS B C 1
ATOM 5859 O O . HIS B 1 223 ? 28.141 -29.312 -18.344 1 85.56 223 HIS B O 1
ATOM 5865 N N . LEU B 1 224 ? 25.984 -29.672 -18.609 1 88.5 224 LEU B N 1
ATOM 5866 C CA . LEU B 1 224 ? 25.828 -30.125 -17.234 1 88.5 224 LEU B CA 1
ATOM 5867 C C . LEU B 1 224 ? 25.531 -31.625 -17.188 1 88.5 224 LEU B C 1
ATOM 5869 O O . LEU B 1 224 ? 25.625 -32.25 -16.125 1 88.5 224 LEU B O 1
ATOM 5873 N N . VAL B 1 225 ? 25.203 -32.219 -18.25 1 88.75 225 VAL B N 1
ATOM 5874 C CA . VAL B 1 225 ? 24.844 -33.625 -18.312 1 88.75 225 VAL B CA 1
ATOM 5875 C C . VAL B 1 225 ? 26.047 -34.5 -17.906 1 88.75 225 VAL B C 1
ATOM 5877 O O . VAL B 1 225 ? 27.172 -34.25 -18.359 1 88.75 225 VAL B O 1
ATOM 5880 N N . GLY B 1 226 ? 25.844 -35.406 -17.078 1 87.44 226 GLY B N 1
ATOM 5881 C CA . GLY B 1 226 ? 26.906 -36.312 -16.641 1 87.44 226 GLY B CA 1
ATOM 5882 C C . GLY B 1 226 ? 27.625 -35.812 -15.391 1 87.44 226 GLY B C 1
ATOM 5883 O O . GLY B 1 226 ? 28.438 -36.531 -14.82 1 87.44 226 GLY B O 1
ATOM 5884 N N . LYS B 1 227 ? 27.344 -34.625 -15.016 1 89.06 227 LYS B N 1
ATOM 5885 C CA . LYS B 1 227 ? 27.969 -34.031 -13.828 1 89.06 227 LYS B CA 1
ATOM 5886 C C . LYS B 1 227 ? 26.984 -34 -12.656 1 89.06 227 LYS B C 1
ATOM 5888 O O . LYS B 1 227 ? 25.766 -34 -12.859 1 89.06 227 LYS B O 1
ATOM 5893 N N . PRO B 1 228 ? 27.562 -34.094 -11.492 1 89.25 228 PRO B N 1
ATOM 5894 C CA . PRO B 1 228 ? 26.672 -33.938 -10.344 1 89.25 228 PRO B CA 1
ATOM 5895 C C . PRO B 1 228 ? 26.016 -32.562 -10.281 1 89.25 228 PRO B C 1
ATOM 5897 O O . PRO B 1 228 ? 26.641 -31.562 -10.617 1 89.25 228 PRO B O 1
ATOM 5900 N N . LEU B 1 229 ? 24.766 -32.5 -9.875 1 87.25 229 LEU B N 1
ATOM 5901 C CA . LEU B 1 229 ? 24.047 -31.25 -9.742 1 87.25 229 LEU B CA 1
ATOM 5902 C C . LEU B 1 229 ? 24.688 -30.375 -8.672 1 87.25 229 LEU B C 1
ATOM 5904 O O . LEU B 1 229 ? 24.953 -30.844 -7.551 1 87.25 229 LEU B O 1
ATOM 5908 N N . PRO B 1 230 ? 24.984 -29.188 -8.898 1 75.38 230 PRO B N 1
ATOM 5909 C CA . PRO B 1 230 ? 25.75 -28.312 -8.016 1 75.38 230 PRO B CA 1
ATOM 5910 C C . PRO B 1 230 ? 24.938 -27.812 -6.82 1 75.38 230 PRO B C 1
ATOM 5912 O O . PRO B 1 230 ? 25.438 -27.031 -6.008 1 75.38 230 PRO B O 1
ATOM 5915 N N . THR B 1 231 ? 23.703 -28.219 -6.688 1 75 231 THR B N 1
ATOM 5916 C CA . THR B 1 231 ? 22.859 -27.688 -5.617 1 75 231 THR B CA 1
ATOM 5917 C C . THR B 1 231 ? 22.109 -28.812 -4.906 1 75 231 THR B C 1
ATOM 5919 O O . THR B 1 231 ? 22.125 -29.953 -5.359 1 75 231 THR B O 1
ATOM 5922 N N . SER B 1 232 ? 21.469 -28.312 -3.773 1 76.56 232 SER B N 1
ATOM 5923 C CA . SER B 1 232 ? 20.703 -29.266 -2.971 1 76.56 232 SER B CA 1
ATOM 5924 C C . SER B 1 232 ? 19.375 -29.625 -3.639 1 76.56 232 SER B C 1
ATOM 5926 O O . SER B 1 232 ? 18.781 -28.781 -4.312 1 76.56 232 SER B O 1
ATOM 5928 N N . LEU B 1 233 ? 19.109 -30.906 -3.543 1 83 233 LEU B N 1
ATOM 5929 C CA . LEU B 1 233 ? 17.859 -31.422 -4.086 1 83 233 LEU B CA 1
ATOM 5930 C C . LEU B 1 233 ? 16.766 -31.422 -3.025 1 83 233 LEU B C 1
ATOM 5932 O O . LEU B 1 233 ? 16.188 -32.469 -2.734 1 83 233 LEU B O 1
ATOM 5936 N N . LYS B 1 234 ? 16.5 -30.344 -2.469 1 85.94 234 LYS B N 1
ATOM 5937 C CA . LYS B 1 234 ? 15.398 -30.281 -1.51 1 85.94 234 LYS B CA 1
ATOM 5938 C C . LYS B 1 234 ? 14.055 -30.156 -2.223 1 85.94 234 LYS B C 1
ATOM 5940 O O . LYS B 1 234 ? 13.891 -29.312 -3.109 1 85.94 234 LYS B O 1
ATOM 5945 N N . GLU B 1 235 ? 13.086 -31.031 -1.857 1 91.06 235 GLU B N 1
ATOM 5946 C CA . GLU B 1 235 ? 11.758 -31 -2.465 1 91.06 235 GLU B CA 1
ATOM 5947 C C . GLU B 1 235 ? 11.078 -29.656 -2.254 1 91.06 235 GLU B C 1
ATOM 5949 O O . GLU B 1 235 ? 11.25 -29.031 -1.208 1 91.06 235 GLU B O 1
ATOM 5954 N N . GLY B 1 236 ? 10.312 -29.312 -3.258 1 91.81 236 GLY B N 1
ATOM 5955 C CA . GLY B 1 236 ? 9.656 -28.016 -3.188 1 91.81 236 GLY B CA 1
ATOM 5956 C C . GLY B 1 236 ? 10.344 -26.953 -4.016 1 91.81 236 GLY B C 1
ATOM 5957 O O . GLY B 1 236 ? 10.969 -27.266 -5.035 1 91.81 236 GLY B O 1
ATOM 5958 N N . TRP B 1 237 ? 10.078 -25.703 -3.711 1 94.19 237 TRP B N 1
ATOM 5959 C CA . TRP B 1 237 ? 10.719 -24.625 -4.465 1 94.19 237 TRP B CA 1
ATOM 5960 C C . TRP B 1 237 ? 11.68 -23.828 -3.58 1 94.19 237 TRP B C 1
ATOM 5962 O O . TRP B 1 237 ? 11.445 -23.688 -2.379 1 94.19 237 TRP B O 1
ATOM 5972 N N . HIS B 1 238 ? 12.828 -23.406 -4.09 1 94.56 238 HIS B N 1
ATOM 5973 C CA . HIS B 1 238 ? 13.812 -22.594 -3.389 1 94.56 238 HIS B CA 1
ATOM 5974 C C . HIS B 1 238 ? 14.594 -21.719 -4.363 1 94.56 238 HIS B C 1
ATOM 5976 O O . HIS B 1 238 ? 14.641 -22 -5.562 1 94.56 238 HIS B O 1
ATOM 5982 N N . VAL B 1 239 ? 15.156 -20.703 -3.9 1 94.25 239 VAL B N 1
ATOM 5983 C CA . VAL B 1 239 ? 16.031 -19.828 -4.672 1 94.25 239 VAL B CA 1
ATOM 5984 C C . VAL B 1 239 ? 17.484 -20.094 -4.293 1 94.25 239 VAL B C 1
ATOM 5986 O O . VAL B 1 239 ? 17.859 -20.016 -3.117 1 94.25 239 VAL B O 1
ATOM 5989 N N . ASP B 1 240 ? 18.25 -20.469 -5.246 1 90.25 240 ASP B N 1
ATOM 5990 C CA . ASP B 1 240 ? 19.656 -20.75 -4.992 1 90.25 240 ASP B CA 1
ATOM 5991 C C . ASP B 1 240 ? 20.547 -20.109 -6.051 1 90.25 240 ASP B C 1
ATOM 5993 O O . ASP B 1 240 ? 20.125 -19.891 -7.184 1 90.25 240 ASP B O 1
ATOM 5997 N N . THR B 1 241 ? 21.75 -19.781 -5.625 1 91.69 241 THR B N 1
ATOM 5998 C CA . THR B 1 241 ? 22.75 -19.312 -6.57 1 91.69 241 THR B CA 1
ATOM 5999 C C . THR B 1 241 ? 23.594 -20.5 -7.082 1 91.69 241 THR B C 1
ATOM 6001 O O . THR B 1 241 ? 24.141 -21.266 -6.293 1 91.69 241 THR B O 1
ATOM 6004 N N . TRP B 1 242 ? 23.594 -20.672 -8.328 1 90.56 242 TRP B N 1
ATOM 6005 C CA . TRP B 1 242 ? 24.281 -21.797 -8.938 1 90.56 242 TRP B CA 1
ATOM 6006 C C . TRP B 1 242 ? 25.734 -21.453 -9.234 1 90.56 242 TRP B C 1
ATOM 6008 O O . TRP B 1 242 ? 26.203 -20.344 -8.922 1 90.56 242 TRP B O 1
ATOM 6018 N N . GLN B 1 243 ? 26.578 -22.359 -9.719 1 86.19 243 GLN B N 1
ATOM 6019 C CA . GLN B 1 243 ? 28.031 -22.234 -9.914 1 86.19 243 GLN B CA 1
ATOM 6020 C C . GLN B 1 243 ? 28.359 -21.141 -10.922 1 86.19 243 GLN B C 1
ATOM 6022 O O . GLN B 1 243 ? 29.438 -20.562 -10.883 1 86.19 243 GLN B O 1
ATOM 6027 N N . ASP B 1 244 ? 27.375 -20.797 -11.742 1 87.38 244 ASP B N 1
ATOM 6028 C CA . ASP B 1 244 ? 27.609 -19.75 -12.742 1 87.38 244 ASP B CA 1
ATOM 6029 C C . ASP B 1 244 ? 27.406 -18.359 -12.148 1 87.38 244 ASP B C 1
ATOM 6031 O O . ASP B 1 244 ? 27.547 -17.359 -12.852 1 87.38 244 ASP B O 1
ATOM 6035 N N . GLY B 1 245 ? 27.031 -18.344 -10.914 1 91.31 245 GLY B N 1
ATOM 6036 C CA . GLY B 1 245 ? 26.875 -17.062 -10.227 1 91.31 245 GLY B CA 1
ATOM 6037 C C . GLY B 1 245 ? 25.484 -16.484 -10.359 1 91.31 245 GLY B C 1
ATOM 6038 O O . GLY B 1 245 ? 25.172 -15.445 -9.773 1 91.31 245 GLY B O 1
ATOM 6039 N N . THR B 1 246 ? 24.672 -17.125 -11.125 1 92.31 246 THR B N 1
ATOM 6040 C CA . THR B 1 246 ? 23.312 -16.641 -11.344 1 92.31 246 THR B CA 1
ATOM 6041 C C . THR B 1 246 ? 22.359 -17.266 -10.328 1 92.31 246 THR B C 1
ATOM 6043 O O . THR B 1 246 ? 22.484 -18.438 -9.984 1 92.31 246 THR B O 1
ATOM 6046 N N . SER B 1 247 ? 21.422 -16.438 -9.836 1 94.12 247 SER B N 1
ATOM 6047 C CA . SER B 1 247 ? 20.391 -16.938 -8.93 1 94.12 247 SER B CA 1
ATOM 6048 C C . SER B 1 247 ? 19.203 -17.5 -9.703 1 94.12 247 SER B C 1
ATOM 6050 O O . SER B 1 247 ? 18.703 -16.875 -10.633 1 94.12 247 SER B O 1
ATOM 6052 N N . TYR B 1 248 ? 18.859 -18.719 -9.32 1 94.31 248 TYR B N 1
ATOM 6053 C CA . TYR B 1 248 ? 17.75 -19.391 -10 1 94.31 248 TYR B CA 1
ATOM 6054 C C . TYR B 1 248 ? 16.641 -19.734 -9.008 1 94.31 248 TYR B C 1
ATOM 6056 O O . TYR B 1 248 ? 16.922 -20.109 -7.867 1 94.31 248 TYR B O 1
ATOM 6064 N N . LEU B 1 249 ? 15.414 -19.531 -9.453 1 95.12 249 LEU B N 1
ATOM 6065 C CA . LEU B 1 249 ? 14.297 -20.203 -8.812 1 95.12 249 LEU B CA 1
ATOM 6066 C C . LEU B 1 249 ? 14.195 -21.656 -9.273 1 95.12 249 LEU B C 1
ATOM 6068 O O . LEU B 1 249 ? 14.133 -21.922 -10.477 1 95.12 249 LEU B O 1
ATOM 6072 N N . THR B 1 250 ? 14.188 -22.578 -8.32 1 95.06 250 THR B N 1
ATOM 6073 C CA . THR B 1 250 ? 14.234 -24 -8.664 1 95.06 250 THR B CA 1
ATOM 6074 C C . THR B 1 250 ? 13.07 -24.75 -8.016 1 95.06 250 THR B C 1
ATOM 6076 O O . THR B 1 250 ? 12.75 -24.516 -6.848 1 95.06 250 THR B O 1
ATOM 6079 N N . GLY B 1 251 ? 12.352 -25.5 -8.789 1 94.44 251 GLY B N 1
ATOM 6080 C CA . GLY B 1 251 ? 11.398 -26.484 -8.305 1 94.44 251 GLY B CA 1
ATOM 6081 C C . GLY B 1 251 ? 11.914 -27.906 -8.398 1 94.44 251 GLY B C 1
ATOM 6082 O O . GLY B 1 251 ? 12.508 -28.297 -9.406 1 94.44 251 GLY B O 1
ATOM 6083 N N . VAL B 1 252 ? 11.758 -28.641 -7.328 1 94.94 252 VAL B N 1
ATOM 6084 C CA . VAL B 1 252 ? 12.312 -29.984 -7.289 1 94.94 252 VAL B CA 1
ATOM 6085 C C . VAL B 1 252 ? 11.227 -30.984 -6.871 1 94.94 252 VAL B C 1
ATOM 6087 O O . VAL B 1 252 ? 10.422 -30.688 -5.98 1 94.94 252 VAL B O 1
ATOM 6090 N N . ALA B 1 253 ? 11.172 -32.062 -7.535 1 93.38 253 ALA B N 1
ATOM 6091 C CA . ALA B 1 253 ? 10.305 -33.188 -7.164 1 93.38 253 ALA B CA 1
ATOM 6092 C C . ALA B 1 253 ? 10.984 -34.531 -7.438 1 93.38 253 ALA B C 1
ATOM 6094 O O . ALA B 1 253 ? 11.711 -34.656 -8.422 1 93.38 253 ALA B O 1
ATOM 6095 N N . THR B 1 254 ? 10.75 -35.469 -6.598 1 93.06 254 THR B N 1
ATOM 6096 C CA . THR B 1 254 ? 11.297 -36.812 -6.758 1 93.06 254 THR B CA 1
ATOM 6097 C C . THR B 1 254 ? 10.203 -37.812 -7.105 1 93.06 254 THR B C 1
ATOM 6099 O O . THR B 1 254 ? 9.102 -37.75 -6.547 1 93.06 254 THR B O 1
ATOM 6102 N N . GLY B 1 255 ? 10.555 -38.688 -8.062 1 90.75 255 GLY B N 1
ATOM 6103 C CA . GLY B 1 255 ? 9.586 -39.688 -8.508 1 90.75 255 GLY B CA 1
ATOM 6104 C C . GLY B 1 255 ? 9.312 -40.781 -7.469 1 90.75 255 GLY B C 1
ATOM 6105 O O . GLY B 1 255 ? 10.219 -41.188 -6.738 1 90.75 255 GLY B O 1
ATOM 6106 N N . GLU B 1 256 ? 8.039 -41.156 -7.363 1 87.44 256 GLU B N 1
ATOM 6107 C CA . GLU B 1 256 ? 7.641 -42.188 -6.41 1 87.44 256 GLU B CA 1
ATOM 6108 C C . GLU B 1 256 ? 7.137 -43.406 -7.129 1 87.44 256 GLU B C 1
ATOM 6110 O O . GLU B 1 256 ? 6.551 -44.312 -6.504 1 87.44 256 GLU B O 1
ATOM 6115 N N . GLY B 1 257 ? 7.379 -43.438 -8.406 1 89.38 257 GLY B N 1
ATOM 6116 C CA . GLY B 1 257 ? 6.906 -44.594 -9.172 1 89.38 257 GLY B CA 1
ATOM 6117 C C . GLY B 1 257 ? 5.488 -44.406 -9.688 1 89.38 257 GLY B C 1
ATOM 6118 O O . GLY B 1 257 ? 4.926 -43.312 -9.609 1 89.38 257 GLY B O 1
ATOM 6119 N N . TYR B 1 258 ? 4.977 -45.406 -10.344 1 86.62 258 TYR B N 1
ATOM 6120 C CA . TYR B 1 258 ? 3.641 -45.438 -10.93 1 86.62 258 TYR B CA 1
ATOM 6121 C C . TYR B 1 258 ? 3.068 -46.844 -10.914 1 86.62 258 TYR B C 1
ATOM 6123 O O . TYR B 1 258 ? 3.588 -47.75 -11.586 1 86.62 258 TYR B O 1
ATOM 6131 N N . GLU B 1 259 ? 2.045 -47.062 -10.078 1 83.31 259 GLU B N 1
ATOM 6132 C CA . GLU B 1 259 ? 1.413 -48.375 -9.93 1 83.31 259 GLU B CA 1
ATOM 6133 C C . GLU B 1 259 ? 2.43 -49.438 -9.523 1 83.31 259 GLU B C 1
ATOM 6135 O O . GLU B 1 259 ? 3.131 -49.281 -8.523 1 83.31 259 GLU B O 1
ATOM 6140 N N . ASP B 1 260 ? 2.744 -50.438 -10.438 1 85.94 260 ASP B N 1
ATOM 6141 C CA . ASP B 1 260 ? 3.635 -51.5 -10.047 1 85.94 260 ASP B CA 1
ATOM 6142 C C . ASP B 1 260 ? 5.082 -51.188 -10.422 1 85.94 260 ASP B C 1
ATOM 6144 O O . ASP B 1 260 ? 5.98 -52 -10.18 1 85.94 260 ASP B O 1
ATOM 6148 N N . TYR B 1 261 ? 5.293 -50.094 -11.016 1 89.94 261 TYR B N 1
ATOM 6149 C CA . TYR B 1 261 ? 6.645 -49.594 -11.242 1 89.94 261 TYR B CA 1
ATOM 6150 C C . TYR B 1 261 ? 7.125 -48.781 -10.047 1 89.94 261 TYR B C 1
ATOM 6152 O O . TYR B 1 261 ? 6.586 -47.688 -9.766 1 89.94 261 TYR B O 1
ATOM 6160 N N . ALA B 1 262 ? 8.062 -49.156 -9.297 1 90.62 262 ALA B N 1
ATOM 6161 C CA . ALA B 1 262 ? 8.516 -48.594 -8.039 1 90.62 262 ALA B CA 1
ATOM 6162 C C . ALA B 1 262 ? 9.281 -47.281 -8.273 1 90.62 262 ALA B C 1
ATOM 6164 O O . ALA B 1 262 ? 9.469 -46.469 -7.355 1 90.62 262 ALA B O 1
ATOM 6165 N N . GLY B 1 263 ? 9.688 -47.062 -9.453 1 90.94 263 GLY B N 1
ATOM 6166 C CA . GLY B 1 263 ? 10.469 -45.875 -9.75 1 90.94 263 GLY B CA 1
ATOM 6167 C C . GLY B 1 263 ? 11.961 -46.094 -9.602 1 90.94 263 GLY B C 1
ATOM 6168 O O . GLY B 1 263 ? 12.398 -47.062 -8.984 1 90.94 263 GLY B O 1
ATOM 6169 N N . LEU B 1 264 ? 12.812 -45.281 -10.156 1 91.62 264 LEU B N 1
ATOM 6170 C CA . LEU B 1 264 ? 14.266 -45.344 -10.086 1 91.62 264 LEU B CA 1
ATOM 6171 C C . LEU B 1 264 ? 14.82 -44.219 -9.219 1 91.62 264 LEU B C 1
ATOM 6173 O O . LEU B 1 264 ? 16.031 -44 -9.18 1 91.62 264 LEU B O 1
ATOM 6177 N N . GLY B 1 265 ? 13.852 -43.438 -8.609 1 91.56 265 GLY B N 1
ATOM 6178 C CA . GLY B 1 265 ? 14.273 -42.375 -7.727 1 91.56 265 GLY B CA 1
ATOM 6179 C C . GLY B 1 265 ? 14.781 -41.156 -8.477 1 91.56 265 GLY B C 1
ATOM 6180 O O . GLY B 1 265 ? 15.609 -40.406 -7.953 1 91.56 265 GLY B O 1
ATOM 6181 N N . TRP B 1 266 ? 14.391 -41 -9.719 1 94.06 266 TRP B N 1
ATOM 6182 C CA . TRP B 1 266 ? 14.781 -39.812 -10.484 1 94.06 266 TRP B CA 1
ATOM 6183 C C . TRP B 1 266 ? 14.172 -38.562 -9.883 1 94.06 266 TRP B C 1
ATOM 6185 O O . TRP B 1 266 ? 13.023 -38.562 -9.438 1 94.06 266 TRP B O 1
ATOM 6195 N N . SER B 1 267 ? 14.969 -37.562 -9.797 1 94.94 267 SER B N 1
ATOM 6196 C CA . SER B 1 267 ? 14.469 -36.219 -9.422 1 94.94 267 SER B CA 1
ATOM 6197 C C . SER B 1 267 ? 14.461 -35.281 -10.617 1 94.94 267 SER B C 1
ATOM 6199 O O . SER B 1 267 ? 15.359 -35.312 -11.453 1 94.94 267 SER B O 1
ATOM 6201 N N . VAL B 1 268 ? 13.414 -34.531 -10.617 1 95.12 268 VAL B N 1
ATOM 6202 C CA . VAL B 1 268 ? 13.32 -33.531 -11.672 1 95.12 268 VAL B CA 1
ATOM 6203 C C . VAL B 1 268 ? 13.523 -32.125 -11.07 1 95.12 268 VAL B C 1
ATOM 6205 O O . VAL B 1 268 ? 12.977 -31.812 -10.016 1 95.12 268 VAL B O 1
ATOM 6208 N N . VAL B 1 269 ? 14.344 -31.359 -11.703 1 95.06 269 VAL B N 1
ATOM 6209 C CA . VAL B 1 269 ? 14.617 -29.969 -11.305 1 95.06 269 VAL B CA 1
ATOM 6210 C C . VAL B 1 269 ? 14.234 -29.031 -12.438 1 95.06 269 VAL B C 1
ATOM 6212 O O . VAL B 1 269 ? 14.719 -29.172 -13.562 1 95.06 269 VAL B O 1
ATOM 6215 N N . VAL B 1 270 ? 13.352 -28.188 -12.125 1 93.94 270 VAL B N 1
ATOM 6216 C CA . VAL B 1 270 ? 12.984 -27.109 -13.047 1 93.94 270 VAL B CA 1
ATOM 6217 C C . VAL B 1 270 ? 13.492 -25.781 -12.523 1 93.94 270 VAL B C 1
ATOM 6219 O O . VAL B 1 270 ? 13.227 -25.406 -11.375 1 93.94 270 VAL B O 1
ATOM 6222 N N . ARG B 1 271 ? 14.234 -25.062 -13.352 1 94 271 ARG B N 1
ATOM 6223 C CA . ARG B 1 271 ? 14.773 -23.812 -12.844 1 94 271 ARG B CA 1
ATOM 6224 C C . ARG B 1 271 ? 14.594 -22.688 -13.859 1 94 271 ARG B C 1
ATOM 6226 O O . ARG B 1 271 ? 14.547 -22.938 -15.062 1 94 271 ARG B O 1
ATOM 6233 N N . GLN B 1 272 ? 14.484 -21.5 -13.352 1 94.19 272 GLN B N 1
ATOM 6234 C CA . GLN B 1 272 ? 14.422 -20.25 -14.094 1 94.19 272 GLN B CA 1
ATOM 6235 C C . GLN B 1 272 ? 15.242 -19.156 -13.406 1 94.19 272 GLN B C 1
ATOM 6237 O O . GLN B 1 272 ? 15.273 -19.078 -12.18 1 94.19 272 GLN B O 1
ATOM 6242 N N . PRO B 1 273 ? 15.984 -18.391 -14.258 1 94.62 273 PRO B N 1
ATOM 6243 C CA . PRO B 1 273 ? 16.625 -17.25 -13.609 1 94.62 273 PRO B CA 1
ATOM 6244 C C . PRO B 1 273 ? 15.648 -16.359 -12.852 1 94.62 273 PRO B C 1
ATOM 6246 O O . PRO B 1 273 ? 14.531 -16.125 -13.312 1 94.62 273 PRO B O 1
ATOM 6249 N N . THR B 1 274 ? 16.125 -15.977 -11.711 1 94.5 274 THR B N 1
ATOM 6250 C CA . THR B 1 274 ? 15.242 -15.195 -10.852 1 94.5 274 THR B CA 1
ATOM 6251 C C . THR B 1 274 ? 14.75 -13.945 -11.578 1 94.5 274 THR B C 1
ATOM 6253 O O . THR B 1 274 ? 13.625 -13.5 -11.352 1 94.5 274 THR B O 1
ATOM 6256 N N . GLU B 1 275 ? 15.586 -13.359 -12.469 1 92.06 275 GLU B N 1
ATOM 6257 C CA . GLU B 1 275 ? 15.195 -12.172 -13.211 1 92.06 275 GLU B CA 1
ATOM 6258 C C . GLU B 1 275 ? 13.992 -12.438 -14.109 1 92.06 275 GLU B C 1
ATOM 6260 O O . GLU B 1 275 ? 13.148 -11.562 -14.312 1 92.06 275 GLU B O 1
ATOM 6265 N N . VAL B 1 276 ? 13.93 -13.656 -14.586 1 91.25 276 VAL B N 1
ATOM 6266 C CA . VAL B 1 276 ? 12.828 -14.047 -15.469 1 91.25 276 VAL B CA 1
ATOM 6267 C C . VAL B 1 276 ? 11.648 -14.531 -14.633 1 91.25 276 VAL B C 1
ATOM 6269 O O . VAL B 1 276 ? 10.516 -14.094 -14.844 1 91.25 276 VAL B O 1
ATOM 6272 N N . ALA B 1 277 ? 11.922 -15.375 -13.656 1 92.5 277 ALA B N 1
ATOM 6273 C CA . ALA B 1 277 ? 10.875 -15.969 -12.828 1 92.5 277 ALA B CA 1
ATOM 6274 C C . ALA B 1 277 ? 10.117 -14.906 -12.047 1 92.5 277 ALA B C 1
ATOM 6276 O O . ALA B 1 277 ? 8.891 -14.977 -11.93 1 92.5 277 ALA B O 1
ATOM 6277 N N . PHE B 1 278 ? 10.812 -13.898 -11.562 1 93.38 278 PHE B N 1
ATOM 6278 C CA . PHE B 1 278 ? 10.195 -12.906 -10.688 1 93.38 278 PHE B CA 1
ATOM 6279 C C . PHE B 1 278 ? 9.914 -11.609 -11.453 1 93.38 278 PHE B C 1
ATOM 6281 O O . PHE B 1 278 ? 9.758 -10.555 -10.844 1 93.38 278 PHE B O 1
ATOM 6288 N N . ALA B 1 279 ? 9.906 -11.656 -12.734 1 91.81 279 ALA B N 1
ATOM 6289 C CA . ALA B 1 279 ? 9.57 -10.484 -13.531 1 91.81 279 ALA B CA 1
ATOM 6290 C C . ALA B 1 279 ? 8.234 -9.883 -13.094 1 91.81 279 ALA B C 1
ATOM 6292 O O . ALA B 1 279 ? 8.125 -8.672 -12.906 1 91.81 279 ALA B O 1
ATOM 6293 N N . PRO B 1 280 ? 7.184 -10.703 -12.844 1 91.56 280 PRO B N 1
ATOM 6294 C CA . PRO B 1 280 ? 5.906 -10.156 -12.391 1 91.56 280 PRO B CA 1
ATOM 6295 C C . PRO B 1 280 ? 6.016 -9.461 -11.031 1 91.56 280 PRO B C 1
ATOM 6297 O O . PRO B 1 280 ? 5.285 -8.508 -10.758 1 91.56 280 PRO B O 1
ATOM 6300 N N . VAL B 1 281 ? 6.844 -9.977 -10.188 1 93.5 281 VAL B N 1
ATOM 6301 C CA . VAL B 1 281 ? 7.07 -9.375 -8.875 1 93.5 281 VAL B CA 1
ATOM 6302 C C . VAL B 1 281 ? 7.656 -7.977 -9.039 1 93.5 281 VAL B C 1
ATOM 6304 O O . VAL B 1 281 ? 7.195 -7.023 -8.406 1 93.5 281 VAL B O 1
ATOM 6307 N N . ILE B 1 282 ? 8.68 -7.812 -9.891 1 93.12 282 ILE B N 1
ATOM 6308 C CA . ILE B 1 282 ? 9.32 -6.527 -10.141 1 93.12 282 ILE B CA 1
ATOM 6309 C C . ILE B 1 282 ? 8.305 -5.543 -10.711 1 93.12 282 ILE B C 1
ATOM 6311 O O . ILE B 1 282 ? 8.266 -4.375 -10.312 1 93.12 282 ILE B O 1
ATOM 6315 N N . GLU B 1 283 ? 7.504 -6.023 -11.602 1 93.38 283 GLU B N 1
ATOM 6316 C CA . GLU B 1 283 ? 6.461 -5.184 -12.18 1 93.38 283 GLU B CA 1
ATOM 6317 C C . GLU B 1 283 ? 5.48 -4.703 -11.117 1 93.38 283 GLU B C 1
ATOM 6319 O O . GLU B 1 283 ? 5.086 -3.533 -11.109 1 93.38 283 GLU B O 1
ATOM 6324 N N . LEU B 1 284 ? 5.125 -5.645 -10.25 1 91.56 284 LE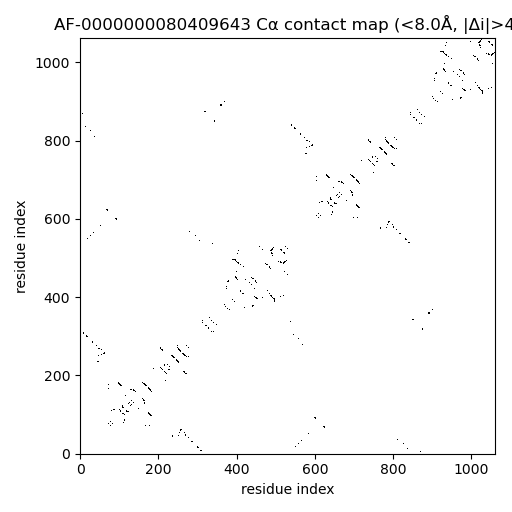U B N 1
ATOM 6325 C CA . LEU B 1 284 ? 4.215 -5.297 -9.164 1 91.56 284 LEU B CA 1
ATOM 6326 C C . LEU B 1 284 ? 4.852 -4.27 -8.234 1 91.56 284 LEU B C 1
ATOM 6328 O O . LEU B 1 284 ? 4.219 -3.275 -7.871 1 91.56 284 LEU B O 1
ATOM 6332 N N . GLU B 1 285 ? 6.055 -4.504 -7.875 1 93 285 GLU B N 1
ATOM 6333 C CA . GLU B 1 285 ? 6.777 -3.584 -7.004 1 93 285 GLU B CA 1
ATOM 6334 C C . GLU B 1 285 ? 6.863 -2.191 -7.621 1 93 285 GLU B C 1
ATOM 6336 O O . GLU B 1 285 ? 6.672 -1.187 -6.934 1 93 285 GLU B O 1
ATOM 6341 N N . ASN B 1 286 ? 7.188 -2.078 -8.844 1 93.75 286 ASN B N 1
ATOM 6342 C CA . ASN B 1 286 ? 7.25 -0.804 -9.555 1 93.75 286 ASN B CA 1
ATOM 6343 C C . ASN B 1 286 ? 5.895 -0.103 -9.57 1 93.75 286 ASN B C 1
ATOM 6345 O O . ASN B 1 286 ? 5.82 1.114 -9.391 1 93.75 286 ASN B O 1
ATOM 6349 N N . SER B 1 287 ? 4.891 -0.861 -9.812 1 93.88 287 SER B N 1
ATOM 6350 C CA . SER B 1 287 ? 3.547 -0.292 -9.805 1 93.88 287 SER B CA 1
ATOM 6351 C C . SER B 1 287 ? 3.199 0.295 -8.438 1 93.88 287 SER B C 1
ATOM 6353 O O . SER B 1 287 ? 2.635 1.388 -8.352 1 93.88 287 SER B O 1
ATOM 6355 N N . ILE B 1 288 ? 3.523 -0.474 -7.41 1 91.94 288 ILE B N 1
ATOM 6356 C CA . ILE B 1 288 ? 3.248 -0.024 -6.051 1 91.94 288 ILE B CA 1
ATOM 6357 C C . ILE B 1 288 ? 4.043 1.244 -5.754 1 91.94 288 ILE B C 1
ATOM 6359 O O . ILE B 1 288 ? 3.527 2.182 -5.145 1 91.94 288 ILE B O 1
ATOM 6363 N N . LEU B 1 289 ? 5.309 1.339 -6.195 1 90.69 289 LEU B N 1
ATOM 6364 C CA . LEU B 1 289 ? 6.145 2.518 -6.004 1 90.69 289 LEU B CA 1
ATOM 6365 C C . LEU B 1 289 ? 5.535 3.736 -6.684 1 90.69 289 LEU B C 1
ATOM 6367 O O . LEU B 1 289 ? 5.496 4.824 -6.102 1 90.69 289 LEU B O 1
ATOM 6371 N N . TRP B 1 290 ? 5.051 3.557 -7.902 1 92 290 TRP B N 1
ATOM 6372 C CA . TRP B 1 290 ? 4.434 4.66 -8.633 1 92 290 TRP B CA 1
ATOM 6373 C C . TRP B 1 290 ? 3.164 5.129 -7.934 1 92 290 TRP B C 1
ATOM 6375 O O . TRP B 1 290 ? 2.9 6.332 -7.855 1 92 290 TRP B O 1
ATOM 6385 N N . ILE B 1 291 ? 2.379 4.18 -7.422 1 91.06 291 ILE B N 1
ATOM 6386 C CA . ILE B 1 291 ? 1.17 4.52 -6.684 1 91.06 291 ILE B CA 1
ATOM 6387 C C . ILE B 1 291 ? 1.536 5.344 -5.449 1 91.06 291 ILE B C 1
ATOM 6389 O O . ILE B 1 291 ? 0.909 6.371 -5.172 1 91.06 291 ILE B O 1
ATOM 6393 N N . GLY B 1 292 ? 2.553 4.855 -4.75 1 86.81 292 GLY B N 1
ATOM 6394 C CA . GLY B 1 292 ? 3.018 5.582 -3.58 1 86.81 292 GLY B CA 1
ATOM 6395 C C . GLY B 1 292 ? 3.498 6.984 -3.904 1 86.81 292 GLY B C 1
ATOM 6396 O O . GLY B 1 292 ? 3.164 7.941 -3.201 1 86.81 292 GLY B O 1
ATOM 6397 N N . LEU B 1 293 ? 4.242 7.211 -5.023 1 86.75 293 LEU B N 1
ATOM 6398 C CA . LEU B 1 293 ? 4.789 8.5 -5.426 1 86.75 293 LEU B CA 1
ATOM 6399 C C . LEU B 1 293 ? 3.672 9.469 -5.805 1 86.75 293 LEU B C 1
ATOM 6401 O O . LEU B 1 293 ? 3.672 10.625 -5.375 1 86.75 293 LEU B O 1
ATOM 6405 N N . ILE B 1 294 ? 2.721 9.023 -6.547 1 89.19 294 ILE B N 1
ATOM 6406 C CA . ILE B 1 294 ? 1.604 9.859 -6.98 1 89.19 294 ILE B CA 1
ATOM 6407 C C . ILE B 1 294 ? 0.76 10.25 -5.77 1 89.19 294 ILE B C 1
ATOM 6409 O O . ILE B 1 294 ? 0.391 11.422 -5.617 1 89.19 294 ILE B O 1
ATOM 6413 N N . ALA B 1 295 ? 0.494 9.281 -4.852 1 85.69 295 ALA B N 1
ATOM 6414 C CA . ALA B 1 295 ? -0.282 9.562 -3.645 1 85.69 295 ALA B CA 1
ATOM 6415 C C . ALA B 1 295 ? 0.432 10.578 -2.758 1 85.69 295 ALA B C 1
ATOM 6417 O O . ALA B 1 295 ? -0.201 11.477 -2.199 1 85.69 295 ALA B O 1
ATOM 6418 N N . SER B 1 296 ? 1.712 10.445 -2.648 1 82.44 296 SER B N 1
ATOM 6419 C CA . SER B 1 296 ? 2.51 11.367 -1.85 1 82.44 296 SER B CA 1
ATOM 6420 C C . SER B 1 296 ? 2.455 12.781 -2.422 1 82.44 296 SER B C 1
ATOM 6422 O O . SER B 1 296 ? 2.332 13.758 -1.674 1 82.44 296 SER B O 1
ATOM 6424 N N . LEU B 1 297 ? 2.525 12.922 -3.748 1 83.88 297 LEU B N 1
ATOM 6425 C CA . LEU B 1 297 ? 2.475 14.227 -4.41 1 83.88 297 LEU B CA 1
ATOM 6426 C C . LEU B 1 297 ? 1.118 14.891 -4.195 1 83.88 297 LEU B C 1
ATOM 6428 O O . LEU B 1 297 ? 1.049 16.078 -3.859 1 83.88 297 LEU B O 1
ATOM 6432 N N . VAL B 1 298 ? 0.041 14.156 -4.336 1 84.5 298 VAL B N 1
ATOM 6433 C CA . VAL B 1 298 ? -1.312 14.672 -4.172 1 84.5 298 VAL B CA 1
ATOM 6434 C C . VAL B 1 298 ? -1.528 15.109 -2.727 1 84.5 298 VAL B C 1
ATOM 6436 O O . VAL B 1 298 ? -2.016 16.219 -2.471 1 84.5 298 VAL B O 1
ATOM 6439 N N . THR B 1 299 ? -1.137 14.273 -1.775 1 82.12 299 THR B N 1
ATOM 6440 C CA . THR B 1 299 ? -1.359 14.578 -0.366 1 82.12 299 THR B CA 1
ATOM 6441 C C . THR B 1 299 ? -0.488 15.742 0.083 1 82.12 299 THR B C 1
ATOM 6443 O O . THR B 1 299 ? -0.91 16.562 0.906 1 82.12 299 THR B O 1
ATOM 6446 N N . SER B 1 300 ? 0.712 15.773 -0.462 1 79.62 300 SER B N 1
ATOM 6447 C CA . SER B 1 300 ? 1.589 16.891 -0.154 1 79.62 300 SER B CA 1
ATOM 6448 C C . SER B 1 300 ? 0.991 18.219 -0.641 1 79.62 300 SER B C 1
ATOM 6450 O O . SER B 1 300 ? 1.074 19.234 0.049 1 79.62 300 SER B O 1
ATOM 6452 N N . THR B 1 301 ? 0.405 18.25 -1.775 1 82.88 301 THR B N 1
ATOM 6453 C CA . THR B 1 301 ? -0.243 19.438 -2.326 1 82.88 301 THR B CA 1
ATOM 6454 C C . THR B 1 301 ? -1.448 19.844 -1.479 1 82.88 301 THR B C 1
ATOM 6456 O O . THR B 1 301 ? -1.643 21.031 -1.188 1 82.88 301 THR B O 1
ATOM 6459 N N . LEU B 1 302 ? -2.195 18.844 -1.024 1 82.06 302 LEU B N 1
ATOM 6460 C CA . LEU B 1 302 ? -3.344 19.094 -0.161 1 82.06 302 LEU B CA 1
ATOM 6461 C C . LEU B 1 302 ? -2.896 19.625 1.194 1 82.06 302 LEU B C 1
ATOM 6463 O O . LEU B 1 302 ? -3.531 20.531 1.749 1 82.06 302 LEU B O 1
ATOM 6467 N N . GLY B 1 303 ? -1.829 19.047 1.692 1 76.88 303 GLY B N 1
ATOM 6468 C CA . GLY B 1 303 ? -1.264 19.531 2.941 1 76.88 303 GLY B CA 1
ATOM 6469 C C . GLY B 1 303 ? -0.805 20.969 2.865 1 76.88 303 GLY B C 1
ATOM 6470 O O . GLY B 1 303 ? -1.027 21.75 3.797 1 76.88 303 GLY B O 1
ATOM 6471 N N . TRP B 1 304 ? -0.283 21.328 1.716 1 76.25 304 TRP B N 1
ATOM 6472 C CA . TRP B 1 304 ? 0.156 22.703 1.489 1 76.25 304 TRP B CA 1
ATOM 6473 C C . TRP B 1 304 ? -1.031 23.656 1.478 1 76.25 304 TRP B C 1
ATOM 6475 O O . TRP B 1 304 ? -0.967 24.734 2.057 1 76.25 304 TRP B O 1
ATOM 6485 N N . PHE B 1 305 ? -2.086 23.25 0.962 1 81.12 305 PHE B N 1
ATOM 6486 C CA . PHE B 1 305 ? -3.305 24.047 0.917 1 81.12 305 PHE B CA 1
ATOM 6487 C C . PHE B 1 305 ? -3.891 24.219 2.314 1 81.12 305 PHE B C 1
ATOM 6489 O O . PHE B 1 305 ? -4.328 25.312 2.68 1 81.12 305 PHE B O 1
ATOM 6496 N N . LEU B 1 306 ? -3.828 23.172 3.033 1 76.69 306 LEU B N 1
ATOM 6497 C CA . LEU B 1 306 ? -4.344 23.203 4.398 1 76.69 306 LEU B CA 1
ATOM 6498 C C . LEU B 1 306 ? -3.504 24.125 5.27 1 76.69 306 LEU B C 1
ATOM 6500 O O . LEU B 1 306 ? -4.043 24.891 6.078 1 76.69 306 LEU B O 1
ATOM 6504 N N . ALA B 1 307 ? -2.217 24.062 5.121 1 75.12 307 ALA B N 1
ATOM 6505 C CA . ALA B 1 307 ? -1.309 24.922 5.867 1 75.12 307 ALA B CA 1
ATOM 6506 C C . ALA B 1 307 ? -1.576 26.391 5.559 1 75.12 307 ALA B C 1
ATOM 6508 O O . ALA B 1 307 ? -1.563 27.234 6.461 1 75.12 307 ALA B O 1
ATOM 6509 N N . SER B 1 308 ? -1.977 26.672 4.383 1 74.75 308 SER B N 1
ATOM 6510 C CA . SER B 1 308 ? -2.211 28.047 3.953 1 74.75 308 SER B CA 1
ATOM 6511 C C . SER B 1 308 ? -3.506 28.594 4.543 1 74.75 308 SER B C 1
ATOM 6513 O O . SER B 1 308 ? -3.607 29.781 4.82 1 74.75 308 SER B O 1
ATOM 6515 N N . ILE B 1 309 ? -4.402 27.734 4.738 1 72.88 309 ILE B N 1
ATOM 6516 C CA . ILE B 1 309 ? -5.695 28.141 5.273 1 72.88 309 ILE B CA 1
ATOM 6517 C C . ILE B 1 309 ? -5.547 28.531 6.742 1 72.88 309 ILE B C 1
ATOM 6519 O O . ILE B 1 309 ? -6.195 29.469 7.215 1 72.88 309 ILE B O 1
ATOM 6523 N N . VAL B 1 310 ? -4.625 27.922 7.453 1 71.56 310 VAL B N 1
ATOM 6524 C CA . VAL B 1 310 ? -4.445 28.156 8.883 1 71.56 310 VAL B CA 1
ATOM 6525 C C . VAL B 1 310 ? -3.504 29.328 9.102 1 71.56 310 VAL B C 1
ATOM 6527 O O . VAL B 1 310 ? -3.701 30.125 10.023 1 71.56 310 VAL B O 1
ATOM 6530 N N . THR B 1 311 ? -2.561 29.562 8.211 1 72.56 311 THR B N 1
ATOM 6531 C CA . THR B 1 311 ? -1.509 30.547 8.453 1 72.56 311 THR B CA 1
ATOM 6532 C C . THR B 1 311 ? -1.895 31.906 7.887 1 72.56 311 THR B C 1
ATOM 6534 O O . THR B 1 311 ? -1.471 32.938 8.398 1 72.56 311 THR B O 1
ATOM 6537 N N . ARG B 1 312 ? -2.721 31.922 6.941 1 75.88 312 ARG B N 1
ATOM 6538 C CA . ARG B 1 312 ? -3.049 33.188 6.281 1 75.88 312 ARG B CA 1
ATOM 6539 C C . ARG B 1 312 ? -3.742 34.125 7.242 1 75.88 312 ARG B C 1
ATOM 6541 O O . ARG B 1 312 ? -3.365 35.312 7.34 1 75.88 312 ARG B O 1
ATOM 6548 N N . PRO B 1 313 ? -4.707 33.625 7.914 1 71.31 313 PRO B N 1
ATOM 6549 C CA . PRO B 1 313 ? -5.363 34.562 8.836 1 71.31 313 PRO B CA 1
ATOM 6550 C C . PRO B 1 313 ? -4.414 35.062 9.914 1 71.31 313 PRO B C 1
ATOM 6552 O O . PRO B 1 313 ? -4.516 36.25 10.32 1 71.31 313 PRO B O 1
ATOM 6555 N N . LEU B 1 314 ? -3.48 34.312 10.328 1 70.56 314 LEU B N 1
ATOM 6556 C CA . LEU B 1 314 ? -2.521 34.719 11.352 1 70.56 314 LEU B CA 1
ATOM 6557 C C . LEU B 1 314 ? -1.596 35.812 10.82 1 70.56 314 LEU B C 1
ATOM 6559 O O . LEU B 1 314 ? -1.263 36.75 11.539 1 70.56 314 LEU B O 1
ATOM 6563 N N . GLN B 1 315 ? -1.274 35.656 9.625 1 71.88 315 GLN B N 1
ATOM 6564 C CA . GLN B 1 315 ? -0.426 36.688 9 1 71.88 315 GLN B CA 1
ATOM 6565 C C . GLN B 1 315 ? -1.167 38 8.844 1 71.88 315 GLN B C 1
ATOM 6567 O O . GLN B 1 315 ? -0.585 39.062 9.047 1 71.88 315 GLN B O 1
ATOM 6572 N N . ARG B 1 316 ? -2.371 37.906 8.539 1 74.5 316 ARG B N 1
ATOM 6573 C CA . ARG B 1 316 ? -3.178 39.094 8.375 1 74.5 316 ARG B CA 1
ATOM 6574 C C . ARG B 1 316 ? -3.314 39.844 9.703 1 74.5 316 ARG B C 1
ATOM 6576 O O . ARG B 1 316 ? -3.254 41.094 9.734 1 74.5 316 ARG B O 1
ATOM 6583 N N . ILE B 1 317 ? -3.473 39.094 10.68 1 71.19 317 ILE B N 1
ATOM 6584 C CA . ILE B 1 317 ? -3.629 39.719 11.992 1 71.19 317 ILE B CA 1
ATOM 6585 C C . ILE B 1 317 ? -2.326 40.375 12.398 1 71.19 317 ILE B C 1
ATOM 6587 O O . ILE B 1 317 ? -2.344 41.5 12.945 1 71.19 317 ILE B O 1
ATOM 6591 N N . THR B 1 318 ? -1.213 39.781 12.102 1 68.38 318 THR B N 1
ATOM 6592 C CA . THR B 1 318 ? 0.084 40.344 12.438 1 68.38 318 THR B CA 1
ATOM 6593 C C . THR B 1 318 ? 0.333 41.625 11.648 1 68.38 318 THR B C 1
ATOM 6595 O O . THR B 1 318 ? 0.86 42.594 12.18 1 68.38 318 THR B O 1
ATOM 6598 N N . GLU B 1 319 ? -0.105 41.594 10.477 1 73.12 319 GLU B N 1
ATOM 6599 C CA . GLU B 1 319 ? 0.078 42.781 9.633 1 73.12 319 GLU B CA 1
ATOM 6600 C C . GLU B 1 319 ? -0.812 43.938 10.086 1 73.12 319 GLU B C 1
ATOM 6602 O O . GLU B 1 319 ? -0.382 45.094 10.102 1 73.12 319 GLU B O 1
ATOM 6607 N N . THR B 1 320 ? -1.99 43.594 10.406 1 72.94 320 THR B N 1
ATOM 6608 C CA . THR B 1 320 ? -2.92 44.625 10.859 1 72.94 320 THR B CA 1
ATOM 6609 C C . THR B 1 320 ? -2.461 45.219 12.188 1 72.94 320 THR B C 1
ATOM 6611 O O . THR B 1 320 ? -2.613 46.406 12.422 1 72.94 320 THR B O 1
ATOM 6614 N N . ALA B 1 321 ? -1.896 44.406 12.992 1 68.94 321 ALA B N 1
ATOM 6615 C CA . ALA B 1 321 ? -1.359 44.906 14.258 1 68.94 321 ALA B CA 1
ATOM 6616 C C . ALA B 1 321 ? -0.244 45.906 14.031 1 68.94 321 ALA B C 1
ATOM 6618 O O . ALA B 1 321 ? -0.159 46.938 14.742 1 68.94 321 ALA B O 1
ATOM 6619 N N . ALA B 1 322 ? 0.513 45.625 13 1 68.5 322 ALA B N 1
ATOM 6620 C CA . ALA B 1 322 ? 1.604 46.531 12.672 1 68.5 322 ALA B CA 1
ATOM 6621 C C . ALA B 1 322 ? 1.067 47.844 12.156 1 68.5 322 ALA B C 1
ATOM 6623 O O . ALA B 1 322 ? 1.61 48.906 12.469 1 68.5 322 ALA B O 1
ATOM 6624 N N . LEU B 1 323 ? -0.011 47.781 11.461 1 71.12 323 LEU B N 1
ATOM 6625 C CA . LEU B 1 323 ? -0.635 48.969 10.922 1 71.12 323 LEU B CA 1
ATOM 6626 C C . LEU B 1 323 ? -1.306 49.781 12.031 1 71.12 323 LEU B C 1
ATOM 6628 O O . LEU B 1 323 ? -1.308 51.031 11.992 1 71.12 323 LEU B O 1
ATOM 6632 N N . MET B 1 324 ? -1.798 49.125 12.977 1 66.44 324 MET B N 1
ATOM 6633 C CA . MET B 1 324 ? -2.457 49.781 14.102 1 66.44 324 MET B CA 1
ATOM 6634 C C . MET B 1 324 ? -1.447 50.531 14.953 1 66.44 324 MET B C 1
ATOM 6636 O O . MET B 1 324 ? -1.748 51.625 15.461 1 66.44 324 MET B O 1
ATOM 6640 N N . LYS B 1 325 ? -0.285 49.875 14.984 1 64.69 325 LYS B N 1
ATOM 6641 C CA . LYS B 1 325 ? 0.79 50.562 15.711 1 64.69 325 LYS B CA 1
ATOM 6642 C C . LYS B 1 325 ? 1.129 51.906 15.078 1 64.69 325 LYS B C 1
ATOM 6644 O O . LYS B 1 325 ? 1.502 52.844 15.781 1 64.69 325 LYS B O 1
ATOM 6649 N N . GLN B 1 326 ? 0.832 51.906 13.844 1 62.03 326 GLN B N 1
ATOM 6650 C CA . GLN B 1 326 ? 1.122 53.125 13.102 1 62.03 326 GLN B CA 1
ATOM 6651 C C . GLN B 1 326 ? -0.109 54.031 13.023 1 62.03 326 GLN B C 1
ATOM 6653 O O . GLN B 1 326 ? -0.048 55.125 12.461 1 62.03 326 GLN B O 1
ATOM 6658 N N . GLY B 1 327 ? -1.196 53.5 13.562 1 60.69 327 GLY B N 1
ATOM 6659 C CA . GLY B 1 327 ? -2.422 54.281 13.578 1 60.69 327 GLY B CA 1
ATOM 6660 C C . GLY B 1 327 ? -3.215 54.188 12.289 1 60.69 327 GLY B C 1
ATOM 6661 O O . GLY B 1 327 ? -4.145 54.938 12.055 1 60.69 327 GLY B O 1
ATOM 6662 N N . LYS B 1 328 ? -2.828 53.406 11.492 1 66.25 328 LYS B N 1
ATOM 6663 C CA . LYS B 1 328 ? -3.416 53.312 10.156 1 66.25 328 LYS B CA 1
ATOM 6664 C C . LYS B 1 328 ? -4.59 52.344 10.133 1 66.25 328 LYS B C 1
ATOM 6666 O O . LYS B 1 328 ? -5.309 52.25 9.141 1 66.25 328 LYS B O 1
ATOM 6671 N N . ALA B 1 329 ? -4.73 51.5 11.18 1 67.31 329 ALA B N 1
ATOM 6672 C CA . ALA B 1 329 ? -5.848 50.562 11.242 1 67.31 329 ALA B CA 1
ATOM 6673 C C . ALA B 1 329 ? -6.543 50.625 12.594 1 67.31 329 ALA B C 1
ATOM 6675 O O . ALA B 1 329 ? -5.887 50.781 13.633 1 67.31 329 ALA B O 1
ATOM 6676 N N . LYS B 1 330 ? -7.852 50.594 12.422 1 65.56 330 LYS B N 1
ATOM 6677 C CA . LYS B 1 330 ? -8.586 50.719 13.68 1 65.56 330 LYS B CA 1
ATOM 6678 C C . LYS B 1 330 ? -9.203 49.406 14.102 1 65.56 330 LYS B C 1
ATOM 6680 O O . LYS B 1 330 ? -9.438 49.188 15.289 1 65.56 330 LYS B O 1
ATOM 6685 N N . THR B 1 331 ? -9.422 48.5 13.133 1 68.44 331 THR B N 1
ATOM 6686 C CA . THR B 1 331 ? -10.125 47.25 13.477 1 68.44 331 THR B CA 1
ATOM 6687 C C . THR B 1 331 ? -9.453 46.062 12.828 1 68.44 331 THR B C 1
ATOM 6689 O O . THR B 1 331 ? -8.797 46.188 11.797 1 68.44 331 THR B O 1
ATOM 6692 N N . PHE B 1 332 ? -9.422 45.031 13.672 1 68.81 332 PHE B N 1
ATOM 6693 C CA . PHE B 1 332 ? -8.906 43.75 13.141 1 68.81 332 PHE B CA 1
ATOM 6694 C C . PHE B 1 332 ? -9.969 43.062 12.297 1 68.81 332 PHE B C 1
ATOM 6696 O O . PHE B 1 332 ? -11.164 43.156 12.586 1 68.81 332 PHE B O 1
ATOM 6703 N N . PRO B 1 333 ? -9.555 42.5 11.227 1 62.25 333 PRO B N 1
ATOM 6704 C CA . PRO B 1 333 ? -10.508 41.688 10.469 1 62.25 333 PRO B CA 1
ATOM 6705 C C . PRO B 1 333 ? -11.016 40.469 11.266 1 62.25 333 PRO B C 1
ATOM 6707 O O . PRO B 1 333 ? -10.227 39.781 11.914 1 62.25 333 PRO B O 1
ATOM 6710 N N . HIS B 1 334 ? -12.352 40.406 11.719 1 61.41 334 HIS B N 1
ATOM 6711 C CA . HIS B 1 334 ? -12.969 39.438 12.594 1 61.41 334 HIS B CA 1
ATOM 6712 C C . HIS B 1 334 ? -13.289 38.125 11.828 1 61.41 334 HIS B C 1
ATOM 6714 O O . HIS B 1 334 ? -13.828 37.188 12.406 1 61.41 334 HIS B O 1
ATOM 6720 N N . GLN B 1 335 ? -12.93 37.938 10.734 1 60.03 335 GLN B N 1
ATOM 6721 C CA . GLN B 1 335 ? -13.5 36.812 9.992 1 60.03 335 GLN B CA 1
ATOM 6722 C C . GLN B 1 335 ? -12.477 35.688 9.789 1 60.03 335 GLN B C 1
ATOM 6724 O O . GLN B 1 335 ? -12.172 35.344 8.648 1 60.03 335 GLN B O 1
ATOM 6729 N N . SER B 1 336 ? -11.828 35.156 10.789 1 61.03 336 SER B N 1
ATOM 6730 C CA . SER B 1 336 ? -10.891 34.062 10.523 1 61.03 336 SER B CA 1
ATOM 6731 C C . SER B 1 336 ? -11.539 32.688 10.742 1 61.03 336 SER B C 1
ATOM 6733 O O . SER B 1 336 ? -11.109 31.703 10.172 1 61.03 336 SER B O 1
ATOM 6735 N N . GLY B 1 337 ? -12.719 32.719 11.422 1 62.75 337 GLY B N 1
ATOM 6736 C CA . GLY B 1 337 ? -13.344 31.438 11.75 1 62.75 337 GLY B CA 1
ATOM 6737 C C . GLY B 1 337 ? -12.562 30.625 12.766 1 62.75 337 GLY B C 1
ATOM 6738 O O . GLY B 1 337 ? -13 29.547 13.188 1 62.75 337 GLY B O 1
ATOM 6739 N N . ILE B 1 338 ? -11.375 31.062 13.203 1 70.88 338 ILE B N 1
ATOM 6740 C CA . ILE B 1 338 ? -10.531 30.391 14.188 1 70.88 338 ILE B CA 1
ATOM 6741 C C . ILE B 1 338 ? -10.578 31.156 15.508 1 70.88 338 ILE B C 1
ATOM 6743 O O . ILE B 1 338 ? -10.203 32.312 15.57 1 70.88 338 ILE B O 1
ATOM 6747 N N . HIS B 1 339 ? -10.93 30.406 16.484 1 69.5 339 HIS B N 1
ATOM 6748 C CA . HIS B 1 339 ? -11.203 31.016 17.781 1 69.5 339 HIS B CA 1
ATOM 6749 C C . HIS B 1 339 ? -9.977 31.719 18.328 1 69.5 339 HIS B C 1
ATOM 6751 O O . HIS B 1 339 ? -10.07 32.844 18.828 1 69.5 339 HIS B O 1
ATOM 6757 N N . GLU B 1 340 ? -8.844 31.031 18.297 1 69.38 340 GLU B N 1
ATOM 6758 C CA . GLU B 1 340 ? -7.633 31.609 18.875 1 69.38 340 GLU B CA 1
ATOM 6759 C C . GLU B 1 340 ? -7.238 32.906 18.156 1 69.38 340 GLU B C 1
ATOM 6761 O O . GLU B 1 340 ? -6.805 33.844 18.797 1 69.38 340 GLU B O 1
ATOM 6766 N N . ILE B 1 341 ? -7.523 32.906 16.922 1 70.25 341 ILE B N 1
ATOM 6767 C CA . ILE B 1 341 ? -7.164 34.062 16.125 1 70.25 341 ILE B CA 1
ATOM 6768 C C . ILE B 1 341 ? -8.125 35.219 16.422 1 70.25 341 ILE B C 1
ATOM 6770 O O . ILE B 1 341 ? -7.707 36.375 16.562 1 70.25 341 ILE B O 1
ATOM 6774 N N . GLU B 1 342 ? -9.305 34.844 16.531 1 72.12 342 GLU B N 1
ATOM 6775 C CA . GLU B 1 342 ? -10.312 35.875 16.828 1 72.12 342 GLU B CA 1
ATOM 6776 C C . GLU B 1 342 ? -10.117 36.438 18.219 1 72.12 342 GLU B C 1
ATOM 6778 O O . GLU B 1 342 ? -10.234 37.656 18.406 1 72.12 342 GLU B O 1
ATOM 6783 N N . SER B 1 343 ? -9.797 35.531 19.062 1 71.06 343 SER B N 1
ATOM 6784 C CA . SER B 1 343 ? -9.578 36 20.438 1 71.06 343 SER B CA 1
ATOM 6785 C C . SER B 1 343 ? -8.383 36.938 20.531 1 71.06 343 SER B C 1
ATOM 6787 O O . SER B 1 343 ? -8.414 37.938 21.266 1 71.06 343 SER B O 1
ATOM 6789 N N . LEU B 1 344 ? -7.414 36.594 19.828 1 72.44 344 LEU B N 1
ATOM 6790 C CA . LEU B 1 344 ? -6.223 37.438 19.812 1 72.44 344 LEU B CA 1
ATOM 6791 C C . LEU B 1 344 ? -6.516 38.781 19.172 1 72.44 344 LEU B C 1
ATOM 6793 O O . LEU B 1 344 ? -6.055 39.812 19.641 1 72.44 344 LEU B O 1
ATOM 6797 N N . ALA B 1 345 ? -7.25 38.719 18.141 1 72.81 345 ALA B N 1
ATOM 6798 C CA . ALA B 1 345 ? -7.641 39.938 17.453 1 72.81 345 ALA B CA 1
ATOM 6799 C C . ALA B 1 345 ? -8.453 40.875 18.359 1 72.81 345 ALA B C 1
ATOM 6801 O O . ALA B 1 345 ? -8.219 42.062 18.406 1 72.81 345 ALA B O 1
ATOM 6802 N N . PHE B 1 346 ? -9.25 40.25 19.047 1 72.25 346 PHE B N 1
ATOM 6803 C CA . PHE B 1 346 ? -10.094 41 19.969 1 72.25 346 PHE B CA 1
ATOM 6804 C C . PHE B 1 346 ? -9.266 41.625 21.078 1 72.25 346 PHE B C 1
ATOM 6806 O O . PHE B 1 346 ? -9.508 42.75 21.484 1 72.25 346 PHE B O 1
ATOM 6813 N N . ALA B 1 347 ? -8.414 40.812 21.578 1 72 347 ALA B N 1
ATOM 6814 C CA . ALA B 1 347 ? -7.555 41.312 22.656 1 72 347 ALA B CA 1
ATOM 6815 C C . ALA B 1 347 ? -6.719 42.5 22.172 1 72 347 ALA B C 1
ATOM 6817 O O . ALA B 1 347 ? -6.578 43.5 22.891 1 72 347 ALA B O 1
ATOM 6818 N N . LEU B 1 348 ? -6.238 42.375 21.062 1 75.19 348 LEU B N 1
ATOM 6819 C CA . LEU B 1 348 ? -5.414 43.406 20.484 1 75.19 348 LEU B CA 1
ATOM 6820 C C . LEU B 1 348 ? -6.234 44.688 20.234 1 75.19 348 LEU B C 1
ATOM 6822 O O . LEU B 1 348 ? -5.773 45.781 20.5 1 75.19 348 LEU B O 1
ATOM 6826 N N . GLU B 1 349 ? -7.375 44.531 19.797 1 75.31 349 GLU B N 1
ATOM 6827 C CA . GLU B 1 349 ? -8.281 45.625 19.531 1 75.31 349 GLU B CA 1
ATOM 6828 C C . GLU B 1 349 ? -8.617 46.375 20.828 1 75.31 349 GLU B C 1
ATOM 6830 O O . GLU B 1 349 ? -8.672 47.625 20.844 1 75.31 349 GLU B O 1
ATOM 6835 N N . SER B 1 350 ? -8.875 45.594 21.766 1 76.88 350 SER B N 1
ATOM 6836 C CA . SER B 1 350 ? -9.203 46.156 23.062 1 76.88 350 SER B CA 1
ATOM 6837 C C . SER B 1 350 ? -8.039 46.969 23.625 1 76.88 350 SER B C 1
ATOM 6839 O O . SER B 1 350 ? -8.242 48.031 24.219 1 76.88 350 SER B O 1
ATOM 6841 N N . LEU B 1 351 ? -6.875 46.5 23.438 1 74.5 351 LEU B N 1
ATOM 6842 C CA . LEU B 1 351 ? -5.688 47.188 23.922 1 74.5 351 LEU B CA 1
ATOM 6843 C C . LEU B 1 351 ? -5.461 48.5 23.156 1 74.5 351 LEU B C 1
ATOM 6845 O O . LEU B 1 351 ? -5.121 49.5 23.75 1 74.5 351 LEU B O 1
ATOM 6849 N N . VAL B 1 352 ? -5.668 48.438 21.938 1 75.12 352 VAL B N 1
ATOM 6850 C CA . VAL B 1 352 ? -5.484 49.594 21.094 1 75.12 352 VAL B CA 1
ATOM 6851 C C . VAL B 1 352 ? -6.52 50.656 21.469 1 75.12 352 VAL B C 1
ATOM 6853 O O . VAL B 1 352 ? -6.195 51.844 21.547 1 75.12 352 VAL B O 1
ATOM 6856 N N . SER B 1 353 ? -7.703 50.219 21.656 1 76.31 353 SER B N 1
ATOM 6857 C CA . SER B 1 353 ? -8.766 51.156 22.047 1 76.31 353 SER B CA 1
ATOM 6858 C C . SER B 1 353 ? -8.453 51.812 23.391 1 76.31 353 SER B C 1
ATOM 6860 O O . SER B 1 353 ? -8.633 53.031 23.547 1 76.31 353 SER B O 1
ATOM 6862 N N . SER B 1 354 ? -7.984 51 24.312 1 76.62 354 SER B N 1
ATOM 6863 C CA . SER B 1 354 ? -7.637 51.531 25.625 1 76.62 354 SER B CA 1
ATOM 6864 C C . SER B 1 354 ? -6.492 52.531 25.547 1 76.62 354 SER B C 1
ATOM 6866 O O . SER B 1 354 ? -6.48 53.531 26.266 1 76.62 354 SER B O 1
ATOM 6868 N N . LEU B 1 355 ? -5.586 52.219 24.719 1 75.94 355 LEU B N 1
ATOM 6869 C CA . LEU B 1 355 ? -4.445 53.125 24.531 1 75.94 355 LEU B CA 1
ATOM 6870 C C . LEU B 1 355 ? -4.883 54.438 23.922 1 75.94 355 LEU B C 1
ATOM 6872 O O . LEU B 1 355 ? -4.422 55.5 24.344 1 75.94 355 LEU B O 1
ATOM 6876 N N . THR B 1 356 ? -5.738 54.406 22.969 1 75.88 356 THR B N 1
ATOM 6877 C CA . THR B 1 356 ? -6.242 55.625 22.328 1 75.88 356 THR B CA 1
ATOM 6878 C C . THR B 1 356 ? -7.012 56.5 23.312 1 75.88 356 THR B C 1
ATOM 6880 O O . THR B 1 356 ? -6.855 57.719 23.328 1 75.88 356 THR B O 1
ATOM 6883 N N . GLU B 1 357 ? -7.801 55.875 24.094 1 81.75 357 GLU B N 1
ATOM 6884 C CA . GLU B 1 357 ? -8.57 56.594 25.109 1 81.75 357 GLU B CA 1
ATOM 6885 C C . GLU B 1 357 ? -7.656 57.25 26.141 1 81.75 357 GLU B C 1
ATOM 6887 O O . GLU B 1 357 ? -7.855 58.406 26.516 1 81.75 357 GLU B O 1
ATOM 6892 N N . SER B 1 358 ? -6.652 56.5 26.578 1 81.06 358 SER B N 1
ATOM 6893 C CA . SER B 1 358 ? -5.711 57.031 27.562 1 81.06 358 SER B CA 1
ATOM 6894 C C . SER B 1 358 ? -4.922 58.188 27.016 1 81.06 358 SER B C 1
ATOM 6896 O O . SER B 1 358 ? -4.645 59.156 27.734 1 81.06 358 SER B O 1
ATOM 6898 N N . GLU B 1 359 ? -4.617 58.125 25.766 1 81.19 359 GLU B N 1
ATOM 6899 C CA . GLU B 1 359 ? -3.875 59.188 25.109 1 81.19 359 GLU B CA 1
ATOM 6900 C C . GLU B 1 359 ? -4.73 60.438 24.984 1 81.19 359 GLU B C 1
ATOM 6902 O O . GLU B 1 359 ? -4.234 61.562 25.172 1 81.19 359 GLU B O 1
ATOM 6907 N N . THR B 1 360 ? -5.957 60.344 24.703 1 79.75 360 THR B N 1
ATOM 6908 C CA . THR B 1 360 ? -6.871 61.469 24.594 1 79.75 360 THR B CA 1
ATOM 6909 C C . THR B 1 360 ? -7.043 62.156 25.953 1 79.75 360 THR B C 1
ATOM 6911 O O . THR B 1 360 ? -7.031 63.406 26.031 1 79.75 360 THR B O 1
ATOM 6914 N N . GLU B 1 361 ? -7.195 61.344 26.953 1 82.25 361 GLU B N 1
ATOM 6915 C CA . GLU B 1 361 ? -7.328 61.875 28.297 1 82.25 361 GLU B CA 1
ATOM 6916 C C . GLU B 1 361 ? -6.047 62.594 28.734 1 82.25 361 GLU B C 1
ATOM 6918 O O . GLU B 1 361 ? -6.102 63.625 29.391 1 82.25 361 GLU B O 1
ATOM 6923 N N . ARG B 1 362 ? -5.004 62.031 28.375 1 80 362 ARG B N 1
ATOM 6924 C CA . ARG B 1 362 ? -3.709 62.625 28.688 1 80 362 ARG B CA 1
ATOM 6925 C C . ARG B 1 362 ? -3.578 64 28.078 1 80 362 ARG B C 1
ATOM 6927 O O . ARG B 1 362 ? -3.168 64.938 28.75 1 80 362 ARG B O 1
ATOM 6934 N N . VAL B 1 363 ? -3.928 64.188 26.891 1 77.94 363 VAL B N 1
ATOM 6935 C CA . VAL B 1 363 ? -3.854 65.438 26.188 1 77.94 363 VAL B CA 1
ATOM 6936 C C . VAL B 1 363 ? -4.793 66.438 26.844 1 77.94 363 VAL B C 1
ATOM 6938 O O . VAL B 1 363 ? -4.441 67.625 27.016 1 77.94 363 VAL B O 1
ATOM 6941 N N . HIS B 1 364 ? -5.938 66 27.25 1 80.31 364 HIS B N 1
ATOM 6942 C CA . HIS B 1 364 ? -6.922 66.875 27.922 1 80.31 364 HIS B CA 1
ATOM 6943 C C . HIS B 1 364 ? -6.383 67.375 29.25 1 80.31 364 HIS B C 1
ATOM 6945 O O . HIS B 1 364 ? -6.395 68.625 29.5 1 80.31 364 HIS B O 1
ATOM 6951 N N . TYR B 1 365 ? -5.77 66.562 30.078 1 80.19 365 TYR B N 1
ATOM 6952 C CA . TYR B 1 365 ? -5.27 66.938 31.391 1 80.19 365 TYR B CA 1
ATOM 6953 C C . TYR B 1 365 ? -3.998 67.75 31.25 1 80.19 365 TYR B C 1
ATOM 6955 O O . TYR B 1 365 ? -3.756 68.688 32.062 1 80.19 365 TYR B O 1
ATOM 6963 N N . GLU B 1 366 ? -3.311 67.5 30.297 1 80.06 366 GLU B N 1
ATOM 6964 C CA . GLU B 1 366 ? -2.135 68.312 30.016 1 80.06 366 GLU B CA 1
ATOM 6965 C C . GLU B 1 366 ? -2.531 69.75 29.688 1 80.06 366 GLU B C 1
ATOM 6967 O O . GLU B 1 366 ? -1.901 70.688 30.172 1 80.06 366 GLU B O 1
ATOM 6972 N N . SER B 1 367 ? -3.557 69.875 28.922 1 78.5 367 SER B N 1
ATOM 6973 C CA . SER B 1 367 ? -4.055 71.25 28.594 1 78.5 367 SER B CA 1
ATOM 6974 C C . SER B 1 367 ? -4.586 71.938 29.828 1 78.5 367 SER B C 1
ATOM 6976 O O . SER B 1 367 ? -4.293 73.125 30.031 1 78.5 367 SER B O 1
ATOM 6978 N N . LEU B 1 368 ? -5.324 71.25 30.672 1 77.25 368 LEU B N 1
ATOM 6979 C CA . LEU B 1 368 ? -5.895 71.812 31.875 1 77.25 368 LEU B CA 1
ATOM 6980 C C . LEU B 1 368 ? -4.801 72.188 32.875 1 77.25 368 LEU B C 1
ATOM 6982 O O . LEU B 1 368 ? -4.945 73.188 33.625 1 77.25 368 LEU B O 1
ATOM 6986 N N . ALA B 1 369 ? -3.736 71.5 32.781 1 78.12 369 ALA B N 1
ATOM 6987 C CA . ALA B 1 369 ? -2.643 71.75 33.719 1 78.12 369 ALA B CA 1
ATOM 6988 C C . ALA B 1 369 ? -1.777 72.938 33.281 1 78.12 369 ALA B C 1
ATOM 6990 O O . ALA B 1 369 ? -1.161 73.562 34.125 1 78.12 369 ALA B O 1
ATOM 6991 N N . ASN B 1 370 ? -1.831 73.25 32 1 83.19 370 ASN B N 1
ATOM 6992 C CA . ASN B 1 370 ? -0.821 74.125 31.516 1 83.19 370 ASN B CA 1
ATOM 6993 C C . ASN B 1 370 ? -1.455 75.438 30.938 1 83.19 370 ASN B C 1
ATOM 6995 O O . ASN B 1 370 ? -0.75 76.312 30.469 1 83.19 370 ASN B O 1
ATOM 6999 N N . ARG B 1 371 ? -2.732 75.562 31.031 1 85.12 371 ARG B N 1
ATOM 7000 C CA . ARG B 1 371 ? -3.4 76.75 30.469 1 85.12 371 ARG B CA 1
ATOM 7001 C C . ARG B 1 371 ? -4.363 77.375 31.469 1 85.12 371 ARG B C 1
ATOM 7003 O O . ARG B 1 371 ? -4.945 76.625 32.312 1 85.12 371 ARG B O 1
ATOM 7010 N N . ASP B 1 372 ? -4.414 78.75 31.438 1 81.56 372 ASP B N 1
ATOM 7011 C CA . ASP B 1 372 ? -5.418 79.438 32.219 1 81.56 372 ASP B CA 1
ATOM 7012 C C . ASP B 1 372 ? -6.809 79.312 31.609 1 81.56 372 ASP B C 1
ATOM 7014 O O . ASP B 1 372 ? -7.016 79.562 30.438 1 81.56 372 ASP B O 1
ATOM 7018 N N . VAL B 1 373 ? -7.672 78.812 32.375 1 77.25 373 VAL B N 1
ATOM 7019 C CA . VAL B 1 373 ? -8.984 78.438 31.906 1 77.25 373 VAL B CA 1
ATOM 7020 C C . VAL B 1 373 ? -9.758 79.625 31.406 1 77.25 373 VAL B C 1
ATOM 7022 O O . VAL B 1 373 ? -10.531 79.562 30.453 1 77.25 373 VAL B O 1
ATOM 7025 N N . LEU B 1 374 ? -9.516 80.812 32.031 1 80.69 374 LEU B N 1
ATOM 7026 C CA . LEU B 1 374 ? -10.281 82 31.688 1 80.69 374 LEU B CA 1
ATOM 7027 C C . LEU B 1 374 ? -9.781 82.625 30.375 1 80.69 374 LEU B C 1
ATOM 7029 O O . LEU B 1 374 ? -10.57 82.938 29.484 1 80.69 374 LEU B O 1
ATOM 7033 N N . THR B 1 375 ? -8.531 82.812 30.281 1 89.88 375 THR B N 1
ATOM 7034 C CA . THR B 1 375 ? -7.977 83.562 29.188 1 89.88 375 THR B CA 1
ATOM 7035 C C . THR B 1 375 ? -7.363 82.688 28.125 1 89.88 375 THR B C 1
ATOM 7037 O O . THR B 1 375 ? -7.117 83.125 27 1 89.88 375 THR B O 1
ATOM 7040 N N . GLY B 1 376 ? -7.078 81.375 28.484 1 88.12 376 GLY B N 1
ATOM 7041 C CA . GLY B 1 376 ? -6.441 80.5 27.547 1 88.12 376 GLY B CA 1
ATOM 7042 C C . GLY B 1 376 ? -4.934 80.625 27.484 1 88.12 376 GLY B C 1
ATOM 7043 O O . GLY B 1 376 ? -4.242 79.875 26.844 1 88.12 376 GLY B O 1
ATOM 7044 N N . LEU B 1 377 ? -4.371 81.688 28.141 1 91.19 377 LEU B N 1
ATOM 7045 C CA . LEU B 1 377 ? -2.928 81.875 28.203 1 91.19 377 LEU B CA 1
ATOM 7046 C C . LEU B 1 377 ? -2.268 80.812 29.062 1 91.19 377 LEU B C 1
ATOM 7048 O O . LEU B 1 377 ? -2.945 80.062 29.812 1 91.19 377 LEU B O 1
ATOM 7052 N N . ALA B 1 378 ? -1.023 80.625 28.875 1 91.44 378 ALA B N 1
ATOM 7053 C CA . ALA B 1 378 ? -0.261 79.75 29.781 1 91.44 378 ALA B CA 1
ATOM 7054 C C . ALA B 1 378 ? -0.434 80.188 31.234 1 91.44 378 ALA B C 1
ATOM 7056 O O . ALA B 1 378 ? -0.612 81.375 31.5 1 91.44 378 ALA B O 1
ATOM 7057 N N . ASN B 1 379 ? -0.468 79.188 32 1 86.56 379 ASN B N 1
ATOM 7058 C CA . ASN B 1 379 ? -0.608 79.5 33.406 1 86.56 379 ASN B CA 1
ATOM 7059 C C . ASN B 1 379 ? 0.731 79.438 34.156 1 86.56 379 ASN B C 1
ATOM 7061 O O . ASN B 1 379 ? 1.778 79.312 33.5 1 86.56 379 ASN B O 1
ATOM 7065 N N . ARG B 1 380 ? 0.69 79.812 35.406 1 81.88 380 ARG B N 1
ATOM 7066 C CA . ARG B 1 380 ? 1.896 79.812 36.219 1 81.88 380 ARG B CA 1
ATOM 7067 C C . ARG B 1 380 ? 2.654 78.5 36.156 1 81.88 380 ARG B C 1
ATOM 7069 O O . ARG B 1 380 ? 3.885 78.5 36.094 1 81.88 380 ARG B O 1
ATOM 7076 N N . THR B 1 381 ? 1.858 77.438 36.125 1 80.44 381 THR B N 1
ATOM 7077 C CA . THR B 1 381 ? 2.473 76.125 36.031 1 80.44 381 THR B CA 1
ATOM 7078 C C . THR B 1 381 ? 3.201 75.938 34.688 1 80.44 381 THR B C 1
ATOM 7080 O O . THR B 1 381 ? 4.32 75.438 34.656 1 80.44 381 THR B O 1
ATOM 7083 N N . ALA B 1 382 ? 2.564 76.312 33.719 1 86.44 382 ALA B N 1
ATOM 7084 C CA . ALA B 1 382 ? 3.166 76.25 32.406 1 86.44 382 ALA B CA 1
ATOM 7085 C C . ALA B 1 382 ? 4.438 77.062 32.344 1 86.44 382 ALA B C 1
ATOM 7087 O O . ALA B 1 382 ? 5.414 76.688 31.688 1 86.44 382 ALA B O 1
ATOM 7088 N N . LEU B 1 383 ? 4.336 78.188 32.875 1 87.38 383 LEU B N 1
ATOM 7089 C CA . LEU B 1 383 ? 5.504 79.062 32.906 1 87.38 383 LEU B CA 1
ATOM 7090 C C . LEU B 1 383 ? 6.68 78.375 33.594 1 87.38 383 LEU B C 1
ATOM 7092 O O . LEU B 1 383 ? 7.805 78.438 33.094 1 87.38 383 LEU B O 1
ATOM 7096 N N . ARG B 1 384 ? 6.391 77.812 34.688 1 81.81 384 ARG B N 1
ATOM 7097 C CA . ARG B 1 384 ? 7.434 77.125 35.438 1 81.81 384 ARG B CA 1
ATOM 7098 C C . ARG B 1 384 ? 8.062 76 34.562 1 81.81 384 ARG B C 1
ATOM 7100 O O . ARG B 1 384 ? 9.289 75.875 34.562 1 81.81 384 ARG B O 1
ATOM 7107 N N . HIS B 1 385 ? 7.23 75.438 33.969 1 82.88 385 HIS B N 1
ATOM 7108 C CA . HIS B 1 385 ? 7.711 74.375 33.094 1 82.88 385 HIS B CA 1
ATOM 7109 C C . HIS B 1 385 ? 8.555 74.938 31.953 1 82.88 385 HIS B C 1
ATOM 7111 O O . HIS B 1 385 ? 9.602 74.375 31.609 1 82.88 385 HIS B O 1
ATOM 7117 N N . TYR B 1 386 ? 8.047 75.812 31.344 1 85.25 386 TYR B N 1
ATOM 7118 C CA . TYR B 1 386 ? 8.742 76.5 30.25 1 85.25 386 TYR B CA 1
ATOM 7119 C C . TYR B 1 386 ? 10.109 77 30.703 1 85.25 386 TYR B C 1
ATOM 7121 O O . TYR B 1 386 ? 11.102 76.875 29.984 1 85.25 386 TYR B O 1
ATOM 7129 N N . LEU B 1 387 ? 10.141 77.625 31.844 1 87.06 387 LEU B N 1
ATOM 7130 C CA . LEU B 1 387 ? 11.383 78.188 32.375 1 87.06 387 LEU B CA 1
ATOM 7131 C C . LEU B 1 387 ? 12.391 77.062 32.656 1 87.06 387 LEU B C 1
ATOM 7133 O O . LEU B 1 387 ? 13.586 77.25 32.375 1 87.06 387 LEU B O 1
ATOM 7137 N N . ASN B 1 388 ? 11.891 76 33.156 1 83.88 388 ASN B N 1
ATOM 7138 C CA . ASN B 1 388 ? 12.766 74.875 33.406 1 83.88 388 ASN B CA 1
ATOM 7139 C C . ASN B 1 388 ? 13.367 74.375 32.125 1 83.88 388 ASN B C 1
ATOM 7141 O O . ASN B 1 388 ? 14.539 73.938 32.094 1 83.88 388 ASN B O 1
ATOM 7145 N N . GLU B 1 389 ? 12.602 74.312 31.219 1 83.19 389 GLU B N 1
ATOM 7146 C CA . GLU B 1 389 ? 13.062 73.812 29.922 1 83.19 389 GLU B CA 1
ATOM 7147 C C . GLU B 1 389 ? 14.016 74.812 29.266 1 83.19 389 GLU B C 1
ATOM 7149 O O . GLU B 1 389 ? 14.984 74.438 28.609 1 83.19 389 GLU B O 1
ATOM 7154 N N . ALA B 1 390 ? 13.695 76 29.391 1 82.5 390 ALA B N 1
ATOM 7155 C CA . ALA B 1 390 ? 14.484 77.062 28.781 1 82.5 390 ALA B CA 1
ATOM 7156 C C . ALA B 1 390 ? 15.828 77.25 29.5 1 82.5 390 ALA B C 1
ATOM 7158 O O . ALA B 1 390 ? 16.781 77.75 28.922 1 82.5 390 ALA B O 1
ATOM 7159 N N . GLN B 1 391 ? 15.805 76.938 30.75 1 81.44 391 GLN B N 1
ATOM 7160 C CA . GLN B 1 391 ? 17.047 77 31.516 1 81.44 391 GLN B CA 1
ATOM 7161 C C . GLN B 1 391 ? 18.172 76.25 30.828 1 81.44 391 GLN B C 1
ATOM 7163 O O . GLN B 1 391 ? 19.344 76.625 30.953 1 81.44 391 GLN B O 1
ATOM 7168 N N . ALA B 1 392 ? 17.797 75.312 30.109 1 78.31 392 ALA B N 1
ATOM 7169 C CA . ALA B 1 392 ? 18.781 74.438 29.406 1 78.31 392 ALA B CA 1
ATOM 7170 C C . ALA B 1 392 ? 19.297 75.188 28.156 1 78.31 392 ALA B C 1
ATOM 7172 O O . ALA B 1 392 ? 20.375 74.812 27.656 1 78.31 392 ALA B O 1
ATOM 7173 N N . THR B 1 393 ? 18.578 76.188 27.859 1 77.31 393 THR B N 1
ATOM 7174 C CA . THR B 1 393 ? 19 76.938 26.672 1 77.31 393 THR B CA 1
ATOM 7175 C C . THR B 1 393 ? 19.906 78.062 27.062 1 77.31 393 THR B C 1
ATOM 7177 O O . THR B 1 393 ? 19.812 78.625 28.172 1 77.31 393 THR B O 1
ATOM 7180 N N . LYS B 1 394 ? 21.062 78.312 26.578 1 79.06 394 LYS B N 1
ATOM 7181 C CA . LYS B 1 394 ? 22.016 79.375 26.859 1 79.06 394 LYS B CA 1
ATOM 7182 C C . LYS B 1 394 ? 21.531 80.75 26.281 1 79.06 394 LYS B C 1
ATOM 7184 O O . LYS B 1 394 ? 22.344 81.5 25.781 1 79.06 394 LYS B O 1
ATOM 7189 N N . ASN B 1 395 ? 20.203 81.125 26.453 1 84.5 395 ASN B N 1
ATOM 7190 C CA . ASN B 1 395 ? 19.672 82.375 25.891 1 84.5 395 ASN B CA 1
ATOM 7191 C C . ASN B 1 395 ? 19.312 83.375 26.984 1 84.5 395 ASN B C 1
ATOM 7193 O O . ASN B 1 395 ? 19.234 83 28.156 1 84.5 395 ASN B O 1
ATOM 7197 N N . GLU B 1 396 ? 19.25 84.688 26.578 1 90.38 396 GLU B N 1
ATOM 7198 C CA . GLU B 1 396 ? 18.797 85.75 27.469 1 90.38 396 GLU B CA 1
ATOM 7199 C C . GLU B 1 396 ? 17.344 86.125 27.219 1 90.38 396 GLU B C 1
ATOM 7201 O O . GLU B 1 396 ? 16.922 86.25 26.062 1 90.38 396 GLU B O 1
ATOM 7206 N N . TYR B 1 397 ? 16.594 86.188 28.297 1 93.06 397 TYR B N 1
ATOM 7207 C CA . TYR B 1 397 ? 15.18 86.5 28.188 1 93.06 397 TYR B CA 1
ATOM 7208 C C . TYR B 1 397 ? 14.859 87.75 28.969 1 93.06 397 TYR B C 1
ATOM 7210 O O . TYR B 1 397 ? 15.508 88.062 29.969 1 93.06 397 TYR B O 1
ATOM 7218 N N . VAL B 1 398 ? 13.977 88.625 28.453 1 94.88 398 VAL B N 1
ATOM 7219 C CA . VAL B 1 398 ? 13.398 89.75 29.156 1 94.88 398 VAL B CA 1
ATOM 7220 C C . VAL B 1 398 ? 12.07 89.375 29.797 1 94.88 398 VAL B C 1
ATOM 7222 O O . VAL B 1 398 ? 11.266 88.625 29.188 1 94.88 398 VAL B O 1
ATOM 7225 N N . CYS B 1 399 ? 11.898 89.688 31.078 1 95.44 399 CYS B N 1
ATOM 7226 C CA . CYS B 1 399 ? 10.68 89.375 31.828 1 95.44 399 CYS B CA 1
ATOM 7227 C C . CYS B 1 399 ? 9.883 90.688 32.062 1 95.44 399 CYS B C 1
ATOM 7229 O O . CYS B 1 399 ? 10.391 91.625 32.656 1 95.44 399 CYS B O 1
ATOM 7231 N N . PHE B 1 400 ? 8.688 90.688 31.594 1 96.06 400 PHE B N 1
ATOM 7232 C CA . PHE B 1 400 ? 7.742 91.75 31.906 1 96.06 400 PHE B CA 1
ATOM 7233 C C . PHE B 1 400 ? 6.719 91.312 32.938 1 96.06 400 PHE B C 1
ATOM 7235 O O . PHE B 1 400 ? 5.945 90.375 32.688 1 96.06 400 PHE B O 1
ATOM 7242 N N . TYR B 1 401 ? 6.773 91.75 34.062 1 95.25 401 TYR B N 1
ATOM 7243 C CA . TYR B 1 401 ? 5.699 91.625 35.031 1 95.25 401 TYR B CA 1
ATOM 7244 C C . TYR B 1 401 ? 4.652 92.688 34.906 1 95.25 401 TYR B C 1
ATOM 7246 O O . TYR B 1 401 ? 4.961 93.875 35.062 1 95.25 401 TYR B O 1
ATOM 7254 N N . ILE B 1 402 ? 3.475 92.312 34.594 1 96 402 ILE B N 1
ATOM 7255 C CA . ILE B 1 402 ? 2.441 93.312 34.219 1 96 402 ILE B CA 1
ATOM 7256 C C . ILE B 1 402 ? 1.302 93.25 35.25 1 96 402 ILE B C 1
ATOM 7258 O O . ILE B 1 402 ? 0.831 92.188 35.594 1 96 402 ILE B O 1
ATOM 7262 N N . ASP B 1 403 ? 0.874 94.25 35.688 1 93.56 403 ASP B N 1
ATOM 7263 C CA . ASP B 1 403 ? -0.291 94.375 36.562 1 93.56 403 ASP B CA 1
ATOM 7264 C C . ASP B 1 403 ? -1.265 95.438 36.031 1 93.56 403 ASP B C 1
ATOM 7266 O O . ASP B 1 403 ? -0.848 96.5 35.562 1 93.56 403 ASP B O 1
ATOM 7270 N N . LEU B 1 404 ? -2.498 95.188 36.156 1 95.06 404 LEU B N 1
ATOM 7271 C CA . LEU B 1 404 ? -3.51 96.062 35.625 1 95.06 404 LEU B CA 1
ATOM 7272 C C . LEU B 1 404 ? -3.885 97.125 36.656 1 95.06 404 LEU B C 1
ATOM 7274 O O . LEU B 1 404 ? -4.207 96.812 37.812 1 95.06 404 LEU B O 1
ATOM 7278 N N . ASP B 1 405 ? -3.828 98.438 36.219 1 93.62 405 ASP B N 1
ATOM 7279 C CA . ASP B 1 405 ? -4.191 99.562 37.094 1 93.62 405 ASP B CA 1
ATOM 7280 C C . ASP B 1 405 ? -5.691 99.812 37.031 1 93.62 405 ASP B C 1
ATOM 7282 O O . ASP B 1 405 ? -6.25 100 35.938 1 93.62 405 ASP B O 1
ATOM 7286 N N . GLY B 1 406 ? -6.312 99.812 38.188 1 90.25 406 GLY B N 1
ATOM 7287 C CA . GLY B 1 406 ? -7.719 100.188 38.25 1 90.25 406 GLY B CA 1
ATOM 7288 C C . GLY B 1 406 ? -8.648 99 38 1 90.25 406 GLY B C 1
ATOM 7289 O O . GLY B 1 406 ? -9.844 99.188 37.781 1 90.25 406 GLY B O 1
ATOM 7290 N N . PHE B 1 407 ? -8.102 97.875 37.938 1 90.69 407 PHE B N 1
ATOM 7291 C CA . PHE B 1 407 ? -8.922 96.688 37.656 1 90.69 407 PHE B CA 1
ATOM 7292 C C . PHE B 1 407 ? -9.938 96.438 38.75 1 90.69 407 PHE B C 1
ATOM 7294 O O . PHE B 1 407 ? -11.078 96.062 38.5 1 90.69 407 PHE B O 1
ATOM 7301 N N . LYS B 1 408 ? -9.492 96.5 39.906 1 80.88 408 LYS B N 1
ATOM 7302 C CA . LYS B 1 408 ? -10.406 96.375 41.031 1 80.88 408 LYS B CA 1
ATOM 7303 C C . LYS B 1 408 ? -11.594 97.312 40.906 1 80.88 408 LYS B C 1
ATOM 7305 O O . LYS B 1 408 ? -12.719 96.938 41.25 1 80.88 408 LYS B O 1
ATOM 7310 N N . ALA B 1 409 ? -11.344 98.562 40.562 1 86.31 409 ALA B N 1
ATOM 7311 C CA . ALA B 1 409 ? -12.398 99.562 40.375 1 86.31 409 ALA B CA 1
ATOM 7312 C C . ALA B 1 409 ? -13.406 99.062 39.312 1 86.31 409 ALA B C 1
ATOM 7314 O O . ALA B 1 409 ? -14.609 99.312 39.438 1 86.31 409 ALA B O 1
ATOM 7315 N N . VAL B 1 410 ? -12.898 98.438 38.375 1 90.44 410 VAL B N 1
ATOM 7316 C CA . VAL B 1 410 ? -13.773 97.938 37.312 1 90.44 410 VAL B CA 1
ATOM 7317 C C . VAL B 1 410 ? -14.672 96.812 37.906 1 90.44 410 VAL B C 1
ATOM 7319 O O . VAL B 1 410 ? -15.875 96.812 37.656 1 90.44 410 VAL B O 1
ATOM 7322 N N . ASN B 1 411 ? -14.133 96 38.656 1 81.69 411 ASN B N 1
ATOM 7323 C CA . ASN B 1 411 ? -14.898 94.938 39.312 1 81.69 411 ASN B CA 1
ATOM 7324 C C . ASN B 1 411 ? -15.961 95.5 40.25 1 81.69 411 ASN B C 1
ATOM 7326 O O . ASN B 1 411 ? -17.078 95 40.281 1 81.69 411 ASN B O 1
ATOM 7330 N N . ASP B 1 412 ? -15.516 96.438 40.938 1 75.75 412 ASP B N 1
ATOM 7331 C CA . ASP B 1 412 ? -16.391 97.062 41.938 1 75.75 412 ASP B CA 1
ATOM 7332 C C . ASP B 1 412 ? -17.547 97.812 41.281 1 75.75 412 ASP B C 1
ATOM 7334 O O . ASP B 1 412 ? -18.656 97.812 41.844 1 75.75 412 ASP B O 1
ATOM 7338 N N . THR B 1 413 ? -17.219 98.375 40.188 1 83.5 413 THR B N 1
ATOM 7339 C CA . THR B 1 413 ? -18.188 99.188 39.531 1 83.5 413 THR B CA 1
ATOM 7340 C C . THR B 1 413 ? -19.125 98.375 38.656 1 83.5 413 THR B C 1
ATOM 7342 O O . THR B 1 413 ? -20.328 98.625 38.625 1 83.5 413 THR B O 1
ATOM 7345 N N . TYR B 1 414 ? -18.5 97.375 37.969 1 86.31 414 TYR B N 1
ATOM 7346 C CA . TYR B 1 414 ? -19.281 96.75 36.938 1 86.31 414 TYR B CA 1
ATOM 7347 C C . TYR B 1 414 ? -19.516 95.25 37.281 1 86.31 414 TYR B C 1
ATOM 7349 O O . TYR B 1 414 ? -20.266 94.562 36.594 1 86.31 414 TYR B O 1
ATOM 7357 N N . GLY B 1 415 ? -18.812 94.812 38.156 1 79.5 415 GLY B N 1
ATOM 7358 C CA . GLY B 1 415 ? -18.953 93.438 38.562 1 79.5 415 GLY B CA 1
ATOM 7359 C C . GLY B 1 415 ? -17.828 92.562 38.094 1 79.5 415 GLY B C 1
ATOM 7360 O O . GLY B 1 415 ? -17.109 92.938 37.156 1 79.5 415 GLY B O 1
ATOM 7361 N N . HIS B 1 416 ? -17.719 91.375 38.594 1 77.62 416 HIS B N 1
ATOM 7362 C CA . HIS B 1 416 ? -16.609 90.438 38.312 1 77.62 416 HIS B CA 1
ATOM 7363 C C . HIS B 1 416 ? -16.734 89.812 36.938 1 77.62 416 HIS B C 1
ATOM 7365 O O . HIS B 1 416 ? -15.719 89.5 36.281 1 77.62 416 HIS B O 1
ATOM 7371 N N . ALA B 1 417 ? -17.859 89.625 36.5 1 81.62 417 ALA B N 1
ATOM 7372 C CA . ALA B 1 417 ? -18.062 89.125 35.156 1 81.62 417 ALA B CA 1
ATOM 7373 C C . ALA B 1 417 ? -17.453 90.062 34.094 1 81.62 417 ALA B C 1
ATOM 7375 O O . ALA B 1 417 ? -16.828 89.625 33.125 1 81.62 417 ALA B O 1
ATOM 7376 N N . THR B 1 418 ? -17.781 91.312 34.375 1 86.88 418 THR B N 1
ATOM 7377 C CA . THR B 1 418 ? -17.188 92.312 33.469 1 86.88 418 THR B CA 1
ATOM 7378 C C . THR B 1 418 ? -15.672 92.312 33.625 1 86.88 418 THR B C 1
ATOM 7380 O O . THR B 1 418 ? -14.961 92.5 32.625 1 86.88 418 THR B O 1
ATOM 7383 N N . GLY B 1 419 ? -15.219 92.062 34.781 1 88.94 419 GLY B N 1
ATOM 7384 C CA . GLY B 1 419 ? -13.781 91.938 35 1 88.94 419 GLY B CA 1
ATOM 7385 C C . GLY B 1 419 ? -13.164 90.812 34.219 1 88.94 419 GLY B C 1
ATOM 7386 O O . GLY B 1 419 ? -12.078 90.938 33.656 1 88.94 419 GLY B O 1
ATOM 7387 N N . ASP B 1 420 ? -13.852 89.812 34.125 1 87.56 420 ASP B N 1
ATOM 7388 C CA . ASP B 1 420 ? -13.391 88.625 33.375 1 87.56 420 ASP B CA 1
ATOM 7389 C C . ASP B 1 420 ? -13.258 89 31.891 1 87.56 420 ASP B C 1
ATOM 7391 O O . ASP B 1 420 ? -12.297 88.562 31.234 1 87.56 420 ASP B O 1
ATOM 7395 N N . ASP B 1 421 ? -14.211 89.562 31.422 1 91.94 421 ASP B N 1
ATOM 7396 C CA . ASP B 1 421 ? -14.18 90 30.016 1 91.94 421 ASP B CA 1
ATOM 7397 C C . ASP B 1 421 ? -12.977 90.875 29.734 1 91.94 421 ASP B C 1
ATOM 7399 O O . ASP B 1 421 ? -12.375 90.812 28.656 1 91.94 421 ASP B O 1
ATOM 7403 N N . VAL B 1 422 ? -12.711 91.75 30.688 1 94.06 422 VAL B N 1
ATOM 7404 C CA . VAL B 1 422 ? -11.562 92.625 30.562 1 94.06 422 VAL B CA 1
ATOM 7405 C C . VAL B 1 422 ? -10.273 91.812 30.531 1 94.06 422 VAL B C 1
ATOM 7407 O O . VAL B 1 422 ? -9.398 92.062 29.688 1 94.06 422 VAL B O 1
ATOM 7410 N N . LEU B 1 423 ? -10.234 90.875 31.391 1 93.81 423 LEU B N 1
ATOM 7411 C CA . LEU B 1 423 ? -9.047 90 31.438 1 93.81 423 LEU B CA 1
ATOM 7412 C C . LEU B 1 423 ? -8.875 89.25 30.125 1 93.81 423 LEU B C 1
ATOM 7414 O O . LEU B 1 423 ? -7.75 89.062 29.656 1 93.81 423 LEU B O 1
ATOM 7418 N N . ILE B 1 424 ? -9.898 88.812 29.609 1 94.38 424 ILE B N 1
ATOM 7419 C CA . ILE B 1 424 ? -9.875 88.062 28.344 1 94.38 424 ILE B CA 1
ATOM 7420 C C . ILE B 1 424 ? -9.344 88.938 27.234 1 94.38 424 ILE B C 1
ATOM 7422 O O . ILE B 1 424 ? -8.516 88.5 26.422 1 94.38 424 ILE B O 1
ATOM 7426 N N . GLU B 1 425 ? -9.867 90.062 27.188 1 95.06 425 GLU B N 1
ATOM 7427 C CA . GLU B 1 425 ? -9.43 91.062 26.172 1 95.06 425 GLU B CA 1
ATOM 7428 C C . GLU B 1 425 ? -7.949 91.375 26.344 1 95.06 425 GLU B C 1
ATOM 7430 O O . GLU B 1 425 ? -7.223 91.5 25.344 1 95.06 425 GLU B O 1
ATOM 7435 N N . ILE B 1 426 ? -7.535 91.562 27.516 1 95.25 426 ILE B N 1
ATOM 7436 C CA . ILE B 1 426 ? -6.133 91.875 27.797 1 95.25 426 ILE B CA 1
ATOM 7437 C C . ILE B 1 426 ? -5.266 90.688 27.312 1 95.25 426 ILE B C 1
ATOM 7439 O O . ILE B 1 426 ? -4.211 90.938 26.703 1 95.25 426 ILE B O 1
ATOM 7443 N N . ALA B 1 427 ? -5.742 89.562 27.594 1 95.38 427 ALA B N 1
ATOM 7444 C CA . ALA B 1 427 ? -5.016 88.375 27.156 1 95.38 427 ALA B CA 1
ATOM 7445 C C . ALA B 1 427 ? -4.895 88.312 25.641 1 95.38 427 ALA B C 1
ATOM 7447 O O . ALA B 1 427 ? -3.848 87.938 25.109 1 95.38 427 ALA B O 1
ATOM 7448 N N . GLU B 1 428 ? -5.875 88.625 25 1 95.25 428 GLU B N 1
ATOM 7449 C CA . GLU B 1 428 ? -5.867 88.625 23.547 1 95.25 428 GLU B CA 1
ATOM 7450 C C . GLU B 1 428 ? -4.867 89.625 23.016 1 95.25 428 GLU B C 1
ATOM 7452 O O . GLU B 1 428 ? -4.188 89.375 22.016 1 95.25 428 GLU B O 1
ATOM 7457 N N . ARG B 1 429 ? -4.84 90.75 23.609 1 95.19 429 ARG B N 1
ATOM 7458 C CA . ARG B 1 429 ? -3.889 91.812 23.203 1 95.19 429 ARG B CA 1
ATOM 7459 C C . ARG B 1 429 ? -2.453 91.312 23.453 1 95.19 429 ARG B C 1
ATOM 7461 O O . ARG B 1 429 ? -1.562 91.625 22.641 1 95.19 429 ARG B O 1
ATOM 7468 N N . LEU B 1 430 ? -2.316 90.625 24.484 1 94.5 430 LEU B N 1
ATOM 7469 C CA . LEU B 1 430 ? -0.987 90.125 24.781 1 94.5 430 LEU B CA 1
ATOM 7470 C C . LEU B 1 430 ? -0.569 89.062 23.781 1 94.5 430 LEU B C 1
ATOM 7472 O O . LEU B 1 430 ? 0.607 89 23.422 1 94.5 430 LEU B O 1
ATOM 7476 N N . LYS B 1 431 ? -1.488 88.312 23.406 1 92.81 431 LYS B N 1
ATOM 7477 C CA . LYS B 1 431 ? -1.228 87.25 22.438 1 92.81 431 LYS B CA 1
ATOM 7478 C C . LYS B 1 431 ? -0.816 87.812 21.094 1 92.81 431 LYS B C 1
ATOM 7480 O O . LYS B 1 431 ? -0.099 87.188 20.312 1 92.81 431 LYS B O 1
ATOM 7485 N N . ARG B 1 432 ? -1.233 88.938 20.859 1 90.06 432 ARG B N 1
ATOM 7486 C CA . ARG B 1 432 ? -0.99 89.562 19.562 1 90.06 432 ARG B CA 1
ATOM 7487 C C . ARG B 1 432 ? 0.369 90.25 19.531 1 90.06 432 ARG B C 1
ATOM 7489 O O . ARG B 1 432 ? 0.835 90.688 18.484 1 90.06 432 ARG B O 1
ATOM 7496 N N . VAL B 1 433 ? 0.964 90.312 20.656 1 87.38 433 VAL B N 1
ATOM 7497 C CA . VAL B 1 433 ? 2.285 90.938 20.719 1 87.38 433 VAL B CA 1
ATOM 7498 C C . VAL B 1 433 ? 3.275 90.125 19.906 1 87.38 433 VAL B C 1
ATOM 7500 O O . VAL B 1 433 ? 3.367 88.875 20.078 1 87.38 433 VAL B O 1
ATOM 7503 N N . THR B 1 434 ? 3.867 90.625 18.859 1 84.75 434 THR B N 1
ATOM 7504 C CA . THR B 1 434 ? 4.789 89.938 17.969 1 84.75 434 THR B CA 1
ATOM 7505 C C . THR B 1 434 ? 6.234 90.188 18.406 1 84.75 434 THR B C 1
ATOM 7507 O O . THR B 1 434 ? 6.863 91.188 18.031 1 84.75 434 THR B O 1
ATOM 7510 N N . LEU B 1 435 ? 6.742 89.625 19.375 1 88.19 435 LEU B N 1
ATOM 7511 C CA . LEU B 1 435 ? 8.125 89.562 19.828 1 88.19 435 LEU B CA 1
ATOM 7512 C C . LEU B 1 435 ? 8.703 88.188 19.672 1 88.19 435 LEU B C 1
ATOM 7514 O O . LEU B 1 435 ? 7.977 87.188 19.75 1 88.19 435 LEU B O 1
ATOM 7518 N N . ASP B 1 436 ? 9.906 88.062 19.281 1 87.31 436 ASP B N 1
ATOM 7519 C CA . ASP B 1 436 ? 10.555 86.75 19.125 1 87.31 436 ASP B CA 1
ATOM 7520 C C . ASP B 1 436 ? 10.469 85.938 20.406 1 87.31 436 ASP B C 1
ATOM 7522 O O . ASP B 1 436 ? 10.906 86.375 21.469 1 87.31 436 ASP B O 1
ATOM 7526 N N . GLY B 1 437 ? 9.781 84.75 20.25 1 86.94 437 GLY B N 1
ATOM 7527 C CA . GLY B 1 437 ? 9.719 83.875 21.391 1 86.94 437 GLY B CA 1
ATOM 7528 C C . GLY B 1 437 ? 8.805 84.312 22.5 1 86.94 437 GLY B C 1
ATOM 7529 O O . GLY B 1 437 ? 8.969 83.938 23.656 1 86.94 437 GLY B O 1
ATOM 7530 N N . ALA B 1 438 ? 7.938 85.25 22.25 1 92.12 438 ALA B N 1
ATOM 7531 C CA . ALA B 1 438 ? 7.023 85.812 23.25 1 92.12 438 ALA B CA 1
ATOM 7532 C C . ALA B 1 438 ? 6.188 84.688 23.875 1 92.12 438 ALA B C 1
ATOM 7534 O O . ALA B 1 438 ? 5.691 83.812 23.188 1 92.12 438 ALA B O 1
ATOM 7535 N N . TYR B 1 439 ? 6.141 84.688 25.094 1 92.94 439 TYR B N 1
ATOM 7536 C CA . TYR B 1 439 ? 5.395 83.688 25.891 1 92.94 439 TYR B CA 1
ATOM 7537 C C . TYR B 1 439 ? 4.531 84.375 26.938 1 92.94 439 TYR B C 1
ATOM 7539 O O . TYR B 1 439 ? 4.965 84.562 28.078 1 92.94 439 TYR B O 1
ATOM 7547 N N . PRO B 1 440 ? 3.346 84.75 26.578 1 95.5 440 PRO B N 1
ATOM 7548 C CA . PRO B 1 440 ? 2.447 85.438 27.531 1 95.5 440 PRO B CA 1
ATOM 7549 C C . PRO B 1 440 ? 1.847 84.438 28.547 1 95.5 440 PRO B C 1
ATOM 7551 O O . PRO B 1 440 ? 1.498 83.312 28.203 1 95.5 440 PRO B O 1
ATOM 7554 N N . VAL B 1 441 ? 1.788 84.875 29.719 1 94.69 441 VAL B N 1
ATOM 7555 C CA . VAL B 1 441 ? 1.311 84.062 30.844 1 94.69 441 VAL B CA 1
ATOM 7556 C C . VAL B 1 441 ? 0.367 84.875 31.719 1 94.69 441 VAL B C 1
ATOM 7558 O O . VAL B 1 441 ? 0.565 86.125 31.891 1 94.69 441 VAL B O 1
ATOM 7561 N N . ARG B 1 442 ? -0.665 84.312 32.188 1 93 442 ARG B N 1
ATOM 7562 C CA . ARG B 1 442 ? -1.455 84.938 33.281 1 93 442 ARG B CA 1
ATOM 7563 C C . ARG B 1 442 ? -1.103 84.312 34.625 1 93 442 ARG B C 1
ATOM 7565 O O . ARG B 1 442 ? -1.255 83.062 34.812 1 93 442 ARG B O 1
ATOM 7572 N N . LEU B 1 443 ? -0.564 85.125 35.469 1 85.44 443 LEU B N 1
ATOM 7573 C CA . LEU B 1 443 ? -0.106 84.625 36.781 1 85.44 443 LEU B CA 1
ATOM 7574 C C . LEU B 1 443 ? -1.268 84.5 37.75 1 85.44 443 LEU B C 1
ATOM 7576 O O . LEU B 1 443 ? -1.408 83.438 38.438 1 85.44 443 LEU B O 1
ATOM 7580 N N . SER B 1 444 ? -1.992 85.5 37.969 1 78.5 444 SER B N 1
ATOM 7581 C CA . SER B 1 444 ? -3.15 85.5 38.844 1 78.5 444 SER B CA 1
ATOM 7582 C C . SER B 1 444 ? -3.949 86.812 38.688 1 78.5 444 SER B C 1
ATOM 7584 O O . SER B 1 444 ? -3.379 87.875 38.406 1 78.5 444 SER B O 1
ATOM 7586 N N . GLY B 1 445 ? -5.223 86.688 38.875 1 81 445 GLY B N 1
ATOM 7587 C CA . GLY B 1 445 ? -6.07 87.875 38.875 1 81 445 GLY B CA 1
ATOM 7588 C C . GLY B 1 445 ? -5.801 88.812 37.719 1 81 445 GLY B C 1
ATOM 7589 O O . GLY B 1 445 ? -6.129 88.562 36.594 1 81 445 GLY B O 1
ATOM 7590 N N . ASP B 1 446 ? -5.156 89.938 38.156 1 89.19 446 ASP B N 1
ATOM 7591 C CA . ASP B 1 446 ? -4.867 91 37.188 1 89.19 446 ASP B CA 1
ATOM 7592 C C . ASP B 1 446 ? -3.375 91.062 36.875 1 89.19 446 ASP B C 1
ATOM 7594 O O . ASP B 1 446 ? -2.889 92.062 36.344 1 89.19 446 ASP B O 1
ATOM 7598 N N . GLU B 1 447 ? -2.684 90 37.25 1 90.81 447 GLU B N 1
ATOM 7599 C CA . GLU B 1 447 ? -1.243 89.938 37.031 1 90.81 447 GLU B CA 1
ATOM 7600 C C . GLU B 1 447 ? -0.91 89.062 35.812 1 90.81 447 GLU B C 1
ATOM 7602 O O . GLU B 1 447 ? -1.418 87.938 35.656 1 90.81 447 GLU B O 1
ATOM 7607 N N . PHE B 1 448 ? -0.16 89.625 34.906 1 95.5 448 PHE B N 1
ATOM 7608 C CA . PHE B 1 448 ? 0.295 88.938 33.719 1 95.5 448 PHE B CA 1
ATOM 7609 C C . PHE B 1 448 ? 1.816 88.938 33.625 1 95.5 448 PHE B C 1
ATOM 7611 O O . PHE B 1 448 ? 2.48 89.688 34.344 1 95.5 448 PHE B O 1
ATOM 7618 N N . PHE B 1 449 ? 2.318 88.062 32.875 1 94 449 PHE B N 1
ATOM 7619 C CA . PHE B 1 449 ? 3.754 87.938 32.656 1 94 449 PHE B CA 1
ATOM 7620 C C . PHE B 1 449 ? 4.059 87.688 31.188 1 94 449 PHE B C 1
ATOM 7622 O O . PHE B 1 449 ? 3.314 87 30.484 1 94 449 PHE B O 1
ATOM 7629 N N . LEU B 1 450 ? 4.996 88.375 30.688 1 95.81 450 LEU B N 1
ATOM 7630 C CA . LEU B 1 450 ? 5.43 88.188 29.297 1 95.81 450 LEU B CA 1
ATOM 7631 C C . LEU B 1 450 ? 6.934 87.938 29.234 1 95.81 450 LEU B C 1
ATOM 7633 O O . LEU B 1 450 ? 7.723 88.75 29.719 1 95.81 450 LEU B O 1
ATOM 7637 N N . LEU B 1 451 ? 7.254 86.812 28.719 1 94.06 451 LEU B N 1
ATOM 7638 C CA . LEU B 1 451 ? 8.648 86.5 28.5 1 94.06 451 LEU B CA 1
ATOM 7639 C C . LEU B 1 451 ? 9.008 86.562 27.016 1 94.06 451 LEU B C 1
ATOM 7641 O O . LEU B 1 451 ? 8.219 86.125 26.172 1 94.06 451 LEU B O 1
ATOM 7645 N N . PHE B 1 452 ? 10.094 87.125 26.641 1 94 452 PHE B N 1
ATOM 7646 C CA . PHE B 1 452 ? 10.555 87.125 25.266 1 94 452 PHE B CA 1
ATOM 7647 C C . PHE B 1 452 ? 12.078 87.25 25.203 1 94 452 PHE B C 1
ATOM 7649 O O . PHE B 1 452 ? 12.727 87.625 26.172 1 94 452 PHE B O 1
ATOM 7656 N N . GLU B 1 453 ? 12.672 86.875 24.141 1 93.69 453 GLU B N 1
ATOM 7657 C CA . GLU B 1 453 ? 14.125 86.875 23.969 1 93.69 453 GLU B CA 1
ATOM 7658 C C . GLU B 1 453 ? 14.695 88.25 23.844 1 93.69 453 GLU B C 1
ATOM 7660 O O . GLU B 1 453 ? 14.125 89.125 23.156 1 93.69 453 GLU B O 1
ATOM 7665 N N . ARG B 1 454 ? 15.68 88.562 24.562 1 92.62 454 ARG B N 1
ATOM 7666 C CA . ARG B 1 454 ? 16.328 89.875 24.5 1 92.62 454 ARG B CA 1
ATOM 7667 C C . ARG B 1 454 ? 16.938 90.062 23.125 1 92.62 454 ARG B C 1
ATOM 7669 O O . ARG B 1 454 ? 16.828 91.188 22.578 1 92.62 454 ARG B O 1
ATOM 7676 N N . ASN B 1 455 ? 17.5 89.062 22.469 1 89.62 455 ASN B N 1
ATOM 7677 C CA . ASN B 1 455 ? 18.141 89.062 21.156 1 89.62 455 ASN B CA 1
ATOM 7678 C C . ASN B 1 455 ? 18.859 90.438 20.938 1 89.62 455 ASN B C 1
ATOM 7680 O O . ASN B 1 455 ? 18.641 91.062 19.906 1 89.62 455 ASN B O 1
ATOM 7684 N N . GLY B 1 456 ? 19.578 90.875 21.891 1 86 456 GLY B N 1
ATOM 7685 C CA . GLY B 1 456 ? 20.422 92.062 21.734 1 86 456 GLY B CA 1
ATOM 7686 C C . GLY B 1 456 ? 19.641 93.375 21.859 1 86 456 GLY B C 1
ATOM 7687 O O . GLY B 1 456 ? 20.188 94.438 21.625 1 86 456 GLY B O 1
ATOM 7688 N N . LYS B 1 457 ? 18.406 93.375 22.188 1 89.69 457 LYS B N 1
ATOM 7689 C CA . LYS B 1 457 ? 17.594 94.562 22.344 1 89.69 457 LYS B CA 1
ATOM 7690 C C . LYS B 1 457 ? 18.141 95.438 23.438 1 89.69 457 LYS B C 1
ATOM 7692 O O . LYS B 1 457 ? 18.547 95 24.5 1 89.69 457 LYS B O 1
ATOM 7697 N N . SER B 1 458 ? 18.234 96.75 23.109 1 90.94 458 SER B N 1
ATOM 7698 C CA . SER B 1 458 ? 18.766 97.75 24.031 1 90.94 458 SER B CA 1
ATOM 7699 C C . SER B 1 458 ? 17.734 98.125 25.078 1 90.94 458 SER B C 1
ATOM 7701 O O . SER B 1 458 ? 16.547 97.812 24.938 1 90.94 458 SER B O 1
ATOM 7703 N N . GLU B 1 459 ? 18.266 98.812 26.125 1 91.56 459 GLU B N 1
ATOM 7704 C CA . GLU B 1 459 ? 17.406 99.312 27.188 1 91.56 459 GLU B CA 1
ATOM 7705 C C . GLU B 1 459 ? 16.312 100.25 26.641 1 91.56 459 GLU B C 1
ATOM 7707 O O . GLU B 1 459 ? 15.156 100.125 27.078 1 91.56 459 GLU B O 1
ATOM 7712 N N . ARG B 1 460 ? 16.672 101.062 25.734 1 92.94 460 ARG B N 1
ATOM 7713 C CA . ARG B 1 460 ? 15.727 102 25.156 1 92.94 460 ARG B CA 1
ATOM 7714 C C . ARG B 1 460 ? 14.617 101.312 24.406 1 92.94 460 ARG B C 1
ATOM 7716 O O . ARG B 1 460 ? 13.445 101.688 24.5 1 92.94 460 ARG B O 1
ATOM 7723 N N . LEU B 1 461 ? 15.102 100.312 23.766 1 93.19 461 LEU B N 1
ATOM 7724 C CA . LEU B 1 461 ? 14.125 99.562 22.969 1 93.19 461 LEU B CA 1
ATOM 7725 C C . LEU B 1 461 ? 13.18 98.812 23.891 1 93.19 461 LEU B C 1
ATOM 7727 O O . LEU B 1 461 ? 11.984 98.688 23.594 1 93.19 461 LEU B O 1
ATOM 7731 N N . ILE B 1 462 ? 13.648 98.125 24.875 1 95.06 462 ILE B N 1
ATOM 7732 C CA . ILE B 1 462 ? 12.836 97.438 25.828 1 95.06 462 ILE B CA 1
ATOM 7733 C C . ILE B 1 462 ? 11.82 98.375 26.484 1 95.06 462 ILE B C 1
ATOM 7735 O O . ILE B 1 462 ? 10.664 98 26.688 1 95.06 462 ILE B O 1
ATOM 7739 N N . THR B 1 463 ? 12.25 99.562 26.828 1 95.25 463 THR B N 1
ATOM 7740 C CA . THR B 1 463 ? 11.359 100.562 27.391 1 95.25 463 THR B CA 1
ATOM 7741 C C . THR B 1 463 ? 10.258 100.938 26.406 1 95.25 463 THR B C 1
ATOM 7743 O O . THR B 1 463 ? 9.094 101.062 26.797 1 95.25 463 THR B O 1
ATOM 7746 N N . GLN B 1 464 ? 10.672 101 25.172 1 94.94 464 GLN B N 1
ATOM 7747 C CA . GLN B 1 464 ? 9.695 101.375 24.141 1 94.94 464 GLN B CA 1
ATOM 7748 C C . GLN B 1 464 ? 8.664 100.25 23.984 1 94.94 464 GLN B C 1
ATOM 7750 O O . GLN B 1 464 ? 7.477 100.5 23.797 1 94.94 464 GLN B O 1
ATOM 7755 N N . ILE B 1 465 ? 9.148 99 24.031 1 94.56 465 ILE B N 1
ATOM 7756 C CA . ILE B 1 465 ? 8.25 97.875 23.938 1 94.56 465 ILE B CA 1
ATOM 7757 C C . ILE B 1 465 ? 7.254 97.875 25.078 1 94.56 465 ILE B C 1
ATOM 7759 O O . ILE B 1 465 ? 6.059 97.625 24.891 1 94.56 465 ILE B O 1
ATOM 7763 N N . GLY B 1 466 ? 7.707 98.125 26.234 1 96.31 466 GLY B N 1
ATOM 7764 C CA . GLY B 1 466 ? 6.844 98.188 27.391 1 96.31 466 GLY B CA 1
ATOM 7765 C C . GLY B 1 466 ? 5.82 99.312 27.297 1 96.31 466 GLY B C 1
ATOM 7766 O O . GLY B 1 466 ? 4.652 99.125 27.641 1 96.31 466 GLY B O 1
ATOM 7767 N N . GLN B 1 467 ? 6.281 100.5 26.844 1 95.5 467 GLN B N 1
ATOM 7768 C CA . GLN B 1 467 ? 5.383 101.625 26.688 1 95.5 467 GLN B CA 1
ATOM 7769 C C . GLN B 1 467 ? 4.309 101.312 25.641 1 95.5 467 GLN B C 1
ATOM 7771 O O . GLN B 1 467 ? 3.143 101.688 25.828 1 95.5 467 GLN B O 1
ATOM 7776 N N . ASP B 1 468 ? 4.754 100.75 24.594 1 95.44 468 ASP B N 1
ATOM 7777 C CA . ASP B 1 468 ? 3.799 100.375 23.547 1 95.44 468 ASP B CA 1
ATOM 7778 C C . ASP B 1 468 ? 2.766 99.375 24.094 1 95.44 468 ASP B C 1
ATOM 7780 O O . ASP B 1 468 ? 1.589 99.438 23.734 1 95.44 468 ASP B O 1
ATOM 7784 N N . LEU B 1 469 ? 3.246 98.438 24.859 1 95.62 469 LEU B N 1
ATOM 7785 C CA . LEU B 1 469 ? 2.357 97.438 25.453 1 95.62 469 LEU B CA 1
ATOM 7786 C C . LEU B 1 469 ? 1.354 98.125 26.391 1 95.62 469 LEU B C 1
ATOM 7788 O O . LEU B 1 469 ? 0.167 97.812 26.375 1 95.62 469 LEU B O 1
ATOM 7792 N N . ILE B 1 470 ? 1.806 99 27.219 1 96.25 470 ILE B N 1
ATOM 7793 C CA . ILE B 1 470 ? 0.935 99.75 28.141 1 96.25 470 ILE B CA 1
ATOM 7794 C C . ILE B 1 470 ? -0.138 100.5 27.359 1 96.25 470 ILE B C 1
ATOM 7796 O O . ILE B 1 470 ? -1.312 100.5 27.734 1 96.25 470 ILE B O 1
ATOM 7800 N N . THR B 1 471 ? 0.312 101.125 26.297 1 95.31 471 THR B N 1
ATOM 7801 C CA . THR B 1 471 ? -0.625 101.875 25.453 1 95.31 471 THR B CA 1
ATOM 7802 C C . THR B 1 471 ? -1.686 100.938 24.875 1 95.31 471 THR B C 1
ATOM 7804 O O . THR B 1 471 ? -2.875 101.25 24.891 1 95.31 471 THR B O 1
ATOM 7807 N N . SER B 1 472 ? -1.201 99.812 24.453 1 95.44 472 SER B N 1
ATOM 7808 C CA . SER B 1 472 ? -2.105 98.875 23.859 1 95.44 472 SER B CA 1
ATOM 7809 C C . SER B 1 472 ? -3.078 98.312 24.906 1 95.44 472 SER B C 1
ATOM 7811 O O . SER B 1 472 ? -4.273 98.188 24.625 1 95.44 472 SER B O 1
ATOM 7813 N N . LEU B 1 473 ? -2.648 97.938 26.062 1 95.69 473 LEU B N 1
ATOM 7814 C CA . LEU B 1 473 ? -3.457 97.375 27.125 1 95.69 473 LEU B CA 1
ATOM 7815 C C . LEU B 1 473 ? -4.438 98.375 27.688 1 95.69 473 LEU B C 1
ATOM 7817 O O . LEU B 1 473 ? -5.5 98 28.188 1 95.69 473 LEU B O 1
ATOM 7821 N N . SER B 1 474 ? -4.09 99.688 27.5 1 94.38 474 SER B N 1
ATOM 7822 C CA . SER B 1 474 ? -4.887 100.75 28.125 1 94.38 474 SER B CA 1
ATOM 7823 C C . SER B 1 474 ? -5.957 101.25 27.156 1 94.38 474 SER B C 1
ATOM 7825 O O . SER B 1 474 ? -6.734 102.125 27.516 1 94.38 474 SER B O 1
ATOM 7827 N N . GLU B 1 475 ? -5.93 100.75 26.031 1 94.75 475 GLU B N 1
ATOM 7828 C CA . GLU B 1 475 ? -6.98 101.125 25.094 1 94.75 475 GLU B CA 1
ATOM 7829 C C . GLU B 1 475 ? -8.367 100.75 25.641 1 94.75 475 GLU B C 1
ATOM 7831 O O . GLU B 1 475 ? -8.531 99.812 26.359 1 94.75 475 GLU B O 1
ATOM 7836 N N . PRO B 1 476 ? -9.312 101.562 25.344 1 94.75 476 PRO B N 1
ATOM 7837 C CA . PRO B 1 476 ? -10.672 101.25 25.828 1 94.75 476 PRO B CA 1
ATOM 7838 C C . PRO B 1 476 ? -11.195 99.875 25.422 1 94.75 476 PRO 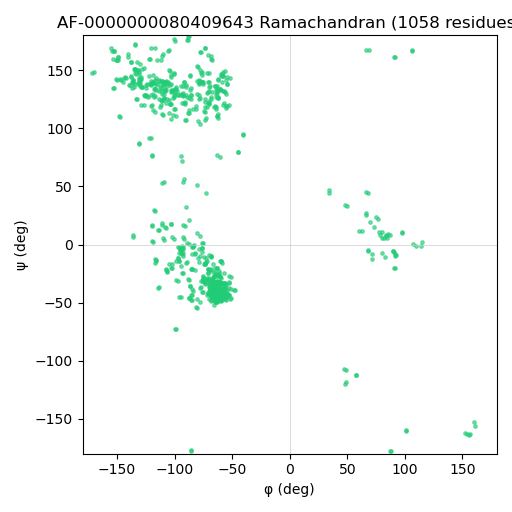B C 1
ATOM 7840 O O . PRO B 1 476 ? -10.945 99.438 24.297 1 94.75 476 PRO B O 1
ATOM 7843 N N . ILE B 1 477 ? -11.883 99.312 26.359 1 94.25 477 ILE B N 1
ATOM 7844 C CA . ILE B 1 477 ? -12.445 97.938 26.156 1 94.25 477 ILE B CA 1
ATOM 7845 C C . ILE B 1 477 ? -13.969 98.062 26.156 1 94.25 477 ILE B C 1
ATOM 7847 O O . ILE B 1 477 ? -14.562 98.688 27.031 1 94.25 477 ILE B O 1
ATOM 7851 N N . ALA B 1 478 ? -14.633 97.312 25.188 1 92.44 478 ALA B N 1
ATOM 7852 C CA . ALA B 1 478 ? -16.094 97.25 25.109 1 92.44 478 ALA B CA 1
ATOM 7853 C C . ALA B 1 478 ? -16.656 96.25 26.109 1 92.44 478 ALA B C 1
ATOM 7855 O O . ALA B 1 478 ? -16.234 95.125 26.172 1 92.44 478 ALA B O 1
ATOM 7856 N N . ILE B 1 479 ? -17.406 96.75 27.016 1 89.19 479 ILE B N 1
ATOM 7857 C CA . ILE B 1 479 ? -18.094 95.875 27.953 1 89.19 479 ILE B CA 1
ATOM 7858 C C . ILE B 1 479 ? -19.609 96 27.797 1 89.19 479 ILE B C 1
ATOM 7860 O O . ILE B 1 479 ? -20.062 96.875 27.047 1 89.19 479 ILE B O 1
ATOM 7864 N N . GLU B 1 480 ? -20.297 95.125 28.406 1 82.19 480 GLU B N 1
ATOM 7865 C CA . GLU B 1 480 ? -21.75 95.25 28.375 1 82.19 480 GLU B CA 1
ATOM 7866 C C . GLU B 1 480 ? -22.203 96.562 29.062 1 82.19 480 GLU B C 1
ATOM 7868 O O . GLU B 1 480 ? -22.016 96.688 30.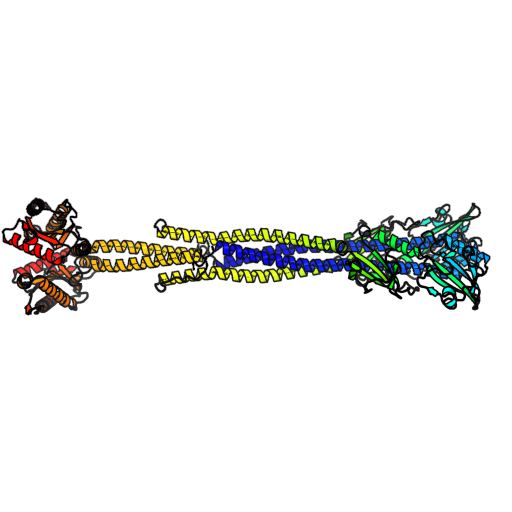266 1 82.19 480 GLU B O 1
ATOM 7873 N N . GLY B 1 481 ? -22.656 97.5 28.375 1 79.19 481 GLY B N 1
ATOM 7874 C CA . GLY B 1 481 ? -23.203 98.688 28.922 1 79.19 481 GLY B CA 1
ATOM 7875 C C . GLY B 1 481 ? -22.312 99.938 28.703 1 79.19 481 GLY B C 1
ATOM 7876 O O . GLY B 1 481 ? -22.641 101 29.141 1 79.19 481 GLY B O 1
ATOM 7877 N N . GLY B 1 482 ? -21.125 99.75 28.047 1 86.38 482 GLY B N 1
ATOM 7878 C CA . GLY B 1 482 ? -20.297 100.875 27.734 1 86.38 482 GLY B CA 1
ATOM 7879 C C . GLY B 1 482 ? -18.859 100.562 27.453 1 86.38 482 GLY B C 1
ATOM 7880 O O . GLY B 1 482 ? -18.578 99.5 26.812 1 86.38 482 GLY B O 1
ATOM 7881 N N . MET B 1 483 ? -18.016 101.562 27.719 1 91.38 483 MET B N 1
ATOM 7882 C CA . MET B 1 483 ? -16.578 101.375 27.547 1 91.38 483 MET B CA 1
ATOM 7883 C C . MET B 1 483 ? -15.836 101.562 28.859 1 91.38 483 MET B C 1
ATOM 7885 O O . MET B 1 483 ? -16.234 102.438 29.688 1 91.38 483 MET B O 1
ATOM 7889 N N . THR B 1 484 ? -14.883 100.75 29.094 1 91.56 484 THR B N 1
ATOM 7890 C CA . THR B 1 484 ? -14.008 100.938 30.25 1 91.56 484 THR B CA 1
ATOM 7891 C C . THR B 1 484 ? -12.539 100.812 29.844 1 91.56 484 THR B C 1
ATOM 7893 O O . THR B 1 484 ? -12.234 100.438 28.703 1 91.56 484 THR B O 1
ATOM 7896 N N . SER B 1 485 ? -11.734 101.438 30.688 1 92.62 485 SER B N 1
ATOM 7897 C CA . SER B 1 485 ? -10.305 101.375 30.422 1 92.62 485 SER B CA 1
ATOM 7898 C C . SER B 1 485 ? -9.523 101.062 31.688 1 92.62 485 SER B C 1
ATOM 7900 O O . SER B 1 485 ? -9.93 101.438 32.781 1 92.62 485 SER B O 1
ATOM 7902 N N . VAL B 1 486 ? -8.555 100.188 31.484 1 93.38 486 VAL B N 1
ATOM 7903 C CA . VAL B 1 486 ? -7.621 99.875 32.562 1 93.38 486 VAL B CA 1
ATOM 7904 C C . VAL B 1 486 ? -6.211 100.312 32.156 1 93.38 486 VAL B C 1
ATOM 7906 O O . VAL B 1 486 ? -5.891 100.375 30.969 1 93.38 486 VAL B O 1
ATOM 7909 N N . GLY B 1 487 ? -5.402 100.812 33.094 1 93.44 487 GLY B N 1
ATOM 7910 C CA . GLY B 1 487 ? -3.988 101.062 32.844 1 93.44 487 GLY B CA 1
ATOM 7911 C C . GLY B 1 487 ? -3.129 99.812 33.125 1 93.44 487 GLY B C 1
ATOM 7912 O O . GLY B 1 487 ? -3.643 98.75 33.5 1 93.44 487 GLY B O 1
ATOM 7913 N N . ALA B 1 488 ? -1.94 100 32.906 1 96 488 ALA B N 1
ATOM 7914 C CA . ALA B 1 488 ? -1.004 98.938 33.188 1 96 488 ALA B CA 1
ATOM 7915 C C . ALA B 1 488 ? 0.331 99.438 33.688 1 96 488 ALA B C 1
ATOM 7917 O O . ALA B 1 488 ? 0.755 100.562 33.281 1 96 488 ALA B O 1
ATOM 7918 N N . SER B 1 489 ? 0.871 98.812 34.594 1 97.06 489 SER B N 1
ATOM 7919 C CA . SER B 1 489 ? 2.229 99.062 35.062 1 97.06 489 SER B CA 1
ATOM 7920 C C . SER B 1 489 ? 3.125 97.812 34.812 1 97.06 489 SER B C 1
ATOM 7922 O O . SER B 1 489 ? 2.68 96.688 34.938 1 97.06 489 SER B O 1
ATOM 7924 N N . ILE B 1 490 ? 4.312 98.125 34.438 1 96.81 490 ILE B N 1
ATOM 7925 C CA . ILE B 1 490 ? 5.199 97 34.062 1 96.81 490 ILE B CA 1
ATOM 7926 C C . ILE B 1 490 ? 6.516 97.125 34.812 1 96.81 490 ILE B C 1
ATOM 7928 O O . ILE B 1 490 ? 7.039 98.25 35 1 96.81 490 ILE B O 1
ATOM 7932 N N . GLY B 1 491 ? 6.965 96 35.344 1 96.12 491 GLY B N 1
ATOM 7933 C CA . GLY B 1 491 ? 8.328 95.812 35.812 1 96.12 491 GLY B CA 1
ATOM 7934 C C . GLY B 1 491 ? 9.141 94.875 34.938 1 96.12 491 GLY B C 1
ATOM 7935 O O . GLY B 1 491 ? 8.68 93.812 34.594 1 96.12 491 GLY B O 1
ATOM 7936 N N . ALA B 1 492 ? 10.297 95.312 34.562 1 96.38 492 ALA B N 1
ATOM 7937 C CA . ALA B 1 492 ? 11.094 94.5 33.625 1 96.38 492 ALA B CA 1
ATOM 7938 C C . ALA B 1 492 ? 12.414 94.062 34.25 1 96.38 492 ALA B C 1
ATOM 7940 O O . ALA B 1 492 ? 13.031 94.875 35 1 96.38 492 ALA B O 1
ATOM 7941 N N . SER B 1 493 ? 12.734 92.875 33.969 1 95.06 493 SER B N 1
ATOM 7942 C CA . SER B 1 493 ? 14.023 92.375 34.406 1 95.06 493 SER B CA 1
ATOM 7943 C C . SER B 1 493 ? 14.656 91.5 33.344 1 95.06 493 SER B C 1
ATOM 7945 O O . SER B 1 493 ? 13.992 91.062 32.406 1 95.06 493 SER B O 1
ATOM 7947 N N . LEU B 1 494 ? 15.977 91.25 33.469 1 93.5 494 LEU B N 1
ATOM 7948 C CA . LEU B 1 494 ? 16.703 90.375 32.594 1 93.5 494 LEU B CA 1
ATOM 7949 C C . LEU B 1 494 ? 16.906 89 33.25 1 93.5 494 LEU B C 1
ATOM 7951 O O . LEU B 1 494 ? 17.234 88.938 34.438 1 93.5 494 LEU B O 1
ATOM 7955 N N . TRP B 1 495 ? 16.547 88.062 32.5 1 91.44 495 TRP B N 1
ATOM 7956 C CA . TRP B 1 495 ? 16.812 86.688 32.938 1 91.44 495 TRP B CA 1
ATOM 7957 C C . TRP B 1 495 ? 17.891 86 32.094 1 91.44 495 TRP B C 1
ATOM 7959 O O . TRP B 1 495 ? 17.672 85.812 30.906 1 91.44 495 TRP B O 1
ATOM 7969 N N . GLN B 1 496 ? 19.031 85.75 32.719 1 85.81 496 GLN B N 1
ATOM 7970 C CA . GLN B 1 496 ? 20.078 84.938 32.094 1 85.81 496 GLN B CA 1
ATOM 7971 C C . GLN B 1 496 ? 19.938 83.5 32.5 1 85.81 496 GLN B C 1
ATOM 7973 O O . GLN B 1 496 ? 19.969 83.188 33.719 1 85.81 496 GLN B O 1
ATOM 7978 N N . THR B 1 497 ? 19.797 82.688 31.578 1 76.69 497 THR B N 1
ATOM 7979 C CA . THR B 1 497 ? 19.375 81.25 31.797 1 76.69 497 THR B CA 1
ATOM 7980 C C . THR B 1 497 ? 20.391 80.562 32.688 1 76.69 497 THR B C 1
ATOM 7982 O O . THR B 1 497 ? 20.062 79.5 33.25 1 76.69 497 THR B O 1
ATOM 7985 N N . GLU B 1 498 ? 21.5 81.125 32.875 1 75.12 498 GLU B N 1
ATOM 7986 C CA . GLU B 1 498 ? 22.484 80.5 33.781 1 75.12 498 GLU B CA 1
ATOM 7987 C C . GLU B 1 498 ? 22.062 80.688 35.25 1 75.12 498 GLU B C 1
ATOM 7989 O O . GLU B 1 498 ? 22.531 79.938 36.125 1 75.12 498 GLU B O 1
ATOM 7994 N N . THR B 1 499 ? 21.078 81.688 35.469 1 75.75 499 THR B N 1
ATOM 7995 C CA . THR B 1 499 ? 20.625 81.875 36.844 1 75.75 499 THR B CA 1
ATOM 7996 C C . THR B 1 499 ? 19.25 81.312 37.062 1 75.75 499 THR B C 1
ATOM 7998 O O . THR B 1 499 ? 18.562 80.875 36.125 1 75.75 499 THR B O 1
ATOM 8001 N N . VAL B 1 500 ? 18.891 81.188 38.219 1 79.69 500 VAL B N 1
ATOM 8002 C CA . VAL B 1 500 ? 17.594 80.625 38.562 1 79.69 500 VAL B CA 1
ATOM 8003 C C . VAL B 1 500 ? 16.484 81.562 38.125 1 79.69 500 VAL B C 1
ATOM 8005 O O . VAL B 1 500 ? 16.578 82.75 38.312 1 79.69 500 VAL B O 1
ATOM 8008 N N . PRO B 1 501 ? 15.5 81 37.438 1 82.94 501 PRO B N 1
ATOM 8009 C CA . PRO B 1 501 ? 14.414 81.812 36.906 1 82.94 501 PRO B CA 1
ATOM 8010 C C . PRO B 1 501 ? 13.672 82.625 38 1 82.94 501 PRO B C 1
ATOM 8012 O O . PRO B 1 501 ? 13.227 83.75 37.75 1 82.94 501 PRO B O 1
ATOM 8015 N N . HIS B 1 502 ? 13.555 82.125 39.156 1 79.88 502 HIS B N 1
ATOM 8016 C CA . HIS B 1 502 ? 12.797 82.75 40.219 1 79.88 502 HIS B CA 1
ATOM 8017 C C . HIS B 1 502 ? 13.359 84.125 40.594 1 79.88 502 HIS B C 1
ATOM 8019 O O . HIS B 1 502 ? 12.609 85 40.938 1 79.88 502 HIS B O 1
ATOM 8025 N N . ALA B 1 503 ? 14.648 84.25 40.5 1 82.56 503 ALA B N 1
ATOM 8026 C CA . ALA B 1 503 ? 15.297 85.5 40.812 1 82.56 503 ALA B CA 1
ATOM 8027 C C . ALA B 1 503 ? 14.898 86.625 39.812 1 82.56 503 ALA B C 1
ATOM 8029 O O . ALA B 1 503 ? 14.664 87.75 40.219 1 82.56 503 ALA B O 1
ATOM 8030 N N . ALA B 1 504 ? 14.836 86.25 38.625 1 87.62 504 ALA B N 1
ATOM 8031 C CA . ALA B 1 504 ? 14.453 87.25 37.594 1 87.62 504 ALA B CA 1
ATOM 8032 C C . ALA B 1 504 ? 13 87.688 37.75 1 87.62 504 ALA B C 1
ATOM 8034 O O . ALA B 1 504 ? 12.68 88.812 37.531 1 87.62 504 ALA B O 1
ATOM 8035 N N . ILE B 1 505 ? 12.172 86.75 38.125 1 87.31 505 ILE B N 1
ATOM 8036 C CA . ILE B 1 505 ? 10.758 87.062 38.312 1 87.31 505 ILE B CA 1
ATOM 8037 C C . ILE B 1 505 ? 10.602 88 39.531 1 87.31 505 ILE B C 1
ATOM 8039 O O . ILE B 1 505 ? 9.812 88.938 39.469 1 87.31 505 ILE B O 1
ATOM 8043 N N . GLU B 1 506 ? 11.305 87.75 40.5 1 82.62 506 GLU B N 1
ATOM 8044 C CA . GLU B 1 506 ? 11.273 88.562 41.688 1 82.62 506 GLU B CA 1
ATOM 8045 C C . GLU B 1 506 ? 11.742 90 41.375 1 82.62 506 GLU B C 1
ATOM 8047 O O . GLU B 1 506 ? 11.18 91 41.875 1 82.62 506 GLU B O 1
ATOM 8052 N N . ARG B 1 507 ? 12.789 90.125 40.625 1 89.19 507 ARG B N 1
ATOM 8053 C CA . ARG B 1 507 ? 13.312 91.438 40.25 1 89.19 507 ARG B CA 1
ATOM 8054 C C . ARG B 1 507 ? 12.297 92.188 39.406 1 89.19 507 ARG B C 1
ATOM 8056 O O . ARG B 1 507 ? 12.133 93.375 39.562 1 89.19 507 ARG B O 1
ATOM 8063 N N . ALA B 1 508 ? 11.672 91.5 38.562 1 93.06 508 ALA B N 1
ATOM 8064 C CA . ALA B 1 508 ? 10.633 92.125 37.75 1 93.06 508 ALA B CA 1
ATOM 8065 C C . ALA B 1 508 ? 9.477 92.562 38.625 1 93.06 508 ALA B C 1
ATOM 8067 O O . ALA B 1 508 ? 8.898 93.688 38.375 1 93.06 508 ALA B O 1
ATOM 8068 N N . ASP B 1 509 ? 9.125 91.812 39.562 1 86.56 509 ASP B N 1
ATOM 8069 C CA . ASP B 1 509 ? 8.07 92.188 40.5 1 86.56 509 ASP B CA 1
ATOM 8070 C C . ASP B 1 509 ? 8.43 93.375 41.312 1 86.56 509 ASP B C 1
ATOM 8072 O O . ASP B 1 509 ? 7.59 94.25 41.562 1 86.56 509 ASP B O 1
ATOM 8076 N N . GLN B 1 510 ? 9.656 93.438 41.719 1 85.62 510 GLN B N 1
ATOM 8077 C CA . GLN B 1 510 ? 10.141 94.562 42.469 1 85.62 510 GLN B CA 1
ATOM 8078 C C . GLN B 1 510 ? 10.102 95.812 41.594 1 85.62 510 GLN B C 1
ATOM 8080 O O . GLN B 1 510 ? 9.742 96.938 42.062 1 85.62 510 GLN B O 1
ATOM 8085 N N . ALA B 1 511 ? 10.508 95.688 40.438 1 93.38 511 ALA B N 1
ATOM 8086 C CA . ALA B 1 511 ? 10.445 96.812 39.5 1 93.38 511 ALA B CA 1
ATOM 8087 C C . ALA B 1 511 ? 9 97.25 39.25 1 93.38 511 ALA B C 1
ATOM 8089 O O . ALA B 1 511 ? 8.734 98.438 39.094 1 93.38 511 ALA B O 1
ATOM 8090 N N . LEU B 1 512 ? 8.125 96.312 39.219 1 93.5 512 LEU B N 1
ATOM 8091 C CA . LEU B 1 512 ? 6.711 96.625 39.094 1 93.5 512 LEU B CA 1
ATOM 8092 C C . LEU B 1 512 ? 6.238 97.438 40.281 1 93.5 512 LEU B C 1
ATOM 8094 O O . LEU B 1 512 ? 5.473 98.438 40.125 1 93.5 512 LEU B O 1
ATOM 8098 N N . TYR B 1 513 ? 6.617 97.062 41.406 1 86.5 513 TYR B N 1
ATOM 8099 C CA . TYR B 1 513 ? 6.266 97.812 42.625 1 86.5 513 TYR B CA 1
ATOM 8100 C C . TYR B 1 513 ? 6.719 99.25 42.531 1 86.5 513 TYR B C 1
ATOM 8102 O O . TYR B 1 513 ? 6.004 100.125 42.938 1 86.5 513 TYR B O 1
ATOM 8110 N N . ARG B 1 514 ? 7.855 99.5 41.969 1 92 514 ARG B N 1
ATOM 8111 C CA . ARG B 1 514 ? 8.367 100.812 41.75 1 92 514 ARG B CA 1
ATOM 8112 C C . ARG B 1 514 ? 7.527 101.562 40.719 1 92 514 ARG B C 1
ATOM 8114 O O . ARG B 1 514 ? 7.285 102.812 40.875 1 92 514 ARG B O 1
ATOM 8121 N N . SER B 1 515 ? 7.098 100.938 39.781 1 94.56 515 SER B N 1
ATOM 8122 C CA . SER B 1 515 ? 6.215 101.5 38.781 1 94.56 515 SER B CA 1
ATOM 8123 C C . SER B 1 515 ? 4.926 102 39.438 1 94.56 515 SER B C 1
ATOM 8125 O O . SER B 1 515 ? 4.457 103.125 39.125 1 94.56 515 SER B O 1
ATOM 8127 N N . LYS B 1 516 ? 4.348 101.188 40.25 1 90.75 516 LYS B N 1
ATOM 8128 C CA . LYS B 1 516 ? 3.104 101.5 40.938 1 90.75 516 LYS B CA 1
ATOM 8129 C C . LYS B 1 516 ? 3.322 102.688 41.906 1 90.75 516 LYS B C 1
ATOM 8131 O O . LYS B 1 516 ? 2.479 103.562 42.062 1 90.75 516 LYS B O 1
ATOM 8136 N N . ALA B 1 517 ? 4.445 102.688 42.562 1 88.44 517 ALA B N 1
ATOM 8137 C CA . ALA B 1 517 ? 4.773 103.688 43.562 1 88.44 517 ALA B CA 1
ATOM 8138 C C . ALA B 1 517 ?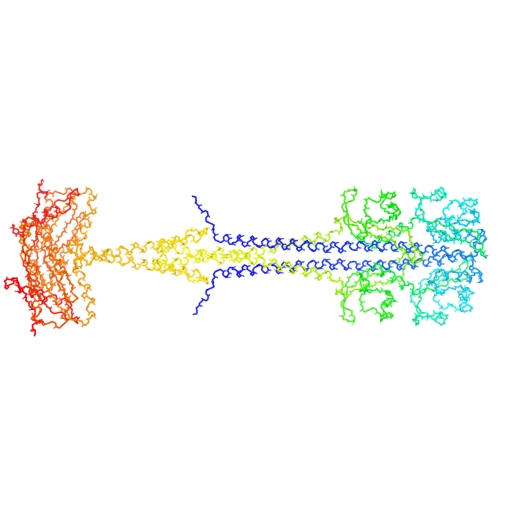 5.039 105.062 42.906 1 88.44 517 ALA B C 1
ATOM 8140 O O . ALA B 1 517 ? 4.758 106.062 43.469 1 88.44 517 ALA B O 1
ATOM 8141 N N . ASN B 1 518 ? 5.504 105.062 41.75 1 91.81 518 ASN B N 1
ATOM 8142 C CA . ASN B 1 518 ? 5.887 106.25 41.031 1 91.81 518 ASN B CA 1
ATOM 8143 C C . ASN B 1 518 ? 4.73 106.812 40.188 1 91.81 518 ASN B C 1
ATOM 8145 O O . ASN B 1 518 ? 4.945 107.625 39.25 1 91.81 518 ASN B O 1
ATOM 8149 N N . GLY B 1 519 ? 3.484 106.375 40.469 1 88.81 519 GLY B N 1
ATOM 8150 C CA . GLY B 1 519 ? 2.346 107 39.812 1 88.81 519 GLY B CA 1
ATOM 8151 C C . GLY B 1 519 ? 1.605 106.062 38.875 1 88.81 519 GLY B C 1
ATOM 8152 O O . GLY B 1 519 ? 0.624 106.5 38.25 1 88.81 519 GLY B O 1
ATOM 8153 N N . LYS B 1 520 ? 1.979 104.938 38.719 1 92.69 520 LYS B N 1
ATOM 8154 C CA . LYS B 1 520 ? 1.309 103.938 37.906 1 92.69 520 LYS B CA 1
ATOM 8155 C C . LYS B 1 520 ? 1.385 104.25 36.406 1 92.69 520 LYS B C 1
ATOM 8157 O O . LYS B 1 520 ? 2.006 105.25 36.031 1 92.69 520 LYS B O 1
ATOM 8162 N N . HIS B 1 521 ? 1.081 103.438 35.531 1 93.81 521 HIS B N 1
ATOM 8163 C CA . HIS B 1 521 ? 0.993 103.625 34.094 1 93.81 521 HIS B CA 1
ATOM 8164 C C . HIS B 1 521 ? 2.369 103.875 33.469 1 93.81 521 HIS B C 1
ATOM 8166 O O . HIS B 1 521 ? 2.543 104.812 32.719 1 93.81 521 HIS B O 1
ATOM 8172 N N . GLN B 1 522 ? 3.301 103.062 33.938 1 94.94 522 GLN B N 1
ATOM 8173 C CA . GLN B 1 522 ? 4.652 103.25 33.406 1 94.94 522 GLN B CA 1
ATOM 8174 C C . GLN B 1 522 ? 5.445 101.938 33.531 1 94.94 522 GLN B C 1
ATOM 8176 O O . GLN B 1 522 ? 4.969 101 34.125 1 94.94 522 GLN B O 1
ATOM 8181 N N . ILE B 1 523 ? 6.582 101.875 32.906 1 96.31 523 ILE B N 1
ATOM 8182 C CA . ILE B 1 523 ? 7.5 100.75 33 1 96.31 523 ILE B CA 1
ATOM 8183 C C . ILE B 1 523 ? 8.758 101.188 33.75 1 96.31 523 ILE B C 1
ATOM 8185 O O . ILE B 1 523 ? 9.25 102.25 33.594 1 96.31 523 ILE B O 1
ATOM 8189 N N . THR B 1 524 ? 9.188 100.375 34.656 1 96.38 524 THR B N 1
ATOM 8190 C CA . THR B 1 524 ? 10.445 100.5 35.375 1 96.38 524 THR B CA 1
ATOM 8191 C C . THR B 1 524 ? 11.375 99.312 35.125 1 96.38 524 THR B C 1
ATOM 8193 O O . THR B 1 524 ? 10.953 98.188 35.156 1 96.38 524 THR B O 1
ATOM 8196 N N . LEU B 1 525 ? 12.594 99.625 34.719 1 95.5 525 LEU B N 1
ATOM 8197 C CA . LEU B 1 525 ? 13.578 98.562 34.469 1 95.5 525 LEU B CA 1
ATOM 8198 C C . LEU B 1 525 ? 14.375 98.25 35.719 1 95.5 525 LEU B C 1
ATOM 8200 O O . LEU B 1 525 ? 14.742 99.188 36.469 1 95.5 525 LEU B O 1
ATOM 8204 N N . ASP B 1 526 ? 14.523 97 35.938 1 91.56 526 ASP B N 1
ATOM 8205 C CA . ASP B 1 526 ? 15.414 96.562 37 1 91.56 526 ASP B CA 1
ATOM 8206 C C . ASP B 1 526 ? 16.875 96.875 36.656 1 91.56 526 ASP B C 1
ATOM 8208 O O . ASP B 1 526 ? 17.203 97.125 35.5 1 91.56 526 ASP B O 1
ATOM 8212 N N . GLU B 1 527 ? 17.75 96.875 37.594 1 85.75 527 GLU B N 1
ATOM 8213 C CA . GLU B 1 527 ? 19.156 97.25 37.438 1 85.75 527 GLU B CA 1
ATOM 8214 C C . GLU B 1 527 ? 19.844 96.312 36.438 1 85.75 527 GLU B C 1
ATOM 8216 O O . GLU B 1 527 ? 20.812 96.75 35.781 1 85.75 527 GLU B O 1
ATOM 8221 N N . THR B 1 528 ? 19.328 95.188 36.25 1 81.94 528 THR B N 1
ATOM 8222 C CA . THR B 1 528 ? 19.938 94.25 35.344 1 81.94 528 THR B CA 1
ATOM 8223 C C . THR B 1 528 ? 19.781 94.688 33.906 1 81.94 528 THR B C 1
ATOM 8225 O O . THR B 1 528 ? 20.516 94.188 33 1 81.94 528 THR B O 1
ATOM 8228 N N . LEU B 1 529 ? 18.844 95.438 33.594 1 82.69 529 LEU B N 1
ATOM 8229 C CA . LEU B 1 529 ? 18.562 95.938 32.25 1 82.69 529 LEU B CA 1
ATOM 8230 C C . LEU B 1 529 ? 19.172 97.312 32 1 82.69 529 LEU B C 1
ATOM 8232 O O . LEU B 1 529 ? 19.141 97.812 30.891 1 82.69 529 LEU B O 1
ATOM 8236 N N . ILE B 1 530 ? 19.547 98.062 33.094 1 74.75 530 ILE B N 1
ATOM 8237 C CA . ILE B 1 530 ? 20.078 99.438 33 1 74.75 530 ILE B CA 1
ATOM 8238 C C . ILE B 1 530 ? 21.594 99.375 32.812 1 74.75 530 ILE B C 1
ATOM 8240 O O . ILE B 1 530 ? 22.203 100.375 32.344 1 74.75 530 ILE B O 1
ATOM 8244 N N . ALA B 1 531 ? 22.266 98.562 32.438 1 54.22 531 ALA B N 1
ATOM 8245 C CA . ALA B 1 531 ? 23.703 98.812 32.25 1 54.22 531 ALA B CA 1
ATOM 8246 C C . ALA B 1 531 ? 24 99.438 30.891 1 54.22 531 ALA B C 1
ATOM 8248 O O . ALA B 1 531 ? 23.25 99.25 29.922 1 54.22 531 ALA B O 1
#

InterPro domains:
  IPR000160 GGDEF domain [PF00990] (369-521)
  IPR000160 GGDEF domain [PS50887] (395-528)
  IPR000160 GGDEF domain [SM00267] (356-526)
  IPR000160 GGDEF domain [TIGR00254] (366-525)
  IPR000160 GGDEF domain [cd01949] (370-523)
  IPR003660 HAMP domain [PS50885] (308-360)
  IPR029787 Nucleotide cyclase [SSF55073] (374-524)
  IPR043128 Reverse transcriptase/Diguanylate cyclase domain [G3DSA:3.30.70.270] (365-530)
  IPR052155 Bacterial biofilm regulation/maintenance [PTHR44757] (350-524)

Radius of gyration: 66.25 Å; Cα contacts (8 Å, |Δi|>4): 1903; chains: 2; bounding box: 63×182×116 Å

Sequence (1062 aa):
MKSFSMRLGLILALSIATLVFLLTITLTYMTSQRSAASLEAEIGERLSMTSHQLVDKLDFYMWSRYQEVQLLQGLDALNDPASSRALLDQVQTNIPAFSWMGVTDASGNVVASTNGILEGASIKERPVFLEAQTEPFIGDVHEAVLLAELLPNPSGEVLQFVDISVPLVRDGTFQGVLATHLSWEWGNEVLRHFNRTLHHQSEYTDLFVVSGRDNTVLLGPDHLVGKPLPTSLKEGWHVDTWQDGTSYLTGVATGEGYEDYAGLGWSVVVRQPTEVAFAPVIELENSILWIGLIASLVTSTLGWFLASIVTRPLQRITETAALMKQGKAKTFPHQSGIHEIESLAFALESLVSSLTESETERVHYESLANRDVLTGLANRTALRHYLNEAQATKNEYVCFYIDLDGFKAVNDTYGHATGDDVLIEIAERLKRVTLDGAYPVRLSGDEFFLLFERNGKSERLITQIGQDLITSLSEPIAIEGGMTSVGASIGASLWQTETVPHAAIERADQALYRSKANGKHQITLDETLIAMKSFSMRLGLILALSIATLVFLLTITLTYMTSQRSAASLEAEIGERLSMTSHQLVDKLDFYMWSRYQEVQLLQGLDALNDPASSRALLDQVQTNIPAFSWMGVTDASGNVVASTNGILEGASIKERPVFLEAQTEPFIGDVHEAVLLAELLPNPSGEVLQFVDISVPLVRDGTFQGVLATHLSWEWGNEVLRHFNRTLHHQSEYTDLFVVSGRDNTVLLGPDHLVGKPLPTSLKEGWHVDTWQDGTSYLTGVATGEGYEDYAGLGWSVVVRQPTEVAFAPVIELENSILWIGLIASLVTSTLGWFLASIVTRPLQRITETAALMKQGKAKTFPHQSGIHEIESLAFALESLVSSLTESETERVHYESLANRDVLTGLANRTALRHYLNEAQATKNEYVCFYIDLDGFKAVNDTYGHATGDDVLIEIAERLKRVTLDGAYPVRLSGDEFFLLFERNGKSERLITQIGQDLITSLSEPIAIEGGMTSVGASIGASLWQTETVPHAAIERADQALYRSKANGKHQITLDETLIA

pLDDT: mean 85.69, std 9.76, range [29.69, 97.06]

Nearest PDB structures (foldseek):
  4yme-assembly1_A  TM=8.890E-01  e=8.084E-12  Caulobacter vibrioides CB15
  4zve-assembly1_A  TM=8.269E-01  e=1.286E-11  Escherichia coli K-12
  9bkv-assembly1_B  TM=3.693E-01  e=3.644E-18  Escherichia coli
  9ce0-assembly1_A  TM=3.776E-01  e=4.674E-17  Escherichia coli
  9bkv-assembly1_A  TM=3.435E-01  e=1.052E-16  Escherichia coli

Organism: NCBI:txid1345023